Protein AF-0000000065815587 (afdb_homodimer)

InterPro domains:
  IPR000873 AMP-dependent synthetase/ligase domain [PF00501] (51-336)
  IPR020845 AMP-binding, conserved site [PS00455] (158-169)
  IPR025110 AMP-binding enzyme, C-terminal domain [PF13193] (414-488)
  IPR045851 AMP-binding enzyme domain superfamily [G3DSA:3.30.300.30] (399-506)

Radius of gyration: 32.48 Å; Cα contacts (8 Å, |Δi|>4): 2227; chains: 2; bounding box: 80×107×71 Å

Solvent-accessible surface area (backbone atoms only — not comparable to full-atom values): 56008 Å² total; per-residue (Å²): 134,43,37,68,62,52,33,46,53,48,24,28,72,63,42,36,80,40,56,26,37,39,31,89,90,66,65,71,32,27,29,37,54,46,53,50,51,14,50,53,40,21,50,56,44,40,72,77,45,79,72,65,65,43,51,26,37,34,33,36,62,43,42,72,57,46,52,40,49,51,52,7,38,39,45,54,42,22,17,42,28,30,32,65,60,70,49,31,34,69,53,51,22,47,52,40,54,70,61,66,31,55,34,34,35,34,54,86,43,67,63,42,53,49,35,28,40,69,72,34,67,81,36,48,76,39,46,40,63,70,62,59,59,59,74,70,54,67,78,70,83,61,79,78,72,73,62,69,90,78,55,55,78,39,68,35,33,29,35,57,39,70,22,80,85,46,59,62,30,50,42,76,37,36,28,48,52,43,40,60,44,29,48,42,36,17,32,70,53,63,47,51,57,34,68,79,40,22,29,42,32,65,40,50,52,36,36,62,57,20,34,35,54,37,44,47,28,17,35,44,28,45,9,20,25,32,58,37,65,70,93,43,43,64,60,48,54,51,46,38,60,74,66,45,26,21,30,40,48,38,31,48,34,54,46,48,48,32,40,51,41,33,63,75,67,68,54,63,58,80,48,30,48,29,37,35,34,28,60,42,66,43,52,63,70,52,49,54,51,35,65,72,56,45,55,48,51,44,26,40,42,44,64,45,83,69,61,34,78,30,30,32,26,75,55,54,103,59,67,66,39,54,26,33,71,37,89,91,38,58,81,33,52,40,76,85,92,80,78,82,69,84,73,69,82,67,64,37,22,16,31,30,43,49,75,52,84,54,61,74,73,69,58,77,46,72,83,54,55,65,53,59,77,56,30,69,82,73,32,69,53,53,46,35,30,30,59,48,98,85,57,33,36,34,53,75,48,56,73,54,74,63,24,41,38,64,52,40,67,36,39,32,60,37,52,28,57,56,52,49,68,38,82,41,40,64,45,56,47,47,46,59,39,86,30,90,57,30,31,20,39,41,31,33,40,34,20,58,31,92,89,45,76,81,48,59,65,55,52,50,49,50,43,64,71,47,75,52,32,64,89,61,51,58,33,29,43,39,80,38,91,66,78,62,52,46,97,82,68,44,74,39,60,69,62,49,51,54,51,54,69,71,48,78,82,53,57,68,50,77,62,69,67,79,70,73,73,72,70,73,75,75,75,76,73,74,79,131,135,43,38,68,61,51,33,46,54,47,23,30,72,62,42,36,80,41,56,26,36,40,30,90,90,65,65,69,32,26,29,36,55,47,51,50,51,16,49,50,38,21,47,57,45,40,74,77,44,80,71,68,65,43,51,27,39,34,34,37,63,43,41,73,55,47,52,40,49,52,52,6,40,40,45,55,43,22,16,44,27,29,32,66,60,70,49,32,34,69,54,51,21,47,52,39,54,70,61,67,31,54,34,34,35,33,53,87,44,67,62,40,52,51,34,28,41,69,72,34,66,82,35,50,75,39,46,38,63,68,60,60,59,58,74,70,56,69,78,71,83,61,78,77,69,73,62,68,89,76,54,54,77,40,69,36,32,28,35,58,39,72,23,80,85,47,59,63,30,50,41,75,37,36,28,48,54,43,39,60,44,29,47,42,36,16,33,69,52,62,48,50,58,35,66,77,38,22,29,44,35,65,41,50,50,33,36,62,56,20,32,35,54,36,43,46,26,18,35,45,28,45,8,20,26,32,58,38,65,69,94,43,44,66,61,48,54,52,47,37,60,75,66,44,26,21,31,39,46,39,32,49,34,54,46,49,47,34,39,51,42,33,62,74,66,67,53,62,60,80,48,31,48,28,37,33,34,29,60,43,66,41,50,63,71,52,47,54,50,34,64,73,58,43,56,46,52,43,27,40,41,43,63,45,86,68,59,36,78,29,31,33,27,76,55,54,103,59,68,63,40,56,27,35,72,38,89,92,39,56,80,33,48,43,78,84,95,77,76,82,71,83,72,72,79,67,64,43,23,18,29,32,42,46,74,50,84,52,61,76,73,67,59,77,47,73,84,54,56,64,52,59,78,59,27,70,81,72,32,71,53,53,48,36,29,28,54,48,97,86,57,34,36,34,55,75,48,56,74,54,75,62,26,41,38,65,52,38,65,35,40,31,60,37,52,28,54,58,51,48,69,38,82,43,40,64,44,55,47,47,46,58,39,87,29,91,60,31,31,19,40,41,32,33,41,33,21,58,31,91,90,45,74,81,48,59,66,56,54,50,49,50,43,65,72,46,77,51,30,65,90,61,51,58,33,30,44,38,81,38,92,66,78,62,52,46,98,84,68,44,74,39,61,68,61,49,51,52,52,52,69,71,48,78,82,53,57,69,48,79,62,71,68,78,71,72,73,73,71,76,75,75,76,77,73,74,80,130

Organism: Pseudomonas sp. (strain CBS-3) (NCBI:txid72586)

Nearest PDB structures (foldseek):
  3cw9-assembly1_B  TM=8.933E-01  e=1.109E-64  unclassified
  2qvx-assembly1_X-2  TM=7.212E-01  e=3.642E-62  Alcaligenes sp. AL3007
  2qvy-assembly1_X-2  TM=7.251E-01  e=7.412E-61  Alcaligenes sp. AL3007
  1t5d-assembly1_X-2  TM=7.141E-01  e=4.662E-61  Alcaligenes sp. AL3007
  8wev-assembly1_A-2  TM=6.879E-01  e=2.863E-36  Amycolatopsis thermoflava N1165

Foldseek 3Di:
DDFLLRLLVVLCVVFVAFFAEDEPVDDTDGSVRLNVLLLVLLVVVCVVPVDAQAEEEEEAWWDPLSSSPLSNNLLQNHAYEYDHNLFALLLLLVVCVLSVHQEYEHAPDPRNVVSNCVSPVNHHYHYSCVSRLCVVVVPPPDDRDHRDDFDQQRFRYWAWAQDQVGRTFIATDGRNVQVVLLCLCCQAQNDAQDALAEEEQPDTCSAPCSVRNTNSNQSSSSYYYYTDRDDDLLVVLVVCVVVLHAEYEFELLSLLRNLVNCVVVVHQSVSHATYEYELFQHDPVSVVSSPVRPDHWYKYFDDDRQGHTFWMDRDDVDHSFWTDGTPQFDWAQDDDDDDPPPDDDCLSRTQRQRPPVPPPCPVCPVPSPSSVVRHPDGTRFQWRWGQDPVRIIGTDGGVAQWERWRSGTENQVNQQVQLCPDPFFDGKGWHWAQDNNTRTFIEIETEGDVPDDDDPVRSLVSCVPDSHRLQRGGQFYHYDNDFDADPVRHGDVVVVRVVVVPDPPTDGHPRPPPDPPPSPPPPPPSDD/DDFLLRLLVVLCVVFVAFFAEDEPVDDTDGSVRLNVLLLVLLVVVCVVPVDAQAEEEEEAWWDPLSSSPLSNNLLQNYAYEYDHNLFALLLLLVVCVLSVHQEYEHAPDPRNVVSNCVSPVNHHYHYSCVSRLCVVVVPPPDDRDHRDDFDQQRFRYWAWAQDQVGRTFIATDGRNVQVVLLCLCCQAQNDAQDALAEEEQPDTCSAPCSVRNTNSNQSSSSYYYYTDRDDDLLVVLVVCVVVLHAEYEFELLSLLRNLVNCVVVVHQSVSHATYEYELFQHDLVSVVSSPVRPDHWYKYFDDDRQGHTFWMDRDDNDHSFWTDGTPQFDWAADDDDDDPPDDDDFQSRTQGQRPPCPPPPPVPPVPSPSSVVRHPDGTRFQWGWGQDPVRIIGTDGGVAQWERWRSGTENQVNQQVQLCPDPFFDGKGWHWAQDNNTRTFIEIETEGDVPDDDDPVRSLVSCVPDSHRLQRGGQFYHYDNDFDADPVRHGDVVVVNVVVVPDPPTDGHPRPPPDPPPSPPPPPPSDD

Structure (mmCIF, N/CA/C/O backbone):
data_AF-0000000065815587-model_v1
#
loop_
_entity.id
_entity.type
_entity.pdbx_description
1 polymer '4-chlorobenzoate--CoA ligase'
#
loop_
_atom_site.group_PDB
_atom_site.id
_atom_site.type_symbol
_atom_site.label_atom_id
_atom_site.label_alt_id
_atom_site.label_comp_id
_atom_site.label_asym_id
_atom_site.label_entity_id
_atom_site.label_seq_id
_atom_site.pdbx_PDB_ins_code
_atom_site.Cartn_x
_atom_site.Cartn_y
_atom_site.Cartn_z
_atom_site.occupancy
_atom_site.B_iso_or_equiv
_atom_site.auth_seq_id
_atom_site.auth_comp_id
_atom_site.auth_asym_id
_atom_site.auth_atom_id
_atom_site.pdbx_PDB_model_num
ATOM 1 N N . MET A 1 1 ? -2.705 -4.867 10.062 1 75.31 1 MET A N 1
ATOM 2 C CA . MET A 1 1 ? -2.639 -5.996 9.141 1 75.31 1 MET A CA 1
ATOM 3 C C . MET A 1 1 ? -4.035 -6.52 8.82 1 75.31 1 MET A C 1
ATOM 5 O O . MET A 1 1 ? -4.859 -6.688 9.719 1 75.31 1 MET A O 1
ATOM 9 N N . GLN A 1 2 ? -4.262 -6.656 7.527 1 86.12 2 GLN A N 1
ATOM 10 C CA . GLN A 1 2 ? -5.539 -7.211 7.09 1 86.12 2 GLN A CA 1
ATOM 11 C C . GLN A 1 2 ? -5.371 -8.625 6.551 1 86.12 2 GLN A C 1
ATOM 13 O O . GLN A 1 2 ? -4.441 -8.898 5.785 1 86.12 2 GLN A O 1
ATOM 18 N N . THR A 1 3 ? -6.234 -9.516 7.035 1 90.19 3 THR A N 1
ATOM 19 C CA . THR A 1 3 ? -6.316 -10.844 6.445 1 90.19 3 THR A CA 1
ATOM 20 C C . THR A 1 3 ? -7.086 -10.812 5.129 1 90.19 3 THR A C 1
ATOM 22 O O . THR A 1 3 ? -7.664 -9.781 4.77 1 90.19 3 THR A O 1
ATOM 25 N N . VAL A 1 4 ? -7.098 -11.945 4.43 1 94.12 4 VAL A N 1
ATOM 26 C CA . VAL A 1 4 ? -7.867 -12.031 3.193 1 94.12 4 VAL A CA 1
ATOM 27 C C . VAL A 1 4 ? -9.344 -11.797 3.488 1 94.12 4 VAL A C 1
ATOM 29 O O . VAL A 1 4 ? -10.016 -11.039 2.779 1 94.12 4 VAL A O 1
ATOM 32 N N . HIS A 1 5 ? -9.828 -12.383 4.531 1 89.88 5 HIS A N 1
ATOM 33 C CA . HIS A 1 5 ? -11.227 -12.211 4.918 1 89.88 5 HIS A CA 1
ATOM 34 C C . HIS A 1 5 ? -11.539 -10.758 5.223 1 89.88 5 HIS A C 1
ATOM 36 O O . HIS A 1 5 ? -12.586 -10.242 4.816 1 89.88 5 HIS A O 1
ATOM 42 N N . GLU A 1 6 ? -10.656 -10.117 5.945 1 88.56 6 GLU A N 1
ATOM 43 C CA . GLU A 1 6 ? -10.875 -8.719 6.316 1 88.56 6 GLU A CA 1
ATOM 44 C C . GLU A 1 6 ? -10.914 -7.82 5.082 1 88.56 6 GLU A C 1
ATOM 46 O O . GLU A 1 6 ? -11.719 -6.891 5.012 1 88.56 6 GLU A O 1
ATOM 51 N N . MET A 1 7 ? -10.047 -8.07 4.156 1 93.06 7 MET A N 1
ATOM 52 C CA . MET A 1 7 ? -10.008 -7.266 2.938 1 93.06 7 MET A CA 1
ATOM 53 C C . MET A 1 7 ? -11.297 -7.434 2.137 1 93.06 7 MET A C 1
ATOM 55 O O . MET A 1 7 ? -11.836 -6.457 1.606 1 93.06 7 MET A O 1
ATOM 59 N N . LEU A 1 8 ? -11.781 -8.656 2.053 1 92.38 8 LEU A N 1
ATOM 60 C CA . LEU A 1 8 ? -13.055 -8.898 1.376 1 92.38 8 LEU A CA 1
ATOM 61 C C . LEU A 1 8 ? -14.203 -8.219 2.117 1 92.38 8 LEU A C 1
ATOM 63 O O . LEU A 1 8 ? -15.062 -7.59 1.497 1 92.38 8 LEU A O 1
ATOM 67 N N . ARG A 1 9 ? -14.242 -8.391 3.447 1 89 9 ARG A N 1
ATOM 68 C CA . ARG A 1 9 ? -15.289 -7.777 4.258 1 89 9 ARG A CA 1
ATOM 69 C C . ARG A 1 9 ? -15.328 -6.266 4.051 1 89 9 ARG A C 1
ATOM 71 O O . ARG A 1 9 ? -16.406 -5.684 3.92 1 89 9 ARG A O 1
ATOM 78 N N . ARG A 1 10 ? -14.203 -5.656 4.031 1 89 10 ARG A N 1
ATOM 79 C CA . ARG A 1 10 ? -14.125 -4.211 3.83 1 89 10 ARG A CA 1
ATOM 80 C C . ARG A 1 10 ? -14.602 -3.826 2.434 1 89 10 ARG A C 1
ATOM 82 O O . ARG A 1 10 ? -15.289 -2.814 2.262 1 89 10 ARG A O 1
ATOM 89 N N . ALA A 1 11 ? -14.211 -4.594 1.456 1 92 11 ALA A N 1
ATOM 90 C CA . ALA A 1 11 ? -14.68 -4.336 0.097 1 92 11 ALA A CA 1
ATOM 91 C C . ALA A 1 11 ? -16.203 -4.402 0.022 1 92 11 ALA A C 1
ATOM 93 O O . ALA A 1 11 ? -16.828 -3.584 -0.648 1 92 11 ALA A O 1
ATOM 94 N N . VAL A 1 12 ? -16.797 -5.363 0.706 1 88.81 12 VAL A N 1
ATOM 95 C CA . VAL A 1 12 ? -18.25 -5.504 0.746 1 88.81 12 VAL A CA 1
ATOM 96 C C . VAL A 1 12 ? -18.875 -4.238 1.321 1 88.81 12 VAL A C 1
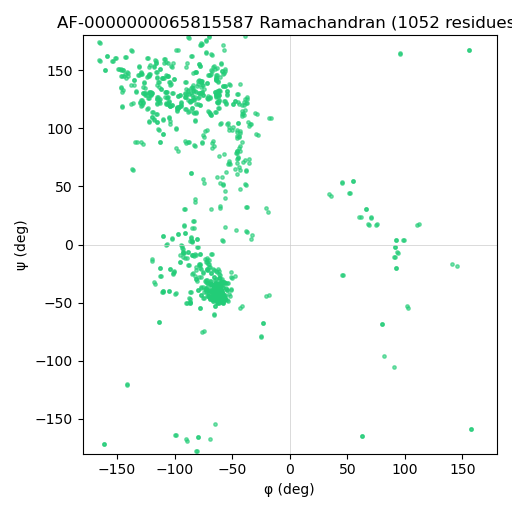ATOM 98 O O . VAL A 1 12 ? -19.922 -3.779 0.845 1 88.81 12 VAL A O 1
ATOM 101 N N . SER A 1 13 ? -18.234 -3.729 2.303 1 83.69 13 SER A N 1
ATOM 102 C CA . SER A 1 13 ? -18.75 -2.52 2.939 1 83.69 13 SER A CA 1
ATOM 103 C C . SER A 1 13 ? -18.641 -1.316 2.008 1 83.69 13 SER A C 1
ATOM 105 O O . SER A 1 13 ? -19.484 -0.417 2.049 1 83.69 13 SER A O 1
ATOM 107 N N . ARG A 1 14 ? -17.672 -1.27 1.168 1 86.06 14 ARG A N 1
ATOM 108 C CA . ARG A 1 14 ? -17.406 -0.112 0.322 1 86.06 14 ARG A CA 1
ATOM 109 C C . ARG A 1 14 ? -18.219 -0.179 -0.97 1 86.06 14 ARG A C 1
ATOM 111 O O . ARG A 1 14 ? -18.797 0.82 -1.395 1 86.06 14 ARG A O 1
ATOM 118 N N . VAL A 1 15 ? -18.188 -1.385 -1.595 1 89.25 15 VAL A N 1
ATOM 119 C CA . VAL A 1 15 ? -18.766 -1.501 -2.928 1 89.25 15 VAL A CA 1
ATOM 120 C C . VAL A 1 15 ? -19.594 -2.785 -3.021 1 89.25 15 VAL A C 1
ATOM 122 O O . VAL A 1 15 ? -19.344 -3.627 -3.887 1 89.25 15 VAL A O 1
ATOM 125 N N . PRO A 1 16 ? -20.609 -2.941 -2.334 1 86.62 16 PRO A N 1
ATOM 126 C CA . PRO A 1 16 ? -21.344 -4.195 -2.229 1 86.62 16 PRO A CA 1
ATOM 127 C C . PRO A 1 16 ? -21.906 -4.672 -3.572 1 86.62 16 PRO A C 1
ATOM 129 O O . PRO A 1 16 ? -22.016 -5.875 -3.805 1 86.62 16 PRO A O 1
ATOM 132 N N . HIS A 1 17 ? -22.156 -3.809 -4.531 1 88.56 17 HIS A N 1
ATOM 133 C CA . HIS A 1 17 ? -22.859 -4.211 -5.738 1 88.56 17 HIS A CA 1
ATOM 134 C C . HIS A 1 17 ? -21.922 -4.211 -6.949 1 88.56 17 HIS A C 1
ATOM 136 O O . HIS A 1 17 ? -22.375 -4.402 -8.078 1 88.56 17 HIS A O 1
ATOM 142 N N . ARG A 1 18 ? -20.719 -4.008 -6.672 1 90.38 18 ARG A N 1
ATOM 143 C CA . ARG A 1 18 ? -19.75 -4.105 -7.758 1 90.38 18 ARG A CA 1
ATOM 144 C C . ARG A 1 18 ? -19.453 -5.559 -8.102 1 90.38 18 ARG A C 1
ATOM 146 O O . ARG A 1 18 ? -19.359 -6.41 -7.215 1 90.38 18 ARG A O 1
ATOM 153 N N . TRP A 1 19 ? -19.312 -5.801 -9.398 1 91.75 19 TRP A N 1
ATOM 154 C CA . TRP A 1 19 ? -18.938 -7.148 -9.805 1 91.75 19 TRP A CA 1
ATOM 155 C C . TRP A 1 19 ? -17.547 -7.52 -9.266 1 91.75 19 TRP A C 1
ATOM 157 O O . TRP A 1 19 ? -16.578 -6.797 -9.492 1 91.75 19 TRP A O 1
ATOM 167 N N . ALA A 1 20 ? -17.5 -8.562 -8.539 1 93.06 20 ALA A N 1
ATOM 168 C CA . ALA A 1 20 ? -16.234 -9.016 -7.945 1 93.06 20 ALA A CA 1
ATOM 169 C C . ALA A 1 20 ? -15.617 -10.141 -8.766 1 93.06 20 ALA A C 1
ATOM 171 O O . ALA A 1 20 ? -14.398 -10.203 -8.93 1 93.06 20 ALA A O 1
ATOM 172 N N . ILE A 1 21 ? -16.406 -11.047 -9.211 1 95.62 21 ILE A N 1
ATOM 173 C CA . ILE A 1 21 ? -15.977 -12.195 -9.992 1 95.62 21 ILE A CA 1
ATOM 174 C C . ILE A 1 21 ? -16.828 -12.297 -11.266 1 95.62 21 ILE A C 1
ATOM 176 O O . ILE A 1 21 ? -18.047 -12.344 -11.203 1 95.62 21 ILE A O 1
ATOM 180 N N . VAL A 1 22 ? -16.188 -12.312 -12.359 1 94.69 22 VAL A N 1
ATOM 181 C CA . VAL A 1 22 ? -16.859 -12.445 -13.641 1 94.69 22 VAL A CA 1
ATOM 182 C C . VAL A 1 22 ? -16.375 -13.711 -14.352 1 94.69 22 VAL A C 1
ATOM 184 O O . VAL A 1 22 ? -15.18 -13.875 -14.594 1 94.69 22 VAL A O 1
ATOM 187 N N . ASP A 1 23 ? -17.172 -14.602 -14.523 1 89.44 23 ASP A N 1
ATOM 188 C CA . ASP A 1 23 ? -16.969 -15.773 -15.367 1 89.44 23 ASP A CA 1
ATOM 189 C C . ASP A 1 23 ? -17.859 -15.703 -16.609 1 89.44 23 ASP A C 1
ATOM 191 O O . ASP A 1 23 ? -19.078 -15.875 -16.531 1 89.44 23 ASP A O 1
ATOM 195 N N . ALA A 1 24 ? -17.266 -15.469 -17.688 1 75.5 24 ALA A N 1
ATOM 196 C CA . ALA A 1 24 ? -18.016 -15.203 -18.906 1 75.5 24 ALA A CA 1
ATOM 197 C C . ALA A 1 24 ? -18.906 -16.375 -19.281 1 75.5 24 ALA A C 1
ATOM 199 O O . ALA A 1 24 ? -19.953 -16.203 -19.906 1 75.5 24 ALA A O 1
ATOM 200 N N . ALA A 1 25 ? -18.609 -17.516 -18.984 1 70.25 25 ALA A N 1
ATOM 201 C CA . ALA A 1 25 ? -19.359 -18.719 -19.375 1 70.25 25 ALA A CA 1
ATOM 202 C C . ALA A 1 25 ? -20.375 -19.094 -18.297 1 70.25 25 ALA A C 1
ATOM 204 O O . ALA A 1 25 ? -21.266 -19.906 -18.547 1 70.25 25 ALA A O 1
ATOM 205 N N . ARG A 1 26 ? -20.328 -18.438 -17.219 1 75 26 ARG A N 1
ATOM 206 C CA . ARG A 1 26 ? -21.156 -18.906 -16.109 1 75 26 ARG A CA 1
ATOM 207 C C . ARG A 1 26 ? -21.766 -17.75 -15.352 1 75 26 ARG A C 1
ATOM 209 O O . ARG A 1 26 ? -22.406 -16.875 -15.938 1 75 26 ARG A O 1
ATOM 216 N N . SER A 1 27 ? -21.406 -17.719 -14.039 1 76.25 27 SER A N 1
ATOM 217 C CA . SER A 1 27 ? -22.047 -16.828 -13.078 1 76.25 27 SER A CA 1
ATOM 218 C C . SER A 1 27 ? -21.141 -15.633 -12.75 1 76.25 27 SER A C 1
ATOM 220 O O . SER A 1 27 ? -19.906 -15.766 -12.75 1 76.25 27 SER A O 1
ATOM 222 N N . THR A 1 28 ? -21.766 -14.5 -12.703 1 85.94 28 THR A N 1
ATOM 223 C CA . THR A 1 28 ? -21.141 -13.289 -12.195 1 85.94 28 THR A CA 1
ATOM 224 C C . THR A 1 28 ? -21.594 -12.992 -10.773 1 85.94 28 THR A C 1
ATOM 226 O O . THR A 1 28 ? -22.781 -13.164 -10.445 1 85.94 28 THR A O 1
ATOM 229 N N . PHE A 1 29 ? -20.578 -12.75 -9.945 1 90.44 29 PHE A N 1
ATOM 230 C CA . PHE A 1 29 ? -20.844 -12.438 -8.547 1 90.44 29 PHE A CA 1
ATOM 231 C C . PHE A 1 29 ? -20.422 -11.008 -8.219 1 90.44 29 PHE A C 1
ATOM 233 O O . PHE A 1 29 ? -19.297 -10.602 -8.531 1 90.44 29 PHE A O 1
ATOM 240 N N . ASP A 1 30 ? -21.375 -10.289 -7.656 1 91.31 30 ASP A N 1
ATOM 241 C CA . ASP A 1 30 ? -20.922 -9.039 -7.062 1 91.31 30 ASP A CA 1
ATOM 242 C C . ASP A 1 30 ? -20.234 -9.289 -5.715 1 91.31 30 ASP A C 1
ATOM 244 O O . ASP A 1 30 ? -20.188 -10.422 -5.246 1 91.31 30 ASP A O 1
ATOM 248 N N . ILE A 1 31 ? -19.641 -8.273 -5.176 1 91.19 31 ILE A N 1
ATOM 249 C CA . ILE A 1 31 ? -18.828 -8.414 -3.98 1 91.19 31 ILE A CA 1
ATOM 250 C C . ILE A 1 31 ? -19.688 -8.875 -2.811 1 91.19 31 ILE A C 1
ATOM 252 O O . ILE A 1 31 ? -19.25 -9.688 -1.988 1 91.19 31 ILE A O 1
ATOM 256 N N . CYS A 1 32 ? -20.859 -8.375 -2.695 1 89.56 32 CYS A N 1
ATOM 257 C CA . CYS A 1 32 ? -21.766 -8.758 -1.618 1 89.56 32 CYS A CA 1
ATOM 258 C C . CYS A 1 32 ? -22.141 -10.227 -1.711 1 89.56 32 CYS A C 1
ATOM 260 O O . CYS A 1 32 ? -22.062 -10.961 -0.72 1 89.56 32 CYS A O 1
ATOM 262 N N . ARG A 1 33 ? -22.531 -10.656 -2.854 1 88.88 33 ARG A N 1
ATOM 263 C CA . ARG A 1 33 ? -22.891 -12.055 -3.068 1 88.88 33 ARG A CA 1
ATOM 264 C C . ARG A 1 33 ? -21.703 -12.969 -2.816 1 88.88 33 ARG A C 1
ATOM 266 O O . ARG A 1 33 ? -21.859 -14.078 -2.299 1 88.88 33 ARG A O 1
ATOM 273 N N . THR A 1 34 ? -20.516 -12.516 -3.256 1 90.19 34 THR A N 1
ATOM 274 C CA . THR A 1 34 ? -19.312 -13.289 -2.994 1 90.19 34 THR A CA 1
ATOM 275 C C . THR A 1 34 ? -19.109 -13.492 -1.494 1 90.19 34 THR A C 1
ATOM 277 O O . THR A 1 34 ? -18.844 -14.609 -1.045 1 90.19 34 THR A O 1
ATOM 280 N N . GLY A 1 35 ? -19.234 -12.414 -0.761 1 88.25 35 GLY A N 1
ATOM 281 C CA . GLY A 1 35 ? -19.125 -12.5 0.687 1 88.25 35 GLY A CA 1
ATOM 282 C C . GLY A 1 35 ? -20.188 -13.383 1.316 1 88.25 35 GLY A C 1
ATOM 283 O O . GLY A 1 35 ? -19.875 -14.203 2.18 1 88.25 35 GLY A O 1
ATOM 284 N N . GLU A 1 36 ? -21.375 -13.234 0.882 1 86.5 36 GLU A N 1
ATOM 285 C CA . GLU A 1 36 ? -22.5 -14 1.423 1 86.5 36 GLU A CA 1
ATOM 286 C C . GLU A 1 36 ? -22.375 -15.484 1.094 1 86.5 36 GLU A C 1
ATOM 288 O O . GLU A 1 36 ? -22.578 -16.328 1.959 1 86.5 36 GLU A O 1
ATOM 293 N N . THR A 1 37 ? -22.109 -15.742 -0.134 1 86.69 37 THR A N 1
ATOM 294 C CA . THR A 1 37 ? -21.953 -17.125 -0.55 1 86.69 37 THR A CA 1
ATOM 295 C C . THR A 1 37 ? -20.797 -17.797 0.199 1 86.69 37 THR A C 1
ATOM 297 O O . THR A 1 37 ? -20.922 -18.938 0.635 1 86.69 37 THR A O 1
ATOM 300 N N . SER A 1 38 ? -19.672 -17.078 0.341 1 87.94 38 SER A N 1
ATOM 301 C CA . SER A 1 38 ? -18.547 -17.609 1.097 1 87.94 38 SER A CA 1
ATOM 302 C C . SER A 1 38 ? -18.922 -17.875 2.549 1 87.94 38 SER A C 1
ATOM 304 O O . SER A 1 38 ? -18.516 -18.891 3.127 1 87.94 38 SER A O 1
ATOM 306 N N . ARG A 1 39 ? -19.641 -16.953 3.115 1 85.5 39 ARG A N 1
ATOM 307 C CA . ARG A 1 39 ? -20.094 -17.109 4.492 1 85.5 39 ARG A CA 1
ATOM 308 C C . ARG A 1 39 ? -21 -18.328 4.637 1 85.5 39 ARG A C 1
ATOM 310 O O . ARG A 1 39 ? -20.844 -19.125 5.566 1 85.5 39 ARG A O 1
ATOM 317 N N . ASN A 1 40 ? -21.953 -18.438 3.783 1 83.88 40 ASN A N 1
ATOM 318 C CA . ASN A 1 40 ? -22.922 -19.531 3.834 1 83.88 40 ASN A CA 1
ATOM 319 C C . ASN A 1 40 ? -22.25 -20.891 3.619 1 83.88 40 ASN A C 1
ATOM 321 O O . ASN A 1 40 ? -22.516 -21.844 4.348 1 83.88 40 ASN A O 1
ATOM 325 N N . GLU A 1 41 ? -21.422 -20.906 2.65 1 82.25 41 GLU A N 1
ATOM 326 C CA . GLU A 1 41 ? -20.703 -22.141 2.383 1 82.25 41 GLU A CA 1
ATOM 327 C C . GLU A 1 41 ? -19.766 -22.5 3.539 1 82.25 41 GLU A C 1
ATOM 329 O O . GLU A 1 41 ? -19.594 -23.672 3.863 1 82.25 41 GLU A O 1
ATOM 334 N N . GLY A 1 42 ? -19.125 -21.5 4.086 1 80 42 GLY A N 1
ATOM 335 C CA . GLY A 1 42 ? -18.312 -21.719 5.27 1 80 42 GLY A CA 1
ATOM 336 C C . GLY A 1 42 ? -19.094 -22.297 6.43 1 80 42 GLY A C 1
ATOM 337 O O . GLY A 1 42 ? -18.641 -23.234 7.086 1 80 42 GLY A O 1
ATOM 338 N N . SER A 1 43 ? -20.156 -21.75 6.645 1 77.81 43 SER A N 1
ATOM 339 C CA . SER A 1 43 ? -21.016 -22.219 7.738 1 77.81 43 SER A CA 1
ATOM 340 C C . SER A 1 43 ? -21.469 -23.656 7.5 1 77.81 43 SER A C 1
ATOM 342 O O . SER A 1 43 ? -21.531 -24.453 8.43 1 77.81 43 SER A O 1
ATOM 344 N N . ALA A 1 44 ? -21.859 -23.938 6.332 1 77 44 ALA A N 1
ATOM 345 C CA . ALA A 1 44 ? -22.266 -25.281 5.977 1 77 44 ALA A CA 1
ATOM 346 C C . ALA A 1 44 ? -21.125 -26.281 6.172 1 77 44 ALA A C 1
ATOM 348 O O . ALA A 1 44 ? -21.344 -27.391 6.672 1 77 44 ALA A O 1
ATOM 349 N N . THR A 1 45 ? -19.984 -25.859 5.812 1 75.62 45 THR A N 1
ATOM 350 C CA . THR A 1 45 ? -18.812 -26.719 5.93 1 75.62 45 THR A CA 1
ATOM 351 C C . THR A 1 45 ? -18.438 -26.922 7.395 1 75.62 45 THR A C 1
ATOM 353 O O . THR A 1 45 ? -18 -28.016 7.785 1 75.62 45 THR A O 1
ATOM 356 N N . ALA A 1 46 ? -18.516 -25.828 8.156 1 75.62 46 ALA A N 1
ATOM 357 C CA . ALA A 1 46 ? -18.188 -25.906 9.578 1 75.62 46 ALA A CA 1
ATOM 358 C C . ALA A 1 46 ? -19.047 -26.938 10.297 1 75.62 46 ALA A C 1
ATOM 360 O O . ALA A 1 46 ? -18.594 -27.562 11.258 1 75.62 46 ALA A O 1
ATOM 361 N N . ARG A 1 47 ? -20.203 -27.125 9.898 1 73.31 47 ARG A N 1
ATOM 362 C CA . ARG A 1 47 ? -21.094 -28.125 10.477 1 73.31 47 ARG A CA 1
ATOM 363 C C . ARG A 1 47 ? -20.625 -29.531 10.164 1 73.31 47 ARG A C 1
ATOM 365 O O . ARG A 1 47 ? -20.797 -30.453 10.977 1 73.31 47 ARG A O 1
ATOM 372 N N . LEU A 1 48 ? -20.094 -29.609 9.062 1 68.62 48 LEU A N 1
ATOM 373 C CA . LEU A 1 48 ? -19.578 -30.906 8.633 1 68.62 48 LEU A CA 1
ATOM 374 C C . LEU A 1 48 ? -18.203 -31.156 9.234 1 68.62 48 LEU A C 1
ATOM 376 O O . LEU A 1 48 ? -17.828 -32.312 9.445 1 68.62 48 LEU A O 1
ATOM 380 N N . TRP A 1 49 ? -17.578 -29.938 9.406 1 68.88 49 TRP A N 1
ATOM 381 C CA . TRP A 1 49 ? -16.172 -30.031 9.797 1 68.88 49 TRP A CA 1
ATOM 382 C C . TRP A 1 49 ? -15.906 -29.188 11.047 1 68.88 49 TRP A C 1
ATOM 384 O O . TRP A 1 49 ? -15.453 -28.047 10.945 1 68.88 49 TRP A O 1
ATOM 394 N N . PRO A 1 50 ? -16.109 -29.75 12.328 1 57 50 PRO A N 1
ATOM 395 C CA . PRO A 1 50 ? -16.031 -28.938 13.539 1 57 50 PRO A CA 1
ATOM 396 C C . PRO A 1 50 ? -14.609 -28.5 13.891 1 57 50 PRO A C 1
ATOM 398 O O . PRO A 1 50 ? -14.391 -27.812 14.891 1 57 50 PRO A O 1
ATOM 401 N N . GLN A 1 51 ? -13.57 -29.016 13.328 1 57.59 51 GLN A N 1
ATOM 402 C CA . GLN A 1 51 ? -12.242 -28.688 13.82 1 57.59 51 GLN A CA 1
ATOM 403 C C . GLN A 1 51 ? -11.547 -27.703 12.883 1 57.59 51 GLN A C 1
ATOM 405 O O . GLN A 1 51 ? -10.914 -28.109 11.898 1 57.59 51 GLN A O 1
ATOM 410 N N . PRO A 1 52 ? -11.547 -26.422 13.414 1 61.28 52 PRO A N 1
ATOM 411 C CA . PRO A 1 52 ? -10.914 -25.328 12.68 1 61.28 52 PRO A CA 1
ATOM 412 C C . PRO A 1 52 ? -9.391 -25.328 12.82 1 61.28 52 PRO A C 1
ATOM 414 O O . PRO A 1 52 ? -8.844 -26.125 13.586 1 61.28 52 PRO A O 1
ATOM 417 N N . ALA A 1 53 ? -8.43 -25.016 11.828 1 65.25 53 ALA A N 1
ATOM 418 C CA . ALA A 1 53 ? -7.027 -24.609 11.852 1 65.25 53 ALA A CA 1
ATOM 419 C C . ALA A 1 53 ? -6.121 -25.719 11.328 1 65.25 53 ALA A C 1
ATOM 421 O O . ALA A 1 53 ? -4.977 -25.844 11.766 1 65.25 53 ALA A O 1
ATOM 422 N N . ARG A 1 54 ? -6.82 -26.641 10.641 1 76.81 54 ARG A N 1
ATOM 423 C CA . ARG A 1 54 ? -6.008 -27.672 10 1 76.81 54 ARG A CA 1
ATOM 424 C C . ARG A 1 54 ? -6.012 -27.5 8.484 1 76.81 54 ARG A C 1
ATOM 426 O O . ARG A 1 54 ? -6.977 -26.984 7.914 1 76.81 54 ARG A O 1
ATOM 433 N N . PRO A 1 55 ? -4.965 -28.031 7.926 1 87.88 55 PRO A N 1
ATOM 434 C CA . PRO A 1 55 ? -4.926 -27.906 6.465 1 87.88 55 PRO A CA 1
ATOM 435 C C . PRO A 1 55 ? -5.949 -28.812 5.773 1 87.88 55 PRO A C 1
ATOM 437 O O . PRO A 1 55 ? -6.207 -29.922 6.234 1 87.88 55 PRO A O 1
ATOM 440 N N . LEU A 1 56 ? -6.527 -28.297 4.84 1 90.06 56 LEU A N 1
ATOM 441 C CA . LEU A 1 56 ? -7.457 -29 3.963 1 90.06 56 LEU A CA 1
ATOM 442 C C . LEU A 1 56 ? -7.059 -28.844 2.5 1 90.06 56 LEU A C 1
ATOM 444 O O . LEU A 1 56 ? -6.762 -27.734 2.057 1 90.06 56 LEU A O 1
ATOM 448 N N . ALA A 1 57 ? -7.098 -29.953 1.786 1 94.06 57 ALA A N 1
ATOM 449 C CA . ALA A 1 57 ? -6.66 -29.922 0.393 1 94.06 57 ALA A CA 1
ATOM 450 C C . ALA A 1 57 ? -7.727 -29.297 -0.5 1 94.06 57 ALA A C 1
ATOM 452 O O . ALA A 1 57 ? -8.914 -29.594 -0.359 1 94.06 57 ALA A O 1
ATOM 453 N N . VAL A 1 58 ? -7.328 -28.406 -1.273 1 95.81 58 VAL A N 1
ATOM 454 C CA . VAL A 1 58 ? -8.148 -27.875 -2.357 1 95.81 58 VAL A CA 1
ATOM 455 C C . VAL A 1 58 ? -7.465 -28.125 -3.697 1 95.81 58 VAL A C 1
ATOM 457 O O . VAL A 1 58 ? -6.445 -27.516 -4.004 1 95.81 58 VAL A O 1
ATOM 460 N N . VAL A 1 59 ? -8.008 -29.031 -4.516 1 96.69 59 VAL A N 1
ATOM 461 C CA . VAL A 1 59 ? -7.434 -29.406 -5.805 1 96.69 59 VAL A CA 1
ATOM 462 C C . VAL A 1 59 ? -8.312 -28.891 -6.934 1 96.69 59 VAL A C 1
ATOM 464 O O . VAL A 1 59 ? -9.273 -29.547 -7.344 1 96.69 59 VAL A O 1
ATOM 467 N N . SER A 1 60 ? -7.938 -27.75 -7.422 1 95.25 60 SER A N 1
ATOM 468 C CA . SER A 1 60 ? -8.758 -27.141 -8.469 1 95.25 60 SER A CA 1
ATOM 469 C C . SER A 1 60 ? -7.973 -26.094 -9.242 1 95.25 60 SER A C 1
ATOM 471 O O . SER A 1 60 ? -7.008 -25.516 -8.727 1 95.25 60 SER A O 1
ATOM 473 N N . GLY A 1 61 ? -8.352 -25.969 -10.5 1 93.69 61 GLY A N 1
ATOM 474 C CA . GLY A 1 61 ? -7.918 -24.797 -11.234 1 93.69 61 GLY A CA 1
ATOM 475 C C . GLY A 1 61 ? -8.742 -23.562 -10.938 1 93.69 61 GLY A C 1
ATOM 476 O O . GLY A 1 61 ? -9.492 -23.531 -9.953 1 93.69 61 GLY A O 1
ATOM 477 N N . ASN A 1 62 ? -8.562 -22.562 -11.805 1 95 62 ASN A N 1
ATOM 478 C CA . ASN A 1 62 ? -9.328 -21.328 -11.648 1 95 62 ASN A CA 1
ATOM 479 C C . ASN A 1 62 ? -10.805 -21.547 -11.953 1 95 62 ASN A C 1
ATOM 481 O O . ASN A 1 62 ? -11.156 -22.125 -12.984 1 95 62 ASN A O 1
ATOM 485 N N . SER A 1 63 ? -11.594 -21.203 -11.117 1 92.88 63 SER A N 1
ATOM 486 C CA . SER A 1 63 ? -13.047 -21.203 -11.297 1 92.88 63 SER A CA 1
ATOM 487 C C . SER A 1 63 ? -13.734 -20.391 -10.203 1 92.88 63 SER A C 1
ATOM 489 O O . SER A 1 63 ? -13.141 -20.109 -9.164 1 92.88 63 SER A O 1
ATOM 491 N N . VAL A 1 64 ? -14.93 -19.984 -10.531 1 91.88 64 VAL A N 1
ATOM 492 C CA . VAL A 1 64 ? -15.703 -19.234 -9.539 1 91.88 64 VAL A CA 1
ATOM 493 C C . VAL A 1 64 ? -15.922 -20.094 -8.297 1 91.88 64 VAL A C 1
ATOM 495 O O . VAL A 1 64 ? -15.844 -19.594 -7.172 1 91.88 64 VAL A O 1
ATOM 498 N N . GLU A 1 65 ? -16.156 -21.375 -8.5 1 90.94 65 GLU A N 1
ATOM 499 C CA . GLU A 1 65 ? -16.391 -22.297 -7.402 1 90.94 65 GLU A CA 1
ATOM 500 C C . GLU A 1 65 ? -15.148 -22.422 -6.52 1 90.94 65 GLU A C 1
ATOM 502 O O . GLU A 1 65 ? -15.258 -22.469 -5.293 1 90.94 65 GLU A O 1
ATOM 507 N N . ALA A 1 66 ? -14.016 -22.516 -7.18 1 93.81 66 ALA A N 1
ATOM 508 C CA . ALA A 1 66 ? -12.766 -22.594 -6.434 1 93.81 66 ALA A CA 1
ATOM 509 C C . ALA A 1 66 ? -12.562 -21.359 -5.562 1 93.81 66 ALA A C 1
ATOM 511 O O . ALA A 1 66 ? -12.156 -21.469 -4.402 1 93.81 66 ALA A O 1
ATOM 512 N N . VAL A 1 67 ? -12.836 -20.156 -6.148 1 95.38 67 VAL A N 1
ATOM 513 C CA . VAL A 1 67 ? -12.695 -18.891 -5.418 1 95.38 67 VAL A CA 1
ATOM 514 C C . VAL A 1 67 ? -13.586 -18.922 -4.176 1 95.38 67 VAL A C 1
ATOM 516 O O . VAL A 1 67 ? -13.117 -18.672 -3.064 1 95.38 67 VAL A O 1
ATOM 519 N N . ILE A 1 68 ? -14.805 -19.266 -4.359 1 91.5 68 ILE A N 1
ATOM 520 C CA . ILE A 1 68 ? -15.781 -19.281 -3.273 1 91.5 68 ILE A CA 1
ATOM 521 C C . ILE A 1 68 ? -15.359 -20.297 -2.213 1 91.5 68 ILE A C 1
ATOM 523 O O . ILE A 1 68 ? -15.414 -20 -1.015 1 91.5 68 ILE A O 1
ATOM 527 N N . ALA A 1 69 ? -14.938 -21.453 -2.639 1 91.88 69 ALA A N 1
ATOM 528 C CA . ALA A 1 69 ? -14.547 -22.516 -1.716 1 91.88 69 ALA A CA 1
ATOM 529 C C . ALA A 1 69 ? -13.375 -22.078 -0.839 1 91.88 69 ALA A C 1
ATOM 531 O O . ALA A 1 69 ? -13.406 -22.266 0.38 1 91.88 69 ALA A O 1
ATOM 532 N N . VAL A 1 70 ? -12.359 -21.562 -1.467 1 94.69 70 VAL A N 1
ATOM 533 C CA . VAL A 1 70 ? -11.156 -21.172 -0.734 1 94.69 70 VAL A CA 1
ATOM 534 C C . VAL A 1 70 ? -11.492 -20.062 0.261 1 94.69 70 VAL A C 1
ATOM 536 O O . VAL A 1 70 ? -11.055 -20.094 1.412 1 94.69 70 VAL A O 1
ATOM 539 N N . LEU A 1 71 ? -12.281 -19.047 -0.179 1 93.06 71 LEU A N 1
ATOM 540 C CA . LEU A 1 71 ? -12.68 -17.953 0.703 1 93.06 71 LEU A CA 1
ATOM 541 C C . LEU A 1 71 ? -13.531 -18.469 1.859 1 93.06 71 LEU A C 1
ATOM 543 O O . LEU A 1 71 ? -13.375 -18.016 2.996 1 93.06 71 LEU A O 1
ATOM 547 N N . ALA A 1 72 ? -14.414 -19.391 1.554 1 88.94 72 ALA A N 1
ATOM 548 C CA . ALA A 1 72 ? -15.273 -19.984 2.576 1 88.94 72 ALA A CA 1
ATOM 549 C C . ALA A 1 72 ? -14.445 -20.719 3.629 1 88.94 72 ALA A C 1
ATOM 551 O O . ALA A 1 72 ? -14.672 -20.547 4.828 1 88.94 72 ALA A O 1
ATOM 552 N N . LEU A 1 73 ? -13.523 -21.531 3.174 1 88 73 LEU A N 1
ATOM 553 C CA . LEU A 1 73 ? -12.672 -22.297 4.078 1 88 73 LEU A CA 1
ATOM 554 C C . LEU A 1 73 ? -11.797 -21.375 4.918 1 88 73 LEU A C 1
ATOM 556 O O . LEU A 1 73 ? -11.641 -21.594 6.121 1 88 73 LEU A O 1
ATOM 560 N N . HIS A 1 74 ? -11.25 -20.375 4.277 1 88.81 74 HIS A N 1
ATOM 561 C CA . HIS A 1 74 ? -10.406 -19.422 4.988 1 88.81 74 HIS A CA 1
ATOM 562 C C . HIS A 1 74 ? -11.195 -18.688 6.066 1 88.81 74 HIS A C 1
ATOM 564 O O . HIS A 1 74 ? -10.68 -18.422 7.152 1 88.81 74 HIS A O 1
ATOM 570 N N . ARG A 1 75 ? -12.367 -18.312 5.738 1 84.38 75 ARG A N 1
ATOM 571 C CA . ARG A 1 75 ? -13.219 -17.609 6.691 1 84.38 75 ARG A CA 1
ATOM 572 C C . ARG A 1 75 ? -13.406 -18.438 7.961 1 84.38 75 ARG A C 1
ATOM 574 O O . ARG A 1 75 ? -13.508 -17.875 9.055 1 84.38 75 ARG A O 1
ATOM 581 N N . LEU A 1 76 ? -13.422 -19.734 7.832 1 78.44 76 LEU A N 1
ATOM 582 C CA . LEU A 1 76 ? -13.625 -20.641 8.953 1 78.44 76 LEU A CA 1
ATOM 583 C C . LEU A 1 76 ? -12.312 -20.922 9.68 1 78.44 76 LEU A C 1
ATOM 585 O O . LEU A 1 76 ? -12.258 -21.75 10.586 1 78.44 76 LEU A O 1
ATOM 589 N N . GLN A 1 77 ? -11.273 -20.266 9.211 1 78.62 77 GLN A N 1
ATOM 590 C CA . GLN A 1 77 ? -9.922 -20.391 9.75 1 78.62 77 GLN A CA 1
ATOM 591 C C . GLN A 1 77 ? -9.344 -21.781 9.469 1 78.62 77 GLN A C 1
ATOM 593 O O . GLN A 1 77 ? -8.508 -22.266 10.227 1 78.62 77 GLN A O 1
ATOM 598 N N . ALA A 1 78 ? -9.992 -22.391 8.539 1 82.75 78 ALA A N 1
ATOM 599 C CA . ALA A 1 78 ? -9.25 -23.516 7.969 1 82.75 78 ALA A CA 1
ATOM 600 C C . ALA A 1 78 ? -8.031 -23.031 7.18 1 82.75 78 ALA A C 1
ATOM 602 O O . ALA A 1 78 ? -7.875 -21.828 6.957 1 82.75 78 ALA A O 1
ATOM 603 N N . VAL A 1 79 ? -7.16 -23.953 6.938 1 89.56 79 VAL A N 1
ATOM 604 C CA . VAL A 1 79 ? -5.953 -23.609 6.191 1 89.56 79 VAL A CA 1
ATOM 605 C C . VAL A 1 79 ? -5.977 -24.297 4.824 1 89.56 79 VAL A C 1
ATOM 607 O O . VAL A 1 79 ? -5.492 -25.422 4.68 1 89.56 79 VAL A O 1
ATOM 610 N N . PRO A 1 80 ? -6.586 -23.609 3.854 1 93.94 80 PRO A N 1
ATOM 611 C CA . PRO A 1 80 ? -6.602 -24.219 2.521 1 93.94 80 PRO A CA 1
ATOM 612 C C . PRO A 1 80 ? -5.199 -24.547 2.004 1 93.94 80 PRO A C 1
ATOM 614 O O . PRO A 1 80 ? -4.336 -23.656 1.968 1 93.94 80 PRO A O 1
ATOM 617 N N . ALA A 1 81 ? -4.992 -25.766 1.685 1 95.19 81 ALA A N 1
ATOM 618 C CA . ALA A 1 81 ? -3.799 -26.234 0.983 1 95.19 81 ALA A CA 1
ATOM 619 C C . ALA A 1 81 ? -4.074 -26.406 -0.507 1 95.19 81 ALA A C 1
ATOM 621 O O . ALA A 1 81 ? -4.609 -27.438 -0.926 1 95.19 81 ALA A O 1
ATOM 622 N N . LEU A 1 82 ? -3.664 -25.438 -1.253 1 96.69 82 LEU A N 1
ATOM 623 C CA . LEU A 1 82 ? -4.023 -25.391 -2.666 1 96.69 82 LEU A CA 1
ATOM 624 C C . LEU A 1 82 ? -3.041 -26.219 -3.496 1 96.69 82 LEU A C 1
ATOM 626 O O . LEU A 1 82 ? -1.827 -26.016 -3.418 1 96.69 82 LEU A O 1
ATOM 630 N N . MET A 1 83 ? -3.574 -27.109 -4.328 1 94.62 83 MET A N 1
ATOM 631 C CA . MET A 1 83 ? -2.734 -28.031 -5.09 1 94.62 83 MET A CA 1
ATOM 632 C C . MET A 1 83 ? -3.004 -27.891 -6.586 1 94.62 83 MET A C 1
ATOM 634 O O . MET A 1 83 ? -4.145 -27.672 -6.996 1 94.62 83 MET A O 1
ATOM 638 N N . ASN A 1 84 ? -1.927 -28.062 -7.305 1 92.25 84 ASN A N 1
ATOM 639 C CA . ASN A 1 84 ? -1.991 -28.078 -8.766 1 92.25 84 ASN A CA 1
ATOM 640 C C . ASN A 1 84 ? -2.795 -29.266 -9.281 1 92.25 84 ASN A C 1
ATOM 642 O O . ASN A 1 84 ? -2.379 -30.422 -9.125 1 92.25 84 ASN A O 1
ATOM 646 N N . PRO A 1 85 ? -3.902 -29.016 -9.883 1 93.44 85 PRO A N 1
ATOM 647 C CA . PRO A 1 85 ? -4.73 -30.125 -10.352 1 93.44 85 PRO A CA 1
ATOM 648 C C . PRO A 1 85 ? -4.086 -30.906 -11.492 1 93.44 85 PRO A C 1
ATOM 650 O O . PRO A 1 85 ? -4.57 -31.969 -11.859 1 93.44 85 PRO A O 1
ATOM 653 N N . ARG A 1 86 ? -3.01 -30.406 -11.992 1 87.56 86 ARG A N 1
ATOM 654 C CA . ARG A 1 86 ? -2.32 -31.078 -13.094 1 87.56 86 ARG A CA 1
ATOM 655 C C . ARG A 1 86 ? -1.384 -32.156 -12.57 1 87.56 86 ARG A C 1
ATOM 657 O O . ARG A 1 86 ? -0.831 -32.938 -13.344 1 87.56 86 ARG A O 1
ATOM 664 N N . LEU A 1 87 ? -1.193 -32.219 -11.312 1 87.5 87 LEU A N 1
ATOM 665 C CA . LEU A 1 87 ? -0.445 -33.312 -10.734 1 87.5 87 LEU A CA 1
ATOM 666 C C . LEU A 1 87 ? -1.194 -34.625 -10.906 1 87.5 87 LEU A C 1
ATOM 668 O O . LEU A 1 87 ? -2.422 -34.656 -11.016 1 87.5 87 LEU A O 1
ATOM 672 N N . LYS A 1 88 ? -0.433 -35.75 -10.961 1 88.69 88 LYS A N 1
ATOM 673 C CA . LYS A 1 88 ? -1.062 -37.062 -11.047 1 88.69 88 LYS A CA 1
ATOM 674 C C . LYS A 1 88 ? -1.819 -37.406 -9.766 1 88.69 88 LYS A C 1
ATOM 676 O O . LYS A 1 88 ? -1.439 -36.938 -8.68 1 88.69 88 LYS A O 1
ATOM 681 N N . PRO A 1 89 ? -2.893 -38.188 -9.867 1 91.88 89 PRO A N 1
ATOM 682 C CA . PRO A 1 89 ? -3.684 -38.562 -8.695 1 91.88 89 PRO A CA 1
ATOM 683 C C . PRO A 1 89 ? -2.824 -39.125 -7.566 1 91.88 89 PRO A C 1
ATOM 685 O O . PRO A 1 89 ? -3.061 -38.812 -6.395 1 91.88 89 PRO A O 1
ATOM 688 N N . ALA A 1 90 ? -1.814 -39.906 -7.941 1 89.31 90 ALA A N 1
ATOM 689 C CA . ALA A 1 90 ? -0.944 -40.531 -6.938 1 89.31 90 ALA A CA 1
ATOM 690 C C . ALA A 1 90 ? -0.155 -39.438 -6.184 1 89.31 90 ALA A C 1
ATOM 692 O O . ALA A 1 90 ? 0.068 -39.562 -4.977 1 89.31 90 ALA A O 1
ATOM 693 N N . GLU A 1 91 ? 0.311 -38.406 -6.906 1 88 91 GLU A N 1
ATOM 694 C CA . GLU A 1 91 ? 1.035 -37.312 -6.277 1 88 91 GLU A CA 1
ATOM 695 C C . GLU A 1 91 ? 0.137 -36.531 -5.316 1 88 91 GLU A C 1
ATOM 697 O O . GLU A 1 91 ? 0.538 -36.25 -4.191 1 88 91 GLU A O 1
ATOM 702 N N . ILE A 1 92 ? -1.052 -36.281 -5.742 1 93.88 92 ILE A N 1
ATOM 703 C CA . ILE A 1 92 ? -1.997 -35.531 -4.945 1 93.88 92 ILE A CA 1
ATOM 704 C C . ILE A 1 92 ? -2.342 -36.281 -3.668 1 93.88 92 ILE A C 1
ATOM 706 O O . ILE A 1 92 ? -2.338 -35.719 -2.574 1 93.88 92 ILE A O 1
ATOM 710 N N . SER A 1 93 ? -2.637 -37.594 -3.83 1 94.94 93 SER A N 1
ATOM 711 C CA . SER A 1 93 ? -2.992 -38.406 -2.67 1 94.94 93 SER A CA 1
ATOM 712 C C . SER A 1 93 ? -1.844 -38.469 -1.669 1 94.94 93 SER A C 1
ATOM 714 O O . SER A 1 93 ? -2.068 -38.469 -0.457 1 94.94 93 SER A O 1
ATOM 716 N N . GLU A 1 94 ? -0.661 -38.531 -2.193 1 90.5 94 GLU A N 1
ATOM 717 C CA . GLU A 1 94 ? 0.509 -38.531 -1.321 1 90.5 94 GLU A CA 1
ATOM 718 C C . GLU A 1 94 ? 0.651 -37.219 -0.553 1 90.5 94 GLU A C 1
ATOM 720 O O . GLU A 1 94 ? 1.026 -37.219 0.622 1 90.5 94 GLU A O 1
ATOM 725 N N . LEU A 1 95 ? 0.436 -36.125 -1.222 1 90.38 95 LEU A N 1
ATOM 726 C CA . LEU A 1 95 ? 0.5 -34.844 -0.562 1 90.38 95 LEU A CA 1
ATOM 727 C C . LEU A 1 95 ? -0.532 -34.75 0.556 1 90.38 95 LEU A C 1
ATOM 729 O O . LEU A 1 95 ? -0.246 -34.188 1.628 1 90.38 95 LEU A O 1
ATOM 733 N N . VAL A 1 96 ? -1.712 -35.25 0.346 1 93.62 96 VAL A N 1
ATOM 734 C CA . VAL A 1 96 ? -2.777 -35.25 1.344 1 93.62 96 VAL A CA 1
ATOM 735 C C . VAL A 1 96 ? -2.355 -36.094 2.545 1 93.62 96 VAL A C 1
ATOM 737 O O . VAL A 1 96 ? -2.549 -35.688 3.693 1 93.62 96 VAL A O 1
ATOM 740 N N . ALA A 1 97 ? -1.773 -37.25 2.268 1 92.69 97 ALA A N 1
ATOM 741 C CA . ALA A 1 97 ? -1.31 -38.125 3.322 1 92.69 97 ALA A CA 1
ATOM 742 C C . ALA A 1 97 ? -0.203 -37.5 4.148 1 92.69 97 ALA A C 1
ATOM 744 O O . ALA A 1 97 ? -0.256 -37.5 5.379 1 92.69 97 ALA A O 1
ATOM 745 N N . ARG A 1 98 ? 0.725 -36.906 3.479 1 86.31 98 ARG A N 1
ATOM 746 C CA . ARG A 1 98 ? 1.874 -36.312 4.145 1 86.31 98 ARG A CA 1
ATOM 747 C C . ARG A 1 98 ? 1.455 -35.094 4.969 1 86.31 98 ARG A C 1
ATOM 749 O O . ARG A 1 98 ? 2.051 -34.812 6.012 1 86.31 98 ARG A O 1
ATOM 756 N N . GLY A 1 99 ? 0.48 -34.438 4.41 1 87.69 99 GLY A N 1
ATOM 757 C CA . GLY A 1 99 ? -0.015 -33.281 5.121 1 87.69 99 GLY A CA 1
ATOM 758 C C . GLY A 1 99 ? -0.983 -33.625 6.234 1 87.69 99 GLY A C 1
ATOM 759 O O . GLY A 1 99 ? -1.461 -32.719 6.945 1 87.69 99 GLY A O 1
ATOM 760 N N . GLU A 1 100 ? -1.289 -34.875 6.391 1 88.06 100 GLU A N 1
ATOM 761 C CA . GLU A 1 100 ? -2.232 -35.344 7.395 1 88.06 100 GLU A CA 1
ATOM 762 C C . GLU A 1 100 ? -3.557 -34.594 7.316 1 88.06 100 GLU A C 1
ATOM 764 O O . GLU A 1 100 ? -4.066 -34.125 8.336 1 88.06 100 GLU A O 1
ATOM 769 N N . MET A 1 101 ? -3.945 -34.469 6.152 1 89.31 101 MET A N 1
ATOM 770 C CA . MET A 1 101 ? -5.176 -33.719 5.938 1 89.31 101 MET A CA 1
ATOM 771 C C . MET A 1 101 ? -6.398 -34.625 6.098 1 89.31 101 MET A C 1
ATOM 773 O O . MET A 1 101 ? -6.395 -35.75 5.652 1 89.31 101 MET A O 1
ATOM 777 N N . ALA A 1 102 ? -7.332 -34.094 6.785 1 85.69 102 ALA A N 1
ATOM 778 C CA . ALA A 1 102 ? -8.516 -34.875 7.07 1 85.69 102 ALA A CA 1
ATOM 779 C C . ALA A 1 102 ? -9.609 -34.656 6.027 1 85.69 102 ALA A C 1
ATOM 781 O O . ALA A 1 102 ? -10.562 -35.406 5.934 1 85.69 102 ALA A O 1
ATOM 782 N N . ARG A 1 103 ? -9.344 -33.656 5.219 1 88.81 103 ARG A N 1
ATOM 783 C CA . ARG A 1 103 ? -10.375 -33.281 4.258 1 88.81 103 ARG A CA 1
ATOM 784 C C . ARG A 1 103 ? -9.758 -32.781 2.953 1 88.81 103 ARG A C 1
ATOM 786 O O . ARG A 1 103 ? -8.648 -32.219 2.949 1 88.81 103 ARG A O 1
ATOM 793 N N . ALA A 1 104 ? -10.555 -33.031 1.892 1 92.44 104 ALA A N 1
ATOM 794 C CA . ALA A 1 104 ? -10.133 -32.594 0.565 1 92.44 104 ALA A CA 1
ATOM 795 C C . ALA A 1 104 ? -11.328 -32.156 -0.276 1 92.44 104 ALA A C 1
ATOM 797 O O . ALA A 1 104 ? -12.383 -32.812 -0.238 1 92.44 104 ALA A O 1
ATOM 798 N N . VAL A 1 105 ? -11.148 -31.016 -0.878 1 92.81 105 VAL A N 1
ATOM 799 C CA . VAL A 1 105 ? -12.094 -30.547 -1.884 1 92.81 105 VAL A CA 1
ATOM 800 C C . VAL A 1 105 ? -11.477 -30.656 -3.273 1 92.81 105 VAL A C 1
ATOM 802 O O . VAL A 1 105 ? -10.414 -30.094 -3.533 1 92.81 105 VAL A O 1
ATOM 805 N N . VAL A 1 106 ? -12.125 -31.422 -4.188 1 95 106 VAL A N 1
ATOM 806 C CA . VAL A 1 106 ? -11.539 -31.75 -5.48 1 95 106 VAL A CA 1
ATOM 807 C C . VAL A 1 106 ? -12.5 -31.359 -6.602 1 95 106 VAL A C 1
ATOM 809 O O . VAL A 1 106 ? -13.695 -31.641 -6.527 1 95 106 VAL A O 1
ATOM 812 N N . ALA A 1 107 ? -11.891 -30.625 -7.59 1 91.81 107 ALA A N 1
ATOM 813 C CA . ALA A 1 107 ? -12.688 -30.203 -8.742 1 91.81 107 ALA A CA 1
ATOM 814 C C . ALA A 1 107 ? -12.984 -31.375 -9.664 1 91.81 107 ALA A C 1
ATOM 816 O O . ALA A 1 107 ? -12.156 -31.75 -10.492 1 91.81 107 ALA A O 1
ATOM 817 N N . ASN A 1 108 ? -14.07 -32.031 -9.641 1 79.69 108 ASN A N 1
ATOM 818 C CA . ASN A 1 108 ? -14.742 -33.031 -10.461 1 79.69 108 ASN A CA 1
ATOM 819 C C . ASN A 1 108 ? -13.75 -34 -11.094 1 79.69 108 ASN A C 1
ATOM 821 O O . ASN A 1 108 ? -13.789 -34.219 -12.305 1 79.69 108 ASN A O 1
ATOM 825 N N . ASP A 1 109 ? -12.758 -34.5 -10.523 1 85.69 109 ASP A N 1
ATOM 826 C CA . ASP A 1 109 ? -11.812 -35.5 -10.969 1 85.69 109 ASP A CA 1
ATOM 827 C C . ASP A 1 109 ? -11.938 -36.781 -10.148 1 85.69 109 ASP A C 1
ATOM 829 O O . ASP A 1 109 ? -11.344 -36.906 -9.078 1 85.69 109 ASP A O 1
ATOM 833 N N . ALA A 1 110 ? -12.648 -37.688 -10.734 1 87.88 110 ALA A N 1
ATOM 834 C CA . ALA A 1 110 ? -12.93 -38.938 -10.031 1 87.88 110 ALA A CA 1
ATOM 835 C C . ALA A 1 110 ? -11.648 -39.719 -9.734 1 87.88 110 ALA A C 1
ATOM 837 O O . ALA A 1 110 ? -11.539 -40.375 -8.695 1 87.88 110 ALA A O 1
ATOM 838 N N . GLY A 1 111 ? -10.766 -39.625 -10.602 1 92 111 GLY A N 1
ATOM 839 C CA . GLY A 1 111 ? -9.5 -40.312 -10.398 1 92 111 GLY A CA 1
ATOM 840 C C . GLY A 1 111 ? -8.742 -39.812 -9.188 1 92 111 GLY A C 1
ATOM 841 O O . GLY A 1 111 ? -8.203 -40.594 -8.406 1 92 111 GLY A O 1
ATOM 842 N N . VAL A 1 112 ? -8.711 -38.5 -9.031 1 94.06 112 VAL A N 1
ATOM 843 C CA . VAL A 1 112 ? -8.039 -37.906 -7.895 1 94.06 112 VAL A CA 1
ATOM 844 C C . VAL A 1 112 ? -8.773 -38.25 -6.605 1 94.06 112 VAL A C 1
ATOM 846 O O . VAL A 1 112 ? -8.141 -38.594 -5.602 1 94.06 112 VAL A O 1
ATOM 849 N N . MET A 1 113 ? -10.07 -38.219 -6.602 1 95.12 113 MET A N 1
ATOM 850 C CA . MET A 1 113 ? -10.867 -38.531 -5.422 1 95.12 113 MET A CA 1
ATOM 851 C C . MET A 1 113 ? -10.633 -40 -4.992 1 95.12 113 MET A C 1
ATOM 853 O O . MET A 1 113 ? -10.453 -40.25 -3.807 1 95.12 113 MET A O 1
ATOM 857 N N . GLU A 1 114 ? -10.664 -40.812 -5.965 1 95.62 114 GLU A N 1
ATOM 858 C CA . GLU A 1 114 ? -10.445 -42.25 -5.68 1 95.62 114 GLU A CA 1
ATOM 859 C C . GLU A 1 114 ? -9.055 -42.469 -5.117 1 95.62 114 GLU A C 1
ATOM 861 O O . GLU A 1 114 ? -8.883 -43.281 -4.18 1 95.62 114 GLU A O 1
ATOM 866 N N . ALA A 1 115 ? -8.086 -41.844 -5.734 1 95.69 115 ALA A N 1
ATOM 867 C CA . ALA A 1 115 ? -6.711 -42 -5.277 1 95.69 115 ALA A CA 1
ATOM 868 C C . ALA A 1 115 ? -6.562 -41.562 -3.824 1 95.69 115 ALA A C 1
ATOM 870 O O . ALA A 1 115 ? -5.875 -42.219 -3.035 1 95.69 115 ALA A O 1
ATOM 871 N N . ILE A 1 116 ? -7.199 -40.438 -3.443 1 95.88 116 ILE A N 1
ATOM 872 C CA . ILE A 1 116 ? -7.125 -39.938 -2.084 1 95.88 116 ILE A CA 1
ATOM 873 C C . ILE A 1 116 ? -7.793 -40.906 -1.119 1 95.88 116 ILE A C 1
ATOM 875 O O . ILE A 1 116 ? -7.223 -41.25 -0.08 1 95.88 116 ILE A O 1
ATOM 879 N N . ARG A 1 117 ? -8.945 -41.406 -1.49 1 94.94 117 ARG A N 1
ATOM 880 C CA . ARG A 1 117 ? -9.688 -42.344 -0.628 1 94.94 117 ARG A CA 1
ATOM 881 C C . ARG A 1 117 ? -8.906 -43.625 -0.403 1 94.94 117 ARG A C 1
ATOM 883 O O . ARG A 1 117 ? -8.969 -44.219 0.679 1 94.94 117 ARG A O 1
ATOM 890 N N . THR A 1 118 ? -8.289 -44.031 -1.406 1 95.94 118 THR A N 1
ATOM 891 C CA . THR A 1 118 ? -7.508 -45.25 -1.33 1 95.94 118 THR A CA 1
ATOM 892 C C . THR A 1 118 ? -6.273 -45.062 -0.451 1 95.94 118 THR A C 1
ATOM 894 O O . THR A 1 118 ? -5.969 -45.906 0.394 1 95.94 118 THR A O 1
ATOM 897 N N . ARG A 1 119 ? -5.574 -43.969 -0.654 1 94.69 119 ARG A N 1
ATOM 898 C CA . ARG A 1 119 ? -4.324 -43.719 0.046 1 94.69 119 ARG A CA 1
ATOM 899 C C . ARG A 1 119 ? -4.578 -43.344 1.499 1 94.69 119 ARG A C 1
ATOM 901 O O . ARG A 1 119 ? -3.783 -43.656 2.383 1 94.69 119 ARG A O 1
ATOM 908 N N . VAL A 1 120 ? -5.641 -42.562 1.699 1 94 120 VAL A N 1
ATOM 909 C CA . VAL A 1 120 ? -6.004 -42.094 3.033 1 94 120 VAL A CA 1
ATOM 910 C C . VAL A 1 120 ? -7.496 -42.312 3.266 1 94 120 VAL A C 1
ATOM 912 O O . VAL A 1 120 ? -8.281 -41.344 3.236 1 94 120 VAL A O 1
ATOM 915 N N . PRO A 1 121 ? -7.871 -43.406 3.725 1 92.62 121 PRO A N 1
ATOM 916 C CA . PRO A 1 121 ? -9.289 -43.75 3.834 1 92.62 121 PRO A CA 1
ATOM 917 C C . PRO A 1 121 ? -10.039 -42.875 4.832 1 92.62 121 PRO A C 1
ATOM 919 O O . PRO A 1 121 ? -11.266 -42.719 4.73 1 92.62 121 PRO A O 1
ATOM 922 N N . SER A 1 122 ? -9.422 -42.281 5.727 1 90.19 122 SER A N 1
ATOM 923 C CA . SER A 1 122 ? -10.07 -41.5 6.77 1 90.19 122 SER A CA 1
ATOM 924 C C . SER A 1 122 ? -10.414 -40.094 6.273 1 90.19 122 SER A C 1
ATOM 926 O O . SER A 1 122 ? -11.18 -39.375 6.918 1 90.19 122 SER A O 1
ATOM 928 N N . VAL A 1 123 ? -9.922 -39.75 5.051 1 90.88 123 VAL A N 1
ATOM 929 C CA . VAL A 1 123 ? -10.109 -38.406 4.539 1 90.88 123 VAL A CA 1
ATOM 930 C C . VAL A 1 123 ? -11.523 -38.25 3.979 1 90.88 123 VAL A C 1
ATOM 932 O O . VAL A 1 123 ? -12.008 -39.125 3.266 1 90.88 123 VAL A O 1
ATOM 935 N N . CYS A 1 124 ? -12.203 -37.219 4.375 1 88.88 124 CYS A N 1
ATOM 936 C CA . CYS A 1 124 ? -13.469 -36.844 3.748 1 88.88 124 CYS A CA 1
ATOM 937 C C . CYS A 1 124 ? -13.234 -36.062 2.467 1 88.88 124 CYS A C 1
ATOM 939 O O . CYS A 1 124 ? -12.695 -34.938 2.504 1 88.88 124 CYS A O 1
ATOM 941 N N . VAL A 1 125 ? -13.609 -36.625 1.351 1 91.19 125 VAL A N 1
ATOM 942 C CA . VAL A 1 125 ? -13.398 -36 0.059 1 91.19 125 VAL A CA 1
ATOM 943 C C . VAL A 1 125 ? -14.727 -35.438 -0.471 1 91.19 125 VAL A C 1
ATOM 945 O O . VAL A 1 125 ? -15.711 -36.188 -0.576 1 91.19 125 VAL A O 1
ATOM 948 N N . LEU A 1 126 ? -14.727 -34.125 -0.744 1 87.69 126 LEU A N 1
ATOM 949 C CA . LEU A 1 126 ? -15.906 -33.5 -1.3 1 87.69 126 LEU A CA 1
ATOM 950 C C . LEU A 1 126 ? -15.625 -32.969 -2.705 1 87.69 126 LEU A C 1
ATOM 952 O O . LEU A 1 126 ? -14.531 -32.469 -2.984 1 87.69 126 LEU A O 1
ATOM 956 N N . ALA A 1 127 ? -16.641 -33.094 -3.502 1 90.75 127 ALA A N 1
ATOM 957 C CA . ALA A 1 127 ? -16.562 -32.438 -4.809 1 90.75 127 ALA A CA 1
ATOM 958 C C . ALA A 1 127 ? -16.781 -30.938 -4.691 1 90.75 127 ALA A C 1
ATOM 960 O O . ALA A 1 127 ? -17.625 -30.5 -3.924 1 90.75 127 ALA A O 1
ATOM 961 N N . LEU A 1 128 ? -15.977 -30.188 -5.395 1 89 128 LEU A N 1
ATOM 962 C CA . LEU A 1 128 ? -16.031 -28.734 -5.359 1 89 128 LEU A CA 1
ATOM 963 C C . LEU A 1 128 ? -17.453 -28.25 -5.629 1 89 128 LEU A C 1
ATOM 965 O O . LEU A 1 128 ? -17.953 -27.375 -4.918 1 89 128 LEU A O 1
ATOM 969 N N . ASP A 1 129 ? -18.125 -28.812 -6.559 1 82.81 129 ASP A N 1
ATOM 970 C CA . ASP A 1 129 ? -19.469 -28.406 -6.941 1 82.81 129 ASP A CA 1
ATOM 971 C C . ASP A 1 129 ? -20.453 -28.656 -5.805 1 82.81 129 ASP A C 1
ATOM 973 O O . ASP A 1 129 ? -21.453 -27.938 -5.66 1 82.81 129 ASP A O 1
ATOM 977 N N . ASP A 1 130 ? -20.172 -29.641 -5.043 1 77.94 130 ASP A N 1
ATOM 978 C CA . ASP A 1 130 ? -21.047 -29.984 -3.926 1 77.94 130 ASP A CA 1
ATOM 979 C C . ASP A 1 130 ? -20.906 -28.953 -2.799 1 77.94 130 ASP A C 1
ATOM 981 O O . ASP A 1 130 ? -21.859 -28.734 -2.043 1 77.94 130 ASP A O 1
ATOM 985 N N . LEU A 1 131 ? -19.75 -28.469 -2.719 1 75.88 131 LEU A N 1
ATOM 986 C CA . LEU A 1 131 ? -19.516 -27.484 -1.672 1 75.88 131 LEU A CA 1
ATOM 987 C C . LEU A 1 131 ? -20.188 -26.156 -2.016 1 75.88 131 LEU A C 1
ATOM 989 O O . LEU A 1 131 ? -20.703 -25.469 -1.133 1 75.88 131 LEU A O 1
ATOM 993 N N . VAL A 1 132 ? -20.203 -25.703 -3.314 1 74.75 132 VAL A N 1
ATOM 994 C CA . VAL A 1 132 ? -20.609 -24.359 -3.682 1 74.75 132 VAL A CA 1
ATOM 995 C C . VAL A 1 132 ? -22.031 -24.391 -4.223 1 74.75 132 VAL A C 1
ATOM 997 O O . VAL A 1 132 ? -22.688 -23.344 -4.316 1 74.75 132 VAL A O 1
ATOM 1000 N N . SER A 1 133 ? -22.656 -25.469 -4.797 1 60.41 133 SER A N 1
ATOM 1001 C CA . SER A 1 133 ? -23.969 -25.547 -5.43 1 60.41 133 SER A CA 1
ATOM 1002 C C . SER A 1 133 ? -25.078 -25.188 -4.449 1 60.41 133 SER A C 1
ATOM 1004 O O . SER A 1 133 ? -26.25 -25.125 -4.824 1 60.41 133 SER A O 1
ATOM 1006 N N . GLY A 1 134 ? -24.922 -24.359 -3.518 1 55.84 134 GLY A N 1
ATOM 1007 C CA . GLY A 1 134 ? -26.047 -23.859 -2.74 1 55.84 134 GLY A CA 1
ATOM 1008 C C . GLY A 1 134 ? -26.984 -24.953 -2.293 1 55.84 134 GLY A C 1
ATOM 1009 O O . GLY A 1 134 ? -28 -24.688 -1.65 1 55.84 134 GLY A O 1
ATOM 1010 N N . SER A 1 135 ? -27.016 -26.078 -3.072 1 47.66 135 SER A N 1
ATOM 1011 C CA . SER A 1 135 ? -28.031 -27.094 -2.803 1 47.66 135 SER A CA 1
ATOM 1012 C C . SER A 1 135 ? -28.047 -27.484 -1.327 1 47.66 135 SER A C 1
ATOM 1014 O O . SER A 1 135 ? -28.969 -28.172 -0.872 1 47.66 135 SER A O 1
ATOM 1016 N N . ARG A 1 136 ? -27 -27.344 -0.784 1 48.5 136 ARG A N 1
ATOM 1017 C CA . ARG A 1 136 ? -27.109 -27.562 0.653 1 48.5 136 ARG A CA 1
ATOM 1018 C C . ARG A 1 136 ? -27.781 -26.391 1.346 1 48.5 136 ARG A C 1
ATOM 1020 O O . ARG A 1 136 ? -27.125 -25.375 1.621 1 48.5 136 ARG A O 1
ATOM 1027 N N . VAL A 1 137 ? -28.922 -26.047 0.855 1 44.09 137 VAL A N 1
ATOM 1028 C CA . VAL A 1 137 ? -29.75 -25.047 1.526 1 44.09 137 VAL A CA 1
ATOM 1029 C C . VAL A 1 137 ? -29.578 -25.172 3.039 1 44.09 137 VAL A C 1
ATOM 1031 O O . VAL A 1 137 ? -29.797 -26.234 3.607 1 44.09 137 VAL A O 1
ATOM 1034 N N . PRO A 1 138 ? -28.828 -24.266 3.637 1 44.25 138 PRO A N 1
ATOM 1035 C CA . PRO A 1 138 ? -28.906 -24.422 5.09 1 44.25 138 PRO A CA 1
ATOM 1036 C C . PRO A 1 138 ? -30.328 -24.641 5.582 1 44.25 138 PRO A C 1
ATOM 1038 O O . PRO A 1 138 ? -31.219 -23.844 5.262 1 44.25 138 PRO A O 1
ATOM 1041 N N . GLU A 1 139 ? -30.859 -25.719 5.578 1 41.34 139 GLU A N 1
ATOM 1042 C CA . GLU A 1 139 ? -32.094 -25.719 6.34 1 41.34 139 GLU A CA 1
ATOM 1043 C C . GLU A 1 139 ? -32.094 -24.625 7.406 1 41.34 139 GLU A C 1
ATOM 1045 O O . GLU A 1 139 ? -33.125 -23.969 7.629 1 41.34 139 GLU A O 1
ATOM 1050 N N . VAL A 1 140 ? -31.422 -24.766 8.586 1 37.97 140 VAL A N 1
ATOM 1051 C CA . VAL A 1 140 ? -31.469 -23.891 9.758 1 37.97 140 VAL A CA 1
ATOM 1052 C C . VAL A 1 140 ? -30.641 -22.641 9.5 1 37.97 140 VAL A C 1
ATOM 1054 O O . VAL A 1 140 ? -29.438 -22.719 9.234 1 37.97 140 VAL A O 1
ATOM 1057 N N . ALA A 1 141 ? -31.141 -21.562 8.914 1 42.34 141 ALA A N 1
ATOM 1058 C CA . ALA A 1 141 ? -30.609 -20.203 8.961 1 42.34 141 ALA A CA 1
ATOM 1059 C C . ALA A 1 141 ? -29.688 -20.016 10.148 1 42.34 141 ALA A C 1
ATOM 1061 O O . ALA A 1 141 ? -30.094 -19.5 11.195 1 42.34 141 ALA A O 1
ATOM 1062 N N . GLY A 1 142 ? -29 -20.891 10.617 1 43.03 142 GLY A N 1
ATOM 1063 C CA . GLY A 1 142 ? -28.25 -20.609 11.828 1 43.03 142 GLY A CA 1
ATOM 1064 C C . GLY A 1 142 ? -27.297 -19.422 11.695 1 43.03 142 GLY A C 1
ATOM 1065 O O . GLY A 1 142 ? -27 -19 10.586 1 43.03 142 GLY A O 1
ATOM 1066 N N . LYS A 1 143 ? -27.094 -18.703 12.797 1 51.41 143 LYS A N 1
ATOM 1067 C CA . LYS A 1 143 ? -26.281 -17.531 13.07 1 51.41 143 LYS A CA 1
ATOM 1068 C C . LYS A 1 143 ? -24.875 -17.672 12.477 1 51.41 143 LYS A C 1
ATOM 1070 O O . LYS A 1 143 ? -24.219 -18.688 12.672 1 51.41 143 LYS A O 1
ATOM 1075 N N . SER A 1 144 ? -24.641 -17.094 11.266 1 57.72 144 SER A N 1
ATOM 1076 C CA . SER A 1 144 ? -23.297 -17 10.711 1 57.72 144 SER A CA 1
ATOM 1077 C C . SER A 1 144 ? -22.25 -16.938 11.812 1 57.72 144 SER A C 1
ATOM 1079 O O . SER A 1 144 ? -22.359 -16.109 12.727 1 57.72 144 SER A O 1
ATOM 1081 N N . LEU A 1 145 ? -21.469 -17.938 11.938 1 59.56 145 LEU A N 1
ATOM 1082 C CA . LEU A 1 145 ? -20.391 -17.938 12.922 1 59.56 145 LEU A CA 1
ATOM 1083 C C . LEU A 1 145 ? -19.391 -16.828 12.633 1 59.56 145 LEU A C 1
ATOM 1085 O O . LEU A 1 145 ? -19 -16.609 11.484 1 59.56 145 LEU A O 1
ATOM 1089 N N . PRO A 1 146 ? -19.25 -16 13.633 1 63.97 146 PRO A N 1
ATOM 1090 C CA . PRO A 1 146 ? -18.172 -15.016 13.461 1 63.97 146 PRO A CA 1
ATOM 1091 C C . PRO A 1 146 ? -16.812 -15.664 13.188 1 63.97 146 PRO A C 1
ATOM 1093 O O . PRO A 1 146 ? -16.547 -16.766 13.672 1 63.97 146 PRO A O 1
ATOM 1096 N N . PRO A 1 147 ? -16.141 -15.062 12.219 1 65.12 147 PRO A N 1
ATOM 1097 C CA . PRO A 1 147 ? -14.789 -15.586 12.047 1 65.12 147 PRO A CA 1
ATOM 1098 C C . PRO A 1 147 ? -13.977 -15.562 13.344 1 65.12 147 PRO A C 1
ATOM 1100 O O . PRO A 1 147 ? -14.086 -14.617 14.125 1 65.12 147 PRO A O 1
ATOM 1103 N N . PRO A 1 148 ? -13.367 -16.641 13.633 1 63.38 148 PRO A N 1
ATOM 1104 C CA . PRO A 1 148 ? -12.523 -16.656 14.836 1 63.38 148 PRO A CA 1
ATOM 1105 C C . PRO A 1 148 ? -11.406 -15.609 14.766 1 63.38 148 PRO A C 1
ATOM 1107 O O . PRO A 1 148 ? -11.062 -15.125 13.688 1 63.38 148 PRO A O 1
ATOM 1110 N N . PRO A 1 149 ? -11.016 -15.266 15.969 1 66.25 149 PRO A N 1
ATOM 1111 C CA . PRO A 1 149 ? -9.867 -14.359 15.984 1 66.25 149 PRO A CA 1
ATOM 1112 C C . PRO A 1 149 ? -8.648 -14.938 15.273 1 66.25 149 PRO A C 1
ATOM 1114 O O . PRO A 1 149 ? -8.414 -16.141 15.32 1 66.25 149 PRO A O 1
ATOM 1117 N N . CYS A 1 150 ? -8.078 -14.086 14.523 1 74.31 150 CYS A N 1
ATOM 1118 C CA . CYS A 1 150 ? -6.926 -14.508 13.734 1 74.31 150 CYS A CA 1
ATOM 1119 C C . CYS A 1 150 ? -5.668 -13.773 14.18 1 74.31 150 CYS A C 1
ATOM 1121 O O . CYS A 1 150 ? -5.672 -12.555 14.336 1 74.31 150 CYS A O 1
ATOM 1123 N N . GLU A 1 151 ? -4.668 -14.57 14.594 1 78.12 151 GLU A N 1
ATOM 1124 C CA . GLU A 1 151 ? -3.352 -14.008 14.875 1 78.12 151 GLU A CA 1
ATOM 1125 C C . GLU A 1 151 ? -2.547 -13.828 13.586 1 78.12 151 GLU A C 1
ATOM 1127 O O . GLU A 1 151 ? -2.617 -14.656 12.68 1 78.12 151 GLU A O 1
ATOM 1132 N N . PRO A 1 152 ? -1.745 -12.875 13.57 1 79.31 152 PRO A N 1
ATOM 1133 C CA . PRO A 1 152 ? -0.985 -12.586 12.352 1 79.31 152 PRO A CA 1
ATOM 1134 C C . PRO A 1 152 ? -0.1 -13.758 11.922 1 79.31 152 PRO A C 1
ATOM 1136 O O . PRO A 1 152 ? 0.069 -14 10.727 1 79.31 152 PRO A O 1
ATOM 1139 N N . GLU A 1 153 ? 0.383 -14.5 12.867 1 82.31 153 GLU A N 1
ATOM 1140 C CA . GLU A 1 153 ? 1.349 -15.539 12.547 1 82.31 153 GLU A CA 1
ATOM 1141 C C . GLU A 1 153 ? 0.654 -16.875 12.297 1 82.31 153 GLU A C 1
ATOM 1143 O O . GLU A 1 153 ? 1.285 -17.844 11.844 1 82.31 153 GLU A O 1
ATOM 1148 N N . GLN A 1 154 ? -0.593 -16.891 12.523 1 83.69 154 GLN A N 1
ATOM 1149 C CA . GLN A 1 154 ? -1.352 -18.109 12.273 1 83.69 154 GLN A CA 1
ATOM 1150 C C . GLN A 1 154 ? -1.341 -18.469 10.797 1 83.69 154 GLN A C 1
ATOM 1152 O O . GLN A 1 154 ? -1.362 -17.594 9.938 1 83.69 154 GLN A O 1
ATOM 1157 N N . ALA A 1 155 ? -1.337 -19.797 10.531 1 87.19 155 ALA A N 1
ATOM 1158 C CA . ALA A 1 155 ? -1.355 -20.266 9.148 1 87.19 155 ALA A CA 1
ATOM 1159 C C . ALA A 1 155 ? -2.633 -19.828 8.438 1 87.19 155 ALA A C 1
ATOM 1161 O O . ALA A 1 155 ? -3.734 -20 8.961 1 87.19 155 ALA A O 1
ATOM 1162 N N . GLY A 1 156 ? -2.475 -19.266 7.336 1 90.5 156 GLY A N 1
ATOM 1163 C CA . GLY A 1 156 ? -3.611 -18.859 6.523 1 90.5 156 GLY A CA 1
ATOM 1164 C C . GLY A 1 156 ? -3.844 -19.766 5.324 1 90.5 156 GLY A C 1
ATOM 1165 O O . GLY A 1 156 ? -4.988 -20.094 5.008 1 90.5 156 GLY A O 1
ATOM 1166 N N . PHE A 1 157 ? -2.721 -20.156 4.719 1 93.56 157 PHE A N 1
ATOM 1167 C CA . PHE A 1 157 ? -2.768 -20.953 3.504 1 93.56 157 PHE A CA 1
ATOM 1168 C C . PHE A 1 157 ? -1.527 -21.844 3.389 1 93.56 157 PHE A C 1
ATOM 1170 O O . PHE A 1 157 ? -0.513 -21.578 4.039 1 93.56 157 PHE A O 1
ATOM 1177 N N . VAL A 1 158 ? -1.646 -22.844 2.58 1 92.5 158 VAL A N 1
ATOM 1178 C CA . VAL A 1 158 ? -0.499 -23.641 2.162 1 92.5 158 VAL A CA 1
ATOM 1179 C C . VAL A 1 158 ? -0.429 -23.688 0.638 1 92.5 158 VAL A C 1
ATOM 1181 O O . VAL A 1 158 ? -1.435 -23.953 -0.028 1 92.5 158 VAL A O 1
ATOM 1184 N N . PHE A 1 159 ? 0.71 -23.375 0.159 1 92.81 159 PHE A N 1
ATOM 1185 C CA . PHE A 1 159 ? 1.008 -23.531 -1.261 1 92.81 159 PHE A CA 1
ATOM 1186 C C . PHE A 1 159 ? 2.145 -24.516 -1.474 1 92.81 159 PHE A C 1
ATOM 1188 O O . PHE A 1 159 ? 2.99 -24.703 -0.595 1 92.81 159 PHE A O 1
ATOM 1195 N N . TYR A 1 160 ? 2.137 -25.125 -2.619 1 88.75 160 TYR A N 1
ATOM 1196 C CA . TYR A 1 160 ? 3.127 -26.172 -2.855 1 88.75 160 TYR A CA 1
ATOM 1197 C C . TYR A 1 160 ? 4.137 -25.734 -3.91 1 88.75 160 TYR A C 1
ATOM 1199 O O . TYR A 1 160 ? 3.771 -25.109 -4.91 1 88.75 160 TYR A O 1
ATOM 1207 N N . THR A 1 161 ? 5.379 -25.969 -3.572 1 78.81 161 THR A N 1
ATOM 1208 C CA . THR A 1 161 ? 6.496 -25.641 -4.449 1 78.81 161 THR A CA 1
ATOM 1209 C C . THR A 1 161 ? 7.246 -26.906 -4.867 1 78.81 161 THR A C 1
ATOM 1211 O O . THR A 1 161 ? 7.102 -27.953 -4.246 1 78.81 161 THR A O 1
ATOM 1214 N N . SER A 1 162 ? 7.965 -26.781 -5.965 1 68.56 162 SER A N 1
ATOM 1215 C CA . SER A 1 162 ? 8.711 -27.953 -6.441 1 68.56 162 SER A CA 1
ATOM 1216 C C . SER A 1 162 ? 9.789 -28.359 -5.441 1 68.56 162 SER A C 1
ATOM 1218 O O . SER A 1 162 ? 10.383 -27.516 -4.777 1 68.56 162 SER A O 1
ATOM 1220 N N . GLY A 1 163 ? 9.789 -29.656 -5.055 1 58.84 163 GLY A N 1
ATOM 1221 C CA . GLY A 1 163 ? 10.766 -30.188 -4.117 1 58.84 163 GLY A CA 1
ATOM 1222 C C . GLY A 1 163 ? 11.859 -31 -4.793 1 58.84 163 GLY A C 1
ATOM 1223 O O . GLY A 1 163 ? 11.672 -31.516 -5.895 1 58.84 163 GLY A O 1
ATOM 1224 N N . THR A 1 164 ? 12.977 -31.031 -4.16 1 54.06 164 THR A N 1
ATOM 1225 C CA . THR A 1 164 ? 14.133 -31.766 -4.668 1 54.06 164 THR A CA 1
ATOM 1226 C C . THR A 1 164 ? 13.852 -33.25 -4.688 1 54.06 164 THR A C 1
ATOM 1228 O O . THR A 1 164 ? 14.414 -34 -5.504 1 54.06 164 THR A O 1
ATOM 1231 N N . THR A 1 165 ? 12.984 -33.656 -3.777 1 56.22 165 THR A N 1
ATOM 1232 C CA . THR A 1 165 ? 12.727 -35.094 -3.648 1 56.22 165 THR A CA 1
ATOM 1233 C C . THR A 1 165 ? 11.648 -35.531 -4.633 1 56.22 165 THR A C 1
ATOM 1235 O O . THR A 1 165 ? 11.219 -36.688 -4.617 1 56.22 165 THR A O 1
ATOM 1238 N N . GLY A 1 166 ? 11.242 -34.656 -5.461 1 65.06 166 GLY A N 1
ATOM 1239 C CA . GLY A 1 166 ? 10.242 -34.969 -6.469 1 65.06 166 GLY A CA 1
ATOM 1240 C C . GLY A 1 166 ? 8.859 -34.469 -6.121 1 65.06 166 GLY A C 1
ATOM 1241 O O . GLY A 1 166 ? 8.211 -33.812 -6.938 1 65.06 166 GLY A O 1
ATOM 1242 N N . LEU A 1 167 ? 8.352 -34.844 -4.863 1 73.94 167 LEU A N 1
ATOM 1243 C CA . LEU A 1 167 ? 7.035 -34.375 -4.484 1 73.94 167 LEU A CA 1
ATOM 1244 C C . LEU A 1 167 ? 7.098 -32.906 -4.055 1 73.94 167 LEU A C 1
ATOM 1246 O O . LEU A 1 167 ? 8.031 -32.5 -3.357 1 73.94 167 LEU A O 1
ATOM 1250 N N . PRO A 1 168 ? 6.102 -32.188 -4.461 1 81.31 168 PRO A N 1
ATOM 1251 C CA . PRO A 1 168 ? 6.09 -30.781 -4.047 1 81.31 168 PRO A CA 1
ATOM 1252 C C . PRO A 1 168 ? 6.102 -30.625 -2.527 1 81.31 168 PRO A C 1
ATOM 1254 O O . PRO A 1 168 ? 5.637 -31.5 -1.802 1 81.31 168 PRO A O 1
ATOM 1257 N N . LYS A 1 169 ? 6.723 -29.516 -2.082 1 78.94 169 LYS A N 1
ATOM 1258 C CA . LYS A 1 169 ? 6.777 -29.188 -0.661 1 78.94 169 LYS A CA 1
ATOM 1259 C C . LYS A 1 169 ? 5.809 -28.062 -0.321 1 78.94 169 LYS A C 1
ATOM 1261 O O . LYS A 1 169 ? 5.664 -27.109 -1.088 1 78.94 169 LYS A O 1
ATOM 1266 N N . GLY A 1 170 ? 5.191 -28.266 0.814 1 86.25 170 GLY A N 1
ATOM 1267 C CA . GLY A 1 170 ? 4.246 -27.25 1.242 1 86.25 170 GLY A CA 1
ATOM 1268 C C . GLY A 1 170 ? 4.91 -26.062 1.911 1 86.25 170 GLY A C 1
ATOM 1269 O O . GLY A 1 170 ? 5.801 -26.219 2.744 1 86.25 170 GLY A O 1
ATOM 1270 N N . ALA A 1 171 ? 4.551 -24.891 1.491 1 86.19 171 ALA A N 1
ATOM 1271 C CA . ALA A 1 171 ? 4.934 -23.641 2.148 1 86.19 171 ALA A CA 1
ATOM 1272 C C . ALA A 1 171 ? 3.748 -23.031 2.887 1 86.19 171 ALA A C 1
ATOM 1274 O O . ALA A 1 171 ? 2.721 -22.719 2.279 1 86.19 171 ALA A O 1
ATOM 1275 N N . VAL A 1 172 ? 3.902 -22.859 4.156 1 88.56 172 VAL A N 1
ATOM 1276 C CA . VAL A 1 172 ? 2.838 -22.266 4.957 1 88.56 172 VAL A CA 1
ATOM 1277 C C . VAL A 1 172 ? 2.908 -20.734 4.871 1 88.56 172 VAL A C 1
ATOM 1279 O O . VAL A 1 172 ? 3.961 -20.141 5.117 1 88.56 172 VAL A O 1
ATOM 1282 N N . ILE A 1 173 ? 1.839 -20.172 4.488 1 90.12 173 ILE A N 1
ATOM 1283 C CA . ILE A 1 173 ? 1.735 -18.719 4.41 1 90.12 173 ILE A CA 1
ATOM 1284 C C . ILE A 1 173 ? 0.913 -18.188 5.586 1 90.12 173 ILE A C 1
ATOM 1286 O O . ILE A 1 173 ? -0.26 -18.547 5.738 1 90.12 173 ILE A O 1
ATOM 1290 N N . PRO A 1 174 ? 1.507 -17.359 6.395 1 88.88 174 PRO A N 1
ATOM 1291 C CA . PRO A 1 174 ? 0.758 -16.844 7.539 1 88.88 174 PRO A CA 1
ATOM 1292 C C . PRO A 1 174 ? -0.303 -15.82 7.137 1 88.88 174 PRO A C 1
ATOM 1294 O O . PRO A 1 174 ? -0.255 -15.281 6.027 1 88.88 174 PRO A O 1
ATOM 1297 N N . GLN A 1 175 ? -1.218 -15.523 8.055 1 88.06 175 GLN A N 1
ATOM 1298 C CA . GLN A 1 175 ? -2.307 -14.586 7.824 1 88.06 175 GLN A CA 1
ATOM 1299 C C . GLN A 1 175 ? -1.772 -13.211 7.43 1 88.06 175 GLN A C 1
ATOM 1301 O O . GLN A 1 175 ? -2.318 -12.555 6.539 1 88.06 175 GLN A O 1
ATOM 1306 N N . ARG A 1 176 ? -0.717 -12.797 7.98 1 84 176 ARG A N 1
ATOM 1307 C CA . ARG A 1 176 ? -0.189 -11.445 7.836 1 84 176 ARG A CA 1
ATOM 1308 C C . ARG A 1 176 ? 0.39 -11.227 6.445 1 84 176 ARG A C 1
ATOM 1310 O O . ARG A 1 176 ? 0.604 -10.086 6.027 1 84 176 ARG A O 1
ATOM 1317 N N . ALA A 1 177 ? 0.623 -12.258 5.695 1 86.12 177 ALA A N 1
ATOM 1318 C CA . ALA A 1 177 ? 1.336 -12.141 4.426 1 86.12 177 ALA A CA 1
ATOM 1319 C C . ALA A 1 177 ? 0.423 -11.602 3.332 1 86.12 177 ALA A C 1
ATOM 1321 O O . ALA A 1 177 ? 0.898 -11.086 2.316 1 86.12 177 ALA A O 1
ATOM 1322 N N . ALA A 1 178 ? -0.826 -11.664 3.568 1 91.69 178 ALA A N 1
ATOM 1323 C CA . ALA A 1 178 ? -1.789 -11.336 2.52 1 91.69 178 ALA A CA 1
ATOM 1324 C C . ALA A 1 178 ? -1.717 -9.859 2.15 1 91.69 178 ALA A C 1
ATOM 1326 O O . ALA A 1 178 ? -1.637 -9.508 0.97 1 91.69 178 ALA A O 1
ATOM 1327 N N . GLU A 1 179 ? -1.655 -9.023 3.119 1 91.69 179 GLU A N 1
ATOM 1328 C CA . GLU A 1 179 ? -1.741 -7.586 2.883 1 91.69 179 GLU A CA 1
ATOM 1329 C C . GLU A 1 179 ? -0.536 -7.082 2.094 1 91.69 179 GLU A C 1
ATOM 1331 O O . GLU A 1 179 ? -0.688 -6.324 1.132 1 91.69 179 GLU A O 1
ATOM 1336 N N . SER A 1 180 ? 0.652 -7.488 2.506 1 90.81 180 SER A N 1
ATOM 1337 C CA . SER A 1 180 ? 1.86 -7.027 1.829 1 90.81 180 SER A CA 1
ATOM 1338 C C . SER A 1 180 ? 1.887 -7.488 0.375 1 90.81 180 SER A C 1
ATOM 1340 O O . SER A 1 180 ? 2.355 -6.758 -0.502 1 90.81 180 SER A O 1
ATOM 1342 N N . ARG A 1 181 ? 1.394 -8.695 0.117 1 92.62 181 ARG A N 1
ATOM 1343 C CA . ARG A 1 181 ? 1.359 -9.219 -1.244 1 92.62 181 ARG A CA 1
ATOM 1344 C C . ARG A 1 181 ? 0.393 -8.422 -2.115 1 92.62 181 ARG A C 1
ATOM 1346 O O . ARG A 1 181 ? 0.69 -8.133 -3.275 1 92.62 181 ARG A O 1
ATOM 1353 N N . VAL A 1 182 ? -0.709 -8.023 -1.546 1 95.62 182 VAL A N 1
ATOM 1354 C CA . VAL A 1 182 ? -1.7 -7.215 -2.25 1 95.62 182 VAL A CA 1
ATOM 1355 C C . VAL A 1 182 ? -1.147 -5.812 -2.488 1 95.62 182 VAL A C 1
ATOM 1357 O O . VAL A 1 182 ? -1.224 -5.289 -3.602 1 95.62 182 VAL A O 1
ATOM 1360 N N . LEU A 1 183 ? -0.533 -5.246 -1.457 1 94.5 183 LEU A N 1
ATOM 1361 C CA . LEU A 1 183 ? -0.072 -3.863 -1.519 1 94.5 183 LEU A CA 1
ATOM 1362 C C . LEU A 1 183 ? 1.141 -3.734 -2.434 1 94.5 183 LEU A C 1
ATOM 1364 O O . LEU A 1 183 ? 1.409 -2.656 -2.967 1 94.5 183 LEU A O 1
ATOM 1368 N N . PHE A 1 184 ? 1.844 -4.789 -2.693 1 93.94 184 PHE A N 1
ATOM 1369 C CA . PHE A 1 184 ? 2.916 -4.801 -3.682 1 93.94 184 PHE A CA 1
ATOM 1370 C C . PHE A 1 184 ? 2.387 -4.426 -5.059 1 93.94 184 PHE A C 1
ATOM 1372 O O . PHE A 1 184 ? 3.078 -3.764 -5.836 1 93.94 184 PHE A O 1
ATOM 1379 N N . MET A 1 185 ? 1.181 -4.828 -5.34 1 96.06 185 MET A N 1
ATOM 1380 C CA . MET A 1 185 ? 0.577 -4.562 -6.645 1 96.06 185 MET A CA 1
ATOM 1381 C C . MET A 1 185 ? 0.228 -3.086 -6.789 1 96.06 185 MET A C 1
ATOM 1383 O O . MET A 1 185 ? 0.092 -2.584 -7.906 1 96.06 185 MET A O 1
ATOM 1387 N N . ALA A 1 186 ? 0.086 -2.398 -5.68 1 95.81 186 ALA A N 1
ATOM 1388 C CA . ALA A 1 186 ? -0.118 -0.953 -5.734 1 95.81 186 ALA A CA 1
ATOM 1389 C C . ALA A 1 186 ? 1.215 -0.212 -5.773 1 95.81 186 ALA A C 1
ATOM 1391 O O . ALA A 1 186 ? 1.443 0.622 -6.652 1 95.81 186 ALA A O 1
ATOM 1392 N N . THR A 1 187 ? 2.143 -0.522 -4.895 1 95.19 187 THR A N 1
ATOM 1393 C CA . THR A 1 187 ? 3.379 0.229 -4.707 1 95.19 187 THR A CA 1
ATOM 1394 C C . THR A 1 187 ? 4.324 0.013 -5.887 1 95.19 187 THR A C 1
ATOM 1396 O O . THR A 1 187 ? 5.043 0.93 -6.289 1 95.19 187 THR A O 1
ATOM 1399 N N . GLN A 1 188 ? 4.289 -1.223 -6.48 1 93.75 188 GLN A N 1
ATOM 1400 C CA . GLN A 1 188 ? 5.242 -1.521 -7.543 1 93.75 188 GLN A CA 1
ATOM 1401 C C . GLN A 1 188 ? 4.547 -1.633 -8.898 1 93.75 188 GLN A C 1
ATOM 1403 O O . GLN A 1 188 ? 5.039 -1.108 -9.898 1 93.75 188 GLN A O 1
ATOM 1408 N N . ALA A 1 189 ? 3.383 -2.256 -8.914 1 92.94 189 ALA A N 1
ATOM 1409 C CA . ALA A 1 189 ? 2.775 -2.607 -10.195 1 92.94 189 ALA A CA 1
ATOM 1410 C C . ALA A 1 189 ? 1.771 -1.547 -10.641 1 92.94 189 ALA A C 1
ATOM 1412 O O . ALA A 1 189 ? 1.26 -1.595 -11.758 1 92.94 189 ALA A O 1
ATOM 1413 N N . GLY A 1 190 ? 1.341 -0.648 -9.758 1 93 190 GLY A N 1
ATOM 1414 C CA . GLY A 1 190 ? 0.615 0.536 -10.188 1 93 190 GLY A CA 1
ATOM 1415 C C . GLY A 1 190 ? -0.889 0.398 -10.047 1 93 190 GLY A C 1
ATOM 1416 O O . GLY A 1 190 ? -1.638 1.303 -10.422 1 93 190 GLY A O 1
ATOM 1417 N N . LEU A 1 191 ? -1.362 -0.734 -9.484 1 95.31 191 LEU A N 1
ATOM 1418 C CA . LEU A 1 191 ? -2.795 -0.845 -9.234 1 95.31 191 LEU A CA 1
ATOM 1419 C C . LEU A 1 191 ? -3.25 0.19 -8.211 1 95.31 191 LEU A C 1
ATOM 1421 O O . LEU A 1 191 ? -2.625 0.345 -7.16 1 95.31 191 LEU A O 1
ATOM 1425 N N . ARG A 1 192 ? -4.289 0.91 -8.586 1 94.88 192 ARG A N 1
ATOM 1426 C CA . ARG A 1 192 ? -4.859 1.904 -7.688 1 94.88 192 ARG A CA 1
ATOM 1427 C C . ARG A 1 192 ? -6.191 1.426 -7.117 1 94.88 192 ARG A C 1
ATOM 1429 O O . ARG A 1 192 ? -6.949 0.729 -7.793 1 94.88 192 ARG A O 1
ATOM 1436 N N . HIS A 1 193 ? -6.41 1.799 -5.914 1 94.31 193 HIS A N 1
ATOM 1437 C CA . HIS A 1 193 ? -7.672 1.459 -5.273 1 94.31 193 HIS A CA 1
ATOM 1438 C C . HIS A 1 193 ? -8.852 2.076 -6.02 1 94.31 193 HIS A C 1
ATOM 1440 O O . HIS A 1 193 ? -8.867 3.281 -6.281 1 94.31 193 HIS A O 1
ATOM 1446 N N . GLY A 1 194 ? -9.805 1.217 -6.434 1 92.5 194 GLY A N 1
ATOM 1447 C CA . GLY A 1 194 ? -11 1.714 -7.094 1 92.5 194 GLY A CA 1
ATOM 1448 C C . GLY A 1 194 ? -11.664 0.681 -7.988 1 92.5 194 GLY A C 1
ATOM 1449 O O . GLY A 1 194 ? -11.016 -0.281 -8.414 1 92.5 194 GLY A O 1
ATOM 1450 N N . SER A 1 195 ? -12.867 0.982 -8.398 1 91.31 195 SER A N 1
ATOM 1451 C CA . SER A 1 195 ? -13.711 0.04 -9.125 1 91.31 195 SER A CA 1
ATOM 1452 C C . SER A 1 195 ? -13.289 -0.067 -10.586 1 91.31 195 SER A C 1
ATOM 1454 O O . SER A 1 195 ? -13.742 -0.961 -11.305 1 91.31 195 SER A O 1
ATOM 1456 N N . HIS A 1 196 ? -12.398 0.773 -11 1 93.56 196 HIS A N 1
ATOM 1457 C CA . HIS A 1 196 ? -11.945 0.737 -12.383 1 93.56 196 HIS A CA 1
ATOM 1458 C C . HIS A 1 196 ? -11.086 -0.496 -12.648 1 93.56 196 HIS A C 1
ATOM 1460 O O . HIS A 1 196 ? -10.82 -0.836 -13.805 1 93.56 196 HIS A O 1
ATOM 1466 N N . ASN A 1 197 ? -10.609 -1.126 -11.594 1 97 197 ASN A N 1
ATOM 1467 C CA . ASN A 1 197 ? -9.734 -2.283 -11.758 1 97 197 ASN A CA 1
ATOM 1468 C C . ASN A 1 197 ? -10.5 -3.492 -12.289 1 97 197 ASN A C 1
ATOM 1470 O O . ASN A 1 197 ? -11.422 -3.986 -11.641 1 97 197 ASN A O 1
ATOM 1474 N N . VAL A 1 198 ? -10.211 -3.939 -13.453 1 98.12 198 VAL A N 1
ATOM 1475 C CA . VAL A 1 198 ? -10.633 -5.219 -14.016 1 98.12 198 VAL A CA 1
ATOM 1476 C C . VAL A 1 198 ? -9.414 -6.102 -14.258 1 98.12 198 VAL A C 1
ATOM 1478 O O . VAL A 1 198 ? -8.68 -5.902 -15.227 1 98.12 198 VAL A O 1
ATOM 1481 N N . VAL A 1 199 ? -9.234 -7.098 -13.398 1 98.56 199 VAL A N 1
ATOM 1482 C CA . VAL A 1 199 ? -8 -7.879 -13.375 1 98.56 199 VAL A CA 1
ATOM 1483 C C . VAL A 1 199 ? -8.25 -9.258 -13.977 1 98.56 199 VAL A C 1
ATOM 1485 O O . VAL A 1 199 ? -9.141 -9.984 -13.531 1 98.56 199 VAL A O 1
ATOM 1488 N N . LEU A 1 200 ? -7.457 -9.609 -14.93 1 98.38 200 LEU A N 1
ATOM 1489 C CA . LEU A 1 200 ? -7.598 -10.883 -15.633 1 98.38 200 LEU A CA 1
ATOM 1490 C C . LEU A 1 200 ? -7.012 -12.023 -14.805 1 98.38 200 LEU A C 1
ATOM 1492 O O . LEU A 1 200 ? -5.855 -11.961 -14.391 1 98.38 200 LEU A O 1
ATOM 1496 N N . GLY A 1 201 ? -7.797 -13.062 -14.578 1 97.38 201 GLY A N 1
ATOM 1497 C CA . GLY A 1 201 ? -7.402 -14.195 -13.758 1 97.38 201 GLY A CA 1
ATOM 1498 C C . GLY A 1 201 ? -6.641 -15.258 -14.531 1 97.38 201 GLY A C 1
ATOM 1499 O O . GLY A 1 201 ? -7.02 -16.438 -14.523 1 97.38 201 GLY A O 1
ATOM 1500 N N . LEU A 1 202 ? -5.461 -14.883 -15.094 1 95.69 202 LEU A N 1
ATOM 1501 C CA . LEU A 1 202 ? -4.66 -15.797 -15.906 1 95.69 202 LEU A CA 1
ATOM 1502 C C . LEU A 1 202 ? -3.855 -16.75 -15.023 1 95.69 202 LEU A C 1
ATOM 1504 O O . LEU A 1 202 ? -3.67 -17.906 -15.367 1 95.69 202 LEU A O 1
ATOM 1508 N N . MET A 1 203 ? -3.342 -16.234 -13.953 1 95.62 203 MET A N 1
ATOM 1509 C CA . MET A 1 203 ? -2.443 -17 -13.094 1 95.62 203 MET A CA 1
ATOM 1510 C C . MET A 1 203 ? -3.227 -17.969 -12.227 1 95.62 203 MET A C 1
ATOM 1512 O O . MET A 1 203 ? -4.293 -17.625 -11.703 1 95.62 203 MET A O 1
ATOM 1516 N N . PRO A 1 204 ? -2.691 -19.172 -12.047 1 95.12 204 PRO A N 1
ATOM 1517 C CA . PRO A 1 204 ? -3.418 -20.172 -11.266 1 95.12 204 PRO A CA 1
ATOM 1518 C C . PRO A 1 204 ? -3.598 -19.766 -9.805 1 95.12 204 PRO A C 1
ATOM 1520 O O . PRO A 1 204 ? -2.674 -19.219 -9.195 1 95.12 204 PRO A O 1
ATOM 1523 N N . LEU A 1 205 ? -4.758 -20.094 -9.258 1 97 205 LEU A N 1
ATOM 1524 C CA . LEU A 1 205 ? -5.07 -19.797 -7.867 1 97 205 LEU A CA 1
ATOM 1525 C C . LEU A 1 205 ? -4.215 -20.625 -6.926 1 97 205 LEU A C 1
ATOM 1527 O O . LEU A 1 205 ? -4.027 -20.266 -5.762 1 97 205 LEU A O 1
ATOM 1531 N N . TYR A 1 206 ? -3.727 -21.781 -7.391 1 95.25 206 TYR A N 1
ATOM 1532 C CA . TYR A 1 206 ? -2.932 -22.656 -6.531 1 95.25 206 TYR A CA 1
ATOM 1533 C C . TYR A 1 206 ? -1.487 -22.172 -6.453 1 95.25 206 TYR A C 1
ATOM 1535 O O . TYR A 1 206 ? -0.648 -22.812 -5.812 1 95.25 206 TYR A O 1
ATOM 1543 N N . HIS A 1 207 ? -1.216 -21.031 -7.062 1 94.06 207 HIS A N 1
ATOM 1544 C CA . HIS A 1 207 ? 0.022 -20.297 -6.867 1 94.06 207 HIS A CA 1
ATOM 1545 C C . HIS A 1 207 ? -0.236 -18.969 -6.148 1 94.06 207 HIS A C 1
ATOM 1547 O O . HIS A 1 207 ? -1.28 -18.344 -6.344 1 94.06 207 HIS A O 1
ATOM 1553 N N . THR A 1 208 ? 0.792 -18.5 -5.391 1 93.69 208 THR A N 1
ATOM 1554 C CA . THR A 1 208 ? 0.626 -17.312 -4.57 1 93.69 208 THR A CA 1
ATOM 1555 C C . THR A 1 208 ? 0.319 -16.094 -5.441 1 93.69 208 THR A C 1
ATOM 1557 O O . THR A 1 208 ? -0.442 -15.211 -5.039 1 93.69 208 THR A O 1
ATOM 1560 N N . ILE A 1 209 ? 0.862 -16.031 -6.617 1 94 209 ILE A N 1
ATOM 1561 C CA . ILE A 1 209 ? 0.643 -14.891 -7.492 1 94 209 ILE A CA 1
ATOM 1562 C C . ILE A 1 209 ? -0.83 -14.812 -7.887 1 94 209 ILE A C 1
ATOM 1564 O O . ILE A 1 209 ? -1.468 -13.773 -7.742 1 94 209 ILE A O 1
ATOM 1568 N N . GLY A 1 210 ? -1.307 -15.914 -8.383 1 96.62 210 GLY A N 1
ATOM 1569 C CA . GLY A 1 210 ? -2.697 -15.938 -8.805 1 96.62 210 GLY A CA 1
ATOM 1570 C C . GLY A 1 210 ? -3.672 -15.648 -7.684 1 96.62 210 GLY A C 1
ATOM 1571 O O . GLY A 1 210 ? -4.672 -14.953 -7.883 1 96.62 210 GLY A O 1
ATOM 1572 N N . PHE A 1 211 ? -3.377 -16.156 -6.555 1 97.38 211 PHE A N 1
ATOM 1573 C CA . PHE A 1 211 ? -4.301 -16.031 -5.434 1 97.38 211 PHE A CA 1
ATOM 1574 C C . PHE A 1 211 ? -4.211 -14.641 -4.82 1 97.38 211 PHE A C 1
ATOM 1576 O O . PHE A 1 211 ? -5.219 -13.93 -4.723 1 97.38 211 PHE A O 1
ATOM 1583 N N . PHE A 1 212 ? -3.047 -14.203 -4.434 1 96.94 212 PHE A N 1
ATOM 1584 C CA . PHE A 1 212 ? -2.916 -12.969 -3.67 1 96.94 212 PHE A CA 1
ATOM 1585 C C . PHE A 1 212 ? -2.824 -11.766 -4.598 1 96.94 212 PHE A C 1
ATOM 1587 O O . PHE A 1 212 ? -3.54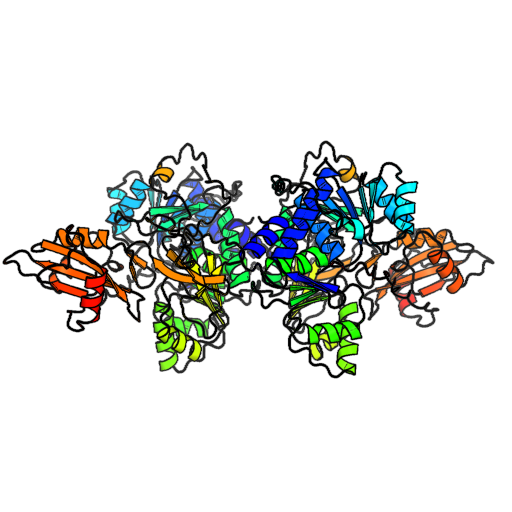1 -10.781 -4.418 1 96.94 212 PHE A O 1
ATOM 1594 N N . ALA A 1 213 ? -1.937 -11.805 -5.598 1 96.75 213 ALA A N 1
ATOM 1595 C CA . ALA A 1 213 ? -1.596 -10.641 -6.418 1 96.75 213 ALA A CA 1
ATOM 1596 C C . ALA A 1 213 ? -2.662 -10.391 -7.477 1 96.75 213 ALA A C 1
ATOM 1598 O O . ALA A 1 213 ? -2.709 -9.312 -8.078 1 96.75 213 ALA A O 1
ATOM 1599 N N . VAL A 1 214 ? -3.494 -11.383 -7.738 1 97.69 214 VAL A N 1
ATOM 1600 C CA . VAL A 1 214 ? -4.5 -11.219 -8.781 1 97.69 214 VAL A CA 1
ATOM 1601 C C . VAL A 1 214 ? -5.895 -11.211 -8.156 1 97.69 214 VAL A C 1
ATOM 1603 O O . VAL A 1 214 ? -6.516 -10.156 -8.008 1 97.69 214 VAL A O 1
ATOM 1606 N N . LEU A 1 215 ? -6.297 -12.344 -7.602 1 98 215 LEU A N 1
ATOM 1607 C CA . LEU A 1 215 ? -7.652 -12.484 -7.078 1 98 215 LEU A CA 1
ATOM 1608 C C . LEU A 1 215 ? -7.875 -11.562 -5.891 1 98 215 LEU A C 1
ATOM 1610 O O . LEU A 1 215 ? -8.758 -10.703 -5.922 1 98 215 LEU A O 1
ATOM 1614 N N . VAL A 1 216 ? -7.09 -11.75 -4.848 1 97.56 216 VAL A N 1
ATOM 1615 C CA . VAL A 1 216 ? -7.301 -11 -3.617 1 97.56 216 VAL A CA 1
ATOM 1616 C C . VAL A 1 216 ? -7.078 -9.508 -3.877 1 97.56 216 VAL A C 1
ATOM 1618 O O . VAL A 1 216 ? -7.812 -8.664 -3.363 1 97.56 216 VAL A O 1
ATOM 1621 N N . ALA A 1 217 ? -6.07 -9.203 -4.68 1 97.62 217 ALA A N 1
ATOM 1622 C CA . ALA A 1 217 ? -5.805 -7.809 -5.008 1 97.62 217 ALA A CA 1
ATOM 1623 C C . ALA A 1 217 ? -7.008 -7.168 -5.699 1 97.62 217 ALA A C 1
ATOM 1625 O O . ALA A 1 217 ? -7.391 -6.043 -5.375 1 97.62 217 ALA A O 1
ATOM 1626 N N . ALA A 1 218 ? -7.582 -7.852 -6.66 1 97.75 218 ALA A N 1
ATOM 1627 C CA . ALA A 1 218 ? -8.742 -7.324 -7.375 1 97.75 218 ALA A CA 1
ATOM 1628 C C . ALA A 1 218 ? -9.875 -6.996 -6.41 1 97.75 218 ALA A C 1
ATOM 1630 O O . ALA A 1 218 ? -10.414 -5.887 -6.434 1 97.75 218 ALA A O 1
ATOM 1631 N N . MET A 1 219 ? -10.164 -7.887 -5.555 1 95.81 219 MET A N 1
ATOM 1632 C CA . MET A 1 219 ? -11.273 -7.699 -4.625 1 95.81 219 MET A CA 1
ATOM 1633 C C . MET A 1 219 ? -10.938 -6.645 -3.578 1 95.81 219 MET A C 1
ATOM 1635 O O . MET A 1 219 ? -11.758 -5.781 -3.27 1 95.81 219 MET A O 1
ATOM 1639 N N . ALA A 1 220 ? -9.734 -6.742 -3.047 1 95.94 220 ALA A N 1
ATOM 1640 C CA . ALA A 1 220 ? -9.305 -5.828 -1.993 1 95.94 220 ALA A CA 1
ATOM 1641 C C . ALA A 1 220 ? -9.32 -4.383 -2.484 1 95.94 220 ALA A C 1
ATOM 1643 O O . ALA A 1 220 ? -9.586 -3.459 -1.713 1 95.94 220 ALA A O 1
ATOM 1644 N N . PHE A 1 221 ? -8.984 -4.141 -3.752 1 96.75 221 PHE A N 1
ATOM 1645 C CA . PHE A 1 221 ? -8.938 -2.803 -4.332 1 96.75 221 PHE A CA 1
ATOM 1646 C C . PHE A 1 221 ? -10.266 -2.443 -4.98 1 96.75 221 PHE A C 1
ATOM 1648 O O . PHE A 1 221 ? -10.328 -1.559 -5.836 1 96.75 221 PHE A O 1
ATOM 1655 N N . ASP A 1 222 ? -11.32 -3.186 -4.66 1 94.44 222 ASP A N 1
ATOM 1656 C CA . ASP A 1 222 ? -12.695 -2.904 -5.062 1 94.44 222 ASP A CA 1
ATOM 1657 C C . ASP A 1 222 ? -12.891 -3.143 -6.559 1 94.44 222 ASP A C 1
ATOM 1659 O O . ASP A 1 222 ? -13.711 -2.48 -7.199 1 94.44 222 ASP A O 1
ATOM 1663 N N . GLY A 1 223 ? -12.031 -3.971 -7.141 1 96.56 223 GLY A N 1
ATOM 1664 C CA . GLY A 1 223 ? -12.117 -4.258 -8.562 1 96.56 223 GLY A CA 1
ATOM 1665 C C . GLY A 1 223 ? -12.82 -5.566 -8.867 1 96.56 223 GLY A C 1
ATOM 1666 O O . GLY A 1 223 ? -13.602 -6.062 -8.055 1 96.56 223 GLY A O 1
ATOM 1667 N N . THR A 1 224 ? -12.617 -6.016 -10.109 1 97.31 224 THR A N 1
ATOM 1668 C CA . THR A 1 224 ? -13.25 -7.219 -10.641 1 97.31 224 THR A CA 1
ATOM 1669 C C . THR A 1 224 ? -12.195 -8.242 -11.055 1 97.31 224 THR A C 1
ATOM 1671 O O . THR A 1 224 ? -11.195 -7.895 -11.695 1 97.31 224 THR A O 1
ATOM 1674 N N . TYR A 1 225 ? -12.391 -9.438 -10.602 1 97.94 225 TYR A N 1
ATOM 1675 C CA . TYR A 1 225 ? -11.602 -10.586 -11.039 1 97.94 225 TYR A CA 1
ATOM 1676 C C . TYR A 1 225 ? -12.297 -11.312 -12.18 1 97.94 225 TYR A C 1
ATOM 1678 O O . TYR A 1 225 ? -13.414 -11.812 -12.023 1 97.94 225 TYR A O 1
ATOM 1686 N N . VAL A 1 226 ? -11.656 -11.398 -13.336 1 97.81 226 VAL A N 1
ATOM 1687 C CA . VAL A 1 226 ? -12.203 -12.109 -14.492 1 97.81 226 VAL A CA 1
ATOM 1688 C C . VAL A 1 226 ? -11.594 -13.508 -14.57 1 97.81 226 VAL A C 1
ATOM 1690 O O . VAL A 1 226 ? -10.398 -13.656 -14.828 1 97.81 226 VAL A O 1
ATOM 1693 N N . VAL A 1 227 ? -12.367 -14.516 -14.469 1 96.5 227 VAL A N 1
ATOM 1694 C CA . VAL A 1 227 ? -11.906 -15.898 -14.367 1 96.5 227 VAL A CA 1
ATOM 1695 C C . VAL A 1 227 ? -11.438 -16.375 -15.742 1 96.5 227 VAL A C 1
ATOM 1697 O O . VAL A 1 227 ? -12.133 -16.188 -16.75 1 96.5 227 VAL A O 1
ATOM 1700 N N . VAL A 1 228 ? -10.273 -16.906 -15.766 1 95.88 228 VAL A N 1
ATOM 1701 C CA . VAL A 1 228 ? -9.773 -17.672 -16.906 1 95.88 228 VAL A CA 1
ATOM 1702 C C . VAL A 1 228 ? -9.492 -19.109 -16.484 1 95.88 228 VAL A C 1
ATOM 1704 O O . VAL A 1 228 ? -8.5 -19.375 -15.812 1 95.88 228 VAL A O 1
ATOM 1707 N N . GLU A 1 229 ? -10.25 -19.984 -16.875 1 91.94 229 GLU A N 1
ATOM 1708 C CA . GLU A 1 229 ? -10.109 -21.391 -16.469 1 91.94 229 GLU A CA 1
ATOM 1709 C C . GLU A 1 229 ? -8.945 -22.062 -17.188 1 91.94 229 GLU A C 1
ATOM 1711 O O . GLU A 1 229 ? -8.156 -22.781 -16.578 1 91.94 229 GLU A O 1
ATOM 1716 N N . GLU A 1 230 ? -8.938 -21.797 -18.5 1 88.5 230 GLU A N 1
ATOM 1717 C CA . GLU A 1 230 ? -7.883 -22.328 -19.359 1 88.5 230 GLU A CA 1
ATOM 1718 C C . GLU A 1 230 ? -7.352 -21.266 -20.312 1 88.5 230 GLU A C 1
ATOM 1720 O O . GLU A 1 230 ? -8.125 -20.531 -20.922 1 88.5 230 GLU A O 1
ATOM 1725 N N . PHE A 1 231 ? -6.109 -21.344 -20.469 1 92.12 231 PHE A N 1
ATOM 1726 C CA . PHE A 1 231 ? -5.504 -20.312 -21.312 1 92.12 231 PHE A CA 1
ATOM 1727 C C . PHE A 1 231 ? -5.582 -20.703 -22.781 1 92.12 231 PHE A C 1
ATOM 1729 O O . PHE A 1 231 ? -5.184 -21.797 -23.156 1 92.12 231 PHE A O 1
ATOM 1736 N N . ASP A 1 232 ? -6.121 -19.891 -23.484 1 92.38 232 ASP A N 1
ATOM 1737 C CA . ASP A 1 232 ? -6.105 -19.812 -24.938 1 92.38 232 ASP A CA 1
ATOM 1738 C C . ASP A 1 232 ? -5.926 -18.359 -25.406 1 92.38 232 ASP A C 1
ATOM 1740 O O . ASP A 1 232 ? -6.742 -17.5 -25.078 1 92.38 232 ASP A O 1
ATOM 1744 N N . ALA A 1 233 ? -4.891 -18.141 -26.141 1 94.44 233 ALA A N 1
ATOM 1745 C CA . ALA A 1 233 ? -4.5 -16.766 -26.469 1 94.44 233 ALA A CA 1
ATOM 1746 C C . ALA A 1 233 ? -5.637 -16.016 -27.172 1 94.44 233 ALA A C 1
ATOM 1748 O O . ALA A 1 233 ? -5.883 -14.852 -26.891 1 94.44 233 ALA A O 1
ATOM 1749 N N . GLY A 1 234 ? -6.211 -16.734 -28.125 1 95.44 234 GLY A N 1
ATOM 1750 C CA . GLY A 1 234 ? -7.312 -16.109 -28.844 1 95.44 234 GLY A CA 1
ATOM 1751 C C . GLY A 1 234 ? -8.484 -15.766 -27.938 1 95.44 234 GLY A C 1
ATOM 1752 O O . GLY A 1 234 ? -9.055 -14.68 -28.047 1 95.44 234 GLY A O 1
ATOM 1753 N N . ASN A 1 235 ? -8.891 -16.672 -27.109 1 94.81 235 ASN A N 1
ATOM 1754 C CA . ASN A 1 235 ? -9.992 -16.438 -26.188 1 94.81 235 ASN A CA 1
ATOM 1755 C C . ASN A 1 235 ? -9.664 -15.336 -25.188 1 94.81 235 ASN A C 1
ATOM 1757 O O . ASN A 1 235 ? -10.539 -14.539 -24.828 1 94.81 235 ASN A O 1
ATOM 1761 N N . VAL A 1 236 ? -8.484 -15.305 -24.766 1 96.75 236 VAL A N 1
ATOM 1762 C CA . VAL A 1 236 ? -8.047 -14.305 -23.797 1 96.75 236 VAL A CA 1
ATOM 1763 C C . VAL A 1 236 ? -8.102 -12.914 -24.438 1 96.75 236 VAL A C 1
ATOM 1765 O O . VAL A 1 236 ? -8.539 -11.953 -23.797 1 96.75 236 VAL A O 1
ATOM 1768 N N . LEU A 1 237 ? -7.625 -12.852 -25.641 1 97.5 237 LEU A N 1
ATOM 1769 C CA . LEU A 1 237 ? -7.699 -11.594 -26.375 1 97.5 237 LEU A CA 1
ATOM 1770 C C . LEU A 1 237 ? -9.133 -11.07 -26.406 1 97.5 237 LEU A C 1
ATOM 1772 O O . LEU A 1 237 ? -9.383 -9.898 -26.109 1 97.5 237 LEU A O 1
ATOM 1776 N N . LYS A 1 238 ? -10.055 -11.938 -26.75 1 96 238 LYS A N 1
ATOM 1777 C CA . LYS A 1 238 ? -11.461 -11.562 -26.812 1 96 238 LYS A CA 1
ATOM 1778 C C . LYS A 1 238 ? -11.984 -11.148 -25.438 1 96 238 LYS A C 1
ATOM 1780 O O . LYS A 1 238 ? -12.781 -10.211 -25.328 1 96 238 LYS A O 1
ATOM 1785 N N . LEU A 1 239 ? -11.602 -11.852 -24.469 1 95.5 239 LEU A N 1
ATOM 1786 C CA . LEU A 1 239 ? -12.031 -11.578 -23.109 1 95.5 239 LEU A CA 1
ATOM 1787 C C . LEU A 1 239 ? -11.555 -10.203 -22.656 1 95.5 239 LEU A C 1
ATOM 1789 O O . LEU A 1 239 ? -12.289 -9.469 -21.984 1 95.5 239 LEU A O 1
ATOM 1793 N N . ILE A 1 240 ? -10.312 -9.836 -22.906 1 97.56 240 ILE A N 1
ATOM 1794 C CA . ILE A 1 240 ? -9.742 -8.539 -22.547 1 97.56 240 ILE A CA 1
ATOM 1795 C C . ILE A 1 240 ? -10.578 -7.422 -23.172 1 97.56 240 ILE A C 1
ATOM 1797 O O . ILE A 1 240 ? -10.906 -6.441 -22.5 1 97.56 240 ILE A O 1
ATOM 1801 N N . GLU A 1 241 ? -10.922 -7.578 -24.391 1 96.81 241 GLU A N 1
ATOM 1802 C CA . GLU A 1 241 ? -11.703 -6.562 -25.078 1 96.81 241 GLU A CA 1
ATOM 1803 C C . GLU A 1 241 ? -13.125 -6.484 -24.531 1 96.81 241 GLU A C 1
ATOM 1805 O O . GLU A 1 241 ? -13.625 -5.398 -24.234 1 96.81 241 GLU A O 1
ATOM 1810 N N . ARG A 1 242 ? -13.742 -7.605 -24.375 1 95.06 242 ARG A N 1
ATOM 1811 C CA . ARG A 1 242 ? -15.133 -7.672 -23.953 1 95.06 242 ARG A CA 1
ATOM 1812 C C . ARG A 1 242 ? -15.305 -7.105 -22.547 1 95.06 242 ARG A C 1
ATOM 1814 O O . ARG A 1 242 ? -16.25 -6.348 -22.297 1 95.06 242 ARG A O 1
ATOM 1821 N N . GLU A 1 243 ? -14.406 -7.48 -21.656 1 95.5 243 GLU A N 1
ATOM 1822 C CA . GLU A 1 243 ? -14.547 -7.094 -20.25 1 95.5 243 GLU A CA 1
ATOM 1823 C C . GLU A 1 243 ? -13.781 -5.805 -19.953 1 95.5 243 GLU A C 1
ATOM 1825 O O . GLU A 1 243 ? -13.773 -5.332 -18.812 1 95.5 243 GLU A O 1
ATOM 1830 N N . ARG A 1 244 ? -13.117 -5.32 -20.922 1 97.12 244 ARG A N 1
ATOM 1831 C CA . ARG A 1 244 ? -12.297 -4.121 -20.766 1 97.12 244 ARG A CA 1
ATOM 1832 C C . ARG A 1 244 ? -11.305 -4.277 -19.625 1 97.12 244 ARG A C 1
ATOM 1834 O O . ARG A 1 244 ? -11.242 -3.438 -18.734 1 97.12 244 ARG A O 1
ATOM 1841 N N . VAL A 1 245 ? -10.539 -5.324 -19.719 1 98.25 245 VAL A N 1
ATOM 1842 C CA . VAL A 1 245 ? -9.547 -5.656 -18.703 1 98.25 245 VAL A CA 1
ATOM 1843 C C . VAL A 1 245 ? -8.523 -4.531 -18.594 1 98.25 245 VAL A C 1
ATOM 1845 O O . VAL A 1 245 ? -8.031 -4.027 -19.609 1 98.25 245 VAL A O 1
ATOM 1848 N N . THR A 1 246 ? -8.227 -4.082 -17.359 1 98.5 246 THR A N 1
ATOM 1849 C CA . THR A 1 246 ? -7.297 -2.98 -17.156 1 98.5 246 THR A CA 1
ATOM 1850 C C . THR A 1 246 ? -5.945 -3.498 -16.672 1 98.5 246 THR A C 1
ATOM 1852 O O . THR A 1 246 ? -4.934 -2.805 -16.781 1 98.5 246 THR A O 1
ATOM 1855 N N . ALA A 1 247 ? -5.93 -4.691 -16.109 1 98.5 247 ALA A N 1
ATOM 1856 C CA . ALA A 1 247 ? -4.691 -5.223 -15.531 1 98.5 247 ALA A CA 1
ATOM 1857 C C . ALA A 1 247 ? -4.586 -6.727 -15.75 1 98.5 247 ALA A C 1
ATOM 1859 O O . ALA A 1 247 ? -5.59 -7.441 -15.711 1 98.5 247 ALA A O 1
ATOM 1860 N N . MET A 1 248 ? -3.35 -7.203 -15.953 1 97.44 248 MET A N 1
ATOM 1861 C CA . MET A 1 248 ? -3.1 -8.633 -16.062 1 97.44 248 MET A CA 1
ATOM 1862 C C . MET A 1 248 ? -1.742 -9 -15.469 1 97.44 248 MET A C 1
ATOM 1864 O O . MET A 1 248 ? -0.821 -8.18 -15.477 1 97.44 248 MET A O 1
ATOM 1868 N N . PHE A 1 249 ? -1.668 -10.117 -14.883 1 96.81 249 PHE A N 1
ATOM 1869 C CA . PHE A 1 249 ? -0.458 -10.797 -14.438 1 96.81 249 PHE A CA 1
ATOM 1870 C C . PHE A 1 249 ? -0.235 -12.078 -15.227 1 96.81 249 PHE A C 1
ATOM 1872 O O . PHE A 1 249 ? -1.117 -12.938 -15.289 1 96.81 249 PHE A O 1
ATOM 1879 N N . ALA A 1 250 ? 0.926 -12.156 -15.867 1 95.25 250 ALA A N 1
ATOM 1880 C CA . ALA A 1 250 ? 1.142 -13.258 -16.812 1 95.25 250 ALA A CA 1
ATOM 1881 C C . ALA A 1 250 ? 2.58 -13.758 -16.75 1 95.25 250 ALA A C 1
ATOM 1883 O O . ALA A 1 250 ? 3.449 -13.109 -16.156 1 95.25 250 ALA A O 1
ATOM 1884 N N . THR A 1 251 ? 2.795 -14.977 -17.266 1 89.38 251 THR A N 1
ATOM 1885 C CA . THR A 1 251 ? 4.145 -15.469 -17.516 1 89.38 251 THR A CA 1
ATOM 1886 C C . THR A 1 251 ? 4.648 -15.008 -18.875 1 89.38 251 THR A C 1
ATOM 1888 O O . THR A 1 251 ? 3.861 -14.578 -19.719 1 89.38 251 THR A O 1
ATOM 1891 N N . PRO A 1 252 ? 5.93 -15.055 -19.078 1 84.88 252 PRO A N 1
ATOM 1892 C CA . PRO A 1 252 ? 6.453 -14.75 -20.406 1 84.88 252 PRO A CA 1
ATOM 1893 C C . PRO A 1 252 ? 5.809 -15.586 -21.516 1 84.88 252 PRO A C 1
ATOM 1895 O O . PRO A 1 252 ? 5.559 -15.094 -22.609 1 84.88 252 PRO A O 1
ATOM 1898 N N . THR A 1 253 ? 5.457 -16.828 -21.172 1 85.06 253 THR A N 1
ATOM 1899 C CA . THR A 1 253 ? 4.805 -17.703 -22.125 1 85.06 253 THR A CA 1
ATOM 1900 C C . THR A 1 253 ? 3.418 -17.188 -22.484 1 85.06 253 THR A C 1
ATOM 1902 O O . THR A 1 253 ? 3.039 -17.172 -23.656 1 85.06 253 THR A O 1
ATOM 1905 N N . HIS A 1 254 ? 2.676 -16.766 -21.5 1 91.62 254 HIS A N 1
ATOM 1906 C CA . HIS A 1 254 ? 1.378 -16.141 -21.734 1 91.62 254 HIS A CA 1
ATOM 1907 C C . HIS A 1 254 ? 1.506 -14.938 -22.656 1 91.62 254 HIS A C 1
ATOM 1909 O O . HIS A 1 254 ? 0.741 -14.797 -23.609 1 91.62 254 HIS A O 1
ATOM 1915 N N . LEU A 1 255 ? 2.445 -14.133 -22.359 1 93.31 255 LEU A N 1
ATOM 1916 C CA . LEU A 1 255 ? 2.592 -12.867 -23.078 1 93.31 255 LEU A CA 1
ATOM 1917 C C . LEU A 1 255 ? 3.053 -13.094 -24.5 1 93.31 255 LEU A C 1
ATOM 1919 O O . LEU A 1 255 ? 2.621 -12.391 -25.422 1 93.31 255 LEU A O 1
ATOM 1923 N N . ASP A 1 256 ? 3.971 -14.062 -24.672 1 87.88 256 ASP A N 1
ATOM 1924 C CA . ASP A 1 256 ? 4.414 -14.398 -26.031 1 87.88 256 ASP A CA 1
ATOM 1925 C C . ASP A 1 256 ? 3.238 -14.836 -26.891 1 87.88 256 ASP A C 1
ATOM 1927 O O . ASP A 1 256 ? 3.062 -14.336 -28.016 1 87.88 256 ASP A O 1
ATOM 1931 N N . ALA A 1 257 ? 2.436 -15.75 -26.391 1 91 257 ALA A N 1
ATOM 1932 C CA . ALA A 1 257 ? 1.277 -16.266 -27.109 1 91 257 ALA A CA 1
ATOM 1933 C C . ALA A 1 257 ? 0.254 -15.164 -27.359 1 91 257 ALA A C 1
ATOM 1935 O O . ALA A 1 257 ? -0.289 -15.055 -28.469 1 91 257 ALA A O 1
ATOM 1936 N N . LEU A 1 258 ? -0.002 -14.352 -26.375 1 96 258 LEU A N 1
ATOM 1937 C CA . LEU A 1 258 ? -0.969 -13.273 -26.516 1 96 258 LEU A CA 1
ATOM 1938 C C . LEU A 1 258 ? -0.497 -12.242 -27.531 1 96 258 LEU A C 1
ATOM 1940 O O . LEU A 1 258 ? -1.294 -11.742 -28.328 1 96 258 LEU A O 1
ATOM 1944 N N . THR A 1 259 ? 0.766 -11.898 -27.484 1 95.25 259 THR A N 1
ATOM 1945 C CA . THR A 1 259 ? 1.335 -10.938 -28.422 1 95.25 259 THR A CA 1
ATOM 1946 C C . THR A 1 259 ? 1.141 -11.406 -29.859 1 95.25 259 THR A C 1
ATOM 1948 O O . THR A 1 259 ? 0.771 -10.617 -30.734 1 95.25 259 THR A O 1
ATOM 1951 N N . THR A 1 260 ? 1.365 -12.688 -30.078 1 92 260 THR A N 1
ATOM 1952 C CA . THR A 1 260 ? 1.16 -13.266 -31.391 1 92 260 THR A CA 1
ATOM 1953 C C . THR A 1 260 ? -0.298 -13.125 -31.828 1 92 260 THR A C 1
ATOM 1955 O O . THR A 1 260 ? -0.581 -12.734 -32.969 1 92 260 THR A O 1
ATOM 1958 N N . ALA A 1 261 ? -1.163 -13.461 -30.953 1 96 261 ALA A N 1
ATOM 1959 C CA . ALA A 1 261 ? -2.59 -13.344 -31.25 1 96 261 ALA A CA 1
ATOM 1960 C C . ALA A 1 261 ? -2.975 -11.898 -31.562 1 96 261 ALA A C 1
ATOM 1962 O O . ALA A 1 261 ? -3.758 -11.641 -32.469 1 96 261 ALA A O 1
ATOM 1963 N N . VAL A 1 262 ? -2.502 -10.977 -30.812 1 97.44 262 VAL A N 1
ATOM 1964 C CA . VAL A 1 262 ? -2.791 -9.555 -30.984 1 97.44 262 VAL A CA 1
ATOM 1965 C C . VAL A 1 262 ? -2.287 -9.078 -32.344 1 97.44 262 VAL A C 1
ATOM 1967 O O . VAL A 1 262 ? -2.996 -8.367 -33.062 1 97.44 262 VAL A O 1
ATOM 1970 N N . GLU A 1 263 ? -1.081 -9.484 -32.656 1 94.62 263 GLU A N 1
ATOM 1971 C CA . GLU A 1 263 ? -0.484 -9.133 -33.938 1 94.62 263 GLU A CA 1
ATOM 1972 C C . GLU A 1 263 ? -1.329 -9.648 -35.094 1 94.62 263 GLU A C 1
ATOM 1974 O O . GLU A 1 263 ? -1.598 -8.914 -36.062 1 94.62 263 GLU A O 1
ATOM 1979 N N . GLN A 1 264 ? -1.688 -10.828 -35 1 95.81 264 GLN A N 1
ATOM 1980 C CA . GLN A 1 264 ? -2.459 -11.469 -36.062 1 95.81 264 GLN A CA 1
ATOM 1981 C C . GLN A 1 264 ? -3.836 -10.82 -36.188 1 95.81 264 GLN A C 1
ATOM 1983 O O . GLN A 1 264 ? -4.332 -10.656 -37.312 1 95.81 264 GLN A O 1
ATOM 1988 N N . ALA A 1 265 ? -4.434 -10.398 -35.094 1 96.69 265 ALA A N 1
ATOM 1989 C CA . ALA A 1 265 ? -5.785 -9.852 -35.094 1 96.69 265 ALA A CA 1
ATOM 1990 C C . ALA A 1 265 ? -5.77 -8.352 -35.375 1 96.69 265 ALA A C 1
ATOM 1992 O O . ALA A 1 265 ? -6.805 -7.758 -35.688 1 96.69 265 ALA A O 1
ATOM 1993 N N . GLY A 1 266 ? -4.668 -7.738 -35.219 1 96.31 266 GLY A N 1
ATOM 1994 C CA . GLY A 1 266 ? -4.594 -6.285 -35.281 1 96.31 266 GLY A CA 1
ATOM 1995 C C . GLY A 1 266 ? -5.32 -5.602 -34.156 1 96.31 266 GLY A C 1
ATOM 1996 O O . GLY A 1 266 ? -5.938 -4.551 -34.344 1 96.31 266 GLY A O 1
ATOM 1997 N N . ALA A 1 267 ? -5.359 -6.262 -33.031 1 95.44 267 ALA A N 1
ATOM 1998 C CA . ALA A 1 267 ? -6.066 -5.738 -31.875 1 95.44 267 ALA A CA 1
ATOM 1999 C C . ALA A 1 267 ? -5.238 -4.664 -31.172 1 95.44 267 ALA A C 1
ATOM 2001 O O . ALA A 1 267 ? -4.012 -4.633 -31.297 1 95.44 267 ALA A O 1
ATOM 2002 N N . ARG A 1 268 ? -5.867 -3.709 -30.406 1 93.38 268 ARG A N 1
ATOM 2003 C CA . ARG A 1 268 ? -5.148 -2.609 -29.766 1 93.38 268 ARG A CA 1
ATOM 2004 C C . ARG A 1 268 ? -5.172 -2.748 -28.25 1 93.38 268 ARG A C 1
ATOM 2006 O O . ARG A 1 268 ? -4.324 -2.18 -27.547 1 93.38 268 ARG A O 1
ATOM 2013 N N . LEU A 1 269 ? -6.102 -3.516 -27.688 1 97 269 LEU A N 1
ATOM 2014 C CA . LEU A 1 269 ? -6.258 -3.775 -26.266 1 97 269 LEU A CA 1
ATOM 2015 C C . LEU A 1 269 ? -6.133 -2.484 -25.453 1 97 269 LEU A C 1
ATOM 2017 O O . LEU A 1 269 ? -5.375 -2.424 -24.484 1 97 269 LEU A O 1
ATOM 2021 N N . GLU A 1 270 ? -6.863 -1.431 -25.734 1 95.06 270 GLU A N 1
ATOM 2022 C CA . GLU A 1 270 ? -6.707 -0.063 -25.25 1 95.06 270 GLU A CA 1
ATOM 2023 C C . GLU A 1 270 ? -7.043 0.04 -23.766 1 95.06 270 GLU A C 1
ATOM 2025 O O . GLU A 1 270 ? -6.625 0.985 -23.094 1 95.06 270 GLU A O 1
ATOM 2030 N N . SER A 1 271 ? -7.773 -0.951 -23.266 1 97.5 271 SER A N 1
ATOM 2031 C CA . SER A 1 271 ? -8.195 -0.887 -21.875 1 97.5 271 SER A CA 1
ATOM 2032 C C . SER A 1 271 ? -7.051 -1.27 -20.938 1 97.5 271 SER A C 1
ATOM 2034 O O . SER A 1 271 ? -7.109 -0.997 -19.734 1 97.5 271 SER A O 1
ATOM 2036 N N . LEU A 1 272 ? -6.039 -1.982 -21.453 1 97.56 272 LEU A N 1
ATOM 2037 C CA . LEU A 1 272 ? -4.961 -2.49 -20.609 1 97.56 272 LEU A CA 1
ATOM 2038 C C . LEU A 1 272 ? -4.051 -1.355 -20.141 1 97.56 272 LEU A C 1
ATOM 2040 O O . LEU A 1 272 ? -3.516 -0.609 -20.969 1 97.56 272 LEU A O 1
ATOM 2044 N N . GLU A 1 273 ? -3.861 -1.271 -18.844 1 96.44 273 GLU A N 1
ATOM 2045 C CA . GLU A 1 273 ? -3.029 -0.226 -18.266 1 96.44 273 GLU A CA 1
ATOM 2046 C C . GLU A 1 273 ? -1.823 -0.823 -17.531 1 96.44 273 GLU A C 1
ATOM 2048 O O . GLU A 1 273 ? -0.761 -0.201 -17.484 1 96.44 273 GLU A O 1
ATOM 2053 N N . HIS A 1 274 ? -1.951 -1.979 -16.953 1 96.69 274 HIS A N 1
ATOM 2054 C CA . HIS A 1 274 ? -0.914 -2.605 -16.141 1 96.69 274 HIS A CA 1
ATOM 2055 C C . HIS A 1 274 ? -0.657 -4.043 -16.578 1 96.69 274 HIS A C 1
ATOM 2057 O O . HIS A 1 274 ? -1.554 -4.887 -16.516 1 96.69 274 HIS A O 1
ATOM 2063 N N . VAL A 1 275 ? 0.528 -4.344 -17 1 96.44 275 VAL A N 1
ATOM 2064 C CA . VAL A 1 275 ? 0.945 -5.68 -17.406 1 96.44 275 VAL A CA 1
ATOM 2065 C C . VAL A 1 275 ? 2.137 -6.129 -16.562 1 96.44 275 VAL A C 1
ATOM 2067 O O . VAL A 1 275 ? 3.258 -5.656 -16.766 1 96.44 275 VAL A O 1
ATOM 2070 N N . THR A 1 276 ? 1.853 -6.996 -15.68 1 95.81 276 THR A N 1
ATOM 2071 C CA . THR A 1 276 ? 2.887 -7.547 -14.812 1 95.81 276 THR A CA 1
ATOM 2072 C C . THR A 1 276 ? 3.238 -8.977 -15.227 1 95.81 276 THR A C 1
ATOM 2074 O O . THR A 1 276 ? 2.371 -9.727 -15.68 1 95.81 276 THR A O 1
ATOM 2077 N N . PHE A 1 277 ? 4.508 -9.336 -15.086 1 91.62 277 PHE A N 1
ATOM 2078 C CA . PHE A 1 277 ? 4.867 -10.703 -15.438 1 91.62 277 PHE A CA 1
ATOM 2079 C C . PHE A 1 277 ? 5.949 -11.234 -14.508 1 91.62 277 PHE A C 1
ATOM 2081 O O . PHE A 1 277 ? 6.711 -10.453 -13.922 1 91.62 277 PHE A O 1
ATOM 2088 N N . ALA A 1 278 ? 5.918 -12.492 -14.312 1 88.5 278 ALA A N 1
ATOM 2089 C CA . ALA A 1 278 ? 6.844 -13.258 -13.484 1 88.5 278 ALA A CA 1
ATOM 2090 C C . ALA A 1 278 ? 6.801 -14.742 -13.828 1 88.5 278 ALA A C 1
ATOM 2092 O O . ALA A 1 278 ? 6.18 -15.133 -14.82 1 88.5 278 ALA A O 1
ATOM 2093 N N . GLY A 1 279 ? 7.477 -15.531 -13.008 1 80.56 279 GLY A N 1
ATOM 2094 C CA . GLY A 1 279 ? 7.387 -16.984 -13.109 1 80.56 279 GLY A CA 1
ATOM 2095 C C . GLY A 1 279 ? 8.461 -17.594 -13.992 1 80.56 279 GLY A C 1
ATOM 2096 O O . GLY A 1 279 ? 8.68 -18.797 -13.977 1 80.56 279 GLY A O 1
ATOM 2097 N N . ALA A 1 280 ? 9.047 -16.797 -14.844 1 75.62 280 ALA A N 1
ATOM 2098 C CA . ALA A 1 280 ? 10.172 -17.219 -15.672 1 75.62 280 ALA A CA 1
ATOM 2099 C C . ALA A 1 280 ? 10.969 -16 -16.156 1 75.62 280 ALA A C 1
ATOM 2101 O O . ALA A 1 280 ? 10.492 -14.875 -16.078 1 75.62 280 ALA A O 1
ATOM 2102 N N . THR A 1 281 ? 12.164 -16.312 -16.578 1 73.44 281 THR A N 1
ATOM 2103 C CA . THR A 1 281 ? 12.953 -15.234 -17.188 1 73.44 281 THR A CA 1
ATOM 2104 C C . THR A 1 281 ? 12.312 -14.75 -18.469 1 73.44 281 THR A C 1
ATOM 2106 O O . THR A 1 281 ? 11.883 -15.555 -19.312 1 73.44 281 THR A O 1
ATOM 2109 N N . MET A 1 282 ? 12.195 -13.484 -18.562 1 79.12 282 MET A N 1
ATOM 2110 C CA . MET A 1 282 ? 11.648 -12.875 -19.766 1 79.12 282 MET A CA 1
ATOM 2111 C C . MET A 1 282 ? 12.734 -12.711 -20.828 1 79.12 282 MET A C 1
ATOM 2113 O O . MET A 1 282 ? 13.695 -11.969 -20.641 1 79.12 282 MET A O 1
ATOM 2117 N N . PRO A 1 283 ? 12.539 -13.492 -21.938 1 73.31 283 PRO A N 1
ATOM 2118 C CA . PRO A 1 283 ? 13.5 -13.242 -23.016 1 73.31 283 PRO A CA 1
ATOM 2119 C C . PRO A 1 283 ? 13.383 -11.828 -23.594 1 73.31 283 PRO A C 1
ATOM 2121 O O . PRO A 1 283 ? 12.281 -11.305 -23.734 1 73.31 283 PRO A O 1
ATOM 2124 N N . ASP A 1 284 ? 14.508 -11.273 -23.953 1 74.5 284 ASP A N 1
ATOM 2125 C CA . ASP A 1 284 ? 14.547 -9.906 -24.469 1 74.5 284 ASP A CA 1
ATOM 2126 C C . ASP A 1 284 ? 13.711 -9.781 -25.75 1 74.5 284 ASP A C 1
ATOM 2128 O O . ASP A 1 284 ? 13.031 -8.773 -25.953 1 74.5 284 ASP A O 1
ATOM 2132 N N . THR A 1 285 ? 13.812 -10.766 -26.594 1 77.94 285 THR A N 1
ATOM 2133 C CA . THR A 1 285 ? 13.086 -10.727 -27.859 1 77.94 285 THR A CA 1
ATOM 2134 C C . THR A 1 285 ? 11.578 -10.719 -27.609 1 77.94 285 THR A C 1
ATOM 2136 O O . THR A 1 285 ? 10.844 -10.008 -28.297 1 77.94 285 THR A O 1
ATOM 2139 N N . VAL A 1 286 ? 11.148 -11.508 -26.656 1 82.56 286 VAL A N 1
ATOM 2140 C CA . VAL A 1 286 ? 9.727 -11.539 -26.312 1 82.56 286 VAL A CA 1
ATOM 2141 C C . VAL A 1 286 ? 9.312 -10.203 -25.719 1 82.56 286 VAL A C 1
ATOM 2143 O O . VAL A 1 286 ? 8.258 -9.656 -26.062 1 82.56 286 VAL A O 1
ATOM 2146 N N . LEU A 1 287 ? 10.117 -9.648 -24.891 1 85.88 287 LEU A N 1
ATOM 2147 C CA . LEU A 1 287 ? 9.812 -8.383 -24.25 1 85.88 287 LEU A CA 1
ATOM 2148 C C . LEU A 1 287 ? 9.68 -7.262 -25.266 1 85.88 287 LEU A C 1
ATOM 2150 O O . LEU A 1 287 ? 8.797 -6.41 -25.156 1 85.88 287 LEU A O 1
ATOM 2154 N N . GLU A 1 288 ? 10.555 -7.234 -26.219 1 84.75 288 GLU A N 1
ATOM 2155 C CA . GLU A 1 288 ? 10.484 -6.227 -27.266 1 84.75 288 GLU A CA 1
ATOM 2156 C C . GLU A 1 288 ? 9.148 -6.277 -28 1 84.75 288 GLU A C 1
ATOM 2158 O O . GLU A 1 288 ? 8.539 -5.242 -28.281 1 84.75 288 GLU A O 1
ATOM 2163 N N . ARG A 1 289 ? 8.734 -7.52 -28.359 1 89.12 289 ARG A N 1
ATOM 2164 C CA . ARG A 1 289 ? 7.449 -7.688 -29.031 1 89.12 289 ARG A CA 1
ATOM 2165 C C . ARG A 1 289 ? 6.297 -7.285 -28.109 1 89.12 289 ARG A C 1
ATOM 2167 O O . ARG A 1 289 ? 5.344 -6.645 -28.562 1 89.12 289 ARG A O 1
ATOM 2174 N N . VAL A 1 290 ? 6.363 -7.648 -26.891 1 92.56 290 VAL A N 1
ATOM 2175 C CA . VAL A 1 290 ? 5.336 -7.305 -25.906 1 92.56 290 VAL A CA 1
ATOM 2176 C C . VAL A 1 290 ? 5.215 -5.789 -2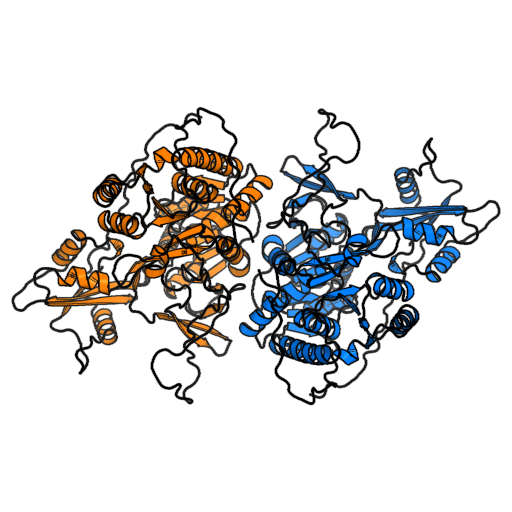5.797 1 92.56 290 VAL A C 1
ATOM 2178 O O . VAL A 1 290 ? 4.105 -5.246 -25.812 1 92.56 290 VAL A O 1
ATOM 2181 N N . ASN A 1 291 ? 6.316 -5.098 -25.719 1 91.81 291 ASN A N 1
ATOM 2182 C CA . ASN A 1 291 ? 6.324 -3.643 -25.625 1 91.81 291 ASN A CA 1
ATOM 2183 C C . ASN A 1 291 ? 5.707 -2.996 -26.859 1 91.81 291 ASN A C 1
ATOM 2185 O O . ASN A 1 291 ? 5.07 -1.945 -26.766 1 91.81 291 ASN A O 1
ATOM 2189 N N . ARG A 1 292 ? 5.902 -3.594 -27.922 1 92.19 292 ARG A N 1
ATOM 2190 C CA . ARG A 1 292 ? 5.445 -3.033 -29.188 1 92.19 292 ARG A CA 1
ATOM 2191 C C . ARG A 1 292 ? 3.941 -3.227 -29.375 1 92.19 292 ARG A C 1
ATOM 2193 O O . ARG A 1 292 ? 3.248 -2.334 -29.859 1 92.19 292 ARG A O 1
ATOM 2200 N N . PHE A 1 293 ? 3.42 -4.383 -28.922 1 94.88 293 PHE A N 1
ATOM 2201 C CA . PHE A 1 293 ? 2.08 -4.746 -29.375 1 94.88 293 PHE A CA 1
ATOM 2202 C C . PHE A 1 293 ? 1.089 -4.695 -28.219 1 94.88 293 PHE A C 1
ATOM 2204 O O . PHE A 1 293 ? -0.121 -4.605 -28.438 1 94.88 293 PHE A O 1
ATOM 2211 N N . ILE A 1 294 ? 1.504 -4.879 -27.031 1 96 294 ILE A N 1
ATOM 2212 C CA . ILE A 1 294 ? 0.627 -4.867 -25.875 1 96 294 ILE A CA 1
ATOM 2213 C C . ILE A 1 294 ? 0.761 -3.535 -25.141 1 96 294 ILE A C 1
ATOM 2215 O O . ILE A 1 294 ? 1.854 -3.168 -24.703 1 96 294 ILE A O 1
ATOM 2219 N N . PRO A 1 295 ? -0.31 -2.799 -25.016 1 96.62 295 PRO A N 1
ATOM 2220 C CA . PRO A 1 295 ? -0.226 -1.523 -24.297 1 96.62 295 PRO A CA 1
ATOM 2221 C C . PRO A 1 295 ? -0.086 -1.702 -22.797 1 96.62 295 PRO A C 1
ATOM 2223 O O . PRO A 1 295 ? -0.132 -2.83 -22.297 1 96.62 295 PRO A O 1
ATOM 2226 N N . GLY A 1 296 ? 0.097 -0.489 -22.062 1 94.44 296 GLY A N 1
ATOM 2227 C CA . GLY A 1 296 ? 0.175 -0.493 -20.609 1 94.44 296 GLY A CA 1
ATOM 2228 C C . GLY A 1 296 ? 1.6 -0.528 -20.094 1 94.44 296 GLY A C 1
ATOM 2229 O O . GLY A 1 296 ? 2.531 -0.838 -20.828 1 94.44 296 GLY A O 1
ATOM 2230 N N . GLU A 1 297 ? 1.753 -0.237 -18.891 1 93.88 297 GLU A N 1
ATOM 2231 C CA . GLU A 1 297 ? 3.057 -0.302 -18.234 1 93.88 297 GLU A CA 1
ATOM 2232 C C . GLU A 1 297 ? 3.447 -1.744 -17.922 1 93.88 297 GLU A C 1
ATOM 2234 O O . GLU A 1 297 ? 2.635 -2.516 -17.406 1 93.88 297 GLU A O 1
ATOM 2239 N N . LYS A 1 298 ? 4.684 -2.123 -18.297 1 94.25 298 LYS A N 1
ATOM 2240 C CA . LYS A 1 298 ? 5.195 -3.463 -18.031 1 94.25 298 LYS A CA 1
ATOM 2241 C C . LYS A 1 298 ? 6.016 -3.488 -16.75 1 94.25 298 LYS A C 1
ATOM 2243 O O . LYS A 1 298 ? 6.914 -2.668 -16.562 1 94.25 298 LYS A O 1
ATOM 2248 N N . VAL A 1 299 ? 5.711 -4.383 -15.875 1 93.81 299 VAL A N 1
ATOM 2249 C CA . VAL A 1 299 ? 6.488 -4.551 -14.648 1 93.81 299 VAL A CA 1
ATOM 2250 C C . VAL A 1 299 ? 6.914 -6.012 -14.5 1 93.81 299 VAL A C 1
ATOM 2252 O O . VAL A 1 299 ? 6.074 -6.914 -14.531 1 93.81 299 VAL A O 1
ATOM 2255 N N . ASN A 1 300 ? 8.211 -6.238 -14.398 1 91.38 300 ASN A N 1
ATOM 2256 C CA . ASN A 1 300 ? 8.789 -7.547 -14.109 1 91.38 300 ASN A CA 1
ATOM 2257 C C . ASN A 1 300 ? 8.914 -7.777 -12.602 1 91.38 300 ASN A C 1
ATOM 2259 O O . ASN A 1 300 ? 9.352 -6.887 -11.867 1 91.38 300 ASN A O 1
ATOM 2263 N N . ILE A 1 301 ? 8.484 -8.938 -12.172 1 91.38 301 ILE A N 1
ATOM 2264 C CA . ILE A 1 301 ? 8.539 -9.25 -10.742 1 91.38 301 ILE A CA 1
ATOM 2265 C C . ILE A 1 301 ? 9.266 -10.57 -10.531 1 91.38 301 ILE A C 1
ATOM 2267 O O . ILE A 1 301 ? 9.133 -11.5 -11.336 1 91.38 301 ILE A O 1
ATOM 2271 N N . TYR A 1 302 ? 10.07 -10.617 -9.539 1 86.31 302 TYR A N 1
ATOM 2272 C CA . TYR A 1 302 ? 10.711 -11.836 -9.07 1 86.31 302 TYR A CA 1
ATOM 2273 C C . TYR A 1 302 ? 10.367 -12.102 -7.605 1 86.31 302 TYR A C 1
ATOM 2275 O O . TYR A 1 302 ? 10.367 -11.188 -6.785 1 86.31 302 TYR A O 1
ATOM 2283 N N . GLY A 1 303 ? 9.961 -13.289 -7.375 1 83.19 303 GLY A N 1
ATOM 2284 C CA . GLY A 1 303 ? 9.633 -13.695 -6.016 1 83.19 303 GLY A CA 1
ATOM 2285 C C . GLY A 1 303 ? 9.531 -15.195 -5.855 1 83.19 303 GLY A C 1
ATOM 2286 O O . GLY A 1 303 ? 9.742 -15.945 -6.809 1 83.19 303 GLY A O 1
ATOM 2287 N N . THR A 1 304 ? 9.367 -15.586 -4.609 1 81.25 304 THR A N 1
ATOM 2288 C CA . THR A 1 304 ? 9.141 -16.984 -4.258 1 81.25 304 THR A CA 1
ATOM 2289 C C . THR A 1 304 ? 7.844 -17.141 -3.469 1 81.25 304 THR A C 1
ATOM 2291 O O . THR A 1 304 ? 7.27 -16.156 -3.004 1 81.25 304 THR A O 1
ATOM 2294 N N . THR A 1 305 ? 7.352 -18.312 -3.438 1 84.62 305 THR A N 1
ATOM 2295 C CA . THR A 1 305 ? 6.141 -18.609 -2.678 1 84.62 305 THR A CA 1
ATOM 2296 C C . THR A 1 305 ? 6.301 -18.172 -1.223 1 84.62 305 THR A C 1
ATOM 2298 O O . THR A 1 305 ? 5.379 -17.594 -0.638 1 84.62 305 THR A O 1
ATOM 2301 N N . GLU A 1 306 ? 7.461 -18.375 -0.696 1 78.19 306 GLU A N 1
ATOM 2302 C CA . GLU A 1 306 ? 7.73 -18.109 0.714 1 78.19 306 GLU A CA 1
ATOM 2303 C C . GLU A 1 306 ? 7.902 -16.625 0.974 1 78.19 306 GLU A C 1
ATOM 2305 O O . GLU A 1 306 ? 7.371 -16.094 1.951 1 78.19 306 GLU A O 1
ATOM 2310 N N . ALA A 1 307 ? 8.656 -15.914 0.091 1 73.25 307 ALA A N 1
ATOM 2311 C CA . ALA A 1 307 ? 9.016 -14.516 0.33 1 73.25 307 ALA A CA 1
ATOM 2312 C C . ALA A 1 307 ? 8.148 -13.578 -0.503 1 73.25 307 ALA A C 1
ATOM 2314 O O . ALA A 1 307 ? 8.336 -12.359 -0.475 1 73.25 307 ALA A O 1
ATOM 2315 N N . MET A 1 308 ? 7.297 -14.07 -1.102 1 73.94 308 MET A N 1
ATOM 2316 C CA . MET A 1 308 ? 6.402 -13.258 -1.92 1 73.94 308 MET A CA 1
ATOM 2317 C C . MET A 1 308 ? 7.172 -12.555 -3.031 1 73.94 308 MET A C 1
ATOM 2319 O O . MET A 1 308 ? 8.25 -13.008 -3.432 1 73.94 308 MET A O 1
ATOM 2323 N N . ASN A 1 309 ? 6.488 -11.508 -3.65 1 75.12 309 ASN A N 1
ATOM 2324 C CA . ASN A 1 309 ? 7.129 -10.609 -4.605 1 75.12 309 ASN A CA 1
ATOM 2325 C C . ASN A 1 309 ? 8.156 -9.711 -3.932 1 75.12 309 ASN A C 1
ATOM 2327 O O . ASN A 1 309 ? 7.809 -8.883 -3.092 1 75.12 309 ASN A O 1
ATOM 2331 N N . SER A 1 310 ? 9.438 -9.961 -4.254 1 76.44 310 SER A N 1
ATOM 2332 C CA . SER A 1 310 ? 10.516 -9.305 -3.52 1 76.44 310 SER A CA 1
ATOM 2333 C C . SER A 1 310 ? 11.227 -8.273 -4.395 1 76.44 310 SER A C 1
ATOM 2335 O O . SER A 1 310 ? 11.625 -7.211 -3.912 1 76.44 310 SER A O 1
ATOM 2337 N N . LEU A 1 311 ? 11.414 -8.672 -5.652 1 85.56 311 LEU A N 1
ATOM 2338 C CA . LEU A 1 311 ? 12.109 -7.793 -6.59 1 85.56 311 LEU A CA 1
ATOM 2339 C C . LEU A 1 311 ? 11.18 -7.371 -7.727 1 85.56 311 LEU A C 1
ATOM 2341 O O . LEU A 1 311 ? 10.227 -8.078 -8.047 1 85.56 311 LEU A O 1
ATOM 2345 N N . TYR A 1 312 ? 11.523 -6.242 -8.32 1 88.56 312 TYR A N 1
ATOM 2346 C CA . TYR A 1 312 ? 10.734 -5.758 -9.438 1 88.56 312 TYR A CA 1
ATOM 2347 C C . TYR A 1 312 ? 11.57 -4.879 -10.359 1 88.56 312 TYR A C 1
ATOM 2349 O O . TYR A 1 312 ? 12.641 -4.414 -9.977 1 88.56 312 TYR A O 1
ATOM 2357 N N . MET A 1 313 ? 11.094 -4.797 -11.531 1 87.56 313 MET A N 1
ATOM 2358 C CA . MET A 1 313 ? 11.625 -3.805 -12.461 1 87.56 313 MET A CA 1
ATOM 2359 C C . MET A 1 313 ? 10.531 -3.279 -13.383 1 87.56 313 MET A C 1
ATOM 2361 O O . MET A 1 313 ? 9.797 -4.059 -13.992 1 87.56 313 MET A O 1
ATOM 2365 N N . ARG A 1 314 ? 10.328 -1.996 -13.266 1 86.06 314 ARG A N 1
ATOM 2366 C CA . ARG A 1 314 ? 9.438 -1.369 -14.234 1 86.06 314 ARG A CA 1
ATOM 2367 C C . ARG A 1 314 ? 10.117 -1.205 -15.586 1 86.06 314 ARG A C 1
ATOM 2369 O O . ARG A 1 314 ? 11.203 -0.624 -15.672 1 86.06 314 ARG A O 1
ATOM 2376 N N . ALA A 1 315 ? 9.875 -2.225 -16.469 1 62.16 315 ALA A N 1
ATOM 2377 C CA . ALA A 1 315 ? 10.547 -2.633 -17.703 1 62.16 315 ALA A CA 1
ATOM 2378 C C . ALA A 1 315 ? 10.539 -1.507 -18.734 1 62.16 315 ALA A C 1
ATOM 2380 O O . ALA A 1 315 ? 9.75 -1.531 -19.688 1 62.16 315 ALA A O 1
ATOM 2381 N N . VAL A 1 316 ? 11.109 -0.434 -18.266 1 59.56 316 VAL A N 1
ATOM 2382 C CA . VAL A 1 316 ? 11.414 0.355 -19.453 1 59.56 316 VAL A CA 1
ATOM 2383 C C . VAL A 1 316 ? 12.453 -0.378 -20.312 1 59.56 316 VAL A C 1
ATOM 2385 O O . VAL A 1 316 ? 12.875 -1.484 -19.969 1 59.56 316 VAL A O 1
ATOM 2388 N N . ARG A 1 317 ? 13.289 0.059 -21.141 1 57.09 317 ARG A N 1
ATOM 2389 C CA . ARG A 1 317 ? 14.258 -0.328 -22.156 1 57.09 317 ARG A CA 1
ATOM 2390 C C . ARG A 1 317 ? 15.305 -1.275 -21.594 1 57.09 317 ARG A C 1
ATOM 2392 O O . ARG A 1 317 ? 16.328 -1.522 -22.219 1 57.09 317 ARG A O 1
ATOM 2399 N N . ILE A 1 318 ? 15 -1.896 -20.297 1 56.66 318 ILE A N 1
ATOM 2400 C CA . ILE A 1 318 ? 16.141 -2.557 -19.656 1 56.66 318 ILE A CA 1
ATOM 2401 C C . ILE A 1 318 ? 15.977 -4.07 -19.781 1 56.66 318 ILE A C 1
ATOM 2403 O O . ILE A 1 318 ? 14.859 -4.586 -19.844 1 56.66 318 ILE A O 1
ATOM 2407 N N . ALA A 1 319 ? 17.156 -4.773 -19.703 1 59.34 319 ALA A N 1
ATOM 2408 C CA . ALA A 1 319 ? 17.328 -6.223 -19.766 1 59.34 319 ALA A CA 1
ATOM 2409 C C . ALA A 1 319 ? 16.438 -6.934 -18.75 1 59.34 319 ALA A C 1
ATOM 2411 O O . ALA A 1 319 ? 16.219 -6.43 -17.656 1 59.34 319 ALA A O 1
ATOM 2412 N N . GLY A 1 320 ? 15.828 -7.98 -19.062 1 63.72 320 GLY A N 1
ATOM 2413 C CA . GLY A 1 320 ? 14.883 -8.812 -18.312 1 63.72 320 GLY A CA 1
ATOM 2414 C C . GLY A 1 320 ? 15.453 -9.344 -17.016 1 63.72 320 GLY A C 1
ATOM 2415 O O . GLY A 1 320 ? 14.727 -9.922 -16.203 1 63.72 320 GLY A O 1
ATOM 2416 N N . THR A 1 321 ? 16.734 -8.977 -16.609 1 71.69 321 THR A N 1
ATOM 2417 C CA . THR A 1 321 ? 17.312 -9.617 -15.445 1 71.69 321 THR A CA 1
ATOM 2418 C C . THR A 1 321 ? 17.641 -8.586 -14.367 1 71.69 321 THR A C 1
ATOM 2420 O O . THR A 1 321 ? 17.953 -8.945 -13.234 1 71.69 321 THR A O 1
ATOM 2423 N N . VAL A 1 322 ? 17.625 -7.352 -14.672 1 78.69 322 VAL A N 1
ATOM 2424 C CA . VAL A 1 322 ? 17.938 -6.301 -13.711 1 78.69 322 VAL A CA 1
ATOM 2425 C C . VAL A 1 322 ? 16.703 -5.965 -12.891 1 78.69 322 VAL A C 1
ATOM 2427 O O . VAL A 1 322 ? 15.633 -5.703 -13.445 1 78.69 322 VAL A O 1
ATOM 2430 N N . MET A 1 323 ? 16.891 -6.02 -11.625 1 87.31 323 MET A N 1
ATOM 2431 C CA . MET A 1 323 ? 15.75 -5.812 -10.734 1 87.31 323 MET A CA 1
ATOM 2432 C C . MET A 1 323 ? 16.125 -4.918 -9.555 1 87.31 323 MET A C 1
ATOM 2434 O O . MET A 1 323 ? 17.312 -4.613 -9.359 1 87.31 323 MET A O 1
ATOM 2438 N N . ARG A 1 324 ? 15.125 -4.457 -8.859 1 88.19 324 ARG A N 1
ATOM 2439 C CA . ARG A 1 324 ? 15.266 -3.684 -7.629 1 88.19 324 ARG A CA 1
ATOM 2440 C C . ARG A 1 324 ? 14.414 -4.273 -6.508 1 88.19 324 ARG A C 1
ATOM 2442 O O . ARG A 1 324 ? 13.352 -4.832 -6.762 1 88.19 324 ARG A O 1
ATOM 2449 N N . PRO A 1 325 ? 14.93 -4.152 -5.215 1 87.69 325 PRO A N 1
ATOM 2450 C CA . PRO A 1 325 ? 14.078 -4.59 -4.105 1 87.69 325 PRO A CA 1
ATOM 2451 C C . PRO A 1 325 ? 12.805 -3.766 -3.979 1 87.69 325 PRO A C 1
ATOM 2453 O O . PRO A 1 325 ? 12.828 -2.551 -4.191 1 87.69 325 PRO A O 1
ATOM 2456 N N . GLY A 1 326 ? 11.695 -4.41 -3.654 1 90.12 326 GLY A N 1
ATOM 2457 C CA . GLY A 1 326 ? 10.422 -3.732 -3.473 1 90.12 326 GLY A CA 1
ATOM 2458 C C . GLY A 1 326 ? 10.281 -3.076 -2.111 1 90.12 326 GLY A C 1
ATOM 2459 O O . GLY A 1 326 ? 11.188 -3.17 -1.277 1 90.12 326 GLY A O 1
ATOM 2460 N N . PHE A 1 327 ? 9.141 -2.455 -1.8 1 91.19 327 PHE A N 1
ATOM 2461 C CA . PHE A 1 327 ? 8.844 -1.681 -0.602 1 91.19 327 PHE A CA 1
ATOM 2462 C C . PHE A 1 327 ? 8.945 -2.549 0.646 1 91.19 327 PHE A C 1
ATOM 2464 O O . PHE A 1 327 ? 9.414 -2.09 1.691 1 91.19 327 PHE A O 1
ATOM 2471 N N . PHE A 1 328 ? 8.5 -3.773 0.528 1 87.94 328 PHE A N 1
ATOM 2472 C CA . PHE A 1 328 ? 8.461 -4.66 1.685 1 87.94 328 PHE A CA 1
ATOM 2473 C C . PHE A 1 328 ? 9.68 -5.566 1.722 1 87.94 328 PHE A C 1
ATOM 2475 O O . PHE A 1 328 ? 9.773 -6.461 2.566 1 87.94 328 PHE A O 1
ATOM 2482 N N . SER A 1 329 ? 10.68 -5.32 0.861 1 83.19 329 SER A N 1
ATOM 2483 C CA . SER A 1 329 ? 11.75 -6.305 0.708 1 83.19 329 SER A CA 1
ATOM 2484 C C . SER A 1 329 ? 13.086 -5.754 1.202 1 83.19 329 SER A C 1
ATOM 2486 O O . SER A 1 329 ? 13.375 -4.566 1.033 1 83.19 329 SER A O 1
ATOM 2488 N N . GLU A 1 330 ? 13.766 -6.594 1.826 1 77 330 GLU A N 1
ATOM 2489 C CA . GLU A 1 330 ? 15.195 -6.426 2.094 1 77 330 GLU A CA 1
ATOM 2490 C C . GLU A 1 330 ? 16 -7.57 1.497 1 77 330 GLU A C 1
ATOM 2492 O O . GLU A 1 330 ? 15.656 -8.742 1.67 1 77 330 GLU A O 1
ATOM 2497 N N . VAL A 1 331 ? 17.016 -7.188 0.752 1 76.94 331 VAL A N 1
ATOM 2498 C CA . VAL A 1 331 ? 17.781 -8.188 0.027 1 76.94 331 VAL A CA 1
ATOM 2499 C C . VAL A 1 331 ? 19.203 -8.266 0.6 1 76.94 331 VAL A C 1
ATOM 2501 O O . VAL A 1 331 ? 19.859 -7.242 0.791 1 76.94 331 VAL A O 1
ATOM 2504 N N . ARG A 1 332 ? 19.562 -9.422 0.976 1 73.25 332 ARG A N 1
ATOM 2505 C CA . ARG A 1 332 ? 20.938 -9.711 1.345 1 73.25 332 ARG A CA 1
ATOM 2506 C C . ARG A 1 332 ? 21.562 -10.719 0.381 1 73.25 332 ARG A C 1
ATOM 2508 O O . ARG A 1 332 ? 20.984 -11.773 0.116 1 73.25 332 ARG A O 1
ATOM 2515 N N . ILE A 1 333 ? 22.672 -10.367 -0.19 1 71.38 333 ILE A N 1
ATOM 2516 C CA . ILE A 1 333 ? 23.422 -11.258 -1.073 1 71.38 333 ILE A CA 1
ATOM 2517 C C . ILE A 1 333 ? 24.516 -11.961 -0.287 1 71.38 333 ILE A C 1
ATOM 2519 O O . ILE A 1 333 ? 25.344 -11.312 0.355 1 71.38 333 ILE A O 1
ATOM 2523 N N . VAL A 1 334 ? 24.422 -13.352 -0.235 1 68.19 334 VAL A N 1
ATOM 2524 C CA . VAL A 1 334 ? 25.391 -14.148 0.512 1 68.19 334 VAL A CA 1
ATOM 2525 C C . VAL A 1 334 ? 26.219 -15.008 -0.451 1 68.19 334 VAL A C 1
ATOM 2527 O O . VAL A 1 334 ? 25.688 -15.492 -1.457 1 68.19 334 VAL A O 1
ATOM 2530 N N . ARG A 1 335 ? 27.656 -15.086 -0.27 1 57.22 335 ARG A N 1
ATOM 2531 C CA . ARG A 1 335 ? 28.531 -15.914 -1.088 1 57.22 335 ARG A CA 1
ATOM 2532 C C . ARG A 1 335 ? 28.328 -17.391 -0.79 1 57.22 335 ARG A C 1
ATOM 2534 O O . ARG A 1 335 ? 28.156 -17.781 0.369 1 57.22 335 ARG A O 1
ATOM 2541 N N . VAL A 1 336 ? 28.016 -18.281 -1.871 1 50.88 336 VAL A N 1
ATOM 2542 C CA . VAL A 1 336 ? 27.844 -19.719 -1.696 1 50.88 336 VAL A CA 1
ATOM 2543 C C . VAL A 1 336 ? 29.188 -20.422 -1.903 1 50.88 336 VAL A C 1
ATOM 2545 O O . VAL A 1 336 ? 29.953 -20.062 -2.791 1 50.88 336 VAL A O 1
ATOM 2548 N N . GLY A 1 337 ? 30.094 -21.453 -1.106 1 45.78 337 GLY A N 1
ATOM 2549 C CA . GLY A 1 337 ? 31.297 -22.266 -1.038 1 45.78 337 GLY A CA 1
ATOM 2550 C C . GLY A 1 337 ? 32.469 -21.547 -0.401 1 45.78 337 GLY A C 1
ATOM 2551 O O . GLY A 1 337 ? 32.938 -21.938 0.683 1 45.78 337 GLY A O 1
ATOM 2552 N N . GLY A 1 338 ? 33.812 -20.953 -1.48 1 36.81 338 GLY A N 1
ATOM 2553 C CA . GLY A 1 338 ? 35.156 -20.578 -1.09 1 36.81 338 GLY A CA 1
ATOM 2554 C C . GLY A 1 338 ? 35.188 -19.469 -0.057 1 36.81 338 GLY A C 1
ATOM 2555 O O . GLY A 1 338 ? 34.156 -18.891 0.277 1 36.81 338 GLY A O 1
ATOM 2556 N N . ASP A 1 339 ? 36.75 -19.266 0.478 1 31.23 339 ASP A N 1
ATOM 2557 C CA . ASP A 1 339 ? 37.25 -18.094 1.178 1 31.23 339 ASP A CA 1
ATOM 2558 C C . ASP A 1 339 ? 36.75 -16.812 0.523 1 31.23 339 ASP A C 1
ATOM 2560 O O . ASP A 1 339 ? 36.594 -16.75 -0.696 1 31.23 339 ASP A O 1
ATOM 2564 N N . VAL A 1 340 ? 36.094 -16.016 1.161 1 33.19 340 VAL A N 1
ATOM 2565 C CA . VAL A 1 340 ? 35.812 -14.648 0.718 1 33.19 340 VAL A CA 1
ATOM 2566 C C . VAL A 1 340 ? 37.062 -14.078 0.033 1 33.19 340 VAL A C 1
ATOM 2568 O O . VAL A 1 340 ? 38.062 -13.836 0.682 1 33.19 340 VAL A O 1
ATOM 2571 N N . ASP A 1 341 ? 37.719 -14.781 -1.023 1 29.53 341 ASP A N 1
ATOM 2572 C CA . ASP A 1 341 ? 38.812 -13.984 -1.547 1 29.53 341 ASP A CA 1
ATOM 2573 C C . ASP A 1 341 ? 38.375 -12.547 -1.828 1 29.53 341 ASP A C 1
ATOM 2575 O O . ASP A 1 341 ? 37.25 -12.32 -2.275 1 29.53 341 ASP A O 1
ATOM 2579 N N . ASP A 1 342 ? 39.031 -11.586 -1.244 1 30.67 342 ASP A N 1
ATOM 2580 C CA . ASP A 1 342 ? 39 -10.125 -1.237 1 30.67 342 ASP A CA 1
ATOM 2581 C C . ASP A 1 342 ? 38.781 -9.578 -2.648 1 30.67 342 ASP A C 1
ATOM 2583 O O . ASP A 1 342 ? 38.5 -8.391 -2.822 1 30.67 342 ASP A O 1
ATOM 2587 N N . GLY A 1 343 ? 39.625 -9.992 -3.688 1 29.83 343 GLY A N 1
ATOM 2588 C CA . GLY A 1 343 ? 40 -9.172 -4.824 1 29.83 343 GLY A CA 1
ATOM 2589 C C . GLY A 1 343 ? 38.875 -9.008 -5.848 1 29.83 343 GLY A C 1
ATOM 2590 O O . GLY A 1 343 ? 38.969 -8.156 -6.734 1 29.83 343 GLY A O 1
ATOM 2591 N N . CYS A 1 344 ? 38.688 -10.172 -6.598 1 28.03 344 CYS A N 1
ATOM 2592 C CA . CYS A 1 344 ? 37.844 -9.883 -7.758 1 28.03 344 CYS A CA 1
ATOM 2593 C C . CYS A 1 344 ? 36.469 -9.383 -7.328 1 28.03 344 CYS A C 1
ATOM 2595 O O . CYS A 1 344 ? 35.906 -9.836 -6.324 1 28.03 344 CYS A O 1
ATOM 2597 N N . PRO A 1 345 ? 35.906 -8.414 -8.125 1 28.62 345 PRO A N 1
ATOM 2598 C CA . PRO A 1 345 ? 34.625 -7.785 -7.793 1 28.62 345 PRO A CA 1
ATOM 2599 C C . PRO A 1 345 ? 33.594 -8.789 -7.312 1 28.62 345 PRO A C 1
ATOM 2601 O O . PRO A 1 345 ? 33.688 -9.977 -7.617 1 28.62 345 PRO A O 1
ATOM 2604 N N . THR A 1 346 ? 32.844 -8.406 -6.27 1 27.58 346 THR A N 1
ATOM 2605 C CA . THR A 1 346 ? 31.812 -8.727 -5.285 1 27.58 346 THR A CA 1
ATOM 2606 C C . THR A 1 346 ? 30.656 -9.484 -5.938 1 27.58 346 THR A C 1
ATOM 2608 O O . THR A 1 346 ? 29.812 -8.891 -6.609 1 27.58 346 THR A O 1
ATOM 2611 N N . VAL A 1 347 ? 31 -10.484 -6.711 1 30.38 347 VAL A N 1
ATOM 2612 C CA . VAL A 1 347 ? 29.75 -11.227 -6.934 1 30.38 347 VAL A CA 1
ATOM 2613 C C . VAL A 1 347 ? 29.172 -11.664 -5.598 1 30.38 347 VAL A C 1
ATOM 2615 O O . VAL A 1 347 ? 29.703 -12.555 -4.938 1 30.38 347 VAL A O 1
ATOM 2618 N N . LYS A 1 348 ? 29.031 -10.781 -4.75 1 30.45 348 LYS A N 1
ATOM 2619 C CA . LYS A 1 348 ? 28.281 -11.117 -3.535 1 30.45 348 LYS A CA 1
ATOM 2620 C C . LYS A 1 348 ? 27 -11.875 -3.865 1 30.45 348 LYS A C 1
ATOM 2622 O O . LYS A 1 348 ? 26.172 -11.383 -4.629 1 30.45 348 LYS A O 1
ATOM 2627 N N . ARG A 1 349 ? 27.25 -13.141 -4.078 1 31.5 349 ARG A N 1
ATOM 2628 C CA . ARG A 1 349 ? 26.047 -13.969 -4.094 1 31.5 349 ARG A CA 1
ATOM 2629 C C . ARG A 1 349 ? 25.094 -13.586 -2.963 1 31.5 349 ARG A C 1
ATOM 2631 O O . ARG A 1 349 ? 25.516 -13.492 -1.806 1 31.5 349 ARG A O 1
ATOM 2638 N N . ALA A 1 350 ? 24.359 -12.68 -3.219 1 31.5 350 ALA A N 1
ATOM 2639 C CA . ALA A 1 350 ? 23.375 -12.281 -2.217 1 31.5 350 ALA A CA 1
ATOM 2640 C C . ALA A 1 350 ? 22.344 -13.391 -1.984 1 31.5 350 ALA A C 1
ATOM 2642 O O . ALA A 1 350 ? 21.797 -13.945 -2.938 1 31.5 350 ALA A O 1
ATOM 2643 N N . SER A 1 351 ? 22.781 -14.297 -1.099 1 31.19 351 SER A N 1
ATOM 2644 C CA . SER A 1 351 ? 21.609 -15.016 -0.603 1 31.19 351 SER A CA 1
ATOM 2645 C C . SER A 1 351 ? 20.547 -14.055 -0.07 1 31.19 351 SER A C 1
ATOM 2647 O O . SER A 1 351 ? 20.875 -13.055 0.57 1 31.19 351 SER A O 1
ATOM 2649 N N . TRP A 1 352 ? 19.641 -13.93 -0.813 1 32.97 352 TRP A N 1
ATOM 2650 C CA . TRP A 1 352 ? 18.5 -13.141 -0.338 1 32.97 352 TRP A CA 1
ATOM 2651 C C . TRP A 1 352 ? 18 -13.672 0.998 1 32.97 352 TRP A C 1
ATOM 2653 O O . TRP A 1 352 ? 17.594 -14.836 1.099 1 32.97 352 TRP A O 1
ATOM 2663 N N . ARG A 1 353 ? 18.797 -13.484 2.023 1 29.95 353 ARG A N 1
ATOM 2664 C CA . ARG A 1 353 ? 18.094 -13.711 3.285 1 29.95 353 ARG A CA 1
ATOM 2665 C C . ARG A 1 353 ? 17.016 -12.656 3.514 1 29.95 353 ARG A C 1
ATOM 2667 O O . ARG A 1 353 ? 17.312 -11.461 3.529 1 29.95 353 ARG A O 1
ATOM 2674 N N . TRP A 1 354 ? 16.031 -12.898 3.098 1 29.89 354 TRP A N 1
ATOM 2675 C CA . TRP A 1 354 ? 14.953 -12.086 3.662 1 29.89 354 TRP A CA 1
ATOM 2676 C C . TRP A 1 354 ? 15.086 -11.984 5.18 1 29.89 354 TRP A C 1
ATOM 2678 O O . TRP A 1 354 ? 15.141 -13.008 5.871 1 29.89 354 TRP A O 1
ATOM 2688 N N . ARG A 1 355 ? 15.93 -11.258 5.688 1 29.02 355 ARG A N 1
ATOM 2689 C CA . ARG A 1 355 ? 15.742 -11.07 7.121 1 29.02 355 ARG A CA 1
ATOM 2690 C C . ARG A 1 355 ? 14.281 -10.781 7.453 1 29.02 355 ARG A C 1
ATOM 2692 O O . ARG A 1 355 ? 13.805 -9.664 7.246 1 29.02 355 ARG A O 1
ATOM 2699 N N . ARG A 1 356 ? 13.484 -11.594 7.176 1 30.2 356 ARG A N 1
ATOM 2700 C CA . ARG A 1 356 ? 12.203 -11.602 7.863 1 30.2 356 ARG A CA 1
ATOM 2701 C C . ARG A 1 356 ? 12.383 -11.438 9.367 1 30.2 356 ARG A C 1
ATOM 2703 O O . ARG A 1 356 ? 12.922 -12.328 10.031 1 30.2 356 ARG A O 1
ATOM 2710 N N . ARG A 1 357 ? 12.742 -10.445 9.961 1 29.22 357 ARG A N 1
ATOM 2711 C CA . ARG A 1 357 ? 12.328 -10.469 11.359 1 29.22 357 ARG A CA 1
ATOM 2712 C C . ARG A 1 357 ? 10.992 -11.188 11.516 1 29.22 357 ARG A C 1
ATOM 2714 O O . ARG A 1 357 ? 10 -10.586 11.938 1 29.22 357 ARG A O 1
ATOM 2721 N N . MET A 1 358 ? 10.5 -11.781 10.555 1 27.67 358 MET A N 1
ATOM 2722 C CA . MET A 1 358 ? 9.57 -12.812 11.016 1 27.67 358 MET A CA 1
ATOM 2723 C C . MET A 1 358 ? 10.273 -13.797 11.953 1 27.67 358 MET A C 1
ATOM 2725 O O . MET A 1 358 ? 11.273 -14.398 11.578 1 27.67 358 MET A O 1
ATOM 2729 N N . ARG A 1 359 ? 10.484 -13.422 13.172 1 25.33 359 ARG A N 1
ATOM 2730 C CA . ARG A 1 359 ? 10.75 -14.555 14.055 1 25.33 359 ARG A CA 1
ATOM 2731 C C . ARG A 1 359 ? 10.289 -15.859 13.43 1 25.33 359 ARG A C 1
ATOM 2733 O O . ARG A 1 359 ? 9.211 -15.922 12.828 1 25.33 359 ARG A O 1
ATOM 2740 N N . PRO A 1 360 ? 11.281 -16.578 13.078 1 26.28 360 PRO A N 1
ATOM 2741 C CA . PRO A 1 360 ? 10.734 -17.906 12.82 1 26.28 360 PRO A CA 1
ATOM 2742 C C . PRO A 1 360 ? 9.5 -18.219 13.672 1 26.28 360 PRO A C 1
ATOM 2744 O O . PRO A 1 360 ? 9.469 -17.875 14.859 1 26.28 360 PRO A O 1
ATOM 2747 N N . PHE A 1 361 ? 8.484 -18 13.141 1 25.73 361 PHE A N 1
ATOM 2748 C CA . PHE A 1 361 ? 7.297 -18.547 13.773 1 25.73 361 PHE A CA 1
ATOM 2749 C C . PHE A 1 361 ? 7.586 -19.938 14.352 1 25.73 361 PHE A C 1
ATOM 2751 O O . PHE A 1 361 ? 7.738 -20.906 13.602 1 25.73 361 PHE A O 1
ATOM 2758 N N . GLN A 1 362 ? 8.5 -19.938 15.336 1 24.98 362 GLN A N 1
ATOM 2759 C CA . GLN A 1 362 ? 8.219 -21.141 16.125 1 24.98 362 GLN A CA 1
ATOM 2760 C C . GLN A 1 362 ? 6.77 -21.141 16.609 1 24.98 362 GLN A C 1
ATOM 2762 O O . GLN A 1 362 ? 6.445 -20.516 17.609 1 24.98 362 GLN A O 1
ATOM 2767 N N . ALA A 1 363 ? 5.934 -20.734 15.773 1 24.7 363 ALA A N 1
ATOM 2768 C CA . ALA A 1 363 ? 4.668 -21.234 16.312 1 24.7 363 ALA A CA 1
ATOM 2769 C C . ALA A 1 363 ? 4.859 -22.578 17.016 1 24.7 363 ALA A C 1
ATOM 2771 O O . ALA A 1 363 ? 5.574 -23.453 16.516 1 24.7 363 ALA A O 1
ATOM 2772 N N . THR A 1 364 ? 4.859 -22.547 18.188 1 25.19 364 THR A N 1
ATOM 2773 C CA . THR A 1 364 ? 4.375 -23.734 18.906 1 25.19 364 THR A CA 1
ATOM 2774 C C . THR A 1 364 ? 3.203 -24.359 18.172 1 25.19 364 THR A C 1
ATOM 2776 O O . THR A 1 364 ? 2.064 -23.906 18.281 1 25.19 364 THR A O 1
ATOM 2779 N N . LEU A 1 365 ? 3.109 -24.312 16.906 1 27.8 365 LEU A N 1
ATOM 2780 C CA . LEU A 1 365 ? 2.283 -25.453 16.531 1 27.8 365 LEU A CA 1
ATOM 2781 C C . LEU A 1 365 ? 2.688 -26.703 17.312 1 27.8 365 LEU A C 1
ATOM 2783 O O . LEU A 1 365 ? 3.709 -27.328 17.016 1 27.8 365 LEU A O 1
ATOM 2787 N N . THR A 1 366 ? 2.594 -26.812 18.516 1 29.06 366 THR A N 1
ATOM 2788 C CA . THR A 1 366 ? 2.488 -28.078 19.234 1 29.06 366 THR A CA 1
ATOM 2789 C C . THR A 1 366 ? 1.944 -29.172 18.312 1 29.06 366 THR A C 1
ATOM 2791 O O . THR A 1 366 ? 2.459 -30.297 18.297 1 29.06 366 THR A O 1
ATOM 2794 N N . ASN A 1 367 ? 0.656 -29.141 17.844 1 27.95 367 ASN A N 1
ATOM 2795 C CA . ASN A 1 367 ? 0.162 -30.297 17.109 1 27.95 367 ASN A CA 1
ATOM 2796 C C . ASN A 1 367 ? 0.63 -30.266 15.648 1 27.95 367 ASN A C 1
ATOM 2798 O O . ASN A 1 367 ? 0.313 -31.172 14.875 1 27.95 367 ASN A O 1
ATOM 2802 N N . LEU A 1 368 ? 0.817 -29.125 15.031 1 30.23 368 LEU A N 1
ATOM 2803 C CA . LEU A 1 368 ? 1.278 -29.422 13.68 1 30.23 368 LEU A CA 1
ATOM 2804 C C . LEU A 1 368 ? 2.777 -29.703 13.664 1 30.23 368 LEU A C 1
ATOM 2806 O O . LEU A 1 368 ? 3.58 -28.812 13.414 1 30.23 368 LEU A O 1
ATOM 2810 N N . ARG A 1 369 ? 3.525 -30.281 14.391 1 31 369 ARG A N 1
ATOM 2811 C CA . ARG A 1 369 ? 4.789 -31 14.344 1 31 369 ARG A CA 1
ATOM 2812 C C . ARG A 1 369 ? 5.098 -31.469 12.922 1 31 369 ARG A C 1
ATOM 2814 O O . ARG A 1 369 ? 6.262 -31.5 12.516 1 31 369 ARG A O 1
ATOM 2821 N N . LEU A 1 370 ? 4.145 -32 12.25 1 30.48 370 LEU A N 1
ATOM 2822 C CA . LEU A 1 370 ? 4.332 -32.625 10.945 1 30.48 370 LEU A CA 1
ATOM 2823 C C . LEU A 1 370 ? 4.715 -31.594 9.898 1 30.48 370 LEU A C 1
ATOM 2825 O O . LEU A 1 370 ? 5.391 -31.922 8.914 1 30.48 370 LEU A O 1
ATOM 2829 N N . LEU A 1 371 ? 4.195 -30.453 10.008 1 33 371 LEU A N 1
ATOM 2830 C CA . LEU A 1 371 ? 4.504 -29.484 8.977 1 33 371 LEU A CA 1
ATOM 2831 C C . LEU A 1 371 ? 5.914 -28.938 9.148 1 33 371 LEU A C 1
ATOM 2833 O O . LEU A 1 371 ? 6.453 -28.297 8.242 1 33 371 LEU A O 1
ATOM 2837 N N . GLN A 1 372 ? 6.535 -28.938 10.281 1 33.22 372 GLN A N 1
ATOM 2838 C CA . GLN A 1 372 ? 7.906 -28.484 10.477 1 33.22 372 GLN A CA 1
ATOM 2839 C C . GLN A 1 372 ? 8.875 -29.266 9.602 1 33.22 372 GLN A C 1
ATOM 2841 O O . GLN A 1 372 ? 9.867 -28.703 9.109 1 33.22 372 GLN A O 1
ATOM 2846 N N . LYS A 1 373 ? 8.766 -30.594 9.555 1 33.06 373 LYS A N 1
ATOM 2847 C CA . LYS A 1 373 ? 9.758 -31.375 8.82 1 33.06 373 LYS A CA 1
ATOM 2848 C C . LYS A 1 373 ? 9.734 -31.016 7.332 1 33.06 373 LYS A C 1
ATOM 2850 O O . LYS A 1 373 ? 10.766 -31.078 6.656 1 33.06 373 LYS A O 1
ATOM 2855 N N . SER A 1 374 ? 8.57 -31.047 6.809 1 33.91 374 SER A N 1
ATOM 2856 C CA . SER A 1 374 ? 8.461 -30.891 5.363 1 33.91 374 SER A CA 1
ATOM 2857 C C . SER A 1 374 ? 8.523 -29.422 4.965 1 33.91 374 SER A C 1
ATOM 2859 O O . SER A 1 374 ? 8.5 -29.094 3.779 1 33.91 374 SER A O 1
ATOM 2861 N N . PHE A 1 375 ? 8.266 -28.594 5.922 1 35.16 375 PHE A N 1
ATOM 2862 C CA . PHE A 1 375 ? 8.109 -27.203 5.508 1 35.16 375 PHE A CA 1
ATOM 2863 C C . PHE A 1 375 ? 9.445 -26.469 5.559 1 35.16 375 PHE A C 1
ATOM 2865 O O . PHE A 1 375 ? 10.109 -26.453 6.594 1 35.16 375 PHE A O 1
ATOM 2872 N N . ARG A 1 376 ? 10.242 -26.453 4.543 1 37.03 376 ARG A N 1
ATOM 2873 C CA . ARG A 1 376 ? 11.484 -25.734 4.324 1 37.03 376 ARG A CA 1
ATOM 2874 C C . ARG A 1 376 ? 11.422 -24.328 4.938 1 37.03 376 ARG A C 1
ATOM 2876 O O . ARG A 1 376 ? 10.406 -23.656 4.828 1 37.03 376 ARG A O 1
ATOM 2883 N N . LYS A 1 377 ? 12.391 -24.094 5.758 1 36.66 377 LYS A N 1
ATOM 2884 C CA . LYS A 1 377 ? 12.648 -22.766 6.277 1 36.66 377 LYS A CA 1
ATOM 2885 C C . LYS A 1 377 ? 12.484 -21.703 5.188 1 36.66 377 LYS A C 1
ATOM 2887 O O . LYS A 1 377 ? 13.086 -21.812 4.117 1 36.66 377 LYS A O 1
ATOM 2892 N N . ALA A 1 378 ? 11.594 -20.844 5.172 1 34.53 378 ALA A N 1
ATOM 2893 C CA . ALA A 1 378 ? 11.078 -19.688 4.449 1 34.53 378 ALA A CA 1
ATOM 2894 C C . ALA A 1 378 ? 12.164 -18.641 4.227 1 34.53 378 ALA A C 1
ATOM 2896 O O . ALA A 1 378 ? 12.867 -18.266 5.164 1 34.53 378 ALA A O 1
ATOM 2897 N N . GLY A 1 379 ? 12.805 -18.547 2.969 1 43.09 379 GLY A N 1
ATOM 2898 C CA . GLY A 1 379 ? 13.43 -17.297 2.572 1 43.09 379 GLY A CA 1
ATOM 2899 C C . GLY A 1 379 ? 14.742 -17.484 1.828 1 43.09 379 GLY A C 1
ATOM 2900 O O . GLY A 1 379 ? 15.422 -16.516 1.502 1 43.09 379 GLY A O 1
ATOM 2901 N N . THR A 1 380 ? 15.305 -18.672 1.937 1 43.59 380 THR A N 1
ATOM 2902 C CA . THR A 1 380 ? 16.562 -18.594 1.208 1 43.59 380 THR A CA 1
ATOM 2903 C C . THR A 1 380 ? 16.344 -18.812 -0.284 1 43.59 380 THR A C 1
ATOM 2905 O O . THR A 1 380 ? 15.938 -19.906 -0.7 1 43.59 380 THR A O 1
ATOM 2908 N N . GLY A 1 381 ? 16 -17.766 -0.946 1 54.97 381 GLY A N 1
ATOM 2909 C CA . GLY A 1 381 ? 15.984 -17.812 -2.398 1 54.97 381 GLY A CA 1
ATOM 2910 C C . GLY A 1 381 ? 17.219 -18.484 -2.994 1 54.97 381 GLY A C 1
ATOM 2911 O O . GLY A 1 381 ? 18.297 -18.453 -2.395 1 54.97 381 GLY A O 1
ATOM 2912 N N . ARG A 1 382 ? 17.031 -19.391 -3.836 1 63.5 382 ARG A N 1
ATOM 2913 C CA . ARG A 1 382 ? 18.109 -20.109 -4.496 1 63.5 382 ARG A CA 1
ATOM 2914 C C . ARG A 1 382 ? 18.5 -19.438 -5.809 1 63.5 382 ARG A C 1
ATOM 2916 O O . ARG A 1 382 ? 18.969 -20.094 -6.738 1 63.5 382 ARG A O 1
ATOM 2923 N N . ALA A 1 383 ? 18.281 -18.047 -5.73 1 66.81 383 ALA A N 1
ATOM 2924 C CA . ALA A 1 383 ? 18.672 -17.297 -6.922 1 66.81 383 ALA A CA 1
ATOM 2925 C C . ALA A 1 383 ? 20.125 -16.828 -6.832 1 66.81 383 ALA A C 1
ATOM 2927 O O . ALA A 1 383 ? 20.609 -16.5 -5.75 1 66.81 383 ALA A O 1
ATOM 2928 N N . ILE A 1 384 ? 20.781 -16.938 -7.969 1 68.88 384 ILE A N 1
ATOM 2929 C CA . ILE A 1 384 ? 22.094 -16.328 -8.094 1 68.88 384 ILE A CA 1
ATOM 2930 C C . ILE A 1 384 ? 21.953 -14.875 -8.562 1 68.88 384 ILE A C 1
ATOM 2932 O O . ILE A 1 384 ? 21.359 -14.617 -9.609 1 68.88 384 ILE A O 1
ATOM 2936 N N . CYS A 1 385 ? 22.344 -13.961 -7.672 1 75.12 385 CYS A N 1
ATOM 2937 C CA . CYS A 1 385 ? 22.188 -12.547 -7.973 1 75.12 385 CYS A CA 1
ATOM 2938 C C . CYS A 1 385 ? 23.469 -11.781 -7.688 1 75.12 385 CYS A C 1
ATOM 2940 O O . CYS A 1 385 ? 24.312 -12.234 -6.902 1 75.12 385 CYS A O 1
ATOM 2942 N N . VAL A 1 386 ? 23.734 -10.797 -8.469 1 72.06 386 VAL A N 1
ATOM 2943 C CA . VAL A 1 386 ? 24.797 -9.844 -8.188 1 72.06 386 VAL A CA 1
ATOM 2944 C C . VAL A 1 386 ? 24.219 -8.43 -8.117 1 72.06 386 VAL A C 1
ATOM 2946 O O . VAL A 1 386 ? 23.172 -8.148 -8.695 1 72.06 386 VAL A O 1
ATOM 2949 N N . ARG A 1 387 ? 24.781 -7.684 -7.301 1 76.75 387 ARG A N 1
ATOM 2950 C CA . ARG A 1 387 ? 24.438 -6.266 -7.262 1 76.75 387 ARG A CA 1
ATOM 2951 C C . ARG A 1 387 ? 25.312 -5.461 -8.219 1 76.75 387 ARG A C 1
ATOM 2953 O O . ARG A 1 387 ? 26.531 -5.578 -8.195 1 76.75 387 ARG A O 1
ATOM 2960 N N . ASP A 1 388 ? 24.703 -4.695 -9.008 1 73.25 388 ASP A N 1
ATOM 2961 C CA . ASP A 1 388 ? 25.5 -3.9 -9.945 1 73.25 388 ASP A CA 1
ATOM 2962 C C . ASP A 1 388 ? 25.906 -2.572 -9.32 1 73.25 388 ASP A C 1
ATOM 2964 O O . ASP A 1 388 ? 25.641 -2.318 -8.141 1 73.25 388 ASP A O 1
ATOM 2968 N N . GLY A 1 389 ? 26.672 -1.755 -10.055 1 65.62 389 GLY A N 1
ATOM 2969 C CA . GLY A 1 389 ? 27.234 -0.505 -9.555 1 65.62 389 GLY A CA 1
ATOM 2970 C C . GLY A 1 389 ? 26.172 0.504 -9.164 1 65.62 389 GLY A C 1
ATOM 2971 O O . GLY A 1 389 ? 26.422 1.384 -8.336 1 65.62 389 GLY A O 1
ATOM 2972 N N . SER A 1 390 ? 25 0.327 -9.703 1 67.88 390 SER A N 1
ATOM 2973 C CA . SER A 1 390 ? 23.922 1.256 -9.43 1 67.88 390 SER A CA 1
ATOM 2974 C C . SER A 1 390 ? 23.047 0.757 -8.281 1 67.88 390 SER A C 1
ATOM 2976 O O . SER A 1 390 ? 22.078 1.41 -7.902 1 67.88 390 SER A O 1
ATOM 2978 N N . GLY A 1 391 ? 23.406 -0.405 -7.758 1 71.44 391 GLY A N 1
ATOM 2979 C CA . GLY A 1 391 ? 22.656 -0.945 -6.625 1 71.44 391 GLY A CA 1
ATOM 2980 C C . GLY A 1 391 ? 21.531 -1.867 -7.035 1 71.44 391 GLY A C 1
ATOM 2981 O O . GLY A 1 391 ? 20.828 -2.412 -6.184 1 71.44 391 GLY A O 1
ATOM 2982 N N . ASN A 1 392 ? 21.469 -2.088 -8.352 1 77.62 392 ASN A N 1
ATOM 2983 C CA . ASN A 1 392 ? 20.453 -3.018 -8.836 1 77.62 392 ASN A CA 1
ATOM 2984 C C . ASN A 1 392 ? 20.859 -4.469 -8.617 1 77.62 392 ASN A C 1
ATOM 2986 O O . ASN A 1 392 ? 22.062 -4.77 -8.523 1 77.62 392 ASN A O 1
ATOM 2990 N N . ILE A 1 393 ? 19.828 -5.238 -8.508 1 81.5 393 ILE A N 1
ATOM 2991 C CA . ILE A 1 393 ? 20.047 -6.676 -8.375 1 81.5 393 ILE A CA 1
ATOM 2992 C C . ILE A 1 393 ? 19.906 -7.348 -9.742 1 81.5 393 ILE A C 1
ATOM 2994 O O . ILE A 1 393 ? 18.859 -7.23 -10.391 1 81.5 393 ILE A O 1
ATOM 2998 N N . VAL A 1 394 ? 20.953 -7.938 -10.18 1 77.75 394 VAL A N 1
ATOM 2999 C CA . VAL A 1 394 ? 20.922 -8.68 -11.438 1 77.75 394 VAL A CA 1
ATOM 3000 C C . VAL A 1 394 ? 20.734 -10.172 -11.148 1 77.75 394 VAL A C 1
ATOM 3002 O O . VAL A 1 394 ? 21.594 -10.789 -10.516 1 77.75 394 VAL A O 1
ATOM 3005 N N . VAL A 1 395 ? 19.625 -10.695 -11.578 1 75.5 395 VAL A N 1
ATOM 3006 C CA . VAL A 1 395 ? 19.359 -12.117 -11.391 1 75.5 395 VAL A CA 1
ATOM 3007 C C . VAL A 1 395 ? 20 -12.922 -12.516 1 75.5 395 VAL A C 1
ATOM 3009 O O . VAL A 1 395 ? 19.656 -12.758 -13.68 1 75.5 395 VAL A O 1
ATOM 3012 N N . LEU A 1 396 ? 20.875 -13.727 -12.195 1 67.25 396 LEU A N 1
ATOM 3013 C CA . LEU A 1 396 ? 21.672 -14.445 -13.188 1 67.25 396 LEU A CA 1
ATOM 3014 C C . LEU A 1 396 ? 21.141 -15.867 -13.375 1 67.25 396 LEU A C 1
ATOM 3016 O O . LEU A 1 396 ? 21.406 -16.5 -14.398 1 67.25 396 LEU A O 1
ATOM 3020 N N . GLY A 1 397 ? 20.5 -16.344 -12.484 1 66.94 397 GLY A N 1
ATOM 3021 C CA . GLY A 1 397 ? 20 -17.719 -12.531 1 66.94 397 GLY A CA 1
ATOM 3022 C C . GLY A 1 397 ? 19.719 -18.297 -11.156 1 66.94 397 GLY A C 1
ATOM 3023 O O . GLY A 1 397 ? 19.344 -17.578 -10.227 1 66.94 397 GLY A O 1
ATOM 3024 N N . ARG A 1 398 ? 19.703 -19.672 -11.109 1 64.94 398 ARG A N 1
ATOM 3025 C CA . ARG A 1 398 ? 19.438 -20.359 -9.852 1 64.94 398 ARG A CA 1
ATOM 3026 C C . ARG A 1 398 ? 20.656 -21.172 -9.414 1 64.94 398 ARG A C 1
ATOM 3028 O O . ARG A 1 398 ? 21.453 -21.609 -10.242 1 64.94 398 ARG A O 1
ATOM 3035 N N . VAL A 1 399 ? 20.734 -21.234 -8.086 1 62.59 399 VAL A N 1
ATOM 3036 C CA . VAL A 1 399 ? 21.812 -22.031 -7.516 1 62.59 399 VAL A CA 1
ATOM 3037 C C . VAL A 1 399 ? 21.562 -23.516 -7.781 1 62.59 399 VAL A C 1
ATOM 3039 O O . VAL A 1 399 ? 22.516 -24.281 -7.984 1 62.59 399 VAL A O 1
ATOM 3042 N N . ASP A 1 400 ? 20.266 -23.828 -7.773 1 64.94 400 ASP A N 1
ATOM 3043 C CA . ASP A 1 400 ? 19.922 -25.219 -8.023 1 64.94 400 ASP A CA 1
ATOM 3044 C C . ASP A 1 400 ? 19.547 -25.438 -9.492 1 64.94 400 ASP A C 1
ATOM 3046 O O . ASP A 1 400 ? 19.562 -24.5 -10.289 1 64.94 400 ASP A O 1
ATOM 3050 N N . ASP A 1 401 ? 19.469 -26.703 -9.891 1 67.62 401 ASP A N 1
ATOM 3051 C CA . ASP A 1 401 ? 19.234 -27.062 -11.289 1 67.62 401 ASP A CA 1
ATOM 3052 C C . ASP A 1 401 ? 17.75 -27.047 -11.609 1 67.62 401 ASP A C 1
ATOM 3054 O O . ASP A 1 401 ? 17.312 -27.672 -12.594 1 67.62 401 ASP A O 1
ATOM 3058 N N . MET A 1 402 ? 17.062 -26.328 -10.742 1 78.62 402 MET A N 1
ATOM 3059 C CA . MET A 1 402 ? 15.625 -26.297 -10.969 1 78.62 402 MET A CA 1
ATOM 3060 C C . MET A 1 402 ? 15.305 -25.656 -12.312 1 78.62 402 MET A C 1
ATOM 3062 O O . MET A 1 402 ? 15.891 -24.625 -12.664 1 78.62 402 MET A O 1
ATOM 3066 N N . ILE A 1 403 ? 14.469 -26.312 -13.047 1 82.44 403 ILE A N 1
ATOM 3067 C CA . ILE A 1 403 ? 14.047 -25.844 -14.359 1 82.44 403 ILE A CA 1
ATOM 3068 C C . ILE A 1 403 ? 12.711 -25.109 -14.234 1 82.44 403 ILE A C 1
ATOM 3070 O O . ILE A 1 403 ? 11.773 -25.609 -13.617 1 82.44 403 ILE A O 1
ATOM 3074 N N . ILE A 1 404 ? 12.633 -23.938 -14.727 1 81.69 404 ILE A N 1
ATOM 3075 C CA . ILE A 1 404 ? 11.367 -23.219 -14.781 1 81.69 404 ILE A CA 1
ATOM 3076 C C . ILE A 1 404 ? 10.836 -23.219 -16.219 1 81.69 404 ILE A C 1
ATOM 3078 O O . ILE A 1 404 ? 11.414 -22.562 -17.094 1 81.69 404 ILE A O 1
ATOM 3082 N N . SER A 1 405 ? 9.773 -23.938 -16.5 1 84.62 405 SER A N 1
ATOM 3083 C CA . SER A 1 405 ? 9.18 -24.078 -17.828 1 84.62 405 SER A CA 1
ATOM 3084 C C . SER A 1 405 ? 7.711 -23.672 -17.812 1 84.62 405 SER A C 1
ATOM 3086 O O . SER A 1 405 ? 6.895 -24.281 -17.125 1 84.62 405 SER A O 1
ATOM 3088 N N . GLY A 1 406 ? 7.363 -22.609 -18.562 1 80.12 406 GLY A N 1
ATOM 3089 C CA . GLY A 1 406 ? 5.992 -22.141 -18.656 1 80.12 406 GLY A CA 1
ATOM 3090 C C . GLY A 1 406 ? 5.43 -21.688 -17.312 1 80.12 406 GLY A C 1
ATOM 3091 O O . GLY A 1 406 ? 4.246 -21.891 -17.031 1 80.12 406 GLY A O 1
ATOM 3092 N N . GLY A 1 407 ? 6.312 -21.328 -16.438 1 76.62 407 GLY A N 1
ATOM 3093 C CA . GLY A 1 407 ? 5.891 -20.859 -15.141 1 76.62 407 GLY A CA 1
ATOM 3094 C C . GLY A 1 407 ? 5.793 -21.953 -14.102 1 76.62 407 GLY A C 1
ATOM 3095 O O . GLY A 1 407 ? 5.395 -21.719 -12.961 1 76.62 407 GLY A O 1
ATOM 3096 N N . GLU A 1 408 ? 6.07 -23.156 -14.547 1 82.88 408 GLU A N 1
ATOM 3097 C CA . GLU A 1 408 ? 6.062 -24.297 -13.633 1 82.88 408 GLU A CA 1
ATOM 3098 C C . GLU A 1 408 ? 7.48 -24.672 -13.219 1 82.88 408 GLU A C 1
ATOM 3100 O O . GLU A 1 408 ? 8.406 -24.625 -14.031 1 82.88 408 GLU A O 1
ATOM 3105 N N . ASN A 1 409 ? 7.598 -25.047 -11.977 1 79.94 409 ASN A N 1
ATOM 3106 C CA . ASN A 1 409 ? 8.883 -25.5 -11.453 1 79.94 409 ASN A CA 1
ATOM 3107 C C . ASN A 1 409 ? 9.039 -27 -11.602 1 79.94 409 ASN A C 1
ATOM 3109 O O . ASN A 1 409 ? 8.156 -27.766 -11.219 1 79.94 409 ASN A O 1
ATOM 3113 N N . ILE A 1 410 ? 10.234 -27.406 -12.188 1 84.62 410 ILE A N 1
ATOM 3114 C CA . ILE A 1 410 ? 10.508 -28.812 -12.422 1 84.62 410 ILE A CA 1
ATOM 3115 C C . ILE A 1 410 ? 11.883 -29.172 -11.867 1 84.62 410 ILE A C 1
ATOM 3117 O O . ILE A 1 410 ? 12.891 -28.578 -12.25 1 84.62 410 ILE A O 1
ATOM 3121 N N . HIS A 1 411 ? 11.969 -30.078 -11.008 1 82.38 411 HIS A N 1
ATOM 3122 C CA . HIS A 1 411 ? 13.266 -30.562 -10.531 1 82.38 411 HIS A CA 1
ATOM 3123 C C . HIS A 1 411 ? 13.805 -31.656 -11.438 1 82.38 411 HIS A C 1
ATOM 3125 O O . HIS A 1 411 ? 13.188 -32.719 -11.562 1 82.38 411 HIS A O 1
ATOM 3131 N N . PRO A 1 412 ? 14.977 -31.438 -11.945 1 85.88 412 PRO A N 1
ATOM 3132 C CA . PRO A 1 412 ? 15.531 -32.438 -12.875 1 85.88 412 PRO A CA 1
ATOM 3133 C C . PRO A 1 412 ? 15.664 -33.812 -12.242 1 85.88 412 PRO A C 1
ATOM 3135 O O . PRO A 1 412 ? 15.477 -34.844 -12.922 1 85.88 412 PRO A O 1
ATOM 3138 N N . SER A 1 413 ? 15.922 -33.875 -10.914 1 79.94 413 SER A N 1
ATOM 3139 C CA . SER A 1 413 ? 16.156 -35.156 -10.25 1 79.94 413 SER A CA 1
ATOM 3140 C C . SER A 1 413 ? 14.906 -36.031 -10.289 1 79.94 413 SER A C 1
ATOM 3142 O O . SER A 1 413 ? 15.008 -37.281 -10.359 1 79.94 413 SER A O 1
ATOM 3144 N N . GLU A 1 414 ? 13.82 -35.375 -10.242 1 83.44 414 GLU A N 1
ATOM 3145 C CA . GLU A 1 414 ? 12.57 -36.125 -10.32 1 83.44 414 GLU A CA 1
ATOM 3146 C C . GLU A 1 414 ? 12.414 -36.781 -11.68 1 83.44 414 GLU A C 1
ATOM 3148 O O . GLU A 1 414 ? 12.078 -37.969 -11.766 1 83.44 414 GLU A O 1
ATOM 3153 N N . VAL A 1 415 ? 12.641 -36.094 -12.688 1 90.06 415 VAL A N 1
ATOM 3154 C CA . VAL A 1 415 ? 12.531 -36.625 -14.047 1 90.06 415 VAL A CA 1
ATOM 3155 C C . VAL A 1 415 ? 13.602 -37.688 -14.289 1 90.06 415 VAL A C 1
ATOM 3157 O O . VAL A 1 415 ? 13.328 -38.719 -14.906 1 90.06 415 VAL A O 1
ATOM 3160 N N . GLU A 1 416 ? 14.773 -37.438 -13.781 1 89 416 GLU A N 1
ATOM 3161 C CA . GLU A 1 416 ? 15.883 -38.375 -13.898 1 89 416 GLU A CA 1
ATOM 3162 C C . GLU A 1 416 ? 15.555 -39.719 -13.234 1 89 416 GLU A C 1
ATOM 3164 O O . GLU A 1 416 ? 15.836 -40.781 -13.789 1 89 416 GLU A O 1
ATOM 3169 N N . ARG A 1 417 ? 14.977 -39.594 -12.062 1 84.88 417 ARG A N 1
ATOM 3170 C CA . ARG A 1 417 ? 14.617 -40.812 -11.328 1 84.88 417 ARG A CA 1
ATOM 3171 C C . ARG A 1 417 ? 13.633 -41.656 -12.125 1 84.88 417 ARG A C 1
ATOM 3173 O O . ARG A 1 417 ? 13.781 -42.875 -12.188 1 84.88 417 ARG A O 1
ATOM 3180 N N . ILE A 1 418 ? 12.719 -41.062 -12.719 1 88.94 418 ILE A N 1
ATOM 3181 C CA . ILE A 1 418 ? 11.703 -41.75 -13.5 1 88.94 418 ILE A CA 1
ATOM 3182 C C . ILE A 1 418 ? 12.344 -42.375 -14.734 1 88.94 418 ILE A C 1
ATOM 3184 O O . ILE A 1 418 ? 12.18 -43.594 -15 1 88.94 418 ILE A O 1
ATOM 3188 N N . LEU A 1 419 ? 13.141 -41.656 -15.438 1 93 419 LEU A N 1
ATOM 3189 C CA . LEU A 1 419 ? 13.719 -42.094 -16.703 1 93 419 LEU A CA 1
ATOM 3190 C C . LEU A 1 419 ? 14.797 -43.156 -16.469 1 93 419 LEU A C 1
ATOM 3192 O O . LEU A 1 419 ? 15.023 -44 -17.312 1 93 419 LEU A O 1
ATOM 3196 N N . ALA A 1 420 ? 15.445 -43.062 -15.336 1 89.81 420 ALA A N 1
ATOM 3197 C CA . ALA A 1 420 ? 16.469 -44.031 -14.992 1 89.81 420 ALA A CA 1
ATOM 3198 C C . ALA A 1 420 ? 15.883 -45.438 -14.859 1 89.81 420 ALA A C 1
ATOM 3200 O O . ALA A 1 420 ? 16.578 -46.438 -15.047 1 89.81 420 ALA A O 1
ATOM 3201 N N . ALA A 1 421 ? 14.617 -45.438 -14.594 1 90 421 ALA A N 1
ATOM 3202 C CA . ALA A 1 421 ? 13.938 -46.719 -14.414 1 90 421 ALA A CA 1
ATOM 3203 C C . ALA A 1 421 ? 13.422 -47.281 -15.742 1 90 421 ALA A C 1
ATOM 3205 O O . ALA A 1 421 ? 12.953 -48.406 -15.82 1 90 421 ALA A O 1
ATOM 3206 N N . ALA A 1 422 ? 13.531 -46.531 -16.781 1 92.62 422 ALA A N 1
ATOM 3207 C CA . ALA A 1 422 ? 13.055 -46.969 -18.094 1 92.62 422 ALA A CA 1
ATOM 3208 C C . ALA A 1 422 ? 13.922 -48.094 -18.656 1 92.62 422 ALA A C 1
ATOM 3210 O O . ALA A 1 422 ? 15.148 -48.062 -18.516 1 92.62 422 ALA A O 1
ATOM 3211 N N . PRO A 1 423 ? 13.297 -48.969 -19.359 1 91.38 423 PRO A N 1
ATOM 3212 C CA . PRO A 1 423 ? 14.078 -50.062 -19.938 1 91.38 423 PRO A CA 1
ATOM 3213 C C . PRO A 1 423 ? 15.133 -49.594 -20.938 1 91.38 423 PRO A C 1
ATOM 3215 O O . PRO A 1 423 ? 14.82 -48.781 -21.812 1 91.38 423 PRO A O 1
ATOM 3218 N N . GLY A 1 424 ? 16.328 -50.031 -20.688 1 90 424 GLY A N 1
ATOM 3219 C CA . GLY A 1 424 ? 17.391 -49.781 -21.641 1 90 424 GLY A CA 1
ATOM 3220 C C . GLY A 1 424 ? 18.188 -48.531 -21.312 1 90 424 GLY A C 1
ATOM 3221 O O . GLY A 1 424 ? 19.188 -48.219 -21.969 1 90 424 GLY A O 1
ATOM 3222 N N . VAL A 1 425 ? 17.781 -47.75 -20.344 1 93.94 425 VAL A N 1
ATOM 3223 C CA . VAL A 1 425 ? 18.484 -46.531 -20 1 93.94 425 VAL A CA 1
ATOM 3224 C C . VAL A 1 425 ? 19.609 -46.812 -19 1 93.94 425 VAL A C 1
ATOM 3226 O O . VAL A 1 425 ? 19.375 -47.438 -17.969 1 93.94 425 VAL A O 1
ATOM 3229 N N . ALA A 1 426 ? 20.781 -46.438 -19.375 1 89.62 426 ALA A N 1
ATOM 3230 C CA . ALA A 1 426 ? 21.938 -46.625 -18.484 1 89.62 426 ALA A CA 1
ATOM 3231 C C . ALA A 1 426 ? 22.125 -45.406 -17.578 1 89.62 426 ALA A C 1
ATOM 3233 O O . ALA A 1 426 ? 22.312 -45.531 -16.375 1 89.62 426 ALA A O 1
ATOM 3234 N N . GLU A 1 427 ? 22.125 -44.219 -18.234 1 90.31 427 GLU A N 1
ATOM 3235 C CA . GLU A 1 427 ? 22.266 -42.938 -17.531 1 90.31 427 GLU A CA 1
ATOM 3236 C C . GLU A 1 427 ? 21.359 -41.875 -18.141 1 90.31 427 GLU A C 1
ATOM 3238 O O . GLU A 1 427 ? 21.047 -41.906 -19.328 1 90.31 427 GLU A O 1
ATOM 3243 N N . VAL A 1 428 ? 20.922 -41 -17.266 1 93.06 428 VAL A N 1
ATOM 3244 C CA . VAL A 1 428 ? 20.094 -39.875 -17.766 1 93.06 428 VAL A CA 1
ATOM 3245 C C . VAL A 1 428 ? 20.359 -38.625 -16.938 1 93.06 428 VAL A C 1
ATOM 3247 O O . VAL A 1 428 ? 20.547 -38.719 -15.719 1 93.06 428 VAL A O 1
ATOM 3250 N N . VAL A 1 429 ? 20.516 -37.531 -17.641 1 89.31 429 VAL A N 1
ATOM 3251 C CA . VAL A 1 429 ? 20.625 -36.188 -17.031 1 89.31 429 VAL A CA 1
ATOM 3252 C C . VAL A 1 429 ? 19.625 -35.25 -17.672 1 89.31 429 VAL A C 1
ATOM 3254 O O . VAL A 1 429 ? 19.453 -35.25 -18.891 1 89.31 429 VAL A O 1
ATOM 3257 N N . VAL A 1 430 ? 18.906 -34.594 -16.766 1 90.56 430 VAL A N 1
ATOM 3258 C CA . VAL A 1 430 ? 17.891 -33.656 -17.266 1 90.56 430 VAL A CA 1
ATOM 3259 C C . VAL A 1 430 ? 18.359 -32.219 -17.031 1 90.56 430 VAL A C 1
ATOM 3261 O O . VAL A 1 430 ? 18.828 -31.891 -15.945 1 90.56 430 VAL A O 1
ATOM 3264 N N . ILE A 1 431 ? 18.25 -31.438 -18.094 1 87.06 431 ILE A N 1
ATOM 3265 C CA . ILE A 1 431 ? 18.703 -30.047 -18.031 1 87.06 431 ILE A CA 1
ATOM 3266 C C . ILE A 1 431 ? 17.609 -29.125 -18.578 1 87.06 431 ILE A C 1
ATOM 3268 O O . ILE A 1 431 ? 16.734 -29.562 -19.328 1 87.06 431 ILE A O 1
ATOM 3272 N N . GLY A 1 432 ? 17.672 -27.938 -18.078 1 88.06 432 GLY A N 1
ATOM 3273 C CA . GLY A 1 432 ? 16.859 -26.891 -18.656 1 88.06 432 GLY A CA 1
ATOM 3274 C C . GLY A 1 432 ? 17.594 -26.078 -19.703 1 88.06 432 GLY A C 1
ATOM 3275 O O . GLY A 1 432 ? 18.656 -25.531 -19.438 1 88.06 432 GLY A O 1
ATOM 3276 N N . VAL A 1 433 ? 17.047 -26.047 -20.906 1 85.62 433 VAL A N 1
ATOM 3277 C CA . VAL A 1 433 ? 17.656 -25.266 -21.984 1 85.62 433 VAL A CA 1
ATOM 3278 C C . VAL A 1 433 ? 16.781 -24.062 -22.297 1 85.62 433 VAL A C 1
ATOM 3280 O O . VAL A 1 433 ? 15.555 -24.125 -22.219 1 85.62 433 VAL A O 1
ATOM 3283 N N . LYS A 1 434 ? 17.484 -22.969 -22.609 1 82.25 434 LYS A N 1
ATOM 3284 C CA . LYS A 1 434 ? 16.766 -21.75 -22.953 1 82.25 434 LYS A CA 1
ATOM 3285 C C . LYS A 1 434 ? 15.766 -21.984 -24.078 1 82.25 434 LYS A C 1
ATOM 3287 O O . LYS A 1 434 ? 16.078 -22.672 -25.047 1 82.25 434 LYS A O 1
ATOM 3292 N N . ASP A 1 435 ? 14.562 -21.547 -23.812 1 80.81 435 ASP A N 1
ATOM 3293 C CA . ASP A 1 435 ? 13.461 -21.656 -24.766 1 80.81 435 ASP A CA 1
ATOM 3294 C C . ASP A 1 435 ? 12.688 -20.344 -24.875 1 80.81 435 ASP A C 1
ATOM 3296 O O . ASP A 1 435 ? 12.344 -19.734 -23.859 1 80.81 435 ASP A O 1
ATOM 3300 N N . GLU A 1 436 ? 12.438 -19.891 -26.016 1 75.44 436 GLU A N 1
ATOM 3301 C CA . GLU A 1 436 ? 11.797 -18.609 -26.25 1 75.44 436 GLU A CA 1
ATOM 3302 C C . GLU A 1 436 ? 10.359 -18.609 -25.734 1 75.44 436 GLU A C 1
ATOM 3304 O O . GLU A 1 436 ? 9.875 -17.594 -25.203 1 75.44 436 GLU A O 1
ATOM 3309 N N . ARG A 1 437 ? 9.727 -19.75 -25.875 1 71.31 437 ARG A N 1
ATOM 3310 C CA . ARG A 1 437 ? 8.312 -19.844 -25.516 1 71.31 437 ARG A CA 1
ATOM 3311 C C . ARG A 1 437 ? 8.133 -20.141 -24.047 1 71.31 437 ARG A C 1
ATOM 3313 O O . ARG A 1 437 ? 7.25 -19.578 -23.391 1 71.31 437 ARG A O 1
ATOM 3320 N N . TRP A 1 438 ? 8.945 -21 -23.578 1 77.31 438 TRP A N 1
ATOM 3321 C CA . TRP A 1 438 ? 8.672 -21.594 -22.266 1 77.31 438 TRP A CA 1
ATOM 3322 C C . TRP A 1 438 ? 9.641 -21.062 -21.219 1 77.31 438 TRP A C 1
ATOM 3324 O O . TRP A 1 438 ? 9.555 -21.422 -20.047 1 77.31 438 TRP A O 1
ATOM 3334 N N . GLY A 1 439 ? 10.539 -20.188 -21.672 1 80.56 439 GLY A N 1
ATOM 3335 C CA . GLY A 1 439 ? 11.656 -19.828 -20.812 1 80.56 439 GLY A CA 1
ATOM 3336 C C . GLY A 1 439 ? 12.773 -20.859 -20.812 1 80.56 439 GLY A C 1
ATOM 3337 O O . GLY A 1 439 ? 13.812 -20.641 -21.438 1 80.56 439 GLY A O 1
ATOM 3338 N N . GLN A 1 440 ? 12.391 -22.016 -20.219 1 84.31 440 GLN A N 1
ATOM 3339 C CA . GLN A 1 440 ? 13.234 -23.188 -20.344 1 84.31 440 GLN A CA 1
ATOM 3340 C C . GLN A 1 440 ? 12.422 -24.406 -20.812 1 84.31 440 GLN A C 1
ATOM 3342 O O . GLN A 1 440 ? 11.227 -24.5 -20.531 1 84.31 440 GLN A O 1
ATOM 3347 N N . SER A 1 441 ? 13.094 -25.188 -21.547 1 90.56 441 SER A N 1
ATOM 3348 C CA . SER A 1 441 ? 12.516 -26.484 -21.922 1 90.56 441 SER A CA 1
ATOM 3349 C C . SER A 1 441 ? 13.258 -27.641 -21.25 1 90.56 441 SER A C 1
ATOM 3351 O O . SER A 1 441 ? 14.484 -27.594 -21.109 1 90.56 441 SER A O 1
ATOM 3353 N N . VAL A 1 442 ? 12.5 -28.641 -20.875 1 92 442 VAL A N 1
ATOM 3354 C CA . VAL A 1 442 ? 13.078 -29.812 -20.234 1 92 442 VAL A CA 1
ATOM 3355 C C . VAL A 1 442 ? 13.688 -30.734 -21.297 1 92 442 VAL A C 1
ATOM 3357 O O . VAL A 1 442 ? 12.992 -31.156 -22.219 1 92 442 VAL A O 1
ATOM 3360 N N . VAL A 1 443 ? 14.992 -30.984 -21.172 1 92.38 443 VAL A N 1
ATOM 3361 C CA . VAL A 1 443 ? 15.68 -31.859 -22.109 1 92.38 443 VAL A CA 1
ATOM 3362 C C . VAL A 1 443 ? 16.328 -33.031 -21.344 1 92.38 443 VAL A C 1
ATOM 3364 O O . VAL A 1 443 ? 17.031 -32.812 -20.359 1 92.38 443 VAL A O 1
ATOM 3367 N N . ALA A 1 444 ? 16.031 -34.188 -21.75 1 94.25 444 ALA A N 1
ATOM 3368 C CA . ALA A 1 444 ? 16.672 -35.375 -21.172 1 94.25 444 ALA A CA 1
ATOM 3369 C C . ALA A 1 444 ? 17.844 -35.844 -22.031 1 94.25 444 ALA A C 1
ATOM 3371 O O . ALA A 1 444 ? 17.656 -36.156 -23.219 1 94.25 444 ALA A O 1
ATOM 3372 N N . CYS A 1 445 ? 18.984 -35.812 -21.484 1 91.81 445 CYS A N 1
ATOM 3373 C CA . CYS A 1 445 ? 20.156 -36.438 -22.094 1 91.81 445 CYS A CA 1
ATOM 3374 C C . CYS A 1 445 ? 20.328 -37.875 -21.641 1 91.81 445 CYS A C 1
ATOM 3376 O O . CYS A 1 445 ? 20.625 -38.125 -20.484 1 91.81 445 CYS A O 1
ATOM 3378 N N . VAL A 1 446 ? 20.219 -38.812 -22.625 1 93.69 446 VAL A N 1
ATOM 3379 C CA . VAL A 1 446 ? 20.047 -40.219 -22.266 1 93.69 446 VAL A CA 1
ATOM 3380 C C . VAL A 1 446 ? 21.203 -41.031 -22.844 1 93.69 446 VAL A C 1
ATOM 3382 O O . VAL A 1 446 ? 21.594 -40.812 -24 1 93.69 446 VAL A O 1
ATOM 3385 N N . VAL A 1 447 ? 21.812 -41.812 -22.047 1 90 447 VAL A N 1
ATOM 3386 C CA . VAL A 1 447 ? 22.75 -42.844 -22.469 1 90 447 VAL A CA 1
ATOM 3387 C C . VAL A 1 447 ? 22.109 -44.219 -22.328 1 90 447 VAL A C 1
ATOM 3389 O O . VAL A 1 447 ? 21.609 -44.594 -21.25 1 90 447 VAL A O 1
ATOM 3392 N N . LEU A 1 448 ? 22.109 -44.969 -23.359 1 91.12 448 LEU A N 1
ATOM 3393 C CA . LEU A 1 448 ? 21.469 -46.281 -23.359 1 91.12 448 LEU A CA 1
ATOM 3394 C C . LEU A 1 448 ? 22.438 -47.375 -22.922 1 91.12 448 LEU A C 1
ATOM 3396 O O . LEU A 1 448 ? 23.656 -47.219 -23.062 1 91.12 448 LEU A O 1
ATOM 3400 N N . GLN A 1 449 ? 21.859 -48.469 -22.344 1 88.62 449 GLN A N 1
ATOM 3401 C CA . GLN A 1 449 ? 22.656 -49.625 -22.062 1 88.62 449 GLN A CA 1
ATOM 3402 C C . GLN A 1 449 ? 23.219 -50.25 -23.328 1 88.62 449 GLN A C 1
ATOM 3404 O O . GLN A 1 449 ? 22.609 -50.125 -24.406 1 88.62 449 GLN A O 1
ATOM 3409 N N . PRO A 1 450 ? 24.375 -50.906 -23.172 1 85.06 450 PRO A N 1
ATOM 3410 C CA . PRO A 1 450 ? 24.938 -51.562 -24.375 1 85.06 450 PRO A CA 1
ATOM 3411 C C . PRO A 1 450 ? 23.953 -52.531 -25.016 1 85.06 450 PRO A C 1
ATOM 3413 O O . PRO A 1 450 ? 23.422 -53.406 -24.344 1 85.06 450 PRO A O 1
ATOM 3416 N N . GLY A 1 451 ? 23.656 -52.281 -26.203 1 86.62 451 GLY A N 1
ATOM 3417 C CA . GLY A 1 451 ? 22.781 -53.188 -26.953 1 86.62 451 GLY A CA 1
ATOM 3418 C C . GLY A 1 451 ? 21.312 -52.812 -26.859 1 86.62 451 GLY A C 1
ATOM 3419 O O . GLY A 1 451 ? 20.469 -53.375 -27.562 1 86.62 451 GLY A O 1
ATOM 3420 N N . ALA A 1 452 ? 21.062 -51.906 -25.969 1 87.81 452 ALA A N 1
ATOM 3421 C CA . ALA A 1 452 ? 19.672 -51.5 -25.797 1 87.81 452 ALA A CA 1
ATOM 3422 C C . ALA A 1 452 ? 19.266 -50.469 -26.828 1 87.81 452 ALA A C 1
ATOM 3424 O O . ALA A 1 452 ? 20.125 -49.781 -27.391 1 87.81 452 ALA A O 1
ATOM 3425 N N . SER A 1 453 ? 18 -50.469 -27.234 1 87.25 453 SER A N 1
ATOM 3426 C CA . SER A 1 453 ? 17.438 -49.469 -28.125 1 87.25 453 SER A CA 1
ATOM 3427 C C . SER A 1 453 ? 16.25 -48.75 -27.484 1 87.25 453 SER A C 1
ATOM 3429 O O . SER A 1 453 ? 15.445 -49.406 -26.797 1 87.25 453 SER A O 1
ATOM 3431 N N . ALA A 1 454 ? 16.281 -47.5 -27.547 1 87.88 454 ALA A N 1
ATOM 3432 C CA . ALA A 1 454 ? 15.148 -46.719 -27.094 1 87.88 454 ALA A CA 1
ATOM 3433 C C . ALA A 1 454 ? 14.93 -45.5 -28 1 87.88 454 ALA A C 1
ATOM 3435 O O . ALA A 1 454 ? 15.875 -44.969 -28.594 1 87.88 454 ALA A O 1
ATOM 3436 N N . SER A 1 455 ? 13.648 -45.156 -28.219 1 91.06 455 SER A N 1
ATOM 3437 C CA . SER A 1 455 ? 13.305 -43.969 -28.969 1 91.06 455 SER A CA 1
ATOM 3438 C C . SER A 1 455 ? 12.742 -42.875 -28.062 1 91.06 455 SER A C 1
ATOM 3440 O O . SER A 1 455 ? 12.336 -43.156 -26.938 1 91.06 455 SER A O 1
ATOM 3442 N N . ALA A 1 456 ? 12.82 -41.719 -28.594 1 92.69 456 ALA A N 1
ATOM 3443 C CA . ALA A 1 456 ? 12.234 -40.594 -27.875 1 92.69 456 ALA A CA 1
ATOM 3444 C C . ALA A 1 456 ? 10.766 -40.844 -27.547 1 92.69 456 ALA A C 1
ATOM 3446 O O . ALA A 1 456 ? 10.297 -40.531 -26.453 1 92.69 456 ALA A O 1
ATOM 3447 N N . GLU A 1 457 ? 10.117 -41.438 -28.438 1 91.62 457 GLU A N 1
ATOM 3448 C CA . GLU A 1 457 ? 8.695 -41.75 -28.281 1 91.62 457 GLU A CA 1
ATOM 3449 C C . GLU A 1 457 ? 8.469 -42.75 -27.141 1 91.62 457 GLU A C 1
ATOM 3451 O O . GLU A 1 457 ? 7.547 -42.594 -26.344 1 91.62 457 GLU A O 1
ATOM 3456 N N . ARG A 1 458 ? 9.297 -43.75 -27.125 1 91.69 458 ARG A N 1
ATOM 3457 C CA . ARG A 1 458 ? 9.156 -44.781 -26.094 1 91.69 458 ARG A CA 1
ATOM 3458 C C . ARG A 1 458 ? 9.453 -44.188 -24.703 1 91.69 458 ARG A C 1
ATOM 3460 O O . ARG A 1 458 ? 8.766 -44.531 -23.734 1 91.69 458 ARG A O 1
ATOM 3467 N N . LEU A 1 459 ? 10.477 -43.438 -24.656 1 93.69 459 LEU A N 1
ATOM 3468 C CA . LEU A 1 459 ? 10.82 -42.844 -23.359 1 93.69 459 LEU A CA 1
ATOM 3469 C C . LEU A 1 459 ? 9.742 -41.844 -22.906 1 93.69 459 LEU A C 1
ATOM 3471 O O . LEU A 1 459 ? 9.43 -41.781 -21.719 1 93.69 459 LEU A O 1
ATOM 3475 N N . ASP A 1 460 ? 9.227 -41.094 -23.828 1 93.81 460 ASP A N 1
ATOM 3476 C CA . ASP A 1 460 ? 8.141 -40.188 -23.484 1 93.81 460 ASP A CA 1
ATOM 3477 C C . ASP A 1 460 ? 6.906 -40.938 -23.016 1 93.81 460 ASP A C 1
ATOM 3479 O O . ASP A 1 460 ? 6.227 -40.531 -22.078 1 93.81 460 ASP A O 1
ATOM 3483 N N . ALA A 1 461 ? 6.621 -42 -23.703 1 93.06 461 ALA A N 1
ATOM 3484 C CA . ALA A 1 461 ? 5.512 -42.875 -23.281 1 93.06 461 ALA A CA 1
ATOM 3485 C C . ALA A 1 461 ? 5.73 -43.406 -21.875 1 93.06 461 ALA A C 1
ATOM 3487 O O . ALA A 1 461 ? 4.785 -43.562 -21.109 1 93.06 461 ALA A O 1
ATOM 3488 N N . PHE A 1 462 ? 6.934 -43.812 -21.625 1 92.25 462 PHE A N 1
ATOM 3489 C CA . PHE A 1 462 ? 7.277 -44.312 -20.281 1 92.25 462 PHE A CA 1
ATOM 3490 C C . PHE A 1 462 ? 7.004 -43.219 -19.234 1 92.25 462 PHE A C 1
ATOM 3492 O O . PHE A 1 462 ? 6.453 -43.531 -18.172 1 92.25 462 PHE A O 1
ATOM 3499 N N . CYS A 1 463 ? 7.387 -42 -19.5 1 92.56 463 CYS A N 1
ATOM 3500 C CA . CYS A 1 463 ? 7.109 -40.906 -18.609 1 92.56 463 CYS A CA 1
ATOM 3501 C C . CYS A 1 463 ? 5.609 -40.719 -18.422 1 92.56 463 CYS A C 1
ATOM 3503 O O . CYS A 1 463 ? 5.137 -40.5 -17.297 1 92.56 463 CYS A O 1
ATOM 3505 N N . ARG A 1 464 ? 4.898 -40.75 -19.484 1 90.56 464 ARG A N 1
ATOM 3506 C CA . ARG A 1 464 ? 3.453 -40.562 -19.453 1 90.56 464 ARG A CA 1
ATOM 3507 C C . ARG A 1 464 ? 2.773 -41.625 -18.594 1 90.56 464 ARG A C 1
ATOM 3509 O O . ARG A 1 464 ? 1.775 -41.344 -17.938 1 90.56 464 ARG A O 1
ATOM 3516 N N . ALA A 1 465 ? 3.328 -42.75 -18.609 1 90.25 465 ALA A N 1
ATOM 3517 C CA . ALA A 1 465 ? 2.758 -43.875 -17.891 1 90.25 465 ALA A CA 1
ATOM 3518 C C . ALA A 1 465 ? 3.191 -43.875 -16.422 1 90.25 465 ALA A C 1
ATOM 3520 O O . ALA A 1 465 ? 2.646 -44.625 -15.609 1 90.25 465 ALA A O 1
ATOM 3521 N N . SER A 1 466 ? 4.086 -43.062 -16.062 1 88.06 466 SER A N 1
ATOM 3522 C CA . SER A 1 466 ? 4.613 -43 -14.703 1 88.06 466 SER A CA 1
ATOM 3523 C C . SER A 1 466 ? 3.822 -42.031 -13.852 1 88.06 466 SER A C 1
ATOM 3525 O O . SER A 1 466 ? 2.742 -41.562 -14.242 1 88.06 466 SER A O 1
ATOM 3527 N N . ALA A 1 467 ? 4.367 -41.688 -12.648 1 78.44 467 ALA A N 1
ATOM 3528 C CA . ALA A 1 467 ? 3.748 -40.75 -11.719 1 78.44 467 ALA A CA 1
ATOM 3529 C C . ALA A 1 467 ? 4.148 -39.312 -12.047 1 78.44 467 ALA A C 1
ATOM 3531 O O . ALA A 1 467 ? 3.697 -38.375 -11.398 1 78.44 467 ALA A O 1
ATOM 3532 N N . LEU A 1 468 ? 4.875 -39.219 -13.07 1 84.69 468 LEU A N 1
ATOM 3533 C CA . LEU A 1 468 ? 5.375 -37.906 -13.453 1 84.69 468 LEU A CA 1
ATOM 3534 C C . LEU A 1 468 ? 4.289 -37.094 -14.148 1 84.69 468 LEU A C 1
ATOM 3536 O O . LEU A 1 468 ? 3.756 -37.5 -15.18 1 84.69 468 LEU A O 1
ATOM 3540 N N . ALA A 1 469 ? 3.975 -35.969 -13.547 1 85.81 469 ALA A N 1
ATOM 3541 C CA . ALA A 1 469 ? 3.006 -35.094 -14.188 1 85.81 469 ALA A CA 1
ATOM 3542 C C . ALA A 1 469 ? 3.443 -34.719 -15.602 1 85.81 469 ALA A C 1
ATOM 3544 O O . ALA A 1 469 ? 4.641 -34.625 -15.883 1 85.81 469 ALA A O 1
ATOM 3545 N N . ASP A 1 470 ? 2.492 -34.5 -16.469 1 87.94 470 ASP A N 1
ATOM 3546 C CA . ASP A 1 470 ? 2.762 -34.312 -17.891 1 87.94 470 ASP A CA 1
ATOM 3547 C C . ASP A 1 470 ? 3.625 -33.062 -18.125 1 87.94 470 ASP A C 1
ATOM 3549 O O . ASP A 1 470 ? 4.496 -33.062 -19 1 87.94 470 ASP A O 1
ATOM 3553 N N . PHE A 1 471 ? 3.414 -32 -17.359 1 85.19 471 PHE A N 1
ATOM 3554 C CA . PHE A 1 471 ? 4.133 -30.766 -17.594 1 85.19 471 PHE A CA 1
ATOM 3555 C C . PHE A 1 471 ? 5.602 -30.906 -17.219 1 85.19 471 PHE A C 1
ATOM 3557 O O . PHE A 1 471 ? 6.422 -30.047 -17.578 1 85.19 471 PHE A O 1
ATOM 3564 N N . LYS A 1 472 ? 5.918 -31.953 -16.531 1 88.94 472 LYS A N 1
ATOM 3565 C CA . LYS A 1 472 ? 7.293 -32.188 -16.094 1 88.94 472 LYS A CA 1
ATOM 3566 C C . LYS A 1 472 ? 8.078 -32.969 -17.141 1 88.94 472 LYS A C 1
ATOM 3568 O O . LYS A 1 472 ? 9.305 -33.062 -17.078 1 88.94 472 LYS A O 1
ATOM 3573 N N . ARG A 1 473 ? 7.426 -33.5 -18.109 1 92.5 473 ARG A N 1
ATOM 3574 C CA . ARG A 1 473 ? 8.07 -34.406 -19.062 1 92.5 473 ARG A CA 1
ATOM 3575 C C . ARG A 1 473 ? 9.031 -33.656 -19.969 1 92.5 473 ARG A C 1
ATOM 3577 O O . ARG A 1 473 ? 8.773 -32.5 -20.328 1 92.5 473 ARG A O 1
ATOM 3584 N N . PRO A 1 474 ? 10.133 -34.281 -20.375 1 93.38 474 PRO A N 1
ATOM 3585 C CA . PRO A 1 474 ? 11.047 -33.656 -21.328 1 93.38 474 PRO A CA 1
ATOM 3586 C C . PRO A 1 474 ? 10.391 -33.375 -22.688 1 93.38 474 PRO A C 1
ATOM 3588 O O . PRO A 1 474 ? 9.602 -34.188 -23.172 1 93.38 474 PRO A O 1
ATOM 3591 N N . ARG A 1 475 ? 10.695 -32.312 -23.203 1 90.38 475 ARG A N 1
ATOM 3592 C CA . ARG A 1 475 ? 10.25 -31.969 -24.547 1 90.38 475 ARG A CA 1
ATOM 3593 C C . ARG A 1 475 ? 11.164 -32.562 -25.609 1 90.38 475 ARG A C 1
ATOM 3595 O O . ARG A 1 475 ? 10.766 -32.75 -26.75 1 90.38 475 ARG A O 1
ATOM 3602 N N . ARG A 1 476 ? 12.391 -32.812 -25.219 1 91.75 476 ARG A N 1
ATOM 3603 C CA . ARG A 1 476 ? 13.414 -33.375 -26.109 1 91.75 476 ARG A CA 1
ATOM 3604 C C . ARG A 1 476 ? 14.219 -34.438 -25.391 1 91.75 476 ARG A C 1
ATOM 3606 O O . ARG A 1 476 ? 14.547 -34.312 -24.219 1 91.75 476 ARG A O 1
ATOM 3613 N N . TYR A 1 477 ? 14.445 -35.5 -26.125 1 93.5 477 TYR A N 1
ATOM 3614 C CA . TYR A 1 477 ? 15.305 -36.562 -25.672 1 93.5 477 TYR A CA 1
ATOM 3615 C C . TYR A 1 477 ? 16.547 -36.688 -26.547 1 93.5 477 TYR A C 1
ATOM 3617 O O . TYR A 1 477 ? 16.469 -36.969 -27.75 1 93.5 477 TYR A O 1
ATOM 3625 N N . VAL A 1 478 ? 17.672 -36.375 -25.953 1 91.31 478 VAL A N 1
ATOM 3626 C CA . VAL A 1 478 ? 18.938 -36.406 -26.688 1 91.31 478 VAL A CA 1
ATOM 3627 C C . VAL A 1 478 ? 19.734 -37.656 -26.281 1 91.31 478 VAL A C 1
ATOM 3629 O O . VAL A 1 478 ? 20.062 -37.844 -25.109 1 91.31 478 VAL A O 1
ATOM 3632 N N . PHE A 1 479 ? 19.984 -38.5 -27.281 1 91.06 479 PHE A N 1
ATOM 3633 C CA . PHE A 1 479 ? 20.734 -39.719 -27 1 91.06 479 PHE A CA 1
ATOM 3634 C C . PHE A 1 479 ? 22.234 -39.469 -27.188 1 91.06 479 PHE A C 1
ATOM 3636 O O . PHE A 1 479 ? 22.672 -38.969 -28.219 1 91.06 479 PHE A O 1
ATOM 3643 N N . LEU A 1 480 ? 22.953 -39.812 -26.156 1 88.25 480 LEU A N 1
ATOM 3644 C CA . LEU A 1 480 ? 24.391 -39.656 -26.156 1 88.25 480 LEU A CA 1
ATOM 3645 C C . LEU A 1 480 ? 25.094 -40.969 -25.906 1 88.25 480 LEU A C 1
ATOM 3647 O O . LEU A 1 480 ? 24.516 -41.875 -25.297 1 88.25 480 LEU A O 1
ATOM 3651 N N . ASP A 1 481 ? 26.328 -41 -26.453 1 85.94 481 ASP A N 1
ATOM 3652 C CA . ASP A 1 481 ? 27.109 -42.219 -26.188 1 85.94 481 ASP A CA 1
ATOM 3653 C C . ASP A 1 481 ? 27.594 -42.25 -24.734 1 85.94 481 ASP A C 1
ATOM 3655 O O . ASP A 1 481 ? 27.641 -43.312 -24.109 1 85.94 481 ASP A O 1
ATOM 3659 N N . GLU A 1 482 ? 28 -41.125 -24.297 1 83.25 482 GLU A N 1
ATOM 3660 C CA . GLU A 1 482 ? 28.438 -40.969 -22.906 1 83.25 482 GLU A CA 1
ATOM 3661 C C . GLU A 1 482 ? 28.141 -39.562 -22.406 1 83.25 482 GLU A C 1
ATOM 3663 O O . GLU A 1 482 ? 28.047 -38.594 -23.203 1 83.25 482 GLU A O 1
ATOM 3668 N N . LEU A 1 483 ? 27.922 -39.438 -21.094 1 86.81 483 LEU A N 1
ATOM 3669 C CA . LEU A 1 483 ? 27.734 -38.125 -20.484 1 86.81 483 LEU A CA 1
ATOM 3670 C C . LEU A 1 483 ? 29.078 -37.469 -20.156 1 86.81 483 LEU A C 1
ATOM 3672 O O . LEU A 1 483 ? 30 -38.156 -19.703 1 86.81 483 LEU A O 1
ATOM 3676 N N . PRO A 1 484 ? 29.188 -36.219 -20.484 1 81.44 484 PRO A N 1
ATOM 3677 C CA . PRO A 1 484 ? 30.422 -35.531 -20.062 1 81.44 484 PRO A CA 1
ATOM 3678 C C . PRO A 1 484 ? 30.578 -35.5 -18.547 1 81.44 484 PRO A C 1
ATOM 3680 O O . PRO A 1 484 ? 29.672 -35.031 -17.844 1 81.44 484 PRO A O 1
ATOM 3683 N N . LYS A 1 485 ? 31.609 -36.125 -18.047 1 77.75 485 LYS A N 1
ATOM 3684 C CA . LYS A 1 485 ? 31.875 -36.156 -16.625 1 77.75 485 LYS A CA 1
ATOM 3685 C C . LYS A 1 485 ? 33.25 -35.594 -16.281 1 77.75 485 LYS A C 1
ATOM 3687 O O . LYS A 1 485 ? 34.156 -35.594 -17.109 1 77.75 485 LYS A O 1
ATOM 3692 N N . SER A 1 486 ? 33.25 -34.969 -15.109 1 66.69 486 SER A N 1
ATOM 3693 C CA . SER A 1 486 ? 34.531 -34.5 -14.617 1 66.69 486 SER A CA 1
ATOM 3694 C C . SER A 1 486 ? 35.406 -35.688 -14.211 1 66.69 486 SER A C 1
ATOM 3696 O O . SER A 1 486 ? 35 -36.844 -14.258 1 66.69 486 SER A O 1
ATOM 3698 N N . ALA A 1 487 ? 36.625 -35.344 -13.766 1 64.5 487 ALA A N 1
ATOM 3699 C CA . ALA A 1 487 ? 37.562 -36.344 -13.289 1 64.5 487 ALA A CA 1
ATOM 3700 C C . ALA A 1 487 ? 37 -37.094 -12.086 1 64.5 487 ALA A C 1
ATOM 3702 O O . ALA A 1 487 ? 37.344 -38.25 -11.852 1 64.5 487 ALA A O 1
ATOM 3703 N N . MET A 1 488 ? 36.188 -36.469 -11.344 1 62.41 488 MET A N 1
ATOM 3704 C CA . MET A 1 488 ? 35.562 -37.062 -10.164 1 62.41 488 MET A CA 1
ATOM 3705 C C . MET A 1 488 ? 34.219 -37.719 -10.523 1 62.41 488 MET A C 1
ATOM 3707 O O . MET A 1 488 ? 33.406 -38 -9.641 1 62.41 488 MET A O 1
ATOM 3711 N N . ASN A 1 489 ? 33.844 -37.875 -11.719 1 60.47 489 ASN A N 1
ATOM 3712 C CA . ASN A 1 489 ? 32.688 -38.594 -12.25 1 60.47 489 ASN A CA 1
ATOM 3713 C C . ASN A 1 489 ? 31.406 -37.781 -12.039 1 60.47 489 ASN A C 1
ATOM 3715 O O . ASN A 1 489 ? 30.328 -38.375 -11.945 1 60.47 489 ASN A O 1
ATOM 3719 N N . LYS A 1 490 ? 31.641 -36.469 -11.773 1 70.31 490 LYS A N 1
ATOM 3720 C CA . LYS A 1 490 ? 30.453 -35.594 -11.68 1 70.31 490 LYS A CA 1
ATOM 3721 C C . LYS A 1 490 ? 30.016 -35.125 -13.062 1 70.31 490 LYS A C 1
ATOM 3723 O O . LYS A 1 490 ? 30.859 -34.75 -13.891 1 70.31 490 LYS A O 1
ATOM 3728 N N . VAL A 1 491 ? 28.734 -35.219 -13.336 1 74 491 VAL A N 1
ATOM 3729 C CA . VAL A 1 491 ? 28.203 -34.812 -14.633 1 74 491 VAL A CA 1
ATOM 3730 C C . VAL A 1 491 ? 28.422 -33.312 -14.82 1 74 491 VAL A C 1
ATOM 3732 O O . VAL A 1 491 ? 28.172 -32.531 -13.898 1 74 491 VAL A O 1
ATOM 3735 N N . LEU A 1 492 ? 29 -32.906 -15.969 1 70.62 492 LEU A N 1
ATOM 3736 C CA . LEU A 1 492 ? 29.219 -31.516 -16.328 1 70.62 492 LEU A CA 1
ATOM 3737 C C . LEU A 1 492 ? 28 -30.953 -17.047 1 70.62 492 LEU A C 1
ATOM 3739 O O . LEU A 1 492 ? 27.953 -30.938 -18.281 1 70.62 492 LEU A O 1
ATOM 3743 N N . ARG A 1 493 ? 27.109 -30.453 -16.297 1 76 493 ARG A N 1
ATOM 3744 C CA . ARG A 1 493 ? 25.828 -30 -16.828 1 76 493 ARG A CA 1
ATOM 3745 C C . ARG A 1 493 ? 26.016 -28.844 -17.812 1 76 493 ARG A C 1
ATOM 3747 O O . ARG A 1 493 ? 25.297 -28.75 -18.812 1 76 493 ARG A O 1
ATOM 3754 N N . ARG A 1 494 ? 26.969 -28 -17.531 1 70.94 494 ARG A N 1
ATOM 3755 C CA . ARG A 1 494 ? 27.219 -26.859 -18.406 1 70.94 494 ARG A CA 1
ATOM 3756 C C . ARG A 1 494 ? 27.625 -27.312 -19.797 1 70.94 494 ARG A C 1
ATOM 3758 O O . ARG A 1 494 ? 27.203 -26.734 -20.797 1 70.94 494 ARG A O 1
ATOM 3765 N N . GLN A 1 495 ? 28.484 -28.297 -19.828 1 72.06 495 GLN A N 1
ATOM 3766 C CA . GLN A 1 495 ? 28.922 -28.859 -21.109 1 72.06 495 GLN A CA 1
ATOM 3767 C C . GLN A 1 495 ? 27.766 -29.516 -21.844 1 72.06 495 GLN A C 1
ATOM 3769 O O . GLN A 1 495 ? 27.672 -29.422 -23.078 1 72.06 495 GLN A O 1
ATOM 3774 N N . LEU A 1 496 ? 26.906 -30.078 -21.078 1 80.88 496 LEU A N 1
ATOM 3775 C CA . LEU A 1 496 ? 25.734 -30.719 -21.672 1 80.88 496 LEU A CA 1
ATOM 3776 C C . LEU A 1 496 ? 24.812 -29.688 -22.281 1 80.88 496 LEU A C 1
ATOM 3778 O O . LEU A 1 496 ? 24.266 -29.891 -23.375 1 80.88 496 LEU A O 1
ATOM 3782 N N . MET A 1 497 ? 24.672 -28.609 -21.594 1 79 497 MET A N 1
ATOM 3783 C CA . MET A 1 497 ? 23.812 -27.547 -22.078 1 79 497 MET A CA 1
ATOM 3784 C C . MET A 1 497 ? 24.344 -26.969 -23.391 1 79 497 MET A C 1
ATOM 3786 O O . MET A 1 497 ? 23.562 -26.703 -24.312 1 79 497 MET A O 1
ATOM 3790 N N . GLN A 1 498 ? 25.625 -26.844 -23.469 1 74.94 498 GLN A N 1
ATOM 3791 C CA . GLN A 1 498 ? 26.25 -26.344 -24.672 1 74.94 498 GLN A CA 1
ATOM 3792 C C . GLN A 1 498 ? 26.094 -27.328 -25.828 1 74.94 498 GLN A C 1
ATOM 3794 O O . GLN A 1 498 ? 25.828 -26.906 -26.969 1 74.94 498 GLN A O 1
ATOM 3799 N N . HIS A 1 499 ? 26.234 -28.547 -25.5 1 76.81 499 HIS A N 1
ATOM 3800 C CA . HIS A 1 499 ? 26.125 -29.594 -26.516 1 76.81 499 HIS A CA 1
ATOM 3801 C C . HIS A 1 499 ? 24.703 -29.641 -27.078 1 76.81 499 HIS A C 1
ATOM 3803 O O . HIS A 1 499 ? 24.516 -29.75 -28.297 1 76.81 499 HIS A O 1
ATOM 3809 N N . VAL A 1 500 ? 23.766 -29.578 -26.203 1 80.12 500 VAL A N 1
ATOM 3810 C CA . VAL A 1 500 ? 22.375 -29.703 -26.609 1 80.12 500 VAL A CA 1
ATOM 3811 C C . VAL A 1 500 ? 21.922 -28.453 -27.359 1 80.12 500 VAL A C 1
ATOM 3813 O O . VAL A 1 500 ? 21.141 -28.531 -28.312 1 80.12 500 VAL A O 1
ATOM 3816 N N . SER A 1 501 ? 22.406 -27.344 -26.922 1 74 501 SER A N 1
ATOM 3817 C CA . SER A 1 501 ? 22.047 -26.094 -27.578 1 74 501 SER A CA 1
ATOM 3818 C C . SER A 1 501 ? 22.609 -26.031 -29 1 74 501 SER A C 1
ATOM 3820 O O . SER A 1 501 ? 22.016 -25.453 -29.891 1 74 501 SER A O 1
ATOM 3822 N N . ALA A 1 502 ? 23.828 -26.594 -29.312 1 63.62 502 ALA A N 1
ATOM 3823 C CA . ALA A 1 502 ? 24.516 -26.594 -30.609 1 63.62 502 ALA A CA 1
ATOM 3824 C C . ALA A 1 502 ? 23.891 -27.625 -31.547 1 63.62 502 ALA A C 1
ATOM 3826 O O . ALA A 1 502 ? 24 -27.5 -32.781 1 63.62 502 ALA A O 1
ATOM 3827 N N . THR A 1 503 ? 23.312 -28.688 -31 1 57.84 503 THR A N 1
ATOM 3828 C CA . THR A 1 503 ? 22.812 -29.766 -31.844 1 57.84 503 THR A CA 1
ATOM 3829 C C . THR A 1 503 ? 21.312 -29.625 -32.062 1 57.84 503 THR A C 1
ATOM 3831 O O . THR A 1 503 ? 20.516 -29.688 -31.125 1 57.84 503 THR A O 1
ATOM 3834 N N . SER A 1 504 ? 20.875 -28.828 -33 1 52.5 504 SER A N 1
ATOM 3835 C CA . SER A 1 504 ? 19.5 -28.625 -33.375 1 52.5 504 SER A CA 1
ATOM 3836 C C . SER A 1 504 ? 18.781 -29.938 -33.625 1 52.5 504 SER A C 1
ATOM 3838 O O . SER A 1 504 ? 17.547 -29.984 -33.688 1 52.5 504 SER A O 1
ATOM 3840 N N . SER A 1 505 ? 19.391 -31.094 -33.969 1 46.16 505 SER A N 1
ATOM 3841 C CA . SER A 1 505 ? 18.828 -32.281 -34.625 1 46.16 505 SER A CA 1
ATOM 3842 C C . SER A 1 505 ? 18.156 -33.188 -33.594 1 46.16 505 SER A C 1
ATOM 3844 O O . SER A 1 505 ? 17.859 -34.344 -33.906 1 46.16 505 SER A O 1
ATOM 3846 N N . ALA A 1 506 ? 17.938 -32.781 -32.531 1 51.09 506 ALA A N 1
ATOM 3847 C CA . ALA A 1 506 ? 17.375 -33.688 -31.547 1 51.09 506 ALA A CA 1
ATOM 3848 C C . ALA A 1 506 ? 15.867 -33.844 -31.75 1 51.09 506 ALA A C 1
ATOM 3850 O O . ALA A 1 506 ? 15.211 -32.938 -32.281 1 51.09 506 ALA A O 1
ATOM 3851 N N . ALA A 1 507 ? 15.328 -35.062 -31.641 1 47.19 507 ALA A N 1
ATOM 3852 C CA . ALA A 1 507 ? 13.914 -35.406 -31.797 1 47.19 507 ALA A CA 1
ATOM 3853 C C . ALA A 1 507 ? 13.062 -34.656 -30.781 1 47.19 507 ALA A C 1
ATOM 3855 O O . ALA A 1 507 ? 13.297 -34.75 -29.578 1 47.19 507 ALA A O 1
ATOM 3856 N N . VAL A 1 508 ? 12.367 -33.625 -31.266 1 47.16 508 VAL A N 1
ATOM 3857 C CA . VAL A 1 508 ? 11.461 -32.812 -30.469 1 47.16 508 VAL A CA 1
ATOM 3858 C C . VAL A 1 508 ? 10.109 -33.5 -30.344 1 47.16 508 VAL A C 1
ATOM 3860 O O . VAL A 1 508 ? 9.539 -33.969 -31.328 1 47.16 508 VAL A O 1
ATOM 3863 N N . VAL A 1 509 ? 9.703 -34.062 -29.25 1 46.16 509 VAL A N 1
ATOM 3864 C CA . VAL A 1 509 ? 8.352 -34.562 -29.047 1 46.16 509 VAL A CA 1
ATOM 3865 C C . VAL A 1 509 ? 7.402 -33.406 -28.781 1 46.16 509 VAL A C 1
ATOM 3867 O O . VAL A 1 509 ? 7.805 -32.375 -28.203 1 46.16 509 VAL A O 1
ATOM 3870 N N . PRO A 1 510 ? 6.262 -33.469 -29.422 1 42.16 510 PRO A N 1
ATOM 3871 C CA . PRO A 1 510 ? 5.301 -32.406 -29.219 1 42.16 510 PRO A CA 1
ATOM 3872 C C . PRO A 1 510 ? 5.051 -32.094 -27.734 1 42.16 510 PRO A C 1
ATOM 3874 O O . PRO A 1 510 ? 5.094 -33.031 -26.906 1 42.16 510 PRO A O 1
ATOM 3877 N N . ALA A 1 511 ? 5.285 -31 -27.406 1 46.22 511 ALA A N 1
ATOM 3878 C CA . ALA A 1 511 ? 4.977 -30.547 -26.047 1 46.22 511 ALA A CA 1
ATOM 3879 C C . ALA A 1 511 ? 3.646 -31.125 -25.578 1 46.22 511 ALA A C 1
ATOM 3881 O O . ALA A 1 511 ? 2.729 -31.328 -26.375 1 46.22 511 ALA A O 1
ATOM 3882 N N . PRO A 1 512 ? 3.639 -31.812 -24.516 1 41.47 512 PRO A N 1
ATOM 3883 C CA . PRO A 1 512 ? 2.328 -32.281 -24.062 1 41.47 512 PRO A CA 1
ATOM 3884 C C . PRO A 1 512 ? 1.241 -31.219 -24.203 1 41.47 512 PRO A C 1
ATOM 3886 O O . PRO A 1 512 ? 1.521 -30.031 -24.109 1 41.47 512 PRO A O 1
ATOM 3889 N N . ALA A 1 513 ? 0.268 -31.594 -24.984 1 36 513 ALA A N 1
ATOM 3890 C CA . ALA A 1 513 ? -0.879 -30.703 -25.109 1 36 513 ALA A CA 1
ATOM 3891 C C . ALA A 1 513 ? -1.321 -30.172 -23.75 1 36 513 ALA A C 1
ATOM 3893 O O . ALA A 1 513 ? -1.306 -30.906 -22.75 1 36 513 ALA A O 1
ATOM 3894 N N . VAL A 1 514 ? -1.026 -29.062 -23.516 1 36.19 514 VAL A N 1
ATOM 3895 C CA . VAL A 1 514 ? -1.763 -28.547 -22.359 1 36.19 514 VAL A CA 1
ATOM 3896 C C . VAL A 1 514 ? -3.176 -29.125 -22.359 1 36.19 514 VAL A C 1
ATOM 3898 O O . VAL A 1 514 ? -3.975 -28.844 -23.25 1 36.19 514 VAL A O 1
ATOM 3901 N N . LYS A 1 515 ? -3.389 -30.344 -22.047 1 35.06 515 LYS A N 1
ATOM 3902 C CA . LYS A 1 515 ? -4.715 -30.953 -22.047 1 35.06 515 LYS A CA 1
ATOM 3903 C C . LYS A 1 515 ? -5.754 -30 -21.453 1 35.06 515 LYS A C 1
ATOM 3905 O O . LYS A 1 515 ? -5.555 -29.438 -20.375 1 35.06 515 LYS A O 1
ATOM 3910 N N . GLN A 1 516 ? -6.586 -29.672 -22.359 1 29.64 516 GLN A N 1
ATOM 3911 C CA . GLN A 1 516 ? -7.902 -29.109 -22.078 1 29.64 516 GLN A CA 1
ATOM 3912 C C . GLN A 1 516 ? -8.742 -30.031 -21.219 1 29.64 516 GLN A C 1
ATOM 3914 O O . GLN A 1 516 ? -9.328 -31 -21.719 1 29.64 516 GLN A O 1
ATOM 3919 N N . ARG A 1 517 ? -8.297 -30.516 -20.141 1 29.97 517 ARG A N 1
ATOM 3920 C CA . ARG A 1 517 ? -9.352 -31.266 -19.484 1 29.97 517 ARG A CA 1
ATOM 3921 C C . ARG A 1 517 ? -10.672 -30.516 -19.531 1 29.97 517 ARG A C 1
ATOM 3923 O O . ARG A 1 517 ? -10.758 -29.375 -19.062 1 29.97 517 ARG A O 1
ATOM 3930 N N . THR A 1 518 ? -11.484 -30.844 -20.438 1 27.97 518 THR A N 1
ATOM 3931 C CA . THR A 1 518 ? -12.867 -30.406 -20.5 1 27.97 518 THR A CA 1
ATOM 3932 C C . THR A 1 518 ? -13.578 -30.672 -19.172 1 27.97 518 THR A C 1
ATOM 3934 O O . THR A 1 518 ? -13.758 -31.828 -18.781 1 27.97 518 THR A O 1
ATOM 3937 N N . TYR A 1 519 ? -13.227 -29.969 -18.188 1 29.44 519 TYR A N 1
ATOM 3938 C CA . TYR A 1 519 ? -14.164 -30.062 -17.078 1 29.44 519 TYR A CA 1
ATOM 3939 C C . TYR A 1 519 ? -15.602 -29.938 -17.562 1 29.44 519 TYR A C 1
ATOM 3941 O O . TYR A 1 519 ? -15.938 -28.984 -18.281 1 29.44 519 TYR A O 1
ATOM 3949 N N . ALA A 1 520 ? -16.297 -31 -17.875 1 28.55 520 ALA A N 1
ATOM 3950 C CA . ALA A 1 520 ? -17.703 -30.953 -18.219 1 28.55 520 ALA A CA 1
ATOM 3951 C C . ALA A 1 520 ? -18.469 -30 -17.312 1 28.55 520 ALA A C 1
ATOM 3953 O O . ALA A 1 520 ? -18.328 -30.062 -16.078 1 28.55 520 ALA A O 1
ATOM 3954 N N . PRO A 1 521 ? -18.922 -28.859 -17.875 1 30.56 521 PRO A N 1
ATOM 3955 C CA . PRO A 1 521 ? -19.781 -27.922 -17.141 1 30.56 521 PRO A CA 1
ATOM 3956 C C . PRO A 1 521 ? -20.906 -28.625 -16.391 1 30.56 521 PRO A C 1
ATOM 3958 O O . PRO A 1 521 ? -21.625 -29.453 -16.969 1 30.56 521 PRO A O 1
ATOM 3961 N N . SER A 1 522 ? -20.75 -29.188 -15.289 1 28.61 522 SER A N 1
ATOM 3962 C CA . SER A 1 522 ? -21.984 -29.625 -14.664 1 28.61 522 SER A CA 1
ATOM 3963 C C . SER A 1 522 ? -23.062 -28.547 -14.75 1 28.61 522 SER A C 1
ATOM 3965 O O . SER A 1 522 ? -22.812 -27.375 -14.461 1 28.61 522 SER A O 1
ATOM 3967 N N . GLY A 1 523 ? -23.938 -28.531 -15.766 1 26.34 523 GLY A N 1
ATOM 3968 C CA . GLY A 1 523 ? -25.156 -27.812 -16.047 1 26.34 523 GLY A CA 1
ATOM 3969 C C . GLY A 1 523 ? -26.016 -27.578 -14.828 1 26.34 523 GLY A C 1
ATOM 3970 O O . GLY A 1 523 ? -27.234 -27.359 -14.938 1 26.34 523 GLY A O 1
ATOM 3971 N N . ARG A 1 524 ? -25.609 -27.797 -13.516 1 29.17 524 ARG A N 1
ATOM 3972 C CA . ARG A 1 524 ? -26.766 -27.547 -12.664 1 29.17 524 ARG A CA 1
ATOM 3973 C C . ARG A 1 524 ? -27.125 -26.062 -12.656 1 29.17 524 ARG A C 1
ATOM 3975 O O . ARG A 1 524 ? -26.266 -25.203 -12.477 1 29.17 524 ARG A O 1
ATOM 3982 N N . ALA A 1 525 ? -28.25 -25.703 -13.219 1 25.14 525 ALA A N 1
ATOM 3983 C CA . ALA A 1 525 ? -29.094 -24.5 -13.219 1 25.14 525 ALA A CA 1
ATOM 3984 C C . ALA A 1 525 ? -29.156 -23.875 -11.828 1 25.14 525 ALA A C 1
ATOM 3986 O O . ALA A 1 525 ? -29.594 -24.531 -10.875 1 25.14 525 ALA A O 1
ATOM 3987 N N . ILE A 1 526 ? -28.125 -23.266 -11.383 1 25.69 526 ILE A N 1
ATOM 3988 C CA . ILE A 1 526 ? -28.484 -22.484 -10.203 1 25.69 526 ILE A CA 1
ATOM 3989 C C . ILE A 1 526 ? -29.719 -21.641 -10.5 1 25.69 526 ILE A C 1
ATOM 3991 O O . ILE A 1 526 ? -29.766 -20.906 -11.492 1 25.69 526 ILE A O 1
ATOM 3995 N N . ALA A 1 527 ? -30.906 -22.125 -10.07 1 22.06 527 ALA A N 1
ATOM 3996 C CA . ALA A 1 527 ? -32.156 -21.406 -10.164 1 22.06 527 ALA A CA 1
ATOM 3997 C C . ALA A 1 527 ? -31.969 -19.922 -9.883 1 22.06 527 ALA A C 1
ATOM 3999 O O . ALA A 1 527 ? -31.188 -19.547 -9.008 1 22.06 527 ALA A O 1
ATOM 4000 N N . ARG A 1 528 ? -32.344 -19 -10.844 1 22.62 528 ARG A N 1
ATOM 4001 C CA . ARG A 1 528 ? -32.562 -17.562 -10.719 1 22.62 528 ARG A CA 1
ATOM 4002 C C . ARG A 1 528 ? -33.219 -17.234 -9.375 1 22.62 528 ARG A C 1
ATOM 4004 O O . ARG A 1 528 ? -34.125 -17.969 -8.914 1 22.62 528 ARG A O 1
ATOM 4011 N N . MET B 1 1 ? 4.074 -4.898 9.742 1 75.5 1 MET B N 1
ATOM 4012 C CA . MET B 1 1 ? 3.986 -3.471 10.047 1 75.5 1 MET B CA 1
ATOM 4013 C C . MET B 1 1 ? 5.375 -2.852 10.156 1 75.5 1 MET B C 1
ATOM 4015 O O . MET B 1 1 ? 6.266 -3.422 10.789 1 75.5 1 MET B O 1
ATOM 4019 N N . GLN B 1 2 ? 5.527 -1.75 9.43 1 86.19 2 GLN B N 1
ATOM 4020 C CA . GLN B 1 2 ? 6.793 -1.026 9.5 1 86.19 2 GLN B CA 1
ATOM 4021 C C . GLN B 1 2 ? 6.637 0.286 10.258 1 86.19 2 GLN B C 1
ATOM 4023 O O . GLN B 1 2 ? 5.668 1.021 10.055 1 86.19 2 GLN B O 1
ATOM 4028 N N . THR B 1 3 ? 7.551 0.503 11.195 1 90.12 3 THR B N 1
ATOM 4029 C CA . THR B 1 3 ? 7.641 1.806 11.844 1 90.12 3 THR B CA 1
ATOM 4030 C C . THR B 1 3 ? 8.312 2.822 10.922 1 90.12 3 THR B C 1
ATOM 4032 O O . THR B 1 3 ? 8.828 2.463 9.859 1 90.12 3 THR B O 1
ATOM 4035 N N . VAL B 1 4 ? 8.312 4.082 11.344 1 94.19 4 VAL B N 1
ATOM 4036 C CA . VAL B 1 4 ? 9 5.117 10.578 1 94.19 4 VAL B CA 1
ATOM 4037 C C . VAL B 1 4 ? 10.484 4.789 10.484 1 94.19 4 VAL B C 1
ATOM 4039 O O . VAL B 1 4 ? 11.078 4.879 9.406 1 94.19 4 VAL B O 1
ATOM 4042 N N . HIS B 1 5 ? 11.055 4.371 11.562 1 90 5 HIS B N 1
ATOM 4043 C CA . HIS B 1 5 ? 12.469 4.012 11.586 1 90 5 HIS B CA 1
ATOM 4044 C C . HIS B 1 5 ? 12.758 2.855 10.633 1 90 5 HIS B C 1
ATOM 4046 O O . HIS B 1 5 ? 13.758 2.873 9.906 1 90 5 HIS B O 1
ATOM 4052 N N . GLU B 1 6 ? 11.906 1.86 10.656 1 88.62 6 GLU B N 1
ATOM 4053 C CA . GLU B 1 6 ? 12.102 0.694 9.805 1 88.62 6 GLU B CA 1
ATOM 4054 C C . GLU B 1 6 ? 12.023 1.073 8.328 1 88.62 6 GLU B C 1
ATOM 4056 O O . GLU B 1 6 ? 12.789 0.562 7.508 1 88.62 6 GLU B O 1
ATOM 4061 N N . MET B 1 7 ? 11.109 1.918 7.992 1 93.19 7 MET B N 1
ATOM 4062 C CA . MET B 1 7 ? 10.961 2.342 6.602 1 93.19 7 MET B CA 1
ATOM 4063 C C . MET B 1 7 ? 12.195 3.105 6.133 1 93.19 7 MET B C 1
ATOM 4065 O O . MET B 1 7 ? 12.664 2.91 5.008 1 93.19 7 MET B O 1
ATOM 4069 N N . LEU B 1 8 ? 12.719 3.977 6.992 1 92.44 8 LEU B N 1
ATOM 4070 C CA . LEU B 1 8 ? 13.945 4.688 6.656 1 92.44 8 LEU B CA 1
ATOM 4071 C C . LEU B 1 8 ? 15.117 3.721 6.527 1 92.44 8 LEU B C 1
ATOM 4073 O O . LEU B 1 8 ? 15.914 3.824 5.59 1 92.44 8 LEU B O 1
ATOM 4077 N N . ARG B 1 9 ? 15.25 2.809 7.488 1 89.12 9 ARG B N 1
ATOM 4078 C CA . ARG B 1 9 ? 16.328 1.825 7.461 1 89.12 9 ARG B CA 1
ATOM 4079 C C . ARG B 1 9 ? 16.312 1.022 6.164 1 89.12 9 ARG B C 1
ATOM 4081 O O . ARG B 1 9 ? 17.359 0.781 5.559 1 89.12 9 ARG B O 1
ATOM 4088 N N . ARG B 1 10 ? 15.164 0.611 5.766 1 89.06 10 ARG B N 1
ATOM 4089 C CA . ARG B 1 10 ? 15.023 -0.159 4.535 1 89.06 10 ARG B CA 1
ATOM 4090 C C . ARG B 1 10 ? 15.391 0.684 3.318 1 89.06 10 ARG B C 1
ATOM 4092 O O . ARG B 1 10 ? 16.031 0.191 2.385 1 89.06 10 ARG B O 1
ATOM 4099 N N . ALA B 1 11 ? 14.961 1.907 3.318 1 92.12 11 ALA B N 1
ATOM 4100 C CA . ALA B 1 11 ? 15.328 2.803 2.227 1 92.12 11 ALA B CA 1
ATOM 4101 C C . ALA B 1 11 ? 16.844 2.951 2.125 1 92.12 11 ALA B C 1
ATOM 4103 O O . ALA B 1 11 ? 17.391 2.967 1.025 1 92.12 11 ALA B O 1
ATOM 4104 N N . VAL B 1 12 ? 17.516 3.064 3.256 1 88.94 12 VAL B N 1
ATOM 4105 C CA . VAL B 1 12 ? 18.969 3.168 3.289 1 88.94 12 VAL B CA 1
ATOM 4106 C C . VAL B 1 12 ? 19.594 1.936 2.635 1 88.94 12 VAL B C 1
ATOM 4108 O O . VAL B 1 12 ? 20.578 2.043 1.909 1 88.94 12 VAL B O 1
ATOM 4111 N N . SER B 1 13 ? 19 0.834 2.91 1 83.81 13 SER B N 1
ATOM 4112 C CA . SER B 1 13 ? 19.516 -0.412 2.348 1 83.81 13 SER B CA 1
ATOM 4113 C C . SER B 1 13 ? 19.297 -0.464 0.838 1 83.81 13 SER B C 1
ATOM 4115 O O . SER B 1 13 ? 20.109 -1.043 0.113 1 83.81 13 SER B O 1
ATOM 4117 N N . ARG B 1 14 ? 18.281 0.127 0.332 1 86.31 14 ARG B N 1
ATOM 4118 C CA . ARG B 1 14 ? 17.922 0.034 -1.078 1 86.31 14 ARG B CA 1
ATOM 4119 C C . ARG B 1 14 ? 18.641 1.097 -1.9 1 86.31 14 ARG B C 1
ATOM 4121 O O . ARG B 1 14 ? 19.156 0.807 -2.98 1 86.31 14 ARG B O 1
ATOM 4128 N N . VAL B 1 15 ? 18.609 2.346 -1.363 1 89.38 15 VAL B N 1
ATOM 4129 C CA . VAL B 1 15 ? 19.109 3.463 -2.16 1 89.38 15 VAL B CA 1
ATOM 4130 C C . VAL B 1 15 ? 19.953 4.379 -1.287 1 89.38 15 VAL B C 1
ATOM 4132 O O . VAL B 1 15 ? 19.672 5.574 -1.171 1 89.38 15 VAL B O 1
ATOM 4135 N N . PRO B 1 16 ? 21.016 3.982 -0.799 1 86.75 16 PRO B N 1
ATOM 4136 C CA . PRO B 1 16 ? 21.812 4.723 0.185 1 86.75 16 PRO B CA 1
ATOM 4137 C C . PRO B 1 16 ? 22.281 6.078 -0.337 1 86.75 16 PRO B C 1
ATOM 4139 O O . PRO B 1 16 ? 22.438 7.027 0.439 1 86.75 16 PRO B O 1
ATOM 4142 N N . HIS B 1 17 ? 22.438 6.273 -1.635 1 88.69 17 HIS B N 1
ATOM 4143 C CA . HIS B 1 17 ? 23.078 7.484 -2.137 1 88.69 17 HIS B CA 1
ATOM 4144 C C . HIS B 1 17 ? 22.062 8.383 -2.842 1 88.69 17 HIS B C 1
ATOM 4146 O O . HIS B 1 17 ? 22.453 9.391 -3.445 1 88.69 17 HIS B O 1
ATOM 4152 N N . ARG B 1 18 ? 20.875 8.008 -2.736 1 90.38 18 ARG B N 1
ATOM 4153 C CA . ARG B 1 18 ? 19.828 8.875 -3.287 1 90.38 18 ARG B CA 1
ATOM 4154 C C . ARG B 1 18 ? 19.562 10.062 -2.365 1 90.38 18 ARG B C 1
ATOM 4156 O O . ARG B 1 18 ? 19.562 9.914 -1.142 1 90.38 18 ARG B O 1
ATOM 4163 N N . TRP B 1 19 ? 19.344 11.203 -2.988 1 91.75 19 TRP B N 1
ATOM 4164 C CA . TRP B 1 19 ? 18.984 12.367 -2.182 1 91.75 19 TRP B CA 1
ATOM 4165 C C . TRP B 1 19 ? 17.656 12.141 -1.46 1 91.75 19 TRP B C 1
ATOM 4167 O O . TRP B 1 19 ? 16.641 11.82 -2.09 1 91.75 19 TRP B O 1
ATOM 4177 N N . ALA B 1 20 ? 17.688 12.25 -0.183 1 93.12 20 ALA B N 1
ATOM 4178 C CA . ALA B 1 20 ? 16.484 12.039 0.632 1 93.12 20 ALA B CA 1
ATOM 4179 C C . ALA B 1 20 ? 15.852 13.375 1.019 1 93.12 20 ALA B C 1
ATOM 4181 O O . ALA B 1 20 ? 14.625 13.492 1.043 1 93.12 20 ALA B O 1
ATOM 4182 N N . ILE B 1 21 ? 16.641 14.312 1.382 1 95.62 21 ILE B N 1
ATOM 4183 C CA . ILE B 1 21 ? 16.188 15.633 1.799 1 95.62 21 ILE B CA 1
ATOM 4184 C C . ILE B 1 21 ? 16.938 16.703 1.016 1 95.62 21 ILE B C 1
ATOM 4186 O O . ILE B 1 21 ? 18.172 16.719 1.011 1 95.62 21 ILE B O 1
ATOM 4190 N N . VAL B 1 22 ? 16.234 17.531 0.372 1 94.62 22 VAL B N 1
ATOM 4191 C CA . VAL B 1 22 ? 16.812 18.641 -0.383 1 94.62 22 VAL B CA 1
ATOM 4192 C C . VAL B 1 22 ? 16.328 19.969 0.173 1 94.62 22 VAL B C 1
ATOM 4194 O O . VAL B 1 22 ? 15.117 20.219 0.226 1 94.62 22 VAL B O 1
ATOM 4197 N N . ASP B 1 23 ? 17.141 20.688 0.687 1 89.19 23 ASP B N 1
ATOM 4198 C CA . ASP B 1 23 ? 16.922 22.078 1.064 1 89.19 23 ASP B CA 1
ATOM 4199 C C . ASP B 1 23 ? 17.703 23.031 0.166 1 89.19 23 ASP B C 1
ATOM 4201 O O . ASP B 1 23 ? 18.938 23.109 0.265 1 89.19 23 ASP B O 1
ATOM 4205 N N . ALA B 1 24 ? 17.031 23.672 -0.656 1 75.25 24 ALA B N 1
ATOM 4206 C CA . ALA B 1 24 ? 17.688 24.469 -1.688 1 75.25 24 ALA B CA 1
ATOM 4207 C C . ALA B 1 24 ? 18.594 25.531 -1.07 1 75.25 24 ALA B C 1
ATOM 4209 O O . ALA B 1 24 ? 19.578 25.938 -1.683 1 75.25 24 ALA B O 1
ATOM 4210 N N . ALA B 1 25 ? 18.344 26.016 0.014 1 70.25 25 ALA B N 1
ATOM 4211 C CA . ALA B 1 25 ? 19.109 27.094 0.634 1 70.25 25 ALA B CA 1
ATOM 4212 C C . ALA B 1 25 ? 20.203 26.547 1.534 1 70.25 25 ALA B C 1
ATOM 4214 O O . ALA B 1 25 ? 21.109 27.281 1.937 1 70.25 25 ALA B O 1
ATOM 4215 N N . ARG B 1 26 ? 20.203 25.297 1.712 1 74.56 26 ARG B N 1
ATOM 4216 C CA . ARG B 1 26 ? 21.125 24.766 2.723 1 74.56 26 ARG B CA 1
ATOM 4217 C C . ARG B 1 26 ? 21.75 23.453 2.268 1 74.56 26 ARG B C 1
ATOM 4219 O O . ARG B 1 26 ? 22.312 23.375 1.173 1 74.56 26 ARG B O 1
ATOM 4226 N N . SER B 1 27 ? 21.5 22.422 3.111 1 75.88 27 SER B N 1
ATOM 4227 C CA . SER B 1 27 ? 22.172 21.141 2.977 1 75.88 27 SER B CA 1
ATOM 4228 C C . SER B 1 27 ? 21.25 20.094 2.336 1 75.88 27 SER B C 1
ATOM 4230 O O . SER B 1 27 ? 20.031 20.141 2.525 1 75.88 27 SER B O 1
ATOM 4232 N N . THR B 1 28 ? 21.859 19.359 1.449 1 85.75 28 THR B N 1
ATOM 4233 C CA . THR B 1 28 ? 21.219 18.188 0.881 1 85.75 28 THR B CA 1
ATOM 4234 C C . THR B 1 28 ? 21.766 16.906 1.528 1 85.75 28 THR B C 1
ATOM 4236 O O . THR B 1 28 ? 22.969 16.812 1.789 1 85.75 28 THR B O 1
ATOM 4239 N N . PHE B 1 29 ? 20.781 16.094 1.933 1 90.5 29 PHE B N 1
ATOM 4240 C CA . PHE B 1 29 ? 21.141 14.828 2.562 1 90.5 29 PHE B CA 1
ATOM 4241 C C . PHE B 1 29 ? 20.688 13.648 1.703 1 90.5 29 PHE B C 1
ATOM 4243 O O . PHE B 1 29 ? 19.531 13.602 1.269 1 90.5 29 PHE B O 1
ATOM 4250 N N . ASP B 1 30 ? 21.656 12.789 1.439 1 91.31 30 ASP B N 1
ATOM 4251 C CA . ASP B 1 30 ? 21.203 11.523 0.882 1 91.31 30 ASP B CA 1
ATOM 4252 C C . ASP B 1 30 ? 20.625 10.617 1.973 1 91.31 30 ASP B C 1
ATOM 4254 O O . ASP B 1 30 ? 20.625 10.977 3.15 1 91.31 30 ASP B O 1
ATOM 4258 N N . ILE B 1 31 ? 20.047 9.531 1.572 1 91.31 31 ILE B N 1
ATOM 4259 C CA . ILE B 1 31 ? 19.312 8.68 2.496 1 91.31 31 ILE B CA 1
ATOM 4260 C C . ILE B 1 31 ? 20.266 8.094 3.535 1 91.31 31 ILE B C 1
ATOM 4262 O O . ILE B 1 31 ? 19.906 7.965 4.707 1 91.31 31 ILE B O 1
ATOM 4266 N N . CYS B 1 32 ? 21.422 7.734 3.141 1 89.62 32 CYS B N 1
ATOM 4267 C CA . CYS B 1 32 ? 22.422 7.18 4.051 1 89.62 32 CYS B CA 1
ATOM 4268 C C . CYS B 1 32 ? 22.828 8.203 5.105 1 89.62 32 CYS B C 1
ATOM 4270 O O . CYS B 1 32 ? 22.844 7.898 6.297 1 89.62 32 CYS B O 1
ATOM 4272 N N . ARG B 1 33 ? 23.156 9.359 4.684 1 88.88 33 ARG B N 1
ATOM 4273 C CA . ARG B 1 33 ? 23.547 10.43 5.602 1 88.88 33 ARG B CA 1
ATOM 4274 C C . ARG B 1 33 ? 22.406 10.781 6.547 1 88.88 33 ARG B C 1
ATOM 4276 O O . ARG B 1 33 ? 22.625 11.094 7.715 1 88.88 33 ARG B O 1
ATOM 4283 N N . THR B 1 34 ? 21.188 10.789 5.996 1 90.31 34 THR B N 1
ATOM 4284 C CA . THR B 1 34 ? 20.016 11.039 6.84 1 90.31 34 THR B CA 1
ATOM 4285 C C . THR B 1 34 ? 19.922 10.008 7.961 1 90.31 34 THR B C 1
ATOM 4287 O O . THR B 1 34 ? 19.734 10.367 9.125 1 90.31 34 THR B O 1
ATOM 4290 N N . GLY B 1 35 ? 20.078 8.766 7.582 1 88.38 35 GLY B N 1
ATOM 4291 C CA . GLY B 1 35 ? 20.062 7.703 8.578 1 88.38 35 GLY B CA 1
ATOM 4292 C C . GLY B 1 35 ? 21.188 7.812 9.578 1 88.38 35 GLY B C 1
ATOM 4293 O O . GLY B 1 35 ? 20.969 7.668 10.789 1 88.38 35 GLY B O 1
ATOM 4294 N N . GLU B 1 36 ? 22.344 8.094 9.117 1 86.69 36 GLU B N 1
ATOM 4295 C CA . GLU B 1 36 ? 23.531 8.195 9.969 1 86.69 36 GLU B CA 1
ATOM 4296 C C . GLU B 1 36 ? 23.422 9.391 10.914 1 86.69 36 GLU B C 1
ATOM 4298 O O . GLU B 1 36 ? 23.719 9.273 12.102 1 86.69 36 GLU B O 1
ATOM 4303 N N . THR B 1 37 ? 23.078 10.492 10.352 1 86.69 37 THR B N 1
ATOM 4304 C CA . THR B 1 37 ? 22.953 11.688 11.164 1 86.69 37 THR B CA 1
ATOM 4305 C C . THR B 1 37 ? 21.875 11.5 12.234 1 86.69 37 THR B C 1
ATOM 4307 O O . THR B 1 37 ? 22.047 11.898 13.383 1 86.69 37 THR B O 1
ATOM 4310 N N . SER B 1 38 ? 20.734 10.898 11.852 1 88 38 SER B N 1
ATOM 4311 C CA . SER B 1 38 ? 19.672 10.617 12.812 1 88 38 SER B CA 1
ATOM 4312 C C . SER B 1 38 ? 20.156 9.68 13.906 1 88 38 SER B C 1
ATOM 4314 O O . SER B 1 38 ? 19.828 9.859 15.078 1 88 38 SER B O 1
ATOM 4316 N N . ARG B 1 39 ? 20.875 8.68 13.516 1 85.75 39 ARG B N 1
ATOM 4317 C CA . ARG B 1 39 ? 21.438 7.73 14.477 1 85.75 39 ARG B CA 1
ATOM 4318 C C . ARG B 1 39 ? 22.391 8.422 15.438 1 85.75 39 ARG B C 1
ATOM 4320 O O . ARG B 1 39 ? 22.328 8.211 16.656 1 85.75 39 ARG B O 1
ATOM 4327 N N . ASN B 1 40 ? 23.281 9.195 14.93 1 83.94 40 ASN B N 1
ATOM 4328 C CA . ASN B 1 40 ? 24.281 9.883 15.742 1 83.94 40 ASN B CA 1
ATOM 4329 C C . ASN B 1 40 ? 23.641 10.883 16.688 1 83.94 40 ASN B C 1
ATOM 4331 O O . ASN B 1 40 ? 24 10.945 17.875 1 83.94 40 ASN B O 1
ATOM 4335 N N . GLU B 1 41 ? 22.766 11.617 16.141 1 82.25 41 GLU B N 1
ATOM 4336 C CA . GLU B 1 41 ? 22.062 12.586 16.969 1 82.25 41 GLU B CA 1
ATOM 4337 C C . GLU B 1 41 ? 21.219 11.891 18.047 1 82.25 41 GLU B C 1
ATOM 4339 O O . GLU B 1 41 ? 21.109 12.383 19.172 1 82.25 41 GLU B O 1
ATOM 4344 N N . GLY B 1 42 ? 20.578 10.812 17.656 1 80 42 GLY B N 1
ATOM 4345 C CA . GLY B 1 42 ? 19.844 10.008 18.641 1 80 42 GLY B CA 1
ATOM 4346 C C . GLY B 1 42 ? 20.734 9.516 19.766 1 80 42 GLY B C 1
ATOM 4347 O O . GLY B 1 42 ? 20.359 9.602 20.938 1 80 42 GLY B O 1
ATOM 4348 N N . SER B 1 43 ? 21.797 9.039 19.406 1 77.81 43 SER B N 1
ATOM 4349 C CA . SER B 1 43 ? 22.734 8.523 20.406 1 77.81 43 SER B CA 1
ATOM 4350 C C . SER B 1 43 ? 23.234 9.633 21.328 1 77.81 43 SER B C 1
ATOM 4352 O O . SER B 1 43 ? 23.375 9.43 22.531 1 77.81 43 SER B O 1
ATOM 4354 N N . ALA B 1 44 ? 23.547 10.719 20.766 1 77 44 ALA B N 1
ATOM 4355 C CA . ALA B 1 44 ? 23.984 11.867 21.547 1 77 44 ALA B CA 1
ATOM 4356 C C . ALA B 1 44 ? 22.891 12.312 22.531 1 77 44 ALA B C 1
ATOM 4358 O O . ALA B 1 44 ? 23.172 12.648 23.672 1 77 44 ALA B O 1
ATOM 4359 N N . THR B 1 45 ? 21.703 12.281 22.062 1 75.69 45 THR B N 1
ATOM 4360 C CA . THR B 1 45 ? 20.578 12.703 22.875 1 75.69 45 THR B CA 1
ATOM 4361 C C . THR B 1 45 ? 20.312 11.688 23.984 1 75.69 45 THR B C 1
ATOM 4363 O O . THR B 1 45 ? 19.938 12.07 25.094 1 75.69 45 THR B O 1
ATOM 4366 N N . ALA B 1 46 ? 20.406 10.406 23.625 1 75.5 46 ALA B N 1
ATOM 4367 C CA . ALA B 1 46 ? 20.172 9.344 24.609 1 75.5 46 ALA B CA 1
ATOM 4368 C C . ALA B 1 46 ? 21.109 9.484 25.797 1 75.5 46 ALA B C 1
ATOM 4370 O O . ALA B 1 46 ? 20.75 9.125 26.922 1 75.5 46 ALA B O 1
ATOM 4371 N N . ARG B 1 47 ? 22.234 9.945 25.594 1 73.19 47 ARG B N 1
ATOM 4372 C CA . ARG B 1 47 ? 23.203 10.156 26.672 1 73.19 47 ARG B CA 1
ATOM 4373 C C . ARG B 1 47 ? 22.75 11.281 27.609 1 73.19 47 ARG B C 1
ATOM 4375 O O . ARG B 1 47 ? 23.016 11.234 28.812 1 73.19 47 ARG B O 1
ATOM 4382 N N . LEU B 1 48 ? 22.156 12.148 27.016 1 68.12 48 LEU B N 1
ATOM 4383 C CA . LEU B 1 48 ? 21.656 13.281 27.781 1 68.12 48 LEU B CA 1
ATOM 4384 C C . LEU B 1 48 ? 20.328 12.93 28.438 1 68.12 48 LEU B C 1
ATOM 4386 O O . LEU B 1 48 ? 19.984 13.484 29.484 1 68.12 48 LEU B O 1
ATOM 4390 N N . TRP B 1 49 ? 19.703 11.961 27.672 1 67.81 49 TRP B N 1
ATOM 4391 C CA . TRP B 1 49 ? 18.328 11.664 28.062 1 67.81 49 TRP B CA 1
ATOM 4392 C C . TRP B 1 49 ? 18.109 10.164 28.234 1 67.81 49 TRP B C 1
ATOM 4394 O O . TRP B 1 49 ? 17.672 9.484 27.297 1 67.81 49 TRP B O 1
ATOM 4404 N N . PRO B 1 50 ? 18.359 9.562 29.5 1 57.25 50 PRO B N 1
ATOM 4405 C CA . PRO B 1 50 ? 18.328 8.102 29.656 1 57.25 50 PRO B CA 1
ATOM 4406 C C . PRO B 1 50 ? 16.922 7.531 29.625 1 57.25 50 PRO B C 1
ATOM 4408 O O . PRO B 1 50 ? 16.734 6.32 29.781 1 57.25 50 PRO B O 1
ATOM 4411 N N . GLN B 1 51 ? 15.867 8.234 29.703 1 57.62 51 GLN B N 1
ATOM 4412 C CA . GLN B 1 51 ? 14.555 7.613 29.828 1 57.62 51 GLN B CA 1
ATOM 4413 C C . GLN B 1 51 ? 13.781 7.668 28.516 1 57.62 51 GLN B C 1
ATOM 4415 O O . GLN B 1 51 ? 13.141 8.672 28.203 1 57.62 51 GLN B O 1
ATOM 4420 N N . PRO B 1 52 ? 13.75 6.426 27.922 1 60.78 52 PRO B N 1
ATOM 4421 C CA . PRO B 1 52 ? 13.07 6.238 26.625 1 60.78 52 PRO B CA 1
ATOM 4422 C C . PRO B 1 52 ? 11.555 6.094 26.781 1 60.78 52 PRO B C 1
ATOM 4424 O O . PRO B 1 52 ? 11.055 5.984 27.906 1 60.78 52 PRO B O 1
ATOM 4427 N N . ALA B 1 53 ? 10.547 6.703 25.984 1 65.38 53 ALA B N 1
ATOM 4428 C CA . ALA B 1 53 ? 9.141 6.41 25.734 1 65.38 53 ALA B CA 1
ATOM 4429 C C . ALA B 1 53 ? 8.234 7.492 26.328 1 65.38 53 ALA B C 1
ATOM 4431 O O . ALA B 1 53 ? 7.121 7.207 26.766 1 65.38 53 ALA B O 1
ATOM 4432 N N . ARG B 1 54 ? 8.93 8.617 26.594 1 76.88 54 ARG B N 1
ATOM 4433 C CA . ARG B 1 54 ? 8.109 9.742 27.031 1 76.88 54 ARG B CA 1
ATOM 4434 C C . ARG B 1 54 ? 8.008 10.797 25.938 1 76.88 54 ARG B C 1
ATOM 4436 O O . ARG B 1 54 ? 8.914 10.93 25.109 1 76.88 54 ARG B O 1
ATOM 4443 N N . PRO B 1 55 ? 6.949 11.547 26.062 1 87.75 55 PRO B N 1
ATOM 4444 C CA . PRO B 1 55 ? 6.805 12.602 25.062 1 87.75 55 PRO B CA 1
ATOM 4445 C C . PRO B 1 55 ? 7.809 13.734 25.25 1 87.75 55 PRO B C 1
ATOM 4447 O O . PRO B 1 55 ? 8.133 14.094 26.375 1 87.75 55 PRO B O 1
ATOM 4450 N N . LEU B 1 56 ? 8.305 14.164 24.219 1 89.94 56 LEU B N 1
ATOM 4451 C CA . LEU B 1 56 ? 9.188 15.32 24.156 1 89.94 56 LEU B CA 1
ATOM 4452 C C . LEU B 1 56 ? 8.688 16.328 23.125 1 89.94 56 LEU B C 1
ATOM 4454 O O . LEU B 1 56 ? 8.32 15.953 22 1 89.94 56 LEU B O 1
ATOM 4458 N N . ALA B 1 57 ? 8.711 17.594 23.531 1 94.06 57 ALA B N 1
ATOM 4459 C CA . ALA B 1 57 ? 8.18 18.625 22.656 1 94.06 57 ALA B CA 1
ATOM 4460 C C . ALA B 1 57 ? 9.156 18.953 21.531 1 94.06 57 ALA B C 1
ATOM 4462 O O . ALA B 1 57 ? 10.367 19.062 21.766 1 94.06 57 ALA B O 1
ATOM 4463 N N . VAL B 1 58 ? 8.68 18.969 20.391 1 95.81 58 VAL B N 1
ATOM 4464 C CA . VAL B 1 58 ? 9.406 19.484 19.234 1 95.81 58 VAL B CA 1
ATOM 4465 C C . VAL B 1 58 ? 8.633 20.656 18.625 1 95.81 58 VAL B C 1
ATOM 4467 O O . VAL B 1 58 ? 7.57 20.469 18.031 1 95.81 58 VAL B O 1
ATOM 4470 N N . VAL B 1 59 ? 9.156 21.891 18.766 1 96.69 59 VAL B N 1
ATOM 4471 C CA . VAL B 1 59 ? 8.508 23.094 18.281 1 96.69 59 VAL B CA 1
ATOM 4472 C C . VAL B 1 59 ? 9.289 23.672 17.094 1 96.69 59 VAL B C 1
ATOM 4474 O O . VAL B 1 59 ? 10.234 24.438 17.281 1 96.69 59 VAL B O 1
ATOM 4477 N N . SER B 1 60 ? 8.836 23.297 15.93 1 95.19 60 SER B N 1
ATOM 4478 C CA . SER B 1 60 ? 9.562 23.75 14.742 1 95.19 60 SER B CA 1
ATOM 4479 C C . SER B 1 60 ? 8.688 23.656 13.492 1 95.19 60 SER B C 1
ATOM 4481 O O . SER B 1 60 ? 7.746 22.859 13.453 1 95.19 60 SER B O 1
ATOM 4483 N N . GLY B 1 61 ? 8.977 24.547 12.586 1 93.62 61 GLY B N 1
ATOM 4484 C CA . GLY B 1 61 ? 8.453 24.359 11.25 1 93.62 61 GLY B CA 1
ATOM 4485 C C . GLY B 1 61 ? 9.258 23.359 10.43 1 93.62 61 GLY B C 1
ATOM 4486 O O . GLY B 1 61 ? 10.062 22.609 10.977 1 93.62 61 GLY B O 1
ATOM 4487 N N . ASN B 1 62 ? 8.984 23.391 9.117 1 95.06 62 ASN B N 1
ATOM 4488 C CA . ASN B 1 62 ? 9.719 22.516 8.211 1 95.06 62 ASN B CA 1
ATOM 4489 C C . ASN B 1 62 ? 11.18 22.938 8.094 1 95.06 62 ASN B C 1
ATOM 4491 O O . ASN B 1 62 ? 11.484 24.109 7.863 1 95.06 62 ASN B O 1
ATOM 4495 N N . SER B 1 63 ? 12.023 22.094 8.312 1 92.81 63 SER B N 1
ATOM 4496 C CA . SER B 1 63 ? 13.453 22.281 8.102 1 92.81 63 SER B CA 1
ATOM 4497 C C . SER B 1 63 ? 14.188 20.953 8.117 1 92.81 63 SER B C 1
ATOM 4499 O O . SER B 1 63 ? 13.656 19.938 8.602 1 92.81 63 SER B O 1
ATOM 4501 N N . VAL B 1 64 ? 15.344 20.969 7.512 1 91.88 64 VAL B N 1
ATOM 4502 C CA . VAL B 1 64 ? 16.156 19.75 7.512 1 91.88 64 VAL B CA 1
ATOM 4503 C C . VAL B 1 64 ? 16.484 19.344 8.945 1 91.88 64 VAL B C 1
ATOM 4505 O O . VAL B 1 64 ? 16.484 18.156 9.281 1 91.88 64 VAL B O 1
ATOM 4508 N N . GLU B 1 65 ? 16.766 20.328 9.773 1 90.88 65 GLU B N 1
ATOM 4509 C CA . GLU B 1 65 ? 17.094 20.094 11.18 1 90.88 65 GLU B CA 1
ATOM 4510 C C . GLU B 1 65 ? 15.922 19.438 11.914 1 90.88 65 GLU B C 1
ATOM 4512 O O . GLU B 1 65 ? 16.125 18.531 12.727 1 90.88 65 GLU B O 1
ATOM 4517 N N . ALA B 1 66 ? 14.75 19.969 11.648 1 93.75 66 ALA B N 1
ATOM 4518 C CA . ALA B 1 66 ? 13.555 19.406 12.273 1 93.75 66 ALA B CA 1
ATOM 4519 C C . ALA B 1 66 ? 13.375 17.938 11.891 1 93.75 66 ALA B C 1
ATOM 4521 O O . ALA B 1 66 ? 13.055 17.109 12.734 1 93.75 66 ALA B O 1
ATOM 4522 N N . VAL B 1 67 ? 13.57 17.641 10.562 1 95.38 67 VAL B N 1
ATOM 4523 C CA . VAL B 1 67 ? 13.438 16.266 10.07 1 95.38 67 VAL B CA 1
ATOM 4524 C C . VAL B 1 67 ? 14.414 15.359 10.82 1 95.38 67 VAL B C 1
ATOM 4526 O O . VAL B 1 67 ? 14.016 14.32 11.359 1 95.38 67 VAL B O 1
ATOM 4529 N N . ILE B 1 68 ? 15.625 15.758 10.883 1 91.38 68 ILE B N 1
ATOM 4530 C CA . ILE B 1 68 ? 16.672 14.961 11.516 1 91.38 68 ILE B CA 1
ATOM 4531 C C . ILE B 1 68 ? 16.359 14.773 13 1 91.38 68 ILE B C 1
ATOM 4533 O O . ILE B 1 68 ? 16.5 13.672 13.531 1 91.38 68 ILE B O 1
ATOM 4537 N N . ALA B 1 69 ? 15.953 15.828 13.648 1 91.88 69 ALA B N 1
ATOM 4538 C CA . ALA B 1 69 ? 15.656 15.781 15.078 1 91.88 69 ALA B CA 1
ATOM 4539 C C . ALA B 1 69 ? 14.539 14.797 15.375 1 91.88 69 ALA B C 1
ATOM 4541 O O . ALA B 1 69 ? 14.656 13.969 16.281 1 91.88 69 ALA B O 1
ATOM 4542 N N . VAL B 1 70 ? 13.461 14.906 14.648 1 94.75 70 VAL B N 1
ATOM 4543 C CA . VAL B 1 70 ? 12.305 14.055 14.891 1 94.75 70 VAL B CA 1
ATOM 4544 C C . VAL B 1 70 ? 12.672 12.594 14.648 1 94.75 70 VAL B C 1
ATOM 4546 O O . VAL B 1 70 ? 12.312 11.719 15.438 1 94.75 70 VAL B O 1
ATOM 4549 N N . LEU B 1 71 ? 13.398 12.32 13.539 1 93.06 71 LEU B N 1
ATOM 4550 C CA . LEU B 1 71 ? 13.82 10.961 13.227 1 93.06 71 LEU B CA 1
ATOM 4551 C C . LEU B 1 71 ? 14.758 10.422 14.297 1 93.06 71 LEU B C 1
ATOM 4553 O O . LEU B 1 71 ? 14.672 9.258 14.688 1 93.06 71 LEU B O 1
ATOM 4557 N N . ALA B 1 72 ? 15.648 11.266 14.75 1 88.94 72 ALA B N 1
ATOM 4558 C CA . ALA B 1 72 ? 16.594 10.883 15.797 1 88.94 72 ALA B CA 1
ATOM 4559 C C . ALA B 1 72 ? 15.867 10.516 17.078 1 88.94 72 ALA B C 1
ATOM 4561 O O . ALA B 1 72 ? 16.172 9.492 17.703 1 88.94 72 ALA B O 1
ATOM 4562 N N . LEU B 1 73 ? 14.945 11.359 17.484 1 87.94 73 LEU B N 1
ATOM 4563 C CA . LEU B 1 73 ? 14.18 11.125 18.719 1 87.94 73 LEU B CA 1
ATOM 4564 C C . LEU B 1 73 ? 13.336 9.859 18.594 1 87.94 73 LEU B C 1
ATOM 4566 O O . LEU B 1 73 ? 13.266 9.07 19.531 1 87.94 73 LEU B O 1
ATOM 4570 N N . HIS B 1 74 ? 12.719 9.695 17.453 1 88.81 74 HIS B N 1
ATOM 4571 C CA . HIS B 1 74 ? 11.891 8.508 17.219 1 88.81 74 HIS B CA 1
ATOM 4572 C C . HIS B 1 74 ? 12.727 7.238 17.281 1 88.81 74 HIS B C 1
ATOM 4574 O O . HIS B 1 74 ? 12.273 6.215 17.797 1 88.81 74 HIS B O 1
ATOM 4580 N N . ARG B 1 75 ? 13.859 7.293 16.703 1 84.44 75 ARG B N 1
ATOM 4581 C CA . ARG B 1 75 ? 14.75 6.137 16.719 1 84.44 75 ARG B CA 1
ATOM 4582 C C . ARG B 1 75 ? 15.055 5.688 18.141 1 84.44 75 ARG B C 1
ATOM 4584 O O . ARG B 1 75 ? 15.203 4.492 18.391 1 84.44 75 ARG B O 1
ATOM 4591 N N . LEU B 1 76 ? 15.109 6.609 19.062 1 78.31 76 LEU B N 1
ATOM 4592 C CA . LEU B 1 76 ? 15.422 6.332 20.453 1 78.31 76 LEU B CA 1
ATOM 4593 C C . LEU B 1 76 ? 14.164 5.906 21.219 1 78.31 76 LEU B C 1
ATOM 4595 O O . LEU B 1 76 ? 14.203 5.742 22.438 1 78.31 76 LEU B O 1
ATOM 4599 N N . GLN B 1 77 ? 13.078 5.824 20.484 1 78.5 77 GLN B N 1
ATOM 4600 C CA . GLN B 1 77 ? 11.773 5.445 21.016 1 78.5 77 GLN B CA 1
ATOM 4601 C C . GLN B 1 77 ? 11.219 6.523 21.938 1 78.5 77 GLN B C 1
ATOM 4603 O O . GLN B 1 77 ? 10.445 6.23 22.859 1 78.5 77 GLN B O 1
ATOM 4608 N N . ALA B 1 78 ? 11.82 7.66 21.781 1 82.62 78 ALA B N 1
ATOM 4609 C CA . ALA B 1 78 ? 11.078 8.789 22.328 1 82.62 78 ALA B CA 1
ATOM 4610 C C . ALA B 1 78 ? 9.805 9.047 21.547 1 82.62 78 ALA B C 1
ATOM 4612 O O . ALA B 1 78 ? 9.594 8.453 20.484 1 82.62 78 ALA B O 1
ATOM 4613 N N . VAL B 1 79 ? 8.938 9.789 22.156 1 89.56 79 VAL B N 1
ATOM 4614 C CA . VAL B 1 79 ? 7.672 10.102 21.5 1 89.56 79 VAL B CA 1
ATOM 4615 C C . VAL B 1 79 ? 7.621 11.594 21.172 1 89.56 79 VAL B C 1
ATOM 4617 O O . VAL B 1 79 ? 7.16 12.406 21.969 1 89.56 79 VAL B O 1
ATOM 4620 N N . PRO B 1 80 ? 8.141 11.945 19.984 1 93.88 80 PRO B N 1
ATOM 4621 C CA . PRO B 1 80 ? 8.086 13.359 19.625 1 93.88 80 PRO B CA 1
ATOM 4622 C C . PRO B 1 80 ? 6.66 13.914 19.625 1 93.88 80 PRO B C 1
ATOM 4624 O O . PRO B 1 80 ? 5.77 13.352 18.984 1 93.88 80 PRO B O 1
ATOM 4627 N N . ALA B 1 81 ? 6.477 14.93 20.391 1 95.19 81 ALA B N 1
ATOM 4628 C CA . ALA B 1 81 ? 5.254 15.727 20.391 1 95.19 81 ALA B CA 1
ATOM 4629 C C . ALA B 1 81 ? 5.426 17 19.562 1 95.19 81 ALA B C 1
ATOM 4631 O O . ALA B 1 81 ? 5.961 18 20.047 1 95.19 81 ALA B O 1
ATOM 4632 N N . LEU B 1 82 ? 4.93 16.938 18.359 1 96.62 82 LEU B N 1
ATOM 4633 C CA . LEU B 1 82 ? 5.188 18.016 17.422 1 96.62 82 LEU B CA 1
ATOM 4634 C C . LEU B 1 82 ? 4.176 19.141 17.594 1 96.62 82 LEU B C 1
ATOM 4636 O O . LEU B 1 82 ? 2.965 18.906 17.562 1 96.62 82 LEU B O 1
ATOM 4640 N N . MET B 1 83 ? 4.672 20.359 17.703 1 94.5 83 MET B N 1
ATOM 4641 C CA . MET B 1 83 ? 3.812 21.5 17.984 1 94.5 83 MET B CA 1
ATOM 4642 C C . MET B 1 83 ? 3.973 22.578 16.922 1 94.5 83 MET B C 1
ATOM 4644 O O . MET B 1 83 ? 5.074 22.797 16.406 1 94.5 83 MET B O 1
ATOM 4648 N N . ASN B 1 84 ? 2.848 23.203 16.656 1 92.25 84 ASN B N 1
ATOM 4649 C CA . ASN B 1 84 ? 2.814 24.344 15.742 1 92.25 84 ASN B CA 1
ATOM 4650 C C . ASN B 1 84 ? 3.621 25.516 16.281 1 92.25 84 ASN B C 1
ATOM 4652 O O . ASN B 1 84 ? 3.254 26.125 17.297 1 92.25 84 ASN B O 1
ATOM 4656 N N . PRO B 1 85 ? 4.676 25.859 15.617 1 93.5 85 PRO B N 1
ATOM 4657 C CA . PRO B 1 85 ? 5.512 26.953 16.125 1 93.5 85 PRO B CA 1
ATOM 4658 C C . PRO B 1 85 ? 4.816 28.312 16.047 1 93.5 85 PRO B C 1
ATOM 4660 O O . PRO B 1 85 ? 5.309 29.297 16.609 1 93.5 85 PRO B O 1
ATOM 4663 N N . ARG B 1 86 ? 3.691 28.344 15.414 1 87.5 86 ARG B N 1
ATOM 4664 C CA . ARG B 1 86 ? 2.951 29.594 15.289 1 87.5 86 ARG B CA 1
ATOM 4665 C C . ARG B 1 86 ? 2.088 29.859 16.516 1 87.5 86 ARG B C 1
ATOM 4667 O O . ARG B 1 86 ? 1.516 30.938 16.672 1 87.5 86 ARG B O 1
ATOM 4674 N N . LEU B 1 87 ? 1.992 28.922 17.359 1 87.44 87 LEU B N 1
ATOM 4675 C CA . LEU B 1 87 ? 1.321 29.156 18.641 1 87.44 87 LEU B CA 1
ATOM 4676 C C . LEU B 1 87 ? 2.098 30.156 19.484 1 87.44 87 LEU B C 1
ATOM 4678 O O . LEU B 1 87 ? 3.316 30.281 19.344 1 87.44 87 LEU B O 1
ATOM 4682 N N . LYS B 1 88 ? 1.368 30.859 20.375 1 88.5 88 LYS B N 1
ATOM 4683 C CA . LYS B 1 88 ? 2.031 31.781 21.281 1 88.5 88 LYS B CA 1
ATOM 4684 C C . LYS B 1 88 ? 2.887 31.031 22.297 1 88.5 88 LYS B C 1
ATOM 4686 O O . LYS B 1 88 ? 2.568 29.906 22.672 1 88.5 88 LYS B O 1
ATOM 4691 N N . PRO B 1 89 ? 3.977 31.641 22.766 1 91.88 89 PRO B N 1
ATOM 4692 C CA . PRO B 1 89 ? 4.859 31.016 23.75 1 91.88 89 PRO B CA 1
ATOM 4693 C C . PRO B 1 89 ? 4.098 30.484 24.953 1 91.88 89 PRO B C 1
ATOM 4695 O O . PRO B 1 89 ? 4.406 29.391 25.453 1 91.88 89 PRO B O 1
ATOM 4698 N N . ALA B 1 90 ? 3.084 31.234 25.391 1 89.25 90 ALA B N 1
ATOM 4699 C CA . ALA B 1 90 ? 2.305 30.812 26.562 1 89.25 90 ALA B CA 1
ATOM 4700 C C . ALA B 1 90 ? 1.534 29.531 26.266 1 89.25 90 ALA B C 1
ATOM 4702 O O . ALA B 1 90 ? 1.399 28.672 27.141 1 89.25 90 ALA B O 1
ATOM 4703 N N . GLU B 1 91 ? 0.989 29.406 25.031 1 87.94 91 GLU B N 1
ATOM 4704 C CA . GLU B 1 91 ? 0.274 28.203 24.641 1 87.94 91 GLU B CA 1
ATOM 4705 C C . GLU B 1 91 ? 1.212 27 24.594 1 87.94 91 GLU B C 1
ATOM 4707 O O . GLU B 1 91 ? 0.88 25.922 25.109 1 87.94 91 GLU B O 1
ATOM 4712 N N . ILE B 1 92 ? 2.363 27.219 24.062 1 93.88 92 ILE B N 1
ATOM 4713 C CA . ILE B 1 92 ? 3.336 26.141 23.906 1 93.88 92 ILE B CA 1
ATOM 4714 C C . ILE B 1 92 ? 3.795 25.656 25.281 1 93.88 92 ILE B C 1
ATOM 4716 O O . ILE B 1 92 ? 3.85 24.453 25.531 1 93.88 92 ILE B O 1
ATOM 4720 N N . SER B 1 93 ? 4.121 26.625 26.156 1 95 93 SER B N 1
ATOM 4721 C CA . SER B 1 93 ? 4.582 26.25 27.5 1 95 93 SER B CA 1
ATOM 4722 C C . SER B 1 93 ? 3.512 25.484 28.266 1 95 93 SER B C 1
ATOM 4724 O O . SER B 1 93 ? 3.822 24.562 29.016 1 95 93 SER B O 1
ATOM 4726 N N . GLU B 1 94 ? 2.285 25.875 28.047 1 90.5 94 GLU B N 1
ATOM 4727 C CA . GLU B 1 94 ? 1.182 25.188 28.703 1 90.5 94 GLU B CA 1
ATOM 4728 C C . GLU B 1 94 ? 1.052 23.75 28.188 1 90.5 94 GLU B C 1
ATOM 4730 O O . GLU B 1 94 ? 0.762 22.828 28.953 1 90.5 94 GLU B O 1
ATOM 4735 N N . LEU B 1 95 ? 1.186 23.578 26.891 1 90.25 95 LEU B N 1
ATOM 4736 C CA . LEU B 1 95 ? 1.126 22.25 26.312 1 90.25 95 LEU B CA 1
ATOM 4737 C C . LEU B 1 95 ? 2.232 21.359 26.875 1 90.25 95 LEU B C 1
ATOM 4739 O O . LEU B 1 95 ? 2.006 20.172 27.156 1 90.25 95 LEU B O 1
ATOM 4743 N N . VAL B 1 96 ? 3.42 21.891 27.062 1 93.69 96 VAL B N 1
ATOM 4744 C CA . VAL B 1 96 ? 4.555 21.156 27.625 1 93.69 96 VAL B CA 1
ATOM 4745 C C . VAL B 1 96 ? 4.246 20.75 29.062 1 93.69 96 VAL B C 1
ATOM 4747 O O . VAL B 1 96 ? 4.508 19.625 29.469 1 93.69 96 VAL B O 1
ATOM 4750 N N . ALA B 1 97 ? 3.682 21.672 29.797 1 92.62 97 ALA B N 1
ATOM 4751 C CA . ALA B 1 97 ? 3.322 21.422 31.203 1 92.62 97 ALA B CA 1
ATOM 4752 C C . ALA B 1 97 ? 2.26 20.328 31.297 1 92.62 97 ALA B C 1
ATOM 4754 O O . ALA B 1 97 ? 2.4 19.391 32.062 1 92.62 97 ALA B O 1
ATOM 4755 N N . ARG B 1 98 ? 1.266 20.453 30.5 1 86.31 98 ARG B N 1
ATOM 4756 C CA . ARG B 1 98 ? 0.147 19.516 30.531 1 86.31 98 ARG B CA 1
ATOM 4757 C C . ARG B 1 98 ? 0.585 18.109 30.094 1 86.31 98 ARG B C 1
ATOM 4759 O O . ARG B 1 98 ? 0.056 17.109 30.578 1 86.31 98 ARG B O 1
ATOM 4766 N N . GLY B 1 99 ? 1.486 18.172 29.156 1 87.69 99 GLY B N 1
ATOM 4767 C CA . GLY B 1 99 ? 1.993 16.891 28.672 1 87.69 99 GLY B CA 1
ATOM 4768 C C . GLY B 1 99 ? 3.047 16.281 29.578 1 87.69 99 GLY B C 1
ATOM 4769 O O . GLY B 1 99 ? 3.541 15.188 29.328 1 87.69 99 GLY B O 1
ATOM 4770 N N . GLU B 1 100 ? 3.404 16.969 30.625 1 88.06 100 GLU B N 1
ATOM 4771 C CA . GLU B 1 100 ? 4.43 16.531 31.562 1 88.06 100 GLU B CA 1
ATOM 4772 C C . GLU B 1 100 ? 5.719 16.156 30.844 1 88.06 100 GLU B C 1
ATOM 4774 O O . GLU B 1 100 ? 6.281 15.078 31.078 1 88.06 100 GLU B O 1
ATOM 4779 N N . MET B 1 101 ? 6.02 16.984 29.969 1 89.25 101 MET B N 1
ATOM 4780 C CA . MET B 1 101 ? 7.207 16.703 29.172 1 89.25 101 MET B CA 1
ATOM 4781 C C . MET B 1 101 ? 8.469 17.188 29.891 1 89.25 101 MET B C 1
ATOM 4783 O O . MET B 1 101 ? 8.469 18.266 30.5 1 89.25 101 MET B O 1
ATOM 4787 N N . ALA B 1 102 ? 9.43 16.375 29.828 1 85.69 102 ALA B N 1
ATOM 4788 C CA . ALA B 1 102 ? 10.656 16.703 30.562 1 85.69 102 ALA B CA 1
ATOM 4789 C C . ALA B 1 102 ? 11.656 17.391 29.641 1 85.69 102 ALA B C 1
ATOM 4791 O O . ALA B 1 102 ? 12.633 17.984 30.109 1 85.69 102 ALA B O 1
ATOM 4792 N N . ARG B 1 103 ? 11.305 17.375 28.375 1 88.81 103 ARG B N 1
ATOM 4793 C CA . ARG B 1 103 ? 12.258 17.922 27.406 1 88.81 103 ARG B CA 1
ATOM 4794 C C . ARG B 1 103 ? 11.531 18.594 26.25 1 88.81 103 ARG B C 1
ATOM 4796 O O . ARG B 1 103 ? 10.414 18.203 25.891 1 88.81 103 ARG B O 1
ATOM 4803 N N . ALA B 1 104 ? 12.258 19.594 25.719 1 92.44 104 ALA B N 1
ATOM 4804 C CA . ALA B 1 104 ? 11.734 20.312 24.578 1 92.44 104 ALA B CA 1
ATOM 4805 C C . ALA B 1 104 ? 12.852 20.734 23.625 1 92.44 104 ALA B C 1
ATOM 4807 O O . ALA B 1 104 ? 13.93 21.141 24.062 1 92.44 104 ALA B O 1
ATOM 4808 N N . VAL B 1 105 ? 12.602 20.438 22.359 1 92.88 105 VAL B N 1
ATOM 4809 C CA . VAL B 1 105 ? 13.461 20.953 21.297 1 92.88 105 VAL B CA 1
ATOM 4810 C C . VAL B 1 105 ? 12.742 22.078 20.547 1 92.88 105 VAL B C 1
ATOM 4812 O O . VAL B 1 105 ? 11.641 21.875 20.031 1 92.88 105 VAL B O 1
ATOM 4815 N N . VAL B 1 106 ? 13.352 23.281 20.516 1 95 106 VAL B N 1
ATOM 4816 C CA . VAL B 1 106 ? 12.688 24.469 19.984 1 95 106 VAL B CA 1
ATOM 4817 C C . VAL B 1 106 ? 13.547 25.109 18.906 1 95 106 VAL B C 1
ATOM 4819 O O . VAL B 1 106 ? 14.758 25.266 19.078 1 95 106 VAL B O 1
ATOM 4822 N N . ALA B 1 107 ? 12.852 25.375 17.75 1 91.69 107 ALA B N 1
ATOM 4823 C CA . ALA B 1 107 ? 13.547 26.031 16.641 1 91.69 107 ALA B CA 1
ATOM 4824 C C . ALA B 1 107 ? 13.828 27.5 16.953 1 91.69 107 ALA B C 1
ATOM 4826 O O . ALA B 1 107 ? 12.945 28.344 16.781 1 91.69 107 ALA B O 1
ATOM 4827 N N . ASN B 1 108 ? 14.93 27.922 17.375 1 79.69 108 ASN B N 1
ATOM 4828 C CA . ASN B 1 108 ? 15.578 29.219 17.578 1 79.69 108 ASN B CA 1
ATOM 4829 C C . ASN B 1 108 ? 14.578 30.281 17.984 1 79.69 108 ASN B C 1
ATOM 4831 O O . ASN B 1 108 ? 14.539 31.359 17.391 1 79.69 108 ASN B O 1
ATOM 4835 N N . ASP B 1 109 ? 13.656 30.141 18.812 1 85.69 109 ASP B N 1
ATOM 4836 C CA . ASP B 1 109 ? 12.711 31.094 19.375 1 85.69 109 ASP B CA 1
ATOM 4837 C C . ASP B 1 109 ? 12.938 31.281 20.875 1 85.69 109 ASP B C 1
ATOM 4839 O O . ASP B 1 109 ? 12.43 30.5 21.688 1 85.69 109 ASP B O 1
ATOM 4843 N N . ALA B 1 110 ? 13.625 32.344 21.172 1 87.94 110 ALA B N 1
ATOM 4844 C CA . ALA B 1 110 ? 14 32.594 22.547 1 87.94 110 ALA B CA 1
ATOM 4845 C C . ALA B 1 110 ? 12.766 32.812 23.422 1 87.94 110 ALA B C 1
ATOM 4847 O O . ALA B 1 110 ? 12.758 32.438 24.594 1 87.94 110 ALA B O 1
ATOM 4848 N N . GLY B 1 111 ? 11.82 33.375 22.859 1 91.94 111 GLY B N 1
ATOM 4849 C CA . GLY B 1 111 ? 10.594 33.625 23.594 1 91.94 111 GLY B CA 1
ATOM 4850 C C . GLY B 1 111 ? 9.906 32.344 24.031 1 91.94 111 GLY B C 1
ATOM 4851 O O . GLY B 1 111 ? 9.445 32.219 25.172 1 91.94 111 GLY B O 1
ATOM 4852 N N . VAL B 1 112 ? 9.852 31.406 23.141 1 94.19 112 VAL B N 1
ATOM 4853 C CA . VAL B 1 112 ? 9.242 30.109 23.438 1 94.19 112 VAL B CA 1
ATOM 4854 C C . VAL B 1 112 ? 10.07 29.375 24.484 1 94.19 112 VAL B C 1
ATOM 4856 O O . VAL B 1 112 ? 9.531 28.797 25.422 1 94.19 112 VAL B O 1
ATOM 4859 N N . MET B 1 113 ? 11.359 29.391 24.359 1 95.19 113 MET B N 1
ATOM 4860 C CA . MET B 1 113 ? 12.242 28.719 25.297 1 95.19 113 MET B CA 1
ATOM 4861 C C . MET B 1 113 ? 12.086 29.297 26.703 1 95.19 113 MET B C 1
ATOM 4863 O O . MET B 1 113 ? 12 28.562 27.688 1 95.19 113 MET B O 1
ATOM 4867 N N . GLU B 1 114 ? 12.086 30.578 26.734 1 95.69 114 GLU B N 1
ATOM 4868 C CA . GLU B 1 114 ? 11.938 31.266 28.031 1 95.69 114 GLU B CA 1
ATOM 4869 C C . GLU B 1 114 ? 10.586 30.938 28.672 1 95.69 114 GLU B C 1
ATOM 4871 O O . GLU B 1 114 ? 10.508 30.703 29.875 1 95.69 114 GLU B O 1
ATOM 4876 N N . ALA B 1 115 ? 9.562 30.969 27.844 1 95.69 115 ALA B N 1
ATOM 4877 C CA . ALA B 1 115 ? 8.227 30.672 28.344 1 95.69 115 ALA B CA 1
ATOM 4878 C C . ALA B 1 115 ? 8.164 29.266 28.938 1 95.69 115 ALA B C 1
ATOM 4880 O O . ALA B 1 115 ? 7.555 29.047 29.984 1 95.69 115 ALA B O 1
ATOM 4881 N N . ILE B 1 116 ? 8.797 28.297 28.281 1 95.94 116 ILE B N 1
ATOM 4882 C CA . ILE B 1 116 ? 8.797 26.906 28.75 1 95.94 116 ILE B CA 1
ATOM 4883 C C . ILE B 1 116 ? 9.562 26.812 30.062 1 95.94 116 ILE B C 1
ATOM 4885 O O . ILE B 1 116 ? 9.086 26.203 31.031 1 95.94 116 ILE B O 1
ATOM 4889 N N . ARG B 1 117 ? 10.711 27.453 30.141 1 95 117 ARG B N 1
ATOM 4890 C CA . ARG B 1 117 ? 11.539 27.406 31.344 1 95 117 ARG B CA 1
ATOM 4891 C C . ARG B 1 117 ? 10.82 28.031 32.531 1 95 117 ARG B C 1
ATOM 4893 O O . ARG B 1 117 ? 10.977 27.562 33.656 1 95 117 ARG B O 1
ATOM 4900 N N . THR B 1 118 ? 10.141 29.031 32.25 1 96 118 THR B N 1
ATOM 4901 C CA . THR B 1 118 ? 9.414 29.734 33.312 1 96 118 THR B CA 1
ATOM 4902 C C . THR B 1 118 ? 8.234 28.891 33.812 1 96 118 THR B C 1
ATOM 4904 O O . THR B 1 118 ? 8.016 28.781 35 1 96 118 THR B O 1
ATOM 4907 N N . ARG B 1 119 ? 7.484 28.328 32.875 1 94.69 119 ARG B N 1
ATOM 4908 C CA . ARG B 1 119 ? 6.273 27.594 33.219 1 94.69 119 ARG B CA 1
ATOM 4909 C C . ARG B 1 119 ? 6.613 26.234 33.812 1 94.69 119 ARG B C 1
ATOM 4911 O O . ARG B 1 119 ? 5.895 25.734 34.688 1 94.69 119 ARG B O 1
ATOM 4918 N N . VAL B 1 120 ? 7.66 25.625 33.281 1 94.06 120 VAL B N 1
ATOM 4919 C CA . VAL B 1 120 ? 8.102 24.312 33.75 1 94.06 120 VAL B CA 1
ATOM 4920 C C . VAL B 1 120 ? 9.617 24.312 33.938 1 94.06 120 VAL B C 1
ATOM 4922 O O . VAL B 1 120 ? 10.359 23.75 33.125 1 94.06 120 VAL B O 1
ATOM 4925 N N . PRO B 1 121 ? 10.062 24.672 35.062 1 92.69 121 PRO B N 1
ATOM 4926 C CA . PRO B 1 121 ? 11.492 24.859 35.281 1 92.69 121 PRO B CA 1
ATOM 4927 C C . PRO B 1 121 ? 12.281 23.547 35.188 1 92.69 121 PRO B C 1
ATOM 4929 O O . PRO B 1 121 ? 13.484 23.578 34.938 1 92.69 121 PRO B O 1
ATOM 4932 N N . SER B 1 122 ? 11.703 22.469 35.344 1 90.31 122 SER B N 1
ATOM 4933 C CA . SER B 1 122 ? 12.398 21.188 35.344 1 90.31 122 SER B CA 1
ATOM 4934 C C . SER B 1 122 ? 12.664 20.688 33.938 1 90.31 122 SER B C 1
ATOM 4936 O O . SER B 1 122 ? 13.445 19.75 33.719 1 90.31 122 SER B O 1
ATOM 4938 N N . VAL B 1 123 ? 12.062 21.391 32.938 1 90.94 123 VAL B N 1
ATOM 4939 C CA . VAL B 1 123 ? 12.18 20.938 31.562 1 90.94 123 VAL B CA 1
ATOM 4940 C C . VAL B 1 123 ? 13.539 21.328 31 1 90.94 123 VAL B C 1
ATOM 4942 O O . VAL B 1 123 ? 14 22.453 31.188 1 90.94 123 VAL B O 1
ATOM 4945 N N . CYS B 1 124 ? 14.227 20.375 30.391 1 89 124 CYS B N 1
ATOM 4946 C CA . CYS B 1 124 ? 15.43 20.656 29.625 1 89 124 CYS B CA 1
ATOM 4947 C C . CYS B 1 124 ? 15.078 21.141 28.219 1 89 124 CYS B C 1
ATOM 4949 O O . CYS B 1 124 ? 14.516 20.391 27.422 1 89 124 CYS B O 1
ATOM 4951 N N . VAL B 1 125 ? 15.391 22.391 27.938 1 91.31 125 VAL B N 1
ATOM 4952 C CA . VAL B 1 125 ? 15.062 22.969 26.625 1 91.31 125 VAL B CA 1
ATOM 4953 C C . VAL B 1 125 ? 16.328 23.078 25.781 1 91.31 125 VAL B C 1
ATOM 4955 O O . VAL B 1 125 ? 17.328 23.656 26.219 1 91.31 125 VAL B O 1
ATOM 4958 N N . LEU B 1 126 ? 16.266 22.453 24.594 1 87.5 126 LEU B N 1
ATOM 4959 C CA . LEU B 1 126 ? 17.391 22.5 23.672 1 87.5 126 LEU B CA 1
ATOM 4960 C C . LEU B 1 126 ? 17 23.25 22.391 1 87.5 126 LEU B C 1
ATOM 4962 O O . LEU B 1 126 ? 15.867 23.125 21.922 1 87.5 126 LEU B O 1
ATOM 4966 N N . ALA B 1 127 ? 17.953 23.969 21.922 1 90.69 127 ALA B N 1
ATOM 4967 C CA . ALA B 1 127 ? 17.766 24.562 20.594 1 90.69 127 ALA B CA 1
ATOM 4968 C C . ALA B 1 127 ? 17.938 23.516 19.5 1 90.69 127 ALA B C 1
ATOM 4970 O O . ALA B 1 127 ? 18.828 22.672 19.578 1 90.69 127 ALA B O 1
ATOM 4971 N N . LEU B 1 128 ? 17.062 23.562 18.531 1 88.94 128 LEU B N 1
ATOM 4972 C CA . LEU B 1 128 ? 17.078 22.609 17.422 1 88.94 128 LEU B CA 1
ATOM 4973 C C . LEU B 1 128 ? 18.469 22.547 16.781 1 88.94 128 LEU B C 1
ATOM 4975 O O . LEU B 1 128 ? 18.984 21.469 16.516 1 88.94 128 LEU B O 1
ATOM 4979 N N . ASP B 1 129 ? 19.078 23.656 16.562 1 82.69 129 ASP B N 1
ATOM 4980 C CA . ASP B 1 129 ? 20.391 23.734 15.922 1 82.69 129 ASP B CA 1
ATOM 4981 C C . ASP B 1 129 ? 21.469 23.062 16.766 1 82.69 129 ASP B C 1
ATOM 4983 O O . ASP B 1 129 ? 22.438 22.516 16.234 1 82.69 129 ASP B O 1
ATOM 4987 N N . ASP B 1 130 ? 21.25 23.094 18.031 1 77.75 130 ASP B N 1
ATOM 4988 C CA . ASP B 1 130 ? 22.219 22.469 18.938 1 77.75 130 ASP B CA 1
ATOM 4989 C C . ASP B 1 130 ? 22.141 20.953 18.875 1 77.75 130 ASP B C 1
ATOM 4991 O O . ASP B 1 130 ? 23.125 20.25 19.109 1 77.75 130 ASP B O 1
ATOM 4995 N N . LEU B 1 131 ? 20.969 20.531 18.625 1 75.62 131 LEU B N 1
ATOM 4996 C CA . LEU B 1 131 ? 20.766 19.078 18.531 1 75.62 131 LEU B CA 1
ATOM 4997 C C . LEU B 1 131 ? 21.375 18.531 17.25 1 75.62 131 LEU B C 1
ATOM 4999 O O . LEU B 1 131 ? 21.922 17.422 17.25 1 75.62 131 LEU B O 1
ATOM 5003 N N . VAL B 1 132 ? 21.281 19.25 16.094 1 74.62 132 VAL B N 1
ATOM 5004 C CA . VAL B 1 132 ? 21.625 18.688 14.789 1 74.62 132 VAL B CA 1
ATOM 5005 C C . VAL B 1 132 ? 23.016 19.172 14.367 1 74.62 132 VAL B C 1
ATOM 5007 O O . VAL B 1 132 ? 23.625 18.594 13.461 1 74.62 132 VAL B O 1
ATOM 5010 N N . SER B 1 133 ? 23.625 20.328 14.789 1 59.94 133 SER B N 1
ATOM 5011 C CA . SER B 1 133 ? 24.891 20.922 14.344 1 59.94 133 SER B CA 1
ATOM 5012 C C . SER B 1 133 ? 26.062 19.969 14.609 1 59.94 133 SER B C 1
ATOM 5014 O O . SER B 1 133 ? 27.203 20.266 14.242 1 59.94 133 SER B O 1
ATOM 5016 N N . GLY B 1 134 ? 25.922 18.719 14.547 1 55.78 134 GLY B N 1
ATOM 5017 C CA . GLY B 1 134 ? 27.094 17.844 14.578 1 55.78 134 GLY B CA 1
ATOM 5018 C C . GLY B 1 134 ? 28.094 18.234 15.648 1 55.78 134 GLY B C 1
ATOM 5019 O O . GLY B 1 134 ? 29.156 17.609 15.766 1 55.78 134 GLY B O 1
ATOM 5020 N N . SER B 1 135 ? 28.094 19.547 16.031 1 47.72 135 SER B N 1
ATOM 5021 C CA . SER B 1 135 ? 29.141 20.016 16.922 1 47.72 135 SER B CA 1
ATOM 5022 C C . SER B 1 135 ? 29.281 19.125 18.141 1 47.72 135 SER B C 1
ATOM 5024 O O . SER B 1 135 ? 30.25 19.25 18.891 1 47.72 135 SER B O 1
ATOM 5026 N N . ARG B 1 136 ? 28.266 18.594 18.438 1 48.81 136 ARG B N 1
ATOM 5027 C CA . ARG B 1 136 ? 28.484 17.625 19.516 1 48.81 136 ARG B CA 1
ATOM 5028 C C . ARG B 1 136 ? 29.156 16.359 18.984 1 48.81 136 ARG B C 1
ATOM 5030 O O . ARG B 1 136 ? 28.5 15.5 18.406 1 48.81 136 ARG B O 1
ATOM 5037 N N . VAL B 1 137 ? 30.266 16.578 18.375 1 44.28 137 VAL B N 1
ATOM 5038 C CA . VAL B 1 137 ? 31.109 15.453 17.969 1 44.28 137 VAL B CA 1
ATOM 5039 C C . VAL B 1 137 ? 31.031 14.352 19.016 1 44.28 137 VAL B C 1
ATOM 5041 O O . VAL B 1 137 ? 31.297 14.586 20.188 1 44.28 137 VAL B O 1
ATOM 5044 N N . PRO B 1 138 ? 30.312 13.273 18.703 1 44.5 138 PRO B N 1
ATOM 5045 C CA . PRO B 1 138 ? 30.484 12.234 19.719 1 44.5 138 PRO B CA 1
ATOM 5046 C C . PRO B 1 138 ? 31.938 12.062 20.156 1 44.5 138 PRO B C 1
ATOM 5048 O O . PRO B 1 138 ? 32.812 11.836 19.328 1 44.5 138 PRO B O 1
ATOM 5051 N N . GLU B 1 139 ? 32.438 12.805 20.953 1 41.31 139 GLU B N 1
ATOM 5052 C CA . GLU B 1 139 ? 33.719 12.281 21.406 1 41.31 139 GLU B CA 1
ATOM 5053 C C . GLU B 1 139 ? 33.781 10.758 21.25 1 41.31 139 GLU B C 1
ATOM 5055 O O . GLU B 1 139 ? 34.812 10.211 20.859 1 41.31 139 GLU B O 1
ATOM 5060 N N . VAL B 1 140 ? 33.188 9.93 22.156 1 38.03 140 VAL B N 1
ATOM 5061 C CA . VAL B 1 140 ? 33.312 8.477 22.25 1 38.03 140 VAL B CA 1
ATOM 5062 C C . VAL B 1 140 ? 32.469 7.82 21.156 1 38.03 140 VAL B C 1
ATOM 5064 O O . VAL B 1 140 ? 31.25 8.031 21.078 1 38.03 140 VAL B O 1
ATOM 5067 N N . ALA B 1 141 ? 32.938 7.57 19.953 1 42.19 141 ALA B N 1
ATOM 5068 C CA . ALA B 1 141 ? 32.438 6.617 18.969 1 42.19 141 ALA B CA 1
ATOM 5069 C C . ALA B 1 141 ? 31.547 5.562 19.625 1 42.19 141 ALA B C 1
ATOM 5071 O O . ALA B 1 141 ? 32 4.449 19.906 1 42.19 141 ALA B O 1
ATOM 5072 N N . GLY B 1 142 ? 30.906 5.746 20.609 1 43.31 142 GLY B N 1
ATOM 5073 C CA . GLY B 1 142 ? 30.203 4.621 21.234 1 43.31 142 GLY B CA 1
ATOM 5074 C C . GLY B 1 142 ? 29.219 3.947 20.297 1 43.31 142 GLY B C 1
ATOM 5075 O O . GLY B 1 142 ? 28.828 4.52 19.281 1 43.31 142 GLY B O 1
ATOM 5076 N N . LYS B 1 143 ? 29.062 2.641 20.453 1 51.69 143 LYS B N 1
ATOM 5077 C CA . LYS B 1 143 ? 28.234 1.654 19.766 1 51.69 143 LYS B CA 1
ATOM 5078 C C . LYS B 1 143 ? 26.812 2.162 19.594 1 51.69 143 LYS B C 1
ATOM 5080 O O . LYS B 1 143 ? 26.188 2.643 20.562 1 51.69 143 LYS B O 1
ATOM 5085 N N . SER B 1 144 ? 26.469 2.709 18.391 1 58.19 144 SER B N 1
ATOM 5086 C CA . SER B 1 144 ? 25.078 3.039 18.078 1 58.19 144 SER B CA 1
ATOM 5087 C C . SER B 1 144 ? 24.109 2.113 18.797 1 58.19 144 SER B C 1
ATOM 5089 O O . SER B 1 144 ? 24.266 0.892 18.75 1 58.19 144 SER B O 1
ATOM 5091 N N . LEU B 1 145 ? 23.375 2.643 19.703 1 59.78 145 LEU B N 1
ATOM 5092 C CA . LEU B 1 145 ? 22.375 1.846 20.406 1 59.78 145 LEU B CA 1
ATOM 5093 C C . LEU B 1 145 ? 21.312 1.319 19.438 1 59.78 145 LEU B C 1
ATOM 5095 O O . LEU B 1 145 ? 20.844 2.053 18.562 1 59.78 145 LEU B O 1
ATOM 5099 N N . PRO B 1 146 ? 21.219 0.017 19.453 1 64.19 146 PRO B N 1
ATOM 5100 C CA . PRO B 1 146 ? 20.109 -0.52 18.656 1 64.19 146 PRO B CA 1
ATOM 5101 C C . PRO B 1 146 ? 18.75 0.05 19.078 1 64.19 146 PRO B C 1
ATOM 5103 O O . PRO B 1 146 ? 18.547 0.381 20.25 1 64.19 146 PRO B O 1
ATOM 5106 N N . PRO B 1 147 ? 18 0.374 18.031 1 65.25 147 PRO B N 1
ATOM 5107 C CA . PRO B 1 147 ? 16.641 0.79 18.422 1 65.25 147 PRO B CA 1
ATOM 5108 C C . PRO B 1 147 ? 15.93 -0.25 19.281 1 65.25 147 PRO B C 1
ATOM 5110 O O . PRO B 1 147 ? 16.062 -1.453 19.047 1 65.25 147 PRO B O 1
ATOM 5113 N N . PRO B 1 148 ? 15.367 0.202 20.344 1 63.59 148 PRO B N 1
ATOM 5114 C CA . PRO B 1 148 ? 14.609 -0.747 21.156 1 63.59 148 PRO B CA 1
ATOM 5115 C C . PRO B 1 148 ? 13.461 -1.399 20.391 1 63.59 148 PRO B C 1
ATOM 5117 O O . PRO B 1 148 ? 13.031 -0.884 19.359 1 63.59 148 PRO B O 1
ATOM 5120 N N . PRO B 1 149 ? 13.133 -2.568 20.922 1 66.44 149 PRO B N 1
ATOM 5121 C CA . PRO B 1 149 ? 11.961 -3.197 20.312 1 66.44 149 PRO B CA 1
ATOM 5122 C C . PRO B 1 149 ? 10.719 -2.32 20.391 1 66.44 149 PRO B C 1
ATOM 5124 O O . PRO B 1 149 ? 10.531 -1.591 21.359 1 66.44 149 PRO B O 1
ATOM 5127 N N . CYS B 1 150 ? 10.062 -2.309 19.312 1 74.38 150 CYS B N 1
ATOM 5128 C CA . CYS B 1 150 ? 8.875 -1.471 19.203 1 74.38 150 CYS B CA 1
ATOM 5129 C C . CYS B 1 150 ? 7.621 -2.318 19.016 1 74.38 150 CYS B C 1
ATOM 5131 O O . CYS B 1 150 ? 7.598 -3.213 18.172 1 74.38 150 CYS B O 1
ATOM 5133 N N . GLU B 1 151 ? 6.691 -2.156 19.969 1 78.25 151 GLU B N 1
ATOM 5134 C CA . GLU B 1 151 ? 5.379 -2.773 19.812 1 78.25 151 GLU B CA 1
ATOM 5135 C C . GLU B 1 151 ? 4.477 -1.927 18.906 1 78.25 151 GLU B C 1
ATOM 5137 O O . GLU B 1 151 ? 4.512 -0.696 18.969 1 78.25 151 GLU B O 1
ATOM 5142 N N . PRO B 1 152 ? 3.643 -2.557 18.219 1 79.19 152 PRO B N 1
ATOM 5143 C CA . PRO B 1 152 ? 2.787 -1.825 17.281 1 79.19 152 PRO B CA 1
ATOM 5144 C C . PRO B 1 152 ? 1.915 -0.779 17.969 1 79.19 152 PRO B C 1
ATOM 5146 O O . PRO B 1 152 ? 1.669 0.292 17.406 1 79.19 152 PRO B O 1
ATOM 5149 N N . GLU B 1 153 ? 1.525 -1.041 19.172 1 82.06 153 GLU B N 1
ATOM 5150 C CA . GLU B 1 153 ? 0.577 -0.157 19.844 1 82.06 153 GLU B CA 1
ATOM 5151 C C . GLU B 1 153 ? 1.301 0.909 20.656 1 82.06 153 GLU B C 1
ATOM 5153 O O . GLU B 1 153 ? 0.676 1.845 21.156 1 82.06 153 GLU B O 1
ATOM 5158 N N . GLN B 1 154 ? 2.557 0.773 20.734 1 83.69 154 GLN B N 1
ATOM 5159 C CA . GLN B 1 154 ? 3.342 1.767 21.453 1 83.69 154 GLN B CA 1
ATOM 5160 C C . GLN B 1 154 ? 3.238 3.139 20.797 1 83.69 154 GLN B C 1
ATOM 5162 O O . GLN B 1 154 ? 3.17 3.238 19.562 1 83.69 154 GLN B O 1
ATOM 5167 N N . ALA B 1 155 ? 3.268 4.184 21.641 1 87.12 155 ALA B N 1
ATOM 5168 C CA . ALA B 1 155 ? 3.201 5.547 21.125 1 87.12 155 ALA B CA 1
ATOM 5169 C C . ALA B 1 155 ? 4.406 5.863 20.25 1 87.12 155 ALA B C 1
ATOM 5171 O O . ALA B 1 155 ? 5.551 5.613 20.641 1 87.12 155 ALA B O 1
ATOM 5172 N N . GLY B 1 156 ? 4.141 6.352 19.125 1 90.44 156 GLY B N 1
ATOM 5173 C CA . GLY B 1 156 ? 5.203 6.758 18.219 1 90.44 156 GLY B CA 1
ATOM 5174 C C . GLY B 1 156 ? 5.379 8.266 18.141 1 90.44 156 GLY B C 1
ATOM 5175 O O . GLY B 1 156 ? 6.508 8.758 18.125 1 90.44 156 GLY B O 1
ATOM 5176 N N . PHE B 1 157 ? 4.234 8.945 18.141 1 93.44 157 PHE B N 1
ATOM 5177 C CA . PHE B 1 157 ? 4.223 10.398 17.984 1 93.44 157 PHE B CA 1
ATOM 5178 C C . PHE B 1 157 ? 3.006 11.008 18.688 1 93.44 157 PHE B C 1
ATOM 5180 O O . PHE B 1 157 ? 2.029 10.305 18.953 1 93.44 157 PHE B O 1
ATOM 5187 N N . VAL B 1 158 ? 3.102 12.273 18.953 1 92.44 158 VAL B N 1
ATOM 5188 C CA . VAL B 1 158 ? 1.954 13.062 19.375 1 92.44 158 VAL B CA 1
ATOM 5189 C C . VAL B 1 158 ? 1.778 14.266 18.453 1 92.44 158 VAL B C 1
ATOM 5191 O O . VAL B 1 158 ? 2.742 14.977 18.156 1 92.44 158 VAL B O 1
ATOM 5194 N N . PHE B 1 159 ? 0.593 14.391 17.984 1 92.75 159 PHE B N 1
ATOM 5195 C CA . PHE B 1 159 ? 0.201 15.57 17.219 1 92.75 159 PHE B CA 1
ATOM 5196 C C . PHE B 1 159 ? -0.917 16.328 17.922 1 92.75 159 PHE B C 1
ATOM 5198 O O . PHE B 1 159 ? -1.694 15.734 18.672 1 92.75 159 PHE B O 1
ATOM 5205 N N . TYR B 1 160 ? -0.96 17.609 17.656 1 88.56 160 TYR B N 1
ATOM 5206 C CA . TYR B 1 160 ? -1.933 18.422 18.391 1 88.56 160 TYR B CA 1
ATOM 5207 C C . TYR B 1 160 ? -3.027 18.922 17.453 1 88.56 160 TYR B C 1
ATOM 5209 O O . TYR B 1 160 ? -2.75 19.297 16.312 1 88.56 160 TYR B O 1
ATOM 5217 N N . THR B 1 161 ? -4.246 18.766 17.938 1 78.69 161 THR B N 1
ATOM 5218 C CA . THR B 1 161 ? -5.43 19.188 17.203 1 78.69 161 THR B CA 1
ATOM 5219 C C . THR B 1 161 ? -6.168 20.297 17.953 1 78.69 161 THR B C 1
ATOM 5221 O O . THR B 1 161 ? -5.949 20.484 19.156 1 78.69 161 THR B O 1
ATOM 5224 N N . SER B 1 162 ? -6.957 21.047 17.219 1 68.12 162 SER B N 1
ATOM 5225 C CA . SER B 1 162 ? -7.699 22.125 17.859 1 68.12 162 SER B CA 1
ATOM 5226 C C . SER B 1 162 ? -8.695 21.594 18.875 1 68.12 162 SER B C 1
ATOM 5228 O O . SER B 1 162 ? -9.273 20.516 18.688 1 68.12 162 SER B O 1
ATOM 5230 N N . GLY B 1 163 ? -8.633 22.109 20.125 1 58.34 163 GLY B N 1
ATOM 5231 C CA . GLY B 1 163 ? -9.523 21.703 21.203 1 58.34 163 GLY B CA 1
ATOM 5232 C C . GLY B 1 163 ? -10.633 22.703 21.469 1 58.34 163 GLY B C 1
ATOM 5233 O O . GLY B 1 163 ? -10.5 23.891 21.156 1 58.34 163 GLY B O 1
ATOM 5234 N N . THR B 1 164 ? -11.703 22.219 21.969 1 53.44 164 THR B N 1
ATOM 5235 C CA . THR B 1 164 ? -12.859 23.047 22.297 1 53.44 164 THR B CA 1
ATOM 5236 C C . THR B 1 164 ? -12.523 24.016 23.422 1 53.44 164 THR B C 1
ATOM 5238 O O . THR B 1 164 ? -13.117 25.094 23.5 1 53.44 164 THR B O 1
ATOM 5241 N N . THR B 1 165 ? -11.586 23.578 24.234 1 55.84 165 THR B N 1
ATOM 5242 C CA . THR B 1 165 ? -11.266 24.406 25.391 1 55.84 165 THR B CA 1
ATOM 5243 C C . THR B 1 165 ? -10.242 25.469 25.031 1 55.84 165 THR B C 1
ATOM 5245 O O . THR B 1 165 ? -9.766 26.203 25.906 1 55.84 165 THR B O 1
ATOM 5248 N N . GLY B 1 166 ? -9.93 25.562 23.812 1 64.75 166 GLY B N 1
ATOM 5249 C CA . GLY B 1 166 ? -8.992 26.578 23.359 1 64.75 166 GLY B CA 1
ATOM 5250 C C . GLY B 1 166 ? -7.602 26.031 23.078 1 64.75 166 GLY B C 1
ATOM 5251 O O . GLY B 1 166 ? -7.035 26.25 22.016 1 64.75 166 GLY B O 1
ATOM 5252 N N . LEU B 1 167 ? -7.004 25.328 24.156 1 73.62 167 LEU B N 1
ATOM 5253 C CA . LEU B 1 167 ? -5.676 24.766 23.922 1 73.62 167 LEU B CA 1
ATOM 5254 C C . LEU B 1 167 ? -5.758 23.5 23.078 1 73.62 167 LEU B C 1
ATOM 5256 O O . LEU B 1 167 ? -6.652 22.672 23.266 1 73.62 167 LEU B O 1
ATOM 5260 N N . PRO B 1 168 ? -4.82 23.391 22.203 1 80.94 168 PRO B N 1
ATOM 5261 C CA . PRO B 1 168 ? -4.824 22.188 21.375 1 80.94 168 PRO B CA 1
ATOM 5262 C C . PRO B 1 168 ? -4.734 20.906 22.219 1 80.94 168 PRO B C 1
ATOM 5264 O O . PRO B 1 168 ? -4.191 20.938 23.328 1 80.94 168 PRO B O 1
ATOM 5267 N N . LYS B 1 169 ? -5.348 19.844 21.703 1 78.75 169 LYS B N 1
ATOM 5268 C CA . LYS B 1 169 ? -5.316 18.547 22.344 1 78.75 169 LYS B CA 1
ATOM 5269 C C . LYS B 1 169 ? -4.359 17.594 21.625 1 78.75 169 LYS B C 1
ATOM 5271 O O . LYS B 1 169 ? -4.301 17.578 20.391 1 78.75 169 LYS B O 1
ATOM 5276 N N . GLY B 1 170 ? -3.668 16.859 22.453 1 86.06 170 GLY B N 1
ATOM 5277 C CA . GLY B 1 170 ? -2.729 15.914 21.875 1 86.06 170 GLY B CA 1
ATOM 5278 C C . GLY B 1 170 ? -3.383 14.625 21.438 1 86.06 170 GLY B C 1
ATOM 5279 O O . GLY B 1 170 ? -4.219 14.062 22.156 1 86.06 170 GLY B O 1
ATOM 5280 N N . ALA B 1 171 ? -3.082 14.219 20.25 1 86 171 ALA B N 1
ATOM 5281 C CA . ALA B 1 171 ? -3.459 12.898 19.734 1 86 171 ALA B CA 1
ATOM 5282 C C . ALA B 1 171 ? -2.246 11.977 19.641 1 86 171 ALA B C 1
ATOM 5284 O O . ALA B 1 171 ? -1.271 12.289 18.953 1 86 171 ALA B O 1
ATOM 5285 N N . VAL B 1 172 ? -2.309 10.883 20.328 1 88.5 172 VAL B N 1
ATOM 5286 C CA . VAL B 1 172 ? -1.21 9.922 20.312 1 88.5 172 VAL B CA 1
ATOM 5287 C C . VAL B 1 172 ? -1.336 9.023 19.078 1 88.5 172 VAL B C 1
ATOM 5289 O O . VAL B 1 172 ? -2.387 8.414 18.859 1 88.5 172 VAL B O 1
ATOM 5292 N N . ILE B 1 173 ? -0.325 8.984 18.328 1 90 173 ILE B N 1
ATOM 5293 C CA . ILE B 1 173 ? -0.273 8.117 17.156 1 90 173 ILE B CA 1
ATOM 5294 C C . ILE B 1 173 ? 0.613 6.91 17.438 1 90 173 ILE B C 1
ATOM 5296 O O . ILE B 1 173 ? 1.804 7.055 17.719 1 90 173 ILE B O 1
ATOM 5300 N N . PRO B 1 174 ? 0.06 5.742 17.359 1 88.69 174 PRO B N 1
ATOM 5301 C CA . PRO B 1 174 ? 0.869 4.551 17.625 1 88.69 174 PRO B CA 1
ATOM 5302 C C . PRO B 1 174 ? 1.863 4.246 16.5 1 88.69 174 PRO B C 1
ATOM 5304 O O . PRO B 1 174 ? 1.717 4.75 15.391 1 88.69 174 PRO B O 1
ATOM 5307 N N . GLN B 1 175 ? 2.834 3.379 16.797 1 88 175 GLN B N 1
ATOM 5308 C CA . GLN B 1 175 ? 3.875 2.99 15.852 1 88 175 GLN B CA 1
ATOM 5309 C C . GLN B 1 175 ? 3.268 2.396 14.586 1 88 175 GLN B C 1
ATOM 5311 O O . GLN B 1 175 ? 3.729 2.682 13.477 1 88 175 GLN B O 1
ATOM 5316 N N . ARG B 1 176 ? 2.236 1.678 14.688 1 83.62 176 ARG B N 1
ATOM 5317 C CA . ARG B 1 176 ? 1.654 0.906 13.594 1 83.62 176 ARG B CA 1
ATOM 5318 C C . ARG B 1 176 ? 0.971 1.819 12.586 1 83.62 176 ARG B C 1
ATOM 5320 O O . ARG B 1 176 ? 0.684 1.403 11.461 1 83.62 176 ARG B O 1
ATOM 5327 N N . ALA B 1 177 ? 0.72 3.043 12.922 1 86 177 ALA B N 1
ATOM 5328 C CA . ALA B 1 177 ? -0.088 3.922 12.078 1 86 177 ALA B CA 1
ATOM 5329 C C . ALA B 1 177 ? 0.725 4.453 10.898 1 86 177 ALA B C 1
ATOM 5331 O O . ALA B 1 177 ? 0.16 4.898 9.898 1 86 177 ALA B O 1
ATOM 5332 N N . ALA B 1 178 ? 1.993 4.359 11.016 1 91.69 178 ALA B N 1
ATOM 5333 C CA . ALA B 1 178 ? 2.865 4.996 10.031 1 91.69 178 ALA B CA 1
ATOM 5334 C C . ALA B 1 178 ? 2.719 4.336 8.664 1 91.69 178 ALA B C 1
ATOM 5336 O O . ALA B 1 178 ? 2.545 5.023 7.652 1 91.69 178 ALA B O 1
ATOM 5337 N N . GLU B 1 179 ? 2.697 3.053 8.633 1 91.75 179 GLU B N 1
ATOM 5338 C CA . GLU B 1 179 ? 2.723 2.322 7.367 1 91.75 179 GLU B CA 1
ATOM 5339 C C . GLU B 1 179 ? 1.449 2.568 6.562 1 91.75 179 GLU B C 1
ATOM 5341 O O . GLU B 1 179 ? 1.511 2.832 5.359 1 91.75 179 GLU B O 1
ATOM 5346 N N . SER B 1 180 ? 0.307 2.473 7.215 1 90.81 180 SER B N 1
ATOM 5347 C CA . SER B 1 180 ? -0.958 2.66 6.512 1 90.81 180 SER B CA 1
ATOM 5348 C C . SER B 1 180 ? -1.071 4.07 5.945 1 90.81 180 SER B C 1
ATOM 5350 O O . SER B 1 180 ? -1.627 4.266 4.863 1 90.81 180 SER B O 1
ATOM 5352 N N . ARG B 1 181 ? -0.556 5.059 6.676 1 92.69 181 ARG B N 1
ATOM 5353 C CA . ARG B 1 181 ? -0.595 6.445 6.215 1 92.69 181 ARG B CA 1
ATOM 5354 C C . ARG B 1 181 ? 0.282 6.637 4.98 1 92.69 181 ARG B C 1
ATOM 5356 O O . ARG B 1 181 ? -0.102 7.336 4.043 1 92.69 181 ARG B O 1
ATOM 5363 N N . VAL B 1 182 ? 1.407 5.977 4.961 1 95.62 182 VAL B N 1
ATOM 5364 C CA . VAL B 1 182 ? 2.32 6.035 3.824 1 95.62 182 VAL B CA 1
ATOM 5365 C C . VAL B 1 182 ? 1.707 5.305 2.631 1 95.62 182 VAL B C 1
ATOM 5367 O O . VAL B 1 182 ? 1.692 5.828 1.516 1 95.62 182 VAL B O 1
ATOM 5370 N N . LEU B 1 183 ? 1.146 4.133 2.893 1 94.5 183 LEU B N 1
ATOM 5371 C CA . LEU B 1 183 ? 0.637 3.283 1.823 1 94.5 183 LEU B CA 1
ATOM 5372 C C . LEU B 1 183 ? -0.638 3.869 1.224 1 94.5 183 LEU B C 1
ATOM 5374 O O . LEU B 1 183 ? -0.972 3.588 0.071 1 94.5 183 LEU B O 1
ATOM 5378 N N . PHE B 1 184 ? -1.324 4.715 1.923 1 93.94 184 PHE B N 1
ATOM 5379 C CA . PHE B 1 184 ? -2.461 5.445 1.378 1 93.94 184 PHE B CA 1
ATOM 5380 C C . PHE B 1 184 ? -2.039 6.289 0.18 1 93.94 184 PHE B C 1
ATOM 5382 O O . PHE B 1 184 ? -2.801 6.445 -0.776 1 93.94 184 PHE B O 1
ATOM 5389 N N . MET B 1 185 ? -0.846 6.805 0.227 1 96.06 185 MET B N 1
ATOM 5390 C CA . MET B 1 185 ? -0.343 7.656 -0.847 1 96.06 185 MET B CA 1
ATOM 5391 C C . MET B 1 185 ? -0.052 6.84 -2.1 1 96.06 185 MET B C 1
ATOM 5393 O O . MET B 1 185 ? -0.009 7.383 -3.205 1 96.06 185 MET B O 1
ATOM 5397 N N . ALA B 1 186 ? 0.154 5.551 -1.931 1 95.88 186 ALA B N 1
ATOM 5398 C CA . ALA B 1 186 ? 0.305 4.676 -3.09 1 95.88 186 ALA B CA 1
ATOM 5399 C C . ALA B 1 186 ? -1.052 4.191 -3.596 1 95.88 186 ALA B C 1
ATOM 5401 O O . ALA B 1 186 ? -1.367 4.336 -4.777 1 95.88 186 ALA B O 1
ATOM 5402 N N . THR B 1 187 ? -1.903 3.68 -2.736 1 95.25 187 THR B N 1
ATOM 5403 C CA . THR B 1 187 ? -3.15 3.023 -3.113 1 95.25 187 THR B CA 1
ATOM 5404 C C . THR B 1 187 ? -4.164 4.039 -3.629 1 95.25 187 THR B C 1
ATOM 5406 O O . THR B 1 187 ? -4.938 3.746 -4.543 1 95.25 187 THR B O 1
ATOM 5409 N N . GLN B 1 188 ? -4.133 5.289 -3.061 1 93.81 188 GLN B N 1
ATOM 5410 C CA . GLN B 1 188 ? -5.145 6.27 -3.439 1 93.81 188 GLN B CA 1
ATOM 5411 C C . GLN B 1 188 ? -4.539 7.402 -4.258 1 93.81 188 GLN B C 1
ATOM 5413 O O . GLN B 1 188 ? -5.113 7.824 -5.266 1 93.81 188 GLN B O 1
ATOM 5418 N N . ALA B 1 189 ? -3.359 7.855 -3.873 1 93.06 189 ALA B N 1
ATOM 5419 C CA . ALA B 1 189 ? -2.83 9.086 -4.457 1 93.06 189 ALA B CA 1
ATOM 5420 C C . ALA B 1 189 ? -1.896 8.781 -5.625 1 93.06 189 ALA B C 1
ATOM 5422 O O . ALA B 1 189 ? -1.469 9.688 -6.34 1 93.06 189 ALA B O 1
ATOM 5423 N N . GLY B 1 190 ? -1.432 7.539 -5.781 1 93 190 GLY B N 1
ATOM 5424 C CA . GLY B 1 190 ? -0.775 7.141 -7.016 1 93 190 GLY B CA 1
ATOM 5425 C C . GLY B 1 190 ? 0.739 7.168 -6.922 1 93 190 GLY B C 1
ATOM 5426 O O . GLY B 1 190 ? 1.432 6.91 -7.906 1 93 190 GLY B O 1
ATOM 5427 N N . LEU B 1 191 ? 1.282 7.469 -5.727 1 95.31 191 LEU B N 1
ATOM 5428 C CA . LEU B 1 191 ? 2.732 7.387 -5.578 1 95.31 191 LEU B CA 1
ATOM 5429 C C . LEU B 1 191 ? 3.217 5.953 -5.762 1 95.31 191 LEU B C 1
ATOM 5431 O O . LEU B 1 191 ? 2.65 5.023 -5.18 1 95.31 191 LEU B O 1
ATOM 5435 N N . ARG B 1 192 ? 4.211 5.82 -6.617 1 94.88 192 ARG B N 1
ATOM 5436 C CA . ARG B 1 192 ? 4.809 4.508 -6.848 1 94.88 192 ARG B CA 1
ATOM 5437 C C . ARG B 1 192 ? 6.191 4.418 -6.207 1 94.88 192 ARG B C 1
ATOM 5439 O O . ARG B 1 192 ? 6.918 5.41 -6.137 1 94.88 192 ARG B O 1
ATOM 5446 N N . HIS B 1 193 ? 6.48 3.258 -5.754 1 94.38 193 HIS B N 1
ATOM 5447 C CA . HIS B 1 193 ? 7.797 3.02 -5.172 1 94.38 193 HIS B CA 1
ATOM 5448 C C . HIS B 1 193 ? 8.898 3.24 -6.199 1 94.38 193 HIS B C 1
ATOM 5450 O O . HIS B 1 193 ? 8.852 2.682 -7.297 1 94.38 193 HIS B O 1
ATOM 5456 N N . GLY B 1 194 ? 9.852 4.145 -5.867 1 92.44 194 GLY B N 1
ATOM 5457 C CA . GLY B 1 194 ? 10.984 4.379 -6.75 1 92.44 194 GLY B CA 1
ATOM 5458 C C . GLY B 1 194 ? 11.609 5.746 -6.562 1 92.44 194 GLY B C 1
ATOM 5459 O O . GLY B 1 194 ? 10.977 6.664 -6.043 1 92.44 194 GLY B O 1
ATOM 5460 N N . SER B 1 195 ? 12.773 5.91 -7.137 1 91.25 195 SER B N 1
ATOM 5461 C CA . SER B 1 195 ? 13.586 7.102 -6.93 1 91.25 195 SER B CA 1
ATOM 5462 C C . SER B 1 195 ? 13.07 8.281 -7.746 1 91.25 195 SER B C 1
ATOM 5464 O O . SER B 1 195 ? 13.5 9.414 -7.543 1 91.25 195 SER B O 1
ATOM 5466 N N . HIS B 1 196 ? 12.133 8.031 -8.594 1 93.56 196 HIS B N 1
ATOM 5467 C CA . HIS B 1 196 ? 11.578 9.102 -9.414 1 93.56 196 HIS B CA 1
ATOM 5468 C C . HIS B 1 196 ? 10.75 10.07 -8.578 1 93.56 196 HIS B C 1
ATOM 5470 O O . HIS B 1 196 ? 10.414 11.164 -9.031 1 93.56 196 HIS B O 1
ATOM 5476 N N . ASN B 1 197 ? 10.367 9.641 -7.387 1 97.06 197 ASN B N 1
ATOM 5477 C CA . ASN B 1 197 ? 9.531 10.477 -6.535 1 97.06 197 ASN B CA 1
ATOM 5478 C C . ASN B 1 197 ? 10.289 11.68 -5.996 1 97.06 197 ASN B C 1
ATOM 5480 O O . ASN B 1 197 ? 11.273 11.523 -5.27 1 97.06 197 ASN B O 1
ATOM 5484 N N . VAL B 1 198 ? 9.938 12.859 -6.371 1 98.12 198 VAL B N 1
ATOM 5485 C CA . VAL B 1 198 ? 10.359 14.117 -5.77 1 98.12 198 VAL B CA 1
ATOM 5486 C C . VAL B 1 198 ? 9.156 14.836 -5.164 1 98.12 198 VAL B C 1
ATOM 5488 O O . VAL B 1 198 ? 8.352 15.43 -5.883 1 98.12 198 VAL B O 1
ATOM 5491 N N . VAL B 1 199 ? 9.07 14.805 -3.842 1 98.56 199 VAL B N 1
ATOM 5492 C CA . VAL B 1 199 ? 7.863 15.242 -3.143 1 98.56 199 VAL B CA 1
ATOM 5493 C C . VAL B 1 199 ? 8.117 16.594 -2.479 1 98.56 199 VAL B C 1
ATOM 5495 O O . VAL B 1 199 ? 9.062 16.734 -1.698 1 98.56 199 VAL B O 1
ATOM 5498 N N . LEU B 1 200 ? 7.262 17.531 -2.754 1 98.38 200 LEU B N 1
ATOM 5499 C CA . LEU B 1 200 ? 7.398 18.875 -2.225 1 98.38 200 LEU B CA 1
ATOM 5500 C C . LEU B 1 200 ? 6.902 18.953 -0.784 1 98.38 200 LEU B C 1
ATOM 5502 O O . LEU B 1 200 ? 5.773 18.547 -0.491 1 98.38 200 LEU B O 1
ATOM 5506 N N . GLY B 1 201 ? 7.734 19.453 0.108 1 97.38 201 GLY B N 1
ATOM 5507 C CA . GLY B 1 201 ? 7.43 19.531 1.527 1 97.38 201 GLY B CA 1
ATOM 5508 C C . GLY B 1 201 ? 6.652 20.781 1.898 1 97.38 201 GLY B C 1
ATOM 5509 O O . GLY B 1 201 ? 7.07 21.547 2.773 1 97.38 201 GLY B O 1
ATOM 5510 N N . LEU B 1 202 ? 5.434 20.938 1.343 1 95.69 202 LEU B N 1
ATOM 5511 C CA . LEU B 1 202 ? 4.609 22.109 1.58 1 95.69 202 LEU B CA 1
ATOM 5512 C C . LEU B 1 202 ? 3.893 22.016 2.924 1 95.69 202 LEU B C 1
ATOM 5514 O O . LEU B 1 202 ? 3.709 23.016 3.609 1 95.69 202 LEU B O 1
ATOM 5518 N N . MET B 1 203 ? 3.445 20.844 3.234 1 95.62 203 MET B N 1
ATOM 5519 C CA . MET B 1 203 ? 2.631 20.641 4.43 1 95.62 203 MET B CA 1
ATOM 5520 C C . MET B 1 203 ? 3.498 20.625 5.684 1 95.62 203 MET B C 1
ATOM 5522 O O . MET B 1 203 ? 4.586 20.047 5.68 1 95.62 203 MET B O 1
ATOM 5526 N N . PRO B 1 204 ? 3.014 21.234 6.75 1 95.19 204 PRO B N 1
ATOM 5527 C CA . PRO B 1 204 ? 3.822 21.297 7.973 1 95.19 204 PRO B CA 1
ATOM 5528 C C . PRO B 1 204 ? 4.09 19.922 8.57 1 95.19 204 PRO B C 1
ATOM 5530 O O . PRO B 1 204 ? 3.193 19.078 8.602 1 95.19 204 PRO B O 1
ATOM 5533 N N . LEU B 1 205 ? 5.289 19.734 9.102 1 96.94 205 LEU B N 1
ATOM 5534 C CA . LEU B 1 205 ? 5.688 18.484 9.734 1 96.94 205 LEU B CA 1
ATOM 5535 C C . LEU B 1 205 ? 4.926 18.266 11.031 1 96.94 205 LEU B C 1
ATOM 5537 O O . LEU B 1 205 ? 4.809 17.141 11.508 1 96.94 205 LEU B O 1
ATOM 5541 N N . TYR B 1 206 ? 4.449 19.344 11.648 1 95.25 206 TYR B N 1
ATOM 5542 C CA . TYR B 1 206 ? 3.742 19.219 12.922 1 95.25 206 TYR B CA 1
ATOM 5543 C C . TYR B 1 206 ? 2.293 18.797 12.695 1 95.25 206 TYR B C 1
ATOM 5545 O O . TYR B 1 206 ? 1.52 18.688 13.648 1 95.25 206 TYR B O 1
ATOM 5553 N N . HIS B 1 207 ? 1.941 18.531 11.461 1 94.06 207 HIS B N 1
ATOM 5554 C CA . HIS B 1 207 ? 0.696 17.859 11.094 1 94.06 207 HIS B CA 1
ATOM 5555 C C . HIS B 1 207 ? 0.962 16.484 10.516 1 94.06 207 HIS B C 1
ATOM 5557 O O . HIS B 1 207 ? 1.975 16.266 9.852 1 94.06 207 HIS B O 1
ATOM 5563 N N . THR B 1 208 ? -0.022 15.562 10.703 1 93.56 208 THR B N 1
ATOM 5564 C CA . THR B 1 208 ? 0.161 14.18 10.289 1 93.56 208 THR B CA 1
ATOM 5565 C C . THR B 1 208 ? 0.37 14.086 8.781 1 93.56 208 THR B C 1
ATOM 5567 O O . THR B 1 208 ? 1.131 13.242 8.305 1 93.56 208 THR B O 1
ATOM 5570 N N . ILE B 1 209 ? -0.26 14.938 8.031 1 94 209 ILE B N 1
ATOM 5571 C CA . ILE B 1 209 ? -0.132 14.883 6.578 1 94 209 ILE B CA 1
ATOM 5572 C C . ILE B 1 209 ? 1.309 15.188 6.176 1 94 209 ILE B C 1
ATOM 5574 O O . ILE B 1 209 ? 1.927 14.43 5.43 1 94 209 ILE B O 1
ATOM 5578 N N . GLY B 1 210 ? 1.787 16.297 6.668 1 96.69 210 GLY B N 1
ATOM 5579 C CA . GLY B 1 210 ? 3.145 16.688 6.32 1 96.69 210 GLY B CA 1
ATOM 5580 C C . GLY B 1 210 ? 4.184 15.664 6.746 1 96.69 210 GLY B C 1
ATOM 5581 O O . GLY B 1 210 ? 5.145 15.406 6.016 1 96.69 210 GLY B O 1
ATOM 5582 N N . PHE B 1 211 ? 3.977 15.117 7.875 1 97.38 211 PHE B N 1
ATOM 5583 C CA . PHE B 1 211 ? 4.969 14.203 8.422 1 97.38 211 PHE B CA 1
ATOM 5584 C C . PHE B 1 211 ? 4.879 12.836 7.75 1 97.38 211 PHE B C 1
ATOM 5586 O O . PHE B 1 211 ? 5.867 12.344 7.207 1 97.38 211 PHE B O 1
ATOM 5593 N N . PHE B 1 212 ? 3.734 12.227 7.742 1 96.94 212 PHE B N 1
ATOM 5594 C CA . PHE B 1 212 ? 3.619 10.844 7.285 1 96.94 212 PHE B CA 1
ATOM 5595 C C . PHE B 1 212 ? 3.426 10.789 5.773 1 96.94 212 PHE B C 1
ATOM 5597 O O . PHE B 1 212 ? 4.125 10.047 5.078 1 96.94 212 PHE B O 1
ATOM 5604 N N . ALA B 1 213 ? 2.469 11.555 5.23 1 96.75 213 ALA B N 1
ATOM 5605 C CA . ALA B 1 213 ? 2.037 11.43 3.842 1 96.75 213 ALA B CA 1
ATOM 5606 C C . ALA B 1 213 ? 3.021 12.117 2.9 1 96.75 213 ALA B C 1
ATOM 5608 O O . ALA B 1 213 ? 2.992 11.891 1.688 1 96.75 213 ALA B O 1
ATOM 5609 N N . VAL B 1 214 ? 3.865 12.984 3.438 1 97.75 214 VAL B N 1
ATOM 5610 C CA . VAL B 1 214 ? 4.793 13.711 2.582 1 97.75 214 VAL B CA 1
ATOM 5611 C C . VAL B 1 214 ? 6.227 13.273 2.883 1 97.75 214 VAL B C 1
ATOM 5613 O O . VAL B 1 214 ? 6.816 12.5 2.125 1 97.75 214 VAL B O 1
ATOM 5616 N N . LEU B 1 215 ? 6.695 13.586 4.086 1 98 215 LEU B N 1
ATOM 5617 C CA . LEU B 1 215 ? 8.086 13.32 4.434 1 98 215 LEU B CA 1
ATOM 5618 C C . LEU B 1 215 ? 8.359 11.82 4.465 1 98 215 LEU B C 1
ATOM 5620 O O . LEU B 1 215 ? 9.219 11.328 3.723 1 98 215 LEU B O 1
ATOM 5624 N N . VAL B 1 216 ? 7.652 11.109 5.32 1 97.56 216 VAL B N 1
ATOM 5625 C CA . VAL B 1 216 ? 7.926 9.688 5.504 1 97.56 216 VAL B CA 1
ATOM 5626 C C . VAL B 1 216 ? 7.637 8.93 4.211 1 97.56 216 VAL B C 1
ATOM 5628 O O . VAL B 1 216 ? 8.383 8.023 3.834 1 97.56 216 VAL B O 1
ATOM 5631 N N . ALA B 1 217 ? 6.574 9.32 3.535 1 97.62 217 ALA B N 1
ATOM 5632 C CA . ALA B 1 217 ? 6.246 8.672 2.268 1 97.62 217 ALA B CA 1
ATOM 5633 C C . ALA B 1 217 ? 7.379 8.836 1.256 1 97.62 217 ALA B C 1
ATOM 5635 O O . ALA B 1 217 ? 7.75 7.883 0.569 1 97.62 217 ALA B O 1
ATOM 5636 N N . ALA B 1 218 ? 7.906 10.047 1.132 1 97.75 218 ALA B N 1
ATOM 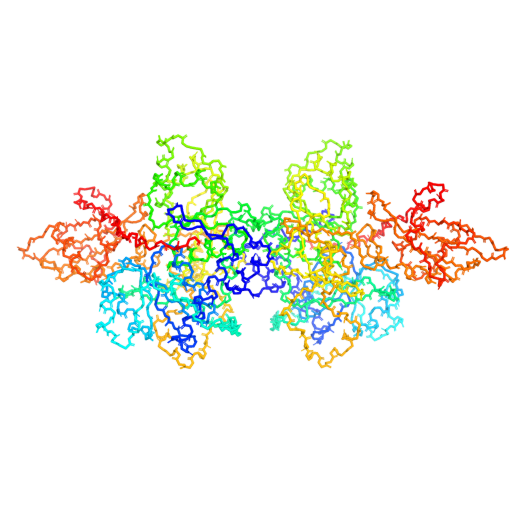5637 C CA . ALA B 1 218 ? 9 10.297 0.196 1 97.75 218 ALA B CA 1
ATOM 5638 C C . ALA B 1 218 ? 10.188 9.383 0.477 1 97.75 218 ALA B C 1
ATOM 5640 O O . ALA B 1 218 ? 10.688 8.703 -0.427 1 97.75 218 ALA B O 1
ATOM 5641 N N . MET B 1 219 ? 10.555 9.289 1.688 1 95.81 219 MET B N 1
ATOM 5642 C CA . MET B 1 219 ? 11.719 8.484 2.057 1 95.81 219 MET B CA 1
ATOM 5643 C C . MET B 1 219 ? 11.414 6.996 1.93 1 95.81 219 MET B C 1
ATOM 5645 O O . MET B 1 219 ? 12.234 6.234 1.408 1 95.81 219 MET B O 1
ATOM 5649 N N . ALA B 1 220 ? 10.25 6.605 2.422 1 95.94 220 ALA B N 1
ATOM 5650 C CA . ALA B 1 220 ? 9.867 5.199 2.412 1 95.94 220 ALA B CA 1
ATOM 5651 C C . ALA B 1 220 ? 9.805 4.656 0.987 1 95.94 220 ALA B C 1
ATOM 5653 O O . ALA B 1 220 ? 10.094 3.484 0.747 1 95.94 220 ALA B O 1
ATOM 5654 N N . PHE B 1 221 ? 9.375 5.473 0.022 1 96.75 221 PHE B N 1
ATOM 5655 C CA . PHE B 1 221 ? 9.25 5.066 -1.372 1 96.75 221 PHE B CA 1
ATOM 5656 C C . PHE B 1 221 ? 10.523 5.383 -2.15 1 96.75 221 PHE B C 1
ATOM 5658 O O . PHE B 1 221 ? 10.492 5.492 -3.377 1 96.75 221 PHE B O 1
ATOM 5665 N N . ASP B 1 222 ? 11.617 5.637 -1.448 1 94.44 222 ASP B N 1
ATOM 5666 C CA . ASP B 1 222 ? 12.945 5.809 -2.014 1 94.44 222 ASP B CA 1
ATOM 5667 C C . ASP B 1 222 ? 13.047 7.121 -2.791 1 94.44 222 ASP B C 1
ATOM 5669 O O . ASP B 1 222 ? 13.805 7.215 -3.762 1 94.44 222 ASP B O 1
ATOM 5673 N N . GLY B 1 223 ? 12.188 8.078 -2.465 1 96.56 223 GLY B N 1
ATOM 5674 C CA . GLY B 1 223 ? 12.188 9.352 -3.156 1 96.56 223 GLY B CA 1
ATOM 5675 C C . GLY B 1 223 ? 12.906 10.445 -2.391 1 96.56 223 GLY B C 1
ATOM 5676 O O . GLY B 1 223 ? 13.75 10.164 -1.538 1 96.56 223 GLY B O 1
ATOM 5677 N N . THR B 1 224 ? 12.641 11.68 -2.812 1 97.31 224 THR B N 1
ATOM 5678 C CA . THR B 1 224 ? 13.266 12.883 -2.271 1 97.31 224 THR B CA 1
ATOM 5679 C C . THR B 1 224 ? 12.219 13.812 -1.668 1 97.31 224 THR B C 1
ATOM 5681 O O . THR B 1 224 ? 11.172 14.055 -2.271 1 97.31 224 THR B O 1
ATOM 5684 N N . TYR B 1 225 ? 12.484 14.227 -0.477 1 97.94 225 TYR B N 1
ATOM 5685 C CA . TYR B 1 225 ? 11.703 15.266 0.183 1 97.94 225 TYR B CA 1
ATOM 5686 C C . TYR B 1 225 ? 12.336 16.641 -0.026 1 97.94 225 TYR B C 1
ATOM 5688 O O . TYR B 1 225 ? 13.477 16.859 0.382 1 97.94 225 TYR B O 1
ATOM 5696 N N . VAL B 1 226 ? 11.617 17.562 -0.656 1 97.75 226 VAL B N 1
ATOM 5697 C CA . VAL B 1 226 ? 12.109 18.922 -0.875 1 97.75 226 VAL B CA 1
ATOM 5698 C C . VAL B 1 226 ? 11.539 19.859 0.194 1 97.75 226 VAL B C 1
ATOM 5700 O O . VAL B 1 226 ? 10.336 20.109 0.229 1 97.75 226 VAL B O 1
ATOM 5703 N N . VAL B 1 227 ? 12.352 20.438 0.98 1 96.44 227 VAL B N 1
ATOM 5704 C CA . VAL B 1 227 ? 11.945 21.234 2.137 1 96.44 227 VAL B CA 1
ATOM 5705 C C . VAL B 1 227 ? 11.406 22.578 1.675 1 96.44 227 VAL B C 1
ATOM 5707 O O . VAL B 1 227 ? 12.016 23.25 0.843 1 96.44 227 VAL B O 1
ATOM 5710 N N . VAL B 1 228 ? 10.258 22.906 2.139 1 95.88 228 VAL B N 1
ATOM 5711 C CA . VAL B 1 228 ? 9.703 24.25 2.035 1 95.88 228 VAL B CA 1
ATOM 5712 C C . VAL B 1 228 ? 9.492 24.828 3.43 1 95.88 228 VAL B C 1
ATOM 5714 O O . VAL B 1 228 ? 8.555 24.453 4.137 1 95.88 228 VAL B O 1
ATOM 5717 N N . GLU B 1 229 ? 10.25 25.703 3.826 1 91.81 229 GLU B N 1
ATOM 5718 C CA . GLU B 1 229 ? 10.18 26.281 5.168 1 91.81 229 GLU B CA 1
ATOM 5719 C C . GLU B 1 229 ? 8.992 27.234 5.301 1 91.81 229 GLU B C 1
ATOM 5721 O O . GLU B 1 229 ? 8.273 27.188 6.301 1 91.81 229 GLU B O 1
ATOM 5726 N N . GLU B 1 230 ? 8.891 28.062 4.27 1 88.5 230 GLU B N 1
ATOM 5727 C CA . GLU B 1 230 ? 7.797 29.031 4.207 1 88.5 230 GLU B CA 1
ATOM 5728 C C . GLU B 1 230 ? 7.164 29.062 2.818 1 88.5 230 GLU B C 1
ATOM 5730 O O . GLU B 1 230 ? 7.871 29.094 1.811 1 88.5 230 GLU B O 1
ATOM 5735 N N . PHE B 1 231 ? 5.914 29.203 2.857 1 92.19 231 PHE B N 1
ATOM 5736 C CA . PHE B 1 231 ? 5.219 29.172 1.577 1 92.19 231 PHE B CA 1
ATOM 5737 C C . PHE B 1 231 ? 5.207 30.547 0.934 1 92.19 231 PHE B C 1
ATOM 5739 O O . PHE B 1 231 ? 4.82 31.531 1.568 1 92.19 231 PHE B O 1
ATOM 5746 N N . ASP B 1 232 ? 5.676 30.609 -0.155 1 92.38 232 ASP B N 1
ATOM 5747 C CA . ASP B 1 232 ? 5.559 31.672 -1.144 1 92.38 232 ASP B CA 1
ATOM 5748 C C . ASP B 1 232 ? 5.301 31.094 -2.537 1 92.38 232 ASP B C 1
ATOM 5750 O O . ASP B 1 232 ? 6.109 30.328 -3.059 1 92.38 232 ASP B O 1
ATOM 5754 N N . ALA B 1 233 ? 4.215 31.484 -3.119 1 94.5 233 ALA B N 1
ATOM 5755 C CA . ALA B 1 233 ? 3.756 30.859 -4.355 1 94.5 233 ALA B CA 1
ATOM 5756 C C . ALA B 1 233 ? 4.816 30.953 -5.449 1 94.5 233 ALA B C 1
ATOM 5758 O O . ALA B 1 233 ? 5.043 30 -6.191 1 94.5 233 ALA B O 1
ATOM 5759 N N . GLY B 1 234 ? 5.348 32.156 -5.543 1 95.44 234 GLY B N 1
ATOM 5760 C CA . GLY B 1 234 ? 6.379 32.344 -6.551 1 95.44 234 GLY B CA 1
ATOM 5761 C C . GLY B 1 234 ? 7.602 31.484 -6.324 1 95.44 234 GLY B C 1
ATOM 5762 O O . GLY B 1 234 ? 8.125 30.891 -7.266 1 95.44 234 GLY B O 1
ATOM 5763 N N . ASN B 1 235 ? 8.086 31.438 -5.133 1 94.81 235 ASN B N 1
ATOM 5764 C CA . ASN B 1 235 ? 9.242 30.609 -4.793 1 94.81 235 ASN B CA 1
ATOM 5765 C C . ASN B 1 235 ? 8.945 29.125 -4.992 1 94.81 235 ASN B C 1
ATOM 5767 O O . ASN B 1 235 ? 9.812 28.375 -5.441 1 94.81 235 ASN B O 1
ATOM 5771 N N . VAL B 1 236 ? 7.797 28.75 -4.664 1 96.75 236 VAL B N 1
ATOM 5772 C CA . VAL B 1 236 ? 7.398 27.344 -4.797 1 96.75 236 VAL B CA 1
ATOM 5773 C C . VAL B 1 236 ? 7.371 26.953 -6.273 1 96.75 236 VAL B C 1
ATOM 5775 O O . VAL B 1 236 ? 7.816 25.875 -6.645 1 96.75 236 VAL B O 1
ATOM 5778 N N . LEU B 1 237 ? 6.812 27.828 -7.062 1 97.5 237 LEU B N 1
ATOM 5779 C CA . LEU B 1 237 ? 6.797 27.594 -8.5 1 97.5 237 LEU B CA 1
ATOM 5780 C C . LEU B 1 237 ? 8.211 27.344 -9.023 1 97.5 237 LEU B C 1
ATOM 5782 O O . LEU B 1 237 ? 8.438 26.375 -9.75 1 97.5 237 LEU B O 1
ATOM 5786 N N . LYS B 1 238 ? 9.125 28.188 -8.633 1 96 238 LYS B N 1
ATOM 5787 C CA . LYS B 1 238 ? 10.516 28.047 -9.055 1 96 238 LYS B CA 1
ATOM 5788 C C . LYS B 1 238 ? 11.117 26.734 -8.547 1 96 238 LYS B C 1
ATOM 5790 O O . LYS B 1 238 ? 11.891 26.078 -9.25 1 96 238 LYS B O 1
ATOM 5795 N N . LEU B 1 239 ? 10.82 26.422 -7.355 1 95.38 239 LEU B N 1
ATOM 5796 C CA . LEU B 1 239 ? 11.336 25.219 -6.73 1 95.38 239 LEU B CA 1
ATOM 5797 C C . LEU B 1 239 ? 10.844 23.969 -7.461 1 95.38 239 LEU B C 1
ATOM 5799 O O . LEU B 1 239 ? 11.602 23.016 -7.652 1 95.38 239 LEU B O 1
ATOM 5803 N N . ILE B 1 240 ? 9.586 23.891 -7.82 1 97.56 240 ILE B N 1
ATOM 5804 C CA . ILE B 1 240 ? 9 22.781 -8.555 1 97.56 240 ILE B CA 1
ATOM 5805 C C . ILE B 1 240 ? 9.758 22.562 -9.859 1 97.56 240 ILE B C 1
ATOM 5807 O O . ILE B 1 240 ? 10.094 21.438 -10.211 1 97.56 240 ILE B O 1
ATOM 5811 N N . GLU B 1 241 ? 10.023 23.625 -10.547 1 96.81 241 GLU B N 1
ATOM 5812 C CA . GLU B 1 241 ? 10.719 23.531 -11.82 1 96.81 241 GLU B CA 1
ATOM 5813 C C . GLU B 1 241 ? 12.172 23.109 -11.625 1 96.81 241 GLU B C 1
ATOM 5815 O O . GLU B 1 241 ? 12.656 22.203 -12.312 1 96.81 241 GLU B O 1
ATOM 5820 N N . ARG B 1 242 ? 12.828 23.719 -10.711 1 95.06 242 ARG B N 1
ATOM 5821 C CA . ARG B 1 242 ? 14.25 23.484 -10.484 1 95.06 242 ARG B CA 1
ATOM 5822 C C . ARG B 1 242 ? 14.5 22.047 -10.047 1 95.06 242 ARG B C 1
ATOM 5824 O O . ARG B 1 242 ? 15.422 21.391 -10.531 1 95.06 242 ARG B O 1
ATOM 5831 N N . GLU B 1 243 ? 13.688 21.562 -9.125 1 95.5 243 GLU B N 1
ATOM 5832 C CA . GLU B 1 243 ? 13.906 20.25 -8.539 1 95.5 243 GLU B CA 1
ATOM 5833 C C . GLU B 1 243 ? 13.125 19.172 -9.297 1 95.5 243 GLU B C 1
ATOM 5835 O O . GLU B 1 243 ? 13.188 17.984 -8.945 1 95.5 243 GLU B O 1
ATOM 5840 N N . ARG B 1 244 ? 12.375 19.578 -10.242 1 97.12 244 ARG B N 1
ATOM 5841 C CA . ARG B 1 244 ? 11.531 18.672 -11.016 1 97.12 244 ARG B CA 1
ATOM 5842 C C . ARG B 1 244 ? 10.625 17.859 -10.102 1 97.12 244 ARG B C 1
ATOM 5844 O O . ARG B 1 244 ? 10.594 16.641 -10.172 1 97.12 244 ARG B O 1
ATOM 5851 N N . VAL B 1 245 ? 9.891 18.578 -9.297 1 98.25 245 VAL B N 1
ATOM 5852 C CA . VAL B 1 245 ? 8.977 17.969 -8.336 1 98.25 245 VAL B CA 1
ATOM 5853 C C . VAL B 1 245 ? 7.926 17.141 -9.07 1 98.25 245 VAL B C 1
ATOM 5855 O O . VAL B 1 245 ? 7.352 17.594 -10.062 1 98.25 245 VAL B O 1
ATOM 5858 N N . THR B 1 246 ? 7.695 15.898 -8.617 1 98.5 246 THR B N 1
ATOM 5859 C CA . THR B 1 246 ? 6.746 15.008 -9.273 1 98.5 246 THR B CA 1
ATOM 5860 C C . THR B 1 246 ? 5.449 14.914 -8.477 1 98.5 246 THR B C 1
ATOM 5862 O O . THR B 1 246 ? 4.41 14.516 -9.008 1 98.5 246 THR B O 1
ATOM 5865 N N . ALA B 1 247 ? 5.508 15.242 -7.188 1 98.5 247 ALA B N 1
ATOM 5866 C CA . ALA B 1 247 ? 4.332 15.102 -6.332 1 98.5 247 ALA B CA 1
ATOM 5867 C C . ALA B 1 247 ? 4.258 16.234 -5.309 1 98.5 247 ALA B C 1
ATOM 5869 O O . ALA B 1 247 ? 5.285 16.688 -4.809 1 98.5 247 ALA B O 1
ATOM 5870 N N . MET B 1 248 ? 3.027 16.641 -4.98 1 97.44 248 MET B N 1
ATOM 5871 C CA . MET B 1 248 ? 2.818 17.625 -3.924 1 97.44 248 MET B CA 1
ATOM 5872 C C . MET B 1 248 ? 1.515 17.359 -3.18 1 97.44 248 MET B C 1
ATOM 5874 O O . MET B 1 248 ? 0.57 16.812 -3.75 1 97.44 248 MET B O 1
ATOM 5878 N N . PHE B 1 249 ? 1.518 17.609 -1.942 1 96.88 249 PHE B N 1
ATOM 5879 C CA . PHE B 1 249 ? 0.364 17.656 -1.053 1 96.88 249 PHE B CA 1
ATOM 5880 C C . PHE B 1 249 ? 0.126 19.078 -0.552 1 96.88 249 PHE B C 1
ATOM 5882 O O . PHE B 1 249 ? 1.027 19.703 0.011 1 96.88 249 PHE B O 1
ATOM 5889 N N . ALA B 1 250 ? -1.072 19.594 -0.826 1 95.31 250 ALA B N 1
ATOM 5890 C CA . ALA B 1 250 ? -1.315 21 -0.567 1 95.31 250 ALA B CA 1
ATOM 5891 C C . ALA B 1 250 ? -2.729 21.234 -0.038 1 95.31 250 ALA B C 1
ATOM 5893 O O . ALA B 1 250 ? -3.58 20.344 -0.121 1 95.31 250 ALA B O 1
ATOM 5894 N N . THR B 1 251 ? -2.943 22.391 0.578 1 89.44 251 THR B N 1
ATOM 5895 C CA . THR B 1 251 ? -4.289 22.859 0.898 1 89.44 251 THR B CA 1
ATOM 5896 C C . THR B 1 251 ? -4.902 23.594 -0.289 1 89.44 251 THR B C 1
ATOM 5898 O O . THR B 1 251 ? -4.195 23.984 -1.214 1 89.44 251 THR B O 1
ATOM 5901 N N . PRO B 1 252 ? -6.188 23.75 -0.289 1 84.94 252 PRO B N 1
ATOM 5902 C CA . PRO B 1 252 ? -6.812 24.562 -1.334 1 84.94 252 PRO B CA 1
ATOM 5903 C C . PRO B 1 252 ? -6.215 25.953 -1.427 1 84.94 252 PRO B C 1
ATOM 5905 O O . PRO B 1 252 ? -6.059 26.5 -2.525 1 84.94 252 PRO B O 1
ATOM 5908 N N . THR B 1 253 ? -5.797 26.5 -0.282 1 84.94 253 THR B N 1
ATOM 5909 C CA . THR B 1 253 ? -5.18 27.812 -0.252 1 84.94 253 THR B CA 1
ATOM 5910 C C . THR B 1 253 ? -3.842 27.797 -0.982 1 84.94 253 THR B C 1
ATOM 5912 O O . THR B 1 253 ? -3.543 28.719 -1.759 1 84.94 253 THR B O 1
ATOM 5915 N N . HIS B 1 254 ? -3.051 26.797 -0.726 1 91.69 254 HIS B N 1
ATOM 5916 C CA . HIS B 1 254 ? -1.792 26.625 -1.441 1 91.69 254 HIS B CA 1
ATOM 5917 C C . HIS B 1 254 ? -2.02 26.562 -2.949 1 91.69 254 HIS B C 1
ATOM 5919 O O . HIS B 1 254 ? -1.325 27.234 -3.713 1 91.69 254 HIS B O 1
ATOM 5925 N N . LEU B 1 255 ? -2.959 25.797 -3.314 1 93.31 255 LEU B N 1
ATOM 5926 C CA . LEU B 1 255 ? -3.193 25.531 -4.73 1 93.31 255 LEU B CA 1
ATOM 5927 C C . LEU B 1 255 ? -3.742 26.766 -5.434 1 93.31 255 LEU B C 1
ATOM 5929 O O . LEU B 1 255 ? -3.395 27.031 -6.586 1 93.31 255 LEU B O 1
ATOM 5933 N N . ASP B 1 256 ? -4.645 27.484 -4.734 1 87.88 256 ASP B N 1
ATOM 5934 C CA . ASP B 1 256 ? -5.172 28.719 -5.301 1 87.88 256 ASP B CA 1
ATOM 5935 C C . ASP B 1 256 ? -4.047 29.703 -5.598 1 87.88 256 ASP B C 1
ATOM 5937 O O . ASP B 1 256 ? -3.961 30.25 -6.703 1 87.88 256 ASP B O 1
ATOM 5941 N N . ALA B 1 257 ? -3.176 29.922 -4.621 1 91.06 257 ALA B N 1
ATOM 5942 C CA . ALA B 1 257 ? -2.055 30.844 -4.762 1 91.06 257 ALA B CA 1
ATOM 5943 C C . ALA B 1 257 ? -1.085 30.375 -5.84 1 91.06 257 ALA B C 1
ATOM 5945 O O . ALA B 1 257 ? -0.622 31.172 -6.66 1 91.06 257 ALA B O 1
ATOM 5946 N N . LEU B 1 258 ? -0.789 29.109 -5.855 1 96 258 LEU B N 1
ATOM 5947 C CA . LEU B 1 258 ? 0.134 28.547 -6.84 1 96 258 LEU B CA 1
ATOM 5948 C C . LEU B 1 258 ? -0.438 28.672 -8.25 1 96 258 LEU B C 1
ATOM 5950 O O . LEU B 1 258 ? 0.288 28.984 -9.195 1 96 258 LEU B O 1
ATOM 5954 N N . THR B 1 259 ? -1.704 28.375 -8.398 1 95.25 259 THR B N 1
ATOM 5955 C CA . THR B 1 259 ? -2.365 28.469 -9.695 1 95.25 259 THR B CA 1
ATOM 5956 C C . THR B 1 259 ? -2.254 29.875 -10.258 1 95.25 259 THR B C 1
ATOM 5958 O O . THR B 1 259 ? -1.97 30.062 -11.438 1 95.25 259 THR B O 1
ATOM 5961 N N . THR B 1 260 ? -2.455 30.844 -9.391 1 92.06 260 THR B N 1
ATOM 5962 C CA . THR B 1 260 ? -2.322 32.25 -9.797 1 92.06 260 THR B CA 1
ATOM 5963 C C . THR B 1 260 ? -0.903 32.531 -10.273 1 92.06 260 THR B C 1
ATOM 5965 O O . THR B 1 260 ? -0.708 33.156 -11.305 1 92.06 260 THR B O 1
ATOM 5968 N N . ALA B 1 261 ? 0.033 32.094 -9.523 1 95.94 261 ALA B N 1
ATOM 5969 C CA . ALA B 1 261 ? 1.432 32.312 -9.891 1 95.94 261 ALA B CA 1
ATOM 5970 C C . ALA B 1 261 ? 1.749 31.641 -11.227 1 95.94 261 ALA B C 1
ATOM 5972 O O . ALA B 1 261 ? 2.461 32.219 -12.055 1 95.94 261 ALA B O 1
ATOM 5973 N N . VAL B 1 262 ? 1.295 30.469 -11.438 1 97.44 262 VAL B N 1
ATOM 5974 C CA . VAL B 1 262 ? 1.528 29.688 -12.656 1 97.44 262 VAL B CA 1
ATOM 5975 C C . VAL B 1 262 ? 0.919 30.422 -13.852 1 97.44 262 VAL B C 1
ATOM 5977 O O . VAL B 1 262 ? 1.556 30.547 -14.898 1 97.44 262 VAL B O 1
ATOM 5980 N N . GLU B 1 263 ? -0.294 30.875 -13.648 1 94.5 263 GLU B N 1
ATOM 5981 C CA . GLU B 1 263 ? -0.987 31.625 -14.695 1 94.5 263 GLU B CA 1
ATOM 5982 C C . GLU B 1 263 ? -0.208 32.875 -15.086 1 94.5 263 GLU B C 1
ATOM 5984 O O . GLU B 1 263 ? -0.028 33.156 -16.281 1 94.5 263 GLU B O 1
ATOM 5989 N N . GLN B 1 264 ? 0.195 33.562 -14.141 1 95.81 264 GLN B N 1
ATOM 5990 C CA . GLN B 1 264 ? 0.913 34.812 -14.367 1 95.81 264 GLN B CA 1
ATOM 5991 C C . GLN B 1 264 ? 2.256 34.562 -15.047 1 95.81 264 GLN B C 1
ATOM 5993 O O . GLN B 1 264 ? 2.672 35.312 -15.914 1 95.81 264 GLN B O 1
ATOM 5998 N N . ALA B 1 265 ? 2.918 33.469 -14.734 1 96.62 265 ALA B N 1
ATOM 5999 C CA . ALA B 1 265 ? 4.25 33.156 -15.242 1 96.62 265 ALA B CA 1
ATOM 6000 C C . ALA B 1 265 ? 4.164 32.406 -16.578 1 96.62 265 ALA B C 1
ATOM 6002 O O . ALA B 1 265 ? 5.156 32.312 -17.297 1 96.62 265 ALA B O 1
ATOM 6003 N N . GLY B 1 266 ? 3.061 31.875 -16.875 1 96.31 266 GLY B N 1
ATOM 6004 C CA . GLY B 1 266 ? 2.938 31 -18.016 1 96.31 266 GLY B CA 1
ATOM 6005 C C . GLY B 1 266 ? 3.717 29.703 -17.875 1 96.31 266 GLY B C 1
ATOM 6006 O O . GLY B 1 266 ? 4.285 29.203 -18.844 1 96.31 266 GLY B O 1
ATOM 6007 N N . ALA B 1 267 ? 3.85 29.266 -16.656 1 95.38 267 ALA B N 1
ATOM 6008 C CA . ALA B 1 267 ? 4.617 28.047 -16.375 1 95.38 267 ALA B CA 1
ATOM 6009 C C . ALA B 1 267 ? 3.809 26.797 -16.688 1 95.38 267 ALA B C 1
ATOM 6011 O O . ALA B 1 267 ? 2.576 26.844 -16.719 1 95.38 267 ALA B O 1
ATOM 6012 N N . ARG B 1 268 ? 4.469 25.625 -16.984 1 93.19 268 ARG B N 1
ATOM 6013 C CA . ARG B 1 268 ? 3.762 24.422 -17.391 1 93.19 268 ARG B CA 1
ATOM 6014 C C . ARG B 1 268 ? 3.887 23.328 -16.328 1 93.19 268 ARG B C 1
ATOM 6016 O O . ARG B 1 268 ? 3.08 22.406 -16.281 1 93.19 268 ARG B O 1
ATOM 6023 N N . LEU B 1 269 ? 4.871 23.406 -15.438 1 97.06 269 LEU B N 1
ATOM 6024 C CA . LEU B 1 269 ? 5.129 22.484 -14.344 1 97.06 269 LEU B CA 1
ATOM 6025 C C . LEU B 1 269 ? 5.02 21.047 -14.82 1 97.06 269 LEU B C 1
ATOM 6027 O O . LEU B 1 269 ? 4.328 20.234 -14.203 1 97.06 269 LEU B O 1
ATOM 6031 N N . GLU B 1 270 ? 5.703 20.609 -15.852 1 95.06 270 GLU B N 1
ATOM 6032 C CA . GLU B 1 270 ? 5.531 19.359 -16.578 1 95.06 270 GLU B CA 1
ATOM 6033 C C . GLU B 1 270 ? 5.961 18.156 -15.742 1 95.06 270 GLU B C 1
ATOM 6035 O O . GLU B 1 270 ? 5.559 17.016 -16.016 1 95.06 270 GLU B O 1
ATOM 6040 N N . SER B 1 271 ? 6.75 18.438 -14.734 1 97.5 271 SER B N 1
ATOM 6041 C CA . SER B 1 271 ? 7.258 17.328 -13.922 1 97.5 271 SER B CA 1
ATOM 6042 C C . SER B 1 271 ? 6.191 16.812 -12.961 1 97.5 271 SER B C 1
ATOM 6044 O O . SER B 1 271 ? 6.316 15.711 -12.414 1 97.5 271 SER B O 1
ATOM 6046 N N . LEU B 1 272 ? 5.176 17.641 -12.664 1 97.56 272 LEU B N 1
ATOM 6047 C CA . LEU B 1 272 ? 4.172 17.281 -11.672 1 97.56 272 LEU B CA 1
ATOM 6048 C C . LEU B 1 272 ? 3.262 16.172 -12.188 1 97.56 272 LEU B C 1
ATOM 6050 O O . LEU B 1 272 ? 2.643 16.312 -13.25 1 97.56 272 LEU B O 1
ATOM 6054 N N . GLU B 1 273 ? 3.158 15.117 -11.43 1 96.5 273 GLU B N 1
ATOM 6055 C CA . GLU B 1 273 ? 2.336 13.969 -11.797 1 96.5 273 GLU B CA 1
ATOM 6056 C C . GLU B 1 273 ? 1.2 13.75 -10.805 1 96.5 273 GLU B C 1
ATOM 6058 O O . GLU B 1 273 ? 0.126 13.273 -11.172 1 96.5 273 GLU B O 1
ATOM 6063 N N . HIS B 1 274 ? 1.398 14.031 -9.547 1 96.75 274 HIS B N 1
ATOM 6064 C CA . HIS B 1 274 ? 0.438 13.773 -8.484 1 96.75 274 HIS B CA 1
ATOM 6065 C C . HIS B 1 274 ? 0.197 15.023 -7.641 1 96.75 274 HIS B C 1
ATOM 6067 O O . HIS B 1 274 ? 1.122 15.539 -7.012 1 96.75 274 HIS B O 1
ATOM 6073 N N . VAL B 1 275 ? -1.002 15.492 -7.59 1 96.5 275 VAL B N 1
ATOM 6074 C CA . VAL B 1 275 ? -1.402 16.641 -6.785 1 96.5 275 VAL B CA 1
ATOM 6075 C C . VAL B 1 275 ? -2.518 16.234 -5.824 1 96.5 275 VAL B C 1
ATOM 6077 O O . VAL B 1 275 ? -3.666 16.062 -6.238 1 96.5 275 VAL B O 1
ATOM 6080 N N . THR B 1 276 ? -2.148 16.125 -4.613 1 95.81 276 THR B N 1
ATOM 6081 C CA . THR B 1 276 ? -3.102 15.773 -3.566 1 95.81 276 THR B CA 1
ATOM 6082 C C . THR B 1 276 ? -3.434 17 -2.711 1 95.81 276 THR B C 1
ATOM 6084 O O . THR B 1 276 ? -2.576 17.844 -2.479 1 95.81 276 THR B O 1
ATOM 6087 N N . PHE B 1 277 ? -4.68 17.078 -2.256 1 91.62 277 PHE B N 1
ATOM 6088 C CA . PHE B 1 277 ? -5.02 18.219 -1.405 1 91.62 277 PHE B CA 1
ATOM 6089 C C . PHE B 1 277 ? -6.02 17.797 -0.332 1 91.62 277 PHE B C 1
ATOM 6091 O O . PHE B 1 277 ? -6.766 16.828 -0.507 1 91.62 277 PHE B O 1
ATOM 6098 N N . ALA B 1 278 ? -5.934 18.453 0.757 1 88.5 278 ALA B N 1
ATOM 6099 C CA . ALA B 1 278 ? -6.777 18.266 1.934 1 88.5 278 ALA B CA 1
ATOM 6100 C C . ALA B 1 278 ? -6.711 19.484 2.854 1 88.5 278 ALA B C 1
ATOM 6102 O O . ALA B 1 278 ? -6.156 20.516 2.484 1 88.5 278 ALA B O 1
ATOM 6103 N N . GLY B 1 279 ? -7.301 19.328 4.031 1 80.38 279 GLY B N 1
ATOM 6104 C CA . GLY B 1 279 ? -7.172 20.328 5.078 1 80.38 279 GLY B CA 1
ATOM 6105 C C . GLY B 1 279 ? -8.289 21.359 5.055 1 80.38 279 GLY B C 1
ATOM 6106 O O . GLY B 1 279 ? -8.461 22.125 6.012 1 80.38 279 GLY B O 1
ATOM 6107 N N . ALA B 1 280 ? -8.953 21.5 3.965 1 75.69 280 ALA B N 1
ATOM 6108 C CA . ALA B 1 280 ? -10.125 22.359 3.832 1 75.69 280 ALA B CA 1
ATOM 6109 C C . ALA B 1 280 ? -10.984 21.938 2.645 1 75.69 280 ALA B C 1
ATOM 6111 O O . ALA B 1 280 ? -10.539 21.172 1.788 1 75.69 280 ALA B O 1
ATOM 6112 N N . THR B 1 281 ? -12.203 22.406 2.689 1 73.31 281 THR B N 1
ATOM 6113 C CA . THR B 1 281 ? -13.062 22.156 1.538 1 73.31 281 THR B CA 1
ATOM 6114 C C . THR B 1 281 ? -12.523 22.859 0.298 1 73.31 281 THR B C 1
ATOM 6116 O O . THR B 1 281 ? -12.141 24.031 0.362 1 73.31 281 THR B O 1
ATOM 6119 N N . MET B 1 282 ? -12.453 22.141 -0.734 1 78.81 282 MET B N 1
ATOM 6120 C CA . MET B 1 282 ? -12.016 22.688 -2.01 1 78.81 282 MET B CA 1
ATOM 6121 C C . MET B 1 282 ? -13.172 23.375 -2.734 1 78.81 282 MET B C 1
ATOM 6123 O O . MET B 1 282 ? -14.141 22.719 -3.121 1 78.81 282 MET B O 1
ATOM 6127 N N . PRO B 1 283 ? -13.016 24.734 -2.85 1 73.25 283 PRO B N 1
ATOM 6128 C CA . PRO B 1 283 ? -14.055 25.375 -3.662 1 73.25 283 PRO B CA 1
ATOM 6129 C C . PRO B 1 283 ? -14.031 24.922 -5.117 1 73.25 283 PRO B C 1
ATOM 6131 O O . PRO B 1 283 ? -12.953 24.734 -5.691 1 73.25 283 PRO B O 1
ATOM 6134 N N . ASP B 1 284 ? -15.203 24.797 -5.695 1 74.25 284 ASP B N 1
ATOM 6135 C CA . ASP B 1 284 ? -15.312 24.328 -7.074 1 74.25 284 ASP B CA 1
ATOM 6136 C C . ASP B 1 284 ? -14.578 25.25 -8.031 1 74.25 284 ASP B C 1
ATOM 6138 O O . ASP B 1 284 ? -13.938 24.797 -8.984 1 74.25 284 ASP B O 1
ATOM 6142 N N . THR B 1 285 ? -14.703 26.531 -7.816 1 77.94 285 THR B N 1
ATOM 6143 C CA . THR B 1 285 ? -14.07 27.5 -8.695 1 77.94 285 THR B CA 1
ATOM 6144 C C . THR B 1 285 ? -12.547 27.359 -8.656 1 77.94 285 THR B C 1
ATOM 6146 O O . THR B 1 285 ? -11.883 27.469 -9.688 1 77.94 285 THR B O 1
ATOM 6149 N N . VAL B 1 286 ? -12.023 27.156 -7.477 1 82.5 286 VAL B N 1
ATOM 6150 C CA . VAL B 1 286 ? -10.586 26.953 -7.332 1 82.5 286 VAL B CA 1
ATOM 6151 C C . VAL B 1 286 ? -10.164 25.656 -8.008 1 82.5 286 VAL B C 1
ATOM 6153 O O . VAL B 1 286 ? -9.156 25.609 -8.711 1 82.5 286 VAL B O 1
ATOM 6156 N N . LEU B 1 287 ? -10.938 24.641 -7.855 1 85.81 287 LEU B N 1
ATOM 6157 C CA . LEU B 1 287 ? -10.633 23.344 -8.438 1 85.81 287 LEU B CA 1
ATOM 6158 C C . LEU B 1 287 ? -10.602 23.422 -9.961 1 85.81 287 LEU B C 1
ATOM 6160 O O . LEU B 1 287 ? -9.742 22.812 -10.602 1 85.81 287 LEU B O 1
ATOM 6164 N N . GLU B 1 288 ? -11.531 24.109 -10.523 1 84.56 288 GLU B N 1
ATOM 6165 C CA . GLU B 1 288 ? -11.57 24.281 -11.969 1 84.56 288 GLU B CA 1
ATOM 6166 C C . GLU B 1 288 ? -10.281 24.922 -12.477 1 84.56 288 GLU B C 1
ATOM 6168 O O . GLU B 1 288 ? -9.727 24.484 -13.492 1 84.56 288 GLU B O 1
ATOM 6173 N N . ARG B 1 289 ? -9.852 26 -11.789 1 89.06 289 ARG B N 1
ATOM 6174 C CA . ARG B 1 289 ? -8.609 26.656 -12.172 1 89.06 289 ARG B CA 1
ATOM 6175 C C . ARG B 1 289 ? -7.414 25.734 -11.984 1 89.06 289 ARG B C 1
ATOM 6177 O O . ARG B 1 289 ? -6.512 25.703 -12.82 1 89.06 289 ARG B O 1
ATOM 6184 N N . VAL B 1 290 ? -7.391 25.031 -10.914 1 92.56 290 VAL B N 1
ATOM 6185 C CA . VAL B 1 290 ? -6.312 24.078 -10.625 1 92.56 290 VAL B CA 1
ATOM 6186 C C . VAL B 1 290 ? -6.227 23.047 -11.742 1 92.56 290 VAL B C 1
ATOM 6188 O O . VAL B 1 290 ? -5.137 22.734 -12.227 1 92.56 290 VAL B O 1
ATOM 6191 N N . ASN B 1 291 ? -7.344 22.5 -12.148 1 91.94 291 ASN B N 1
ATOM 6192 C CA . ASN B 1 291 ? -7.387 21.5 -13.203 1 91.94 291 ASN B CA 1
ATOM 6193 C C . ASN B 1 291 ? -6.879 22.062 -14.531 1 91.94 291 ASN B C 1
ATOM 6195 O O . ASN B 1 291 ? -6.27 21.344 -15.32 1 91.94 291 ASN B O 1
ATOM 6199 N N . ARG B 1 292 ? -7.121 23.25 -14.727 1 92.19 292 ARG B N 1
ATOM 6200 C CA . ARG B 1 292 ? -6.766 23.891 -15.992 1 92.19 292 ARG B CA 1
ATOM 6201 C C . ARG B 1 292 ? -5.273 24.203 -16.062 1 92.19 292 ARG B C 1
ATOM 6203 O O . ARG B 1 292 ? -4.645 24.031 -17.109 1 92.19 292 ARG B O 1
ATOM 6210 N N . PHE B 1 293 ? -4.688 24.609 -14.93 1 94.88 293 PHE B N 1
ATOM 6211 C CA . PHE B 1 293 ? -3.371 25.234 -15.023 1 94.88 293 PHE B CA 1
ATOM 6212 C C . PHE B 1 293 ? -2.305 24.344 -14.398 1 94.88 293 PHE B C 1
ATOM 6214 O O . PHE B 1 293 ? -1.115 24.484 -14.688 1 94.88 293 PHE B O 1
ATOM 6221 N N . ILE B 1 294 ? -2.637 23.531 -13.469 1 96.06 294 ILE B N 1
ATOM 6222 C CA . ILE B 1 294 ? -1.684 22.656 -12.797 1 96.06 294 ILE B CA 1
ATOM 6223 C C . ILE B 1 294 ? -1.81 21.234 -13.352 1 96.06 294 ILE B C 1
ATOM 6225 O O . ILE B 1 294 ? -2.879 20.625 -13.273 1 96.06 294 ILE B O 1
ATOM 6229 N N . PRO B 1 295 ? -0.755 20.719 -13.906 1 96.75 295 PRO B N 1
ATOM 6230 C CA . PRO B 1 295 ? -0.831 19.359 -14.438 1 96.75 295 PRO B CA 1
ATOM 6231 C C . PRO B 1 295 ? -0.863 18.297 -13.328 1 96.75 295 PRO B C 1
ATOM 6233 O O . PRO B 1 295 ? -0.746 18.641 -12.148 1 96.75 295 PRO B O 1
ATOM 6236 N N . GLY B 1 296 ? -1.039 16.953 -13.797 1 94.44 296 GLY B N 1
ATOM 6237 C CA . GLY B 1 296 ? -1.018 15.836 -12.867 1 94.44 296 GLY B CA 1
ATOM 6238 C C . GLY B 1 296 ? -2.402 15.414 -12.414 1 94.44 296 GLY B C 1
ATOM 6239 O O . GLY B 1 296 ? -3.369 16.156 -12.578 1 94.44 296 GLY B O 1
ATOM 6240 N N . GLU B 1 297 ? -2.48 14.297 -11.875 1 93.94 297 GLU B N 1
ATOM 6241 C CA . GLU B 1 297 ? -3.732 13.789 -11.32 1 93.94 297 GLU B CA 1
ATOM 6242 C C . GLU B 1 297 ? -4.055 14.453 -9.984 1 93.94 297 GLU B C 1
ATOM 6244 O O . GLU B 1 297 ? -3.182 14.586 -9.117 1 93.94 297 GLU B O 1
ATOM 6249 N N . LYS B 1 298 ? -5.312 14.945 -9.844 1 94.31 298 LYS B N 1
ATOM 6250 C CA . LYS B 1 298 ? -5.758 15.578 -8.602 1 94.31 298 LYS B CA 1
ATOM 6251 C C . LYS B 1 298 ? -6.48 14.578 -7.707 1 94.31 298 LYS B C 1
ATOM 6253 O O . LYS B 1 298 ? -7.395 13.875 -8.156 1 94.31 298 LYS B O 1
ATOM 6258 N N . VAL B 1 299 ? -6.098 14.484 -6.484 1 93.88 299 VAL B N 1
ATOM 6259 C CA . VAL B 1 299 ? -6.777 13.625 -5.523 1 93.88 299 VAL B CA 1
ATOM 6260 C C . VAL B 1 299 ? -7.148 14.43 -4.277 1 93.88 299 VAL B C 1
ATOM 6262 O O . VAL B 1 299 ? -6.285 15.055 -3.658 1 93.88 299 VAL B O 1
ATOM 6265 N N . ASN B 1 300 ? -8.422 14.461 -3.957 1 91.38 300 ASN B N 1
ATOM 6266 C CA . ASN B 1 300 ? -8.938 15.055 -2.727 1 91.38 300 ASN B CA 1
ATOM 6267 C C . ASN B 1 300 ? -8.961 14.039 -1.584 1 91.38 300 ASN B C 1
ATOM 6269 O O . ASN B 1 300 ? -9.375 12.898 -1.77 1 91.38 300 ASN B O 1
ATOM 6273 N N . ILE B 1 301 ? -8.461 14.453 -0.448 1 91.31 301 ILE B N 1
ATOM 6274 C CA . ILE B 1 301 ? -8.406 13.547 0.698 1 91.31 301 ILE B CA 1
ATOM 6275 C C . ILE B 1 301 ? -9.078 14.203 1.904 1 91.31 301 ILE B C 1
ATOM 6277 O O . ILE B 1 301 ? -8.969 15.422 2.096 1 91.31 301 ILE B O 1
ATOM 6281 N N . TYR B 1 302 ? -9.797 13.453 2.617 1 86.31 302 TYR B N 1
ATOM 6282 C CA . TYR B 1 302 ? -10.367 13.844 3.902 1 86.31 302 TYR B CA 1
ATOM 6283 C C . TYR B 1 302 ? -9.914 12.898 5.008 1 86.31 302 TYR B C 1
ATOM 6285 O O . TYR B 1 302 ? -9.898 11.68 4.82 1 86.31 302 TYR B O 1
ATOM 6293 N N . GLY B 1 303 ? -9.469 13.484 6.043 1 83.12 303 GLY B N 1
ATOM 6294 C CA . GLY B 1 303 ? -9.039 12.703 7.191 1 83.12 303 GLY B CA 1
ATOM 6295 C C . GLY B 1 303 ? -8.875 13.539 8.453 1 83.12 303 GLY B C 1
ATOM 6296 O O . GLY B 1 303 ? -9.133 14.742 8.438 1 83.12 303 GLY B O 1
ATOM 6297 N N . THR B 1 304 ? -8.609 12.828 9.523 1 81.19 304 THR B N 1
ATOM 6298 C CA . THR B 1 304 ? -8.32 13.453 10.812 1 81.19 304 THR B CA 1
ATOM 6299 C C . THR B 1 304 ? -6.965 12.984 11.344 1 81.19 304 THR B C 1
ATOM 6301 O O . THR B 1 304 ? -6.395 12.016 10.844 1 81.19 304 THR B O 1
ATOM 6304 N N . THR B 1 305 ? -6.434 13.734 12.234 1 84.44 305 THR B N 1
ATOM 6305 C CA . THR B 1 305 ? -5.164 13.367 12.859 1 84.44 305 THR B CA 1
ATOM 6306 C C . THR B 1 305 ? -5.234 11.969 13.453 1 84.44 305 THR B C 1
ATOM 6308 O O . THR B 1 305 ? -4.297 11.18 13.32 1 84.44 305 THR B O 1
ATOM 6311 N N . GLU B 1 306 ? -6.355 11.648 14.031 1 78 306 GLU B N 1
ATOM 6312 C CA . GLU B 1 306 ? -6.535 10.391 14.742 1 78 306 GLU B CA 1
ATOM 6313 C C . GLU B 1 306 ? -6.738 9.234 13.766 1 78 306 GLU B C 1
ATOM 6315 O O . GLU B 1 306 ? -6.16 8.156 13.945 1 78 306 GLU B O 1
ATOM 6320 N N . ALA B 1 307 ? -7.57 9.445 12.719 1 73.25 307 ALA B N 1
ATOM 6321 C CA . ALA B 1 307 ? -7.961 8.367 11.82 1 73.25 307 ALA B CA 1
ATOM 6322 C C . ALA B 1 307 ? -7.188 8.43 10.508 1 73.25 307 ALA B C 1
ATOM 6324 O O . ALA B 1 307 ? -7.414 7.629 9.602 1 73.25 307 ALA B O 1
ATOM 6325 N N . MET B 1 308 ? -6.367 9.242 10.445 1 74.06 308 MET B N 1
ATOM 6326 C CA . MET B 1 308 ? -5.559 9.383 9.242 1 74.06 308 MET B CA 1
ATOM 6327 C C . MET B 1 308 ? -6.43 9.758 8.039 1 74.06 308 MET B C 1
ATOM 6329 O O . MET B 1 308 ? -7.52 10.305 8.211 1 74.06 308 MET B O 1
ATOM 6333 N N . ASN B 1 309 ? -5.812 9.594 6.809 1 75.19 309 ASN B N 1
ATOM 6334 C CA . ASN B 1 309 ? -6.543 9.734 5.555 1 75.19 309 ASN B CA 1
ATOM 6335 C C . ASN B 1 309 ? -7.551 8.609 5.363 1 75.19 309 ASN B C 1
ATOM 6337 O O . ASN B 1 309 ? -7.168 7.441 5.246 1 75.19 309 ASN B O 1
ATOM 6341 N N . SER B 1 310 ? -8.844 8.977 5.43 1 76.62 310 SER B N 1
ATOM 6342 C CA . SER B 1 310 ? -9.891 7.957 5.457 1 76.62 310 SER B CA 1
ATOM 6343 C C . SER B 1 310 ? -10.688 7.953 4.16 1 76.62 310 SER B C 1
ATOM 6345 O O . SER B 1 310 ? -11.086 6.891 3.67 1 76.62 310 SER B O 1
ATOM 6347 N N . LEU B 1 311 ? -10.945 9.164 3.678 1 85.69 311 LEU B N 1
ATOM 6348 C CA . LEU B 1 311 ? -11.727 9.312 2.453 1 85.69 311 LEU B CA 1
ATOM 6349 C C . LEU B 1 311 ? -10.891 9.945 1.348 1 85.69 311 LEU B C 1
ATOM 6351 O O . LEU B 1 311 ? -9.93 10.672 1.627 1 85.69 311 LEU B O 1
ATOM 6355 N N . TYR B 1 312 ? -11.305 9.672 0.132 1 88.75 312 TYR B N 1
ATOM 6356 C CA . TYR B 1 312 ? -10.602 10.25 -1.006 1 88.75 312 TYR B CA 1
ATOM 6357 C C . TYR B 1 312 ? -11.523 10.375 -2.213 1 88.75 312 TYR B C 1
ATOM 6359 O O . TYR B 1 312 ? -12.586 9.758 -2.254 1 88.75 312 TYR B O 1
ATOM 6367 N N . MET B 1 313 ? -11.133 11.242 -3.047 1 87.69 313 MET B N 1
ATOM 6368 C CA . MET B 1 313 ? -11.75 11.312 -4.367 1 87.69 313 MET B CA 1
ATOM 6369 C C . MET B 1 313 ? -10.734 11.711 -5.43 1 87.69 313 MET B C 1
ATOM 6371 O O . MET B 1 313 ? -10.016 12.703 -5.262 1 87.69 313 MET B O 1
ATOM 6375 N N . ARG B 1 314 ? -10.547 10.812 -6.352 1 85.94 314 ARG B N 1
ATOM 6376 C CA . ARG B 1 314 ? -9.727 11.172 -7.5 1 85.94 314 ARG B CA 1
ATOM 6377 C C . ARG B 1 314 ? -10.484 12.094 -8.453 1 85.94 314 ARG B C 1
ATOM 6379 O O . ARG B 1 314 ? -11.594 11.781 -8.875 1 85.94 314 ARG B O 1
ATOM 6386 N N . ALA B 1 315 ? -10.258 13.445 -8.188 1 62.66 315 ALA B N 1
ATOM 6387 C CA . ALA B 1 315 ? -10.984 14.648 -8.602 1 62.66 315 ALA B CA 1
ATOM 6388 C C . ALA B 1 315 ? -11.109 14.719 -10.117 1 62.66 315 ALA B C 1
ATOM 6390 O O . ALA B 1 315 ? -10.289 15.359 -10.781 1 62.66 315 ALA B O 1
ATOM 6391 N N . VAL B 1 316 ? -11.805 13.695 -10.633 1 58.97 316 VAL B N 1
ATOM 6392 C CA . VAL B 1 316 ? -12.266 14.141 -11.938 1 58.97 316 VAL B CA 1
ATOM 6393 C C . VAL B 1 316 ? -13.32 15.234 -11.773 1 58.97 316 VAL B C 1
ATOM 6395 O O . VAL B 1 316 ? -13.711 15.562 -10.648 1 58.97 316 VAL B O 1
ATOM 6398 N N . ARG B 1 317 ? -14.109 15.703 -12.672 1 56.94 317 ARG B N 1
ATOM 6399 C CA . ARG B 1 317 ? -15.094 16.75 -12.922 1 56.94 317 ARG B CA 1
ATOM 6400 C C . ARG B 1 317 ? -16.094 16.859 -11.773 1 56.94 317 ARG B C 1
ATOM 6402 O O . ARG B 1 317 ? -17.109 17.547 -11.891 1 56.94 317 ARG B O 1
ATOM 6409 N N . ILE B 1 318 ? -15.75 16.156 -10.547 1 56.34 318 ILE B N 1
ATOM 6410 C CA . ILE B 1 318 ? -16.828 16.047 -9.578 1 56.34 318 ILE B CA 1
ATOM 6411 C C . ILE B 1 318 ? -16.641 17.078 -8.469 1 56.34 318 ILE B C 1
ATOM 6413 O O . ILE B 1 318 ? -15.508 17.469 -8.172 1 56.34 318 ILE B O 1
ATOM 6417 N N . ALA B 1 319 ? -17.766 17.438 -7.809 1 59.31 319 ALA B N 1
ATOM 6418 C CA . ALA B 1 319 ? -17.906 18.391 -6.711 1 59.31 319 ALA B CA 1
ATOM 6419 C C . ALA B 1 319 ? -16.922 18.078 -5.59 1 59.31 319 ALA B C 1
ATOM 6421 O O . ALA B 1 319 ? -16.625 16.906 -5.312 1 59.31 319 ALA B O 1
ATOM 6422 N N . GLY B 1 320 ? -16.281 18.969 -5.008 1 63.94 320 GLY B N 1
ATOM 6423 C CA . GLY B 1 320 ? -15.25 18.953 -3.977 1 63.94 320 GLY B CA 1
ATOM 6424 C C . GLY B 1 320 ? -15.711 18.281 -2.699 1 63.94 320 GLY B C 1
ATOM 6425 O O . GLY B 1 320 ? -14.906 18.047 -1.792 1 63.94 320 GLY B O 1
ATOM 6426 N N . THR B 1 321 ? -16.969 17.688 -2.643 1 71.44 321 THR B N 1
ATOM 6427 C CA . THR B 1 321 ? -17.453 17.156 -1.367 1 71.44 321 THR B CA 1
ATOM 6428 C C . THR B 1 321 ? -17.719 15.664 -1.465 1 71.44 321 THR B C 1
ATOM 6430 O O . THR B 1 321 ? -17.938 15 -0.449 1 71.44 321 THR B O 1
ATOM 6433 N N . VAL B 1 322 ? -17.781 15.117 -2.609 1 78.5 322 VAL B N 1
ATOM 6434 C CA . VAL B 1 322 ? -18.062 13.695 -2.795 1 78.5 322 VAL B CA 1
ATOM 6435 C C . VAL B 1 322 ? -16.781 12.883 -2.619 1 78.5 322 VAL B C 1
ATOM 6437 O O . VAL B 1 322 ? -15.766 13.188 -3.242 1 78.5 322 VAL B O 1
ATOM 6440 N N . MET B 1 323 ? -16.891 11.93 -1.776 1 87.19 323 MET B N 1
ATOM 6441 C CA . MET B 1 323 ? -15.703 11.141 -1.447 1 87.19 323 MET B CA 1
ATOM 6442 C C . MET B 1 323 ? -16.031 9.656 -1.369 1 87.19 323 MET B C 1
ATOM 6444 O O . MET B 1 323 ? -17.203 9.281 -1.397 1 87.19 323 MET B O 1
ATOM 6448 N N . ARG B 1 324 ? -15 8.852 -1.344 1 88.25 324 ARG B N 1
ATOM 6449 C CA . ARG B 1 324 ? -15.086 7.41 -1.15 1 88.25 324 ARG B CA 1
ATOM 6450 C C . ARG B 1 324 ? -14.148 6.945 -0.047 1 88.25 324 ARG B C 1
ATOM 6452 O O . ARG B 1 324 ? -13.086 7.535 0.158 1 88.25 324 ARG B O 1
ATOM 6459 N N . PRO B 1 325 ? -14.57 5.84 0.703 1 87.62 325 PRO B N 1
ATOM 6460 C CA . PRO B 1 325 ? -13.633 5.289 1.686 1 87.62 325 PRO B CA 1
ATOM 6461 C C . PRO B 1 325 ? -12.375 4.707 1.042 1 87.62 325 PRO B C 1
ATOM 6463 O O . PRO B 1 325 ? -12.453 4.098 -0.028 1 87.62 325 PRO B O 1
ATOM 6466 N N . GLY B 1 326 ? -11.234 4.902 1.676 1 90.12 326 GLY B N 1
ATOM 6467 C CA . GLY B 1 326 ? -9.977 4.371 1.182 1 90.12 326 GLY B CA 1
ATOM 6468 C C . GLY B 1 326 ? -9.766 2.91 1.533 1 90.12 326 GLY B C 1
ATOM 6469 O O . GLY B 1 326 ? -10.602 2.299 2.193 1 90.12 326 GLY B O 1
ATOM 6470 N N . PHE B 1 327 ? -8.617 2.312 1.179 1 91.19 327 PHE B N 1
ATOM 6471 C CA . PHE B 1 327 ? -8.258 0.907 1.322 1 91.19 327 PHE B CA 1
ATOM 6472 C C . PHE B 1 327 ? -8.258 0.496 2.789 1 91.19 327 PHE B C 1
ATOM 6474 O O . PHE B 1 327 ? -8.664 -0.618 3.127 1 91.19 327 PHE B O 1
ATOM 6481 N N . PHE B 1 328 ? -7.793 1.375 3.629 1 87.81 328 PHE B N 1
ATOM 6482 C CA . PHE B 1 328 ? -7.645 1.049 5.043 1 87.81 328 PHE B CA 1
ATOM 6483 C C . PHE B 1 328 ? -8.836 1.557 5.844 1 87.81 328 PHE B C 1
ATOM 6485 O O . PHE B 1 328 ? -8.852 1.465 7.074 1 87.81 328 PHE B O 1
ATOM 6492 N N . SER B 1 329 ? -9.898 2.041 5.18 1 83.12 329 SER B N 1
ATOM 6493 C CA . SER B 1 329 ? -10.938 2.752 5.91 1 83.12 329 SER B CA 1
ATOM 6494 C C . SER B 1 329 ? -12.25 1.977 5.895 1 83.12 329 SER B C 1
ATOM 6496 O O . SER B 1 329 ? -12.586 1.332 4.898 1 83.12 329 SER B O 1
ATOM 6498 N N . GLU B 1 330 ? -12.867 2.01 6.984 1 76.88 330 GLU B N 1
ATOM 6499 C CA . GLU B 1 330 ? -14.273 1.651 7.125 1 76.88 330 GLU B CA 1
ATOM 6500 C C . GLU B 1 330 ? -15.086 2.816 7.68 1 76.88 330 GLU B C 1
ATOM 6502 O O . GLU B 1 330 ? -14.688 3.441 8.672 1 76.88 330 GLU B O 1
ATOM 6507 N N . VAL B 1 331 ? -16.156 3.115 6.98 1 76.75 331 VAL B N 1
ATOM 6508 C CA . VAL B 1 331 ? -16.938 4.293 7.34 1 76.75 331 VAL B CA 1
ATOM 6509 C C . VAL B 1 331 ? -18.312 3.859 7.859 1 76.75 331 VAL B C 1
ATOM 6511 O O . VAL B 1 331 ? -18.984 3.035 7.238 1 76.75 331 VAL B O 1
ATOM 6514 N N . ARG B 1 332 ? -18.594 4.305 9.008 1 72.94 332 ARG B N 1
ATOM 6515 C CA . ARG B 1 332 ? -19.938 4.164 9.562 1 72.94 332 ARG B CA 1
ATOM 6516 C C . ARG B 1 332 ? -20.594 5.527 9.758 1 72.94 332 ARG B C 1
ATOM 6518 O O . ARG B 1 332 ? -20 6.426 10.359 1 72.94 332 ARG B O 1
ATOM 6525 N N . ILE B 1 333 ? -21.75 5.723 9.203 1 71.25 333 ILE B N 1
ATOM 6526 C CA . ILE B 1 333 ? -22.531 6.945 9.375 1 71.25 333 ILE B CA 1
ATOM 6527 C C . ILE B 1 333 ? -23.547 6.758 10.492 1 71.25 333 ILE B C 1
ATOM 6529 O O . ILE B 1 333 ? -24.359 5.828 10.453 1 71.25 333 ILE B O 1
ATOM 6533 N N . VAL B 1 334 ? -23.422 7.633 11.602 1 67.75 334 VAL B N 1
ATOM 6534 C CA . VAL B 1 334 ? -24.312 7.531 12.758 1 67.75 334 VAL B CA 1
ATOM 6535 C C . VAL B 1 334 ? -25.156 8.789 12.867 1 67.75 334 VAL B C 1
ATOM 6537 O O . VAL B 1 334 ? -24.703 9.891 12.562 1 67.75 334 VAL B O 1
ATOM 6540 N N . ARG B 1 335 ? -26.578 8.695 13.172 1 56.12 335 ARG B N 1
ATOM 6541 C CA . ARG B 1 335 ? -27.484 9.82 13.352 1 56.12 335 ARG B CA 1
ATOM 6542 C C . ARG B 1 335 ? -27.203 10.555 14.656 1 56.12 335 ARG B C 1
ATOM 6544 O O . ARG B 1 335 ? -26.953 9.922 15.688 1 56.12 335 ARG B O 1
ATOM 6551 N N . VAL B 1 336 ? -27 12 14.602 1 50.75 336 VAL B N 1
ATOM 6552 C CA . VAL B 1 336 ? -26.75 12.797 15.805 1 50.75 336 VAL B CA 1
ATOM 6553 C C . VAL B 1 336 ? -28.078 13.289 16.375 1 50.75 336 VAL B C 1
ATOM 6555 O O . VAL B 1 336 ? -28.984 13.664 15.625 1 50.75 336 VAL B O 1
ATOM 6558 N N . GLY B 1 337 ? -28.781 13.367 17.797 1 44.91 337 GLY B N 1
ATOM 6559 C CA . GLY B 1 337 ? -29.922 13.805 18.594 1 44.91 337 GLY B CA 1
ATOM 6560 C C . GLY B 1 337 ? -31.109 12.852 18.5 1 44.91 337 GLY B C 1
ATOM 6561 O O . GLY B 1 337 ? -31.766 12.586 19.5 1 44.91 337 GLY B O 1
ATOM 6562 N N . GLY B 1 338 ? -32.438 13.156 17.344 1 36.38 338 GLY B N 1
ATOM 6563 C CA . GLY B 1 338 ? -33.781 12.578 17.344 1 36.38 338 GLY B CA 1
ATOM 6564 C C . GLY B 1 338 ? -33.75 11.062 17.297 1 36.38 338 GLY B C 1
ATOM 6565 O O . GLY B 1 338 ? -32.719 10.445 17.125 1 36.38 338 GLY B O 1
ATOM 6566 N N . ASP B 1 339 ? -35.25 10.531 17.641 1 30.84 339 ASP B N 1
ATOM 6567 C CA . ASP B 1 339 ? -35.75 9.211 17.266 1 30.84 339 ASP B CA 1
ATOM 6568 C C . ASP B 1 339 ? -35.406 8.859 15.828 1 30.84 339 ASP B C 1
ATOM 6570 O O . ASP B 1 339 ? -35.312 9.742 14.977 1 30.84 339 ASP B O 1
ATOM 6574 N N . VAL B 1 340 ? -34.75 7.832 15.602 1 33.16 340 VAL B N 1
ATOM 6575 C CA . VAL B 1 340 ? -34.594 7.277 14.258 1 33.16 340 VAL B CA 1
ATOM 6576 C C . VAL B 1 340 ? -35.906 7.438 13.477 1 33.16 340 VAL B C 1
ATOM 6578 O O . VAL B 1 340 ? -36.906 6.816 13.805 1 33.16 340 VAL B O 1
ATOM 6581 N N . ASP B 1 341 ? -36.562 8.711 13.391 1 29.56 341 ASP B N 1
ATOM 6582 C CA . ASP B 1 341 ? -37.75 8.602 12.555 1 29.56 341 ASP B CA 1
ATOM 6583 C C . ASP B 1 341 ? -37.469 7.863 11.25 1 29.56 341 ASP B C 1
ATOM 6585 O O . ASP B 1 341 ? -36.375 8.023 10.68 1 29.56 341 ASP B O 1
ATOM 6589 N N . ASP B 1 342 ? -38.188 6.812 10.969 1 30.33 342 ASP B N 1
ATOM 6590 C CA . ASP B 1 342 ? -38.281 5.828 9.898 1 30.33 342 ASP B CA 1
ATOM 6591 C C . ASP B 1 342 ? -38.188 6.5 8.531 1 30.33 342 ASP B C 1
ATOM 6593 O O . ASP B 1 342 ? -38.031 5.828 7.512 1 30.33 342 ASP B O 1
ATOM 6597 N N . GLY B 1 343 ? -39.031 7.535 8.18 1 29.36 343 GLY B N 1
ATOM 6598 C CA . GLY B 1 343 ? -39.531 7.82 6.852 1 29.36 343 GLY B CA 1
ATOM 6599 C C . GLY B 1 343 ? -38.5 8.469 5.945 1 29.36 343 GLY B C 1
ATOM 6600 O O . GLY B 1 343 ? -38.719 8.586 4.738 1 29.36 343 GLY B O 1
ATOM 6601 N N . CYS B 1 344 ? -38.281 9.828 6.25 1 28.11 344 CYS B N 1
ATOM 6602 C CA . CYS B 1 344 ? -37.531 10.422 5.16 1 28.11 344 CYS B CA 1
ATOM 6603 C C . CYS B 1 344 ? -36.188 9.734 5.008 1 28.11 344 CYS B C 1
ATOM 6605 O O . CYS B 1 344 ? -35.5 9.453 6 1 28.11 344 CYS B O 1
ATOM 6607 N N . PRO B 1 345 ? -35.844 9.391 3.754 1 27.52 345 PRO B N 1
ATOM 6608 C CA . PRO B 1 345 ? -34.625 8.625 3.461 1 27.52 345 PRO B CA 1
ATOM 6609 C C . PRO B 1 345 ? -33.438 9.047 4.324 1 27.52 345 PRO B C 1
ATOM 6611 O O . PRO B 1 345 ? -33.469 10.109 4.938 1 27.52 345 PRO B O 1
ATOM 6614 N N . THR B 1 346 ? -32.25 8.328 4.094 1 26.52 346 THR B N 1
ATOM 6615 C CA . THR B 1 346 ? -31 7.844 4.621 1 26.52 346 THR B CA 1
ATOM 6616 C C . THR B 1 346 ? -30.047 9.008 4.891 1 26.52 346 THR B C 1
ATOM 6618 O O . THR B 1 346 ? -29.359 9.484 3.979 1 26.52 346 THR B O 1
ATOM 6621 N N . VAL B 1 347 ? -30.531 10.195 5.238 1 29.72 347 VAL B N 1
ATOM 6622 C CA . VAL B 1 347 ? -29.25 10.836 5.551 1 29.72 347 VAL B CA 1
ATOM 6623 C C . VAL B 1 347 ? -28.594 10.125 6.727 1 29.72 347 VAL B C 1
ATOM 6625 O O . VAL B 1 347 ? -29.047 10.242 7.867 1 29.72 347 VAL B O 1
ATOM 6628 N N . LYS B 1 348 ? -28.344 8.906 6.633 1 30.8 348 LYS B N 1
ATOM 6629 C CA . LYS B 1 348 ? -27.531 8.227 7.629 1 30.8 348 LYS B CA 1
ATOM 6630 C C . LYS B 1 348 ? -26.281 9.039 7.957 1 30.8 348 LYS B C 1
ATOM 6632 O O . LYS B 1 348 ? -25.469 9.344 7.07 1 30.8 348 LYS B O 1
ATOM 6637 N N . ARG B 1 349 ? -26.562 10.023 8.781 1 30.53 349 ARG B N 1
ATOM 6638 C CA . ARG B 1 349 ? -25.375 10.656 9.344 1 30.53 349 ARG B CA 1
ATOM 6639 C C . ARG B 1 349 ? -24.328 9.617 9.734 1 30.53 349 ARG B C 1
ATOM 6641 O O . ARG B 1 349 ? -24.625 8.672 10.461 1 30.53 349 ARG B O 1
ATOM 6648 N N . ALA B 1 350 ? -23.562 9.305 8.867 1 31.58 350 ALA B N 1
ATOM 6649 C CA . ALA B 1 350 ? -22.484 8.359 9.156 1 31.58 350 ALA B CA 1
ATOM 6650 C C . ALA B 1 350 ? -21.453 8.969 10.117 1 31.58 350 ALA B C 1
ATOM 6652 O O . ALA B 1 350 ? -21 10.094 9.906 1 31.58 350 ALA B O 1
ATOM 6653 N N . SER B 1 351 ? -21.812 8.867 11.406 1 30.97 351 SER B N 1
ATOM 6654 C CA . SER B 1 351 ? -20.625 9 12.227 1 30.97 351 SER B CA 1
ATOM 6655 C C . SER B 1 351 ? -19.547 8 11.805 1 30.97 351 SER B C 1
ATOM 6657 O O . SER B 1 351 ? -19.859 6.844 11.516 1 30.97 351 SER B O 1
ATOM 6659 N N . TRP B 1 352 ? -18.672 8.516 11.18 1 33.31 352 TRP B N 1
ATOM 6660 C CA . TRP B 1 352 ? -17.516 7.688 10.844 1 33.31 352 TRP B CA 1
ATOM 6661 C C . TRP B 1 352 ? -16.938 7.031 12.086 1 33.31 352 TRP B C 1
ATOM 6663 O O . TRP B 1 352 ? -16.516 7.723 13.023 1 33.31 352 TRP B O 1
ATOM 6673 N N . ARG B 1 353 ? -17.672 6.086 12.625 1 29.94 353 ARG B N 1
ATOM 6674 C CA . ARG B 1 353 ? -16.906 5.285 13.57 1 29.94 353 ARG B CA 1
ATOM 6675 C C . ARG B 1 353 ? -15.828 4.473 12.859 1 29.94 353 ARG B C 1
ATOM 6677 O O . ARG B 1 353 ? -16.141 3.65 11.992 1 29.94 353 ARG B O 1
ATOM 6684 N N . TRP B 1 354 ? -14.844 5.023 12.719 1 30.53 354 TRP B N 1
ATOM 6685 C CA . TRP B 1 354 ? -13.734 4.121 12.398 1 30.53 354 TRP B CA 1
ATOM 6686 C C . TRP B 1 354 ? -13.758 2.895 13.305 1 30.53 354 TRP B C 1
ATOM 6688 O O . TRP B 1 354 ? -13.711 3.02 14.531 1 30.53 354 TRP B O 1
ATOM 6698 N N . ARG B 1 355 ? -14.586 2.02 13.125 1 28.72 355 ARG B N 1
ATOM 6699 C CA . ARG B 1 355 ? -14.328 0.817 13.914 1 28.72 355 ARG B CA 1
ATOM 6700 C C . ARG B 1 355 ? -12.875 0.387 13.797 1 28.72 355 ARG B C 1
ATOM 6702 O O . ARG B 1 355 ? -12.445 -0.119 12.758 1 28.72 355 ARG B O 1
ATOM 6709 N N . ARG B 1 356 ? -12.039 1.123 14.242 1 29.39 356 ARG B N 1
ATOM 6710 C CA . ARG B 1 356 ? -10.711 0.607 14.578 1 29.39 356 ARG B CA 1
ATOM 6711 C C . ARG B 1 356 ? -10.812 -0.7 15.359 1 29.39 356 ARG B C 1
ATOM 6713 O O . ARG B 1 356 ? -11.32 -0.721 16.484 1 29.39 356 ARG B O 1
ATOM 6720 N N . ARG B 1 357 ? -11.109 -1.754 14.906 1 30.09 357 ARG B N 1
ATOM 6721 C CA . ARG B 1 357 ? -10.562 -2.811 15.75 1 30.09 357 ARG B CA 1
ATOM 6722 C C . ARG B 1 357 ? -9.234 -2.389 16.359 1 30.09 357 ARG B C 1
ATOM 6724 O O . ARG B 1 357 ? -8.211 -3.051 16.156 1 30.09 357 ARG B O 1
ATOM 6731 N N . MET B 1 358 ? -8.836 -1.25 16.172 1 27.59 358 MET B N 1
ATOM 6732 C CA . MET B 1 358 ? -7.852 -0.898 17.188 1 27.59 358 MET B CA 1
ATOM 6733 C C . MET B 1 358 ? -8.469 -0.947 18.578 1 27.59 358 MET B C 1
ATOM 6735 O O . MET B 1 358 ? -9.461 -0.26 18.859 1 27.59 358 MET B O 1
ATOM 6739 N N . ARG B 1 359 ? -8.68 -2.119 19.141 1 25.47 359 ARG B N 1
ATOM 6740 C CA . ARG B 1 359 ? -8.859 -2.033 20.578 1 25.47 359 ARG B CA 1
ATOM 6741 C C . ARG B 1 359 ? -8.367 -0.695 21.125 1 25.47 359 ARG B C 1
ATOM 6743 O O . ARG B 1 359 ? -7.332 -0.188 20.672 1 25.47 359 ARG B O 1
ATOM 6750 N N . PRO B 1 360 ? -9.336 0.058 21.5 1 26.31 360 PRO B N 1
ATOM 6751 C CA . PRO B 1 360 ? -8.711 1.121 22.297 1 26.31 360 PRO B CA 1
ATOM 6752 C C . PRO B 1 360 ? -7.406 0.677 22.953 1 26.31 360 PRO B C 1
ATOM 6754 O O . PRO B 1 360 ? -7.328 -0.435 23.484 1 26.31 360 PRO B O 1
ATOM 6757 N N . PHE B 1 361 ? -6.469 0.923 22.344 1 25.78 361 PHE B N 1
ATOM 6758 C CA . PHE B 1 361 ? -5.207 0.825 23.062 1 25.78 361 PHE B CA 1
ATOM 6759 C C . PHE B 1 361 ? -5.371 1.321 24.5 1 25.78 361 PHE B C 1
ATOM 6761 O O . PHE B 1 361 ? -5.516 2.523 24.734 1 25.78 361 PHE B O 1
ATOM 6768 N N . GLN B 1 362 ? -6.223 0.58 25.25 1 25.12 362 GLN B N 1
ATOM 6769 C CA . GLN B 1 362 ? -5.816 0.785 26.641 1 25.12 362 GLN B CA 1
ATOM 6770 C C . GLN B 1 362 ? -4.344 0.428 26.844 1 25.12 362 GLN B C 1
ATOM 6772 O O . GLN B 1 362 ? -3.998 -0.748 26.969 1 25.12 362 GLN B O 1
ATOM 6777 N N . ALA B 1 363 ? -3.59 0.889 25.984 1 24.83 363 ALA B N 1
ATOM 6778 C CA . ALA B 1 363 ? -2.275 0.787 26.609 1 24.83 363 ALA B CA 1
ATOM 6779 C C . ALA B 1 363 ? -2.363 1.029 28.109 1 24.83 363 ALA B C 1
ATOM 6781 O O . ALA B 1 363 ? -3.049 1.952 28.562 1 24.83 363 ALA B O 1
ATOM 6782 N N . THR B 1 364 ? -2.328 0.042 28.797 1 25.02 364 THR B N 1
ATOM 6783 C CA . THR B 1 364 ? -1.763 0.18 30.141 1 25.02 364 THR B CA 1
ATOM 6784 C C . THR B 1 364 ? -0.571 1.133 30.125 1 25.02 364 THR B C 1
ATOM 6786 O O . THR B 1 364 ? 0.543 0.738 29.781 1 25.02 364 THR B O 1
ATOM 6789 N N . LEU B 1 365 ? -0.509 2.123 29.312 1 27.7 365 LEU B N 1
ATOM 6790 C CA . LEU B 1 365 ? 0.367 3.111 29.938 1 27.7 365 LEU B CA 1
ATOM 6791 C C . LEU B 1 365 ? 0.044 3.275 31.422 1 27.7 365 LEU B C 1
ATOM 6793 O O . LEU B 1 365 ? -0.964 3.889 31.781 1 27.7 365 LEU B O 1
ATOM 6797 N N . THR B 1 366 ? 0.217 2.43 32.219 1 29.25 366 THR B N 1
ATOM 6798 C CA . THR B 1 366 ? 0.387 2.67 33.656 1 29.25 366 THR B CA 1
ATOM 6799 C C . THR B 1 366 ? 0.885 4.09 33.906 1 29.25 366 THR B C 1
ATOM 6801 O O . THR B 1 366 ? 0.389 4.777 34.812 1 29.25 366 THR B O 1
ATOM 6804 N N . ASN B 1 367 ? 2.131 4.512 33.531 1 27.8 367 ASN B N 1
ATOM 6805 C CA . ASN B 1 367 ? 2.59 5.844 33.938 1 27.8 367 ASN B CA 1
ATOM 6806 C C . ASN B 1 367 ? 2.018 6.922 33 1 27.8 367 ASN B C 1
ATOM 6808 O O . ASN B 1 367 ? 2.291 8.109 33.188 1 27.8 367 ASN B O 1
ATOM 6812 N N . LEU B 1 368 ? 1.742 6.668 31.75 1 30.22 368 LEU B N 1
ATOM 6813 C CA . LEU B 1 368 ? 1.181 7.867 31.141 1 30.22 368 LEU B CA 1
ATOM 6814 C C . LEU B 1 368 ? -0.309 7.984 31.453 1 30.22 368 LEU B C 1
ATOM 6816 O O . LEU B 1 368 ? -1.146 7.582 30.641 1 30.22 368 LEU B O 1
ATOM 6820 N N . ARG B 1 369 ? -0.993 7.742 32.375 1 31.11 369 ARG B N 1
ATOM 6821 C CA . ARG B 1 369 ? -2.238 8.18 33 1 31.11 369 ARG B CA 1
ATOM 6822 C C . ARG B 1 369 ? -2.639 9.57 32.5 1 31.11 369 ARG B C 1
ATOM 6824 O O . ARG B 1 369 ? -3.828 9.859 32.344 1 31.11 369 ARG B O 1
ATOM 6831 N N . LEU B 1 370 ? -1.718 10.461 32.406 1 30.61 370 LEU B N 1
ATOM 6832 C CA . LEU B 1 370 ? -1.987 11.859 32.094 1 30.61 370 LEU B CA 1
ATOM 6833 C C . LEU B 1 370 ? -2.479 12 30.656 1 30.61 370 LEU B C 1
ATOM 6835 O O . LEU B 1 370 ? -3.225 12.93 30.344 1 30.61 370 LEU B O 1
ATOM 6839 N N . LEU B 1 371 ? -1.981 11.227 29.828 1 33.06 371 LEU B N 1
ATOM 6840 C CA . LEU B 1 371 ? -2.398 11.398 28.438 1 33.06 371 LEU B CA 1
ATOM 6841 C C . LEU B 1 371 ? -3.805 10.852 28.219 1 33.06 371 LEU B C 1
ATOM 6843 O O . LEU B 1 371 ? -4.434 11.125 27.188 1 33.06 371 LEU B O 1
ATOM 6847 N N . GLN B 1 372 ? -4.324 9.938 28.969 1 33.38 372 GLN B N 1
ATOM 6848 C CA . GLN B 1 372 ? -5.688 9.445 28.844 1 33.38 372 GLN B CA 1
ATOM 6849 C C . GLN B 1 372 ? -6.703 10.57 28.969 1 33.38 372 GLN B C 1
ATOM 6851 O O . GLN B 1 372 ? -7.738 10.57 28.312 1 33.38 372 GLN B O 1
ATOM 6856 N N . LYS B 1 373 ? -6.578 11.453 29.984 1 33.09 373 LYS B N 1
ATOM 6857 C CA . LYS B 1 373 ? -7.602 12.469 30.203 1 33.09 373 LYS B CA 1
ATOM 6858 C C . LYS B 1 373 ? -7.695 13.422 29.016 1 33.09 373 LYS B C 1
ATOM 6860 O O . LYS B 1 373 ? -8.766 13.961 28.734 1 33.09 373 LYS B O 1
ATOM 6865 N N . SER B 1 374 ? -6.57 13.898 28.641 1 33.5 374 SER B N 1
ATOM 6866 C CA . SER B 1 374 ? -6.57 14.93 27.609 1 33.5 374 SER B CA 1
ATOM 6867 C C . SER B 1 374 ? -6.703 14.312 26.219 1 33.5 374 SER B C 1
ATOM 6869 O O . SER B 1 374 ? -6.797 15.039 25.219 1 33.5 374 SER B O 1
ATOM 6871 N N . PHE B 1 375 ? -6.355 13.078 26.141 1 34.81 375 PHE B N 1
ATOM 6872 C CA . PHE B 1 375 ? -6.254 12.539 24.797 1 34.81 375 PHE B CA 1
ATOM 6873 C C . PHE B 1 375 ? -7.586 11.953 24.344 1 34.81 375 PHE B C 1
ATOM 6875 O O . PHE B 1 375 ? -8.148 11.086 25.016 1 34.81 375 PHE B O 1
ATOM 6882 N N . ARG B 1 376 ? -8.477 12.688 23.781 1 36.91 376 ARG B N 1
ATOM 6883 C CA . ARG B 1 376 ? -9.766 12.352 23.188 1 36.91 376 ARG B CA 1
ATOM 6884 C C . ARG B 1 376 ? -9.703 11.008 22.469 1 36.91 376 ARG B C 1
ATOM 6886 O O . ARG B 1 376 ? -8.719 10.703 21.797 1 36.91 376 ARG B O 1
ATOM 6893 N N . LYS B 1 377 ? -10.617 10.172 22.844 1 36.41 377 LYS B N 1
ATOM 6894 C CA . LYS B 1 377 ? -10.906 8.922 22.141 1 36.41 377 LYS B CA 1
ATOM 6895 C C . LYS B 1 377 ? -10.844 9.109 20.625 1 36.41 377 LYS B C 1
ATOM 6897 O O . LYS B 1 377 ? -11.492 9.992 20.078 1 36.41 377 LYS B O 1
ATOM 6902 N N . ALA B 1 378 ? -9.992 8.633 19.875 1 34.66 378 ALA B N 1
ATOM 6903 C CA . ALA B 1 378 ? -9.562 8.484 18.5 1 34.66 378 ALA B CA 1
ATOM 6904 C C . ALA B 1 378 ? -10.695 7.938 17.625 1 34.66 378 ALA B C 1
ATOM 6906 O O . ALA B 1 378 ? -11.344 6.953 17.984 1 34.66 378 ALA B O 1
ATOM 6907 N N . GLY B 1 379 ? -11.477 8.797 16.844 1 42.78 379 GLY B N 1
ATOM 6908 C CA . GLY B 1 379 ? -12.18 8.266 15.688 1 42.78 379 GLY B CA 1
ATOM 6909 C C . GLY B 1 379 ? -13.523 8.93 15.445 1 42.78 379 GLY B C 1
ATOM 6910 O O . GLY B 1 379 ? -14.25 8.562 14.523 1 42.78 379 GLY B O 1
ATOM 6911 N N . THR B 1 380 ? -14.039 9.57 16.438 1 43.78 380 THR B N 1
ATOM 6912 C CA . THR B 1 380 ? -15.352 10.039 15.992 1 43.78 380 THR B CA 1
ATOM 6913 C C . THR B 1 380 ? -15.211 11.344 15.203 1 43.78 380 THR B C 1
ATOM 6915 O O . THR B 1 380 ? -14.797 12.367 15.758 1 43.78 380 THR B O 1
ATOM 6918 N N . GLY B 1 381 ? -14.953 11.195 13.953 1 55.03 381 GLY B N 1
ATOM 6919 C CA . GLY B 1 381 ? -15.023 12.352 13.078 1 55.03 381 GLY B CA 1
ATOM 6920 C C . GLY B 1 381 ? -16.266 13.195 13.297 1 55.03 381 GLY B C 1
ATOM 6921 O O . GLY B 1 381 ? -17.297 12.68 13.727 1 55.03 381 GLY B O 1
ATOM 6922 N N . ARG B 1 382 ? -16.094 14.422 13.461 1 63.56 382 ARG B N 1
ATOM 6923 C CA . ARG B 1 382 ? -17.188 15.367 13.672 1 63.56 382 ARG B CA 1
ATOM 6924 C C . ARG B 1 382 ? -17.688 15.938 12.344 1 63.56 382 ARG B C 1
ATOM 6926 O O . ARG B 1 382 ? -18.172 17.062 12.297 1 63.56 382 ARG B O 1
ATOM 6933 N N . ALA B 1 383 ? -17.516 14.992 11.312 1 66.62 383 ALA B N 1
ATOM 6934 C CA . ALA B 1 383 ? -18 15.43 10.008 1 66.62 383 ALA B CA 1
ATOM 6935 C C . ALA B 1 383 ? -19.453 15.016 9.805 1 66.62 383 ALA B C 1
ATOM 6937 O O . ALA B 1 383 ? -19.875 13.953 10.273 1 66.62 383 ALA B O 1
ATOM 6938 N N . ILE B 1 384 ? -20.188 15.93 9.219 1 68.75 384 ILE B N 1
ATOM 6939 C CA . ILE B 1 384 ? -21.516 15.594 8.758 1 68.75 384 ILE B CA 1
ATOM 6940 C C . ILE B 1 384 ? -21.453 15.039 7.332 1 68.75 384 ILE B C 1
ATOM 6942 O O . ILE B 1 384 ? -20.938 15.703 6.43 1 68.75 384 ILE B O 1
ATOM 6946 N N . CYS B 1 385 ? -21.812 13.766 7.223 1 74.81 385 CYS B N 1
ATOM 6947 C CA . CYS B 1 385 ? -21.734 13.094 5.926 1 74.81 385 CYS B CA 1
ATOM 6948 C C . CYS B 1 385 ? -23.016 12.352 5.605 1 74.81 385 CYS B C 1
ATOM 6950 O O . CYS B 1 385 ? -23.781 12.008 6.504 1 74.81 385 CYS B O 1
ATOM 6952 N N . VAL B 1 386 ? -23.359 12.32 4.375 1 71.5 386 VAL B N 1
ATOM 6953 C CA . VAL B 1 386 ? -24.422 11.469 3.885 1 71.5 386 VAL B CA 1
ATOM 6954 C C . VAL B 1 386 ? -23.891 10.531 2.805 1 71.5 386 VAL B C 1
ATOM 6956 O O . VAL B 1 386 ? -22.891 10.836 2.154 1 71.5 386 VAL B O 1
ATOM 6959 N N . ARG B 1 387 ? -24.406 9.398 2.787 1 76.5 387 ARG B N 1
ATOM 6960 C CA . ARG B 1 387 ? -24.109 8.477 1.696 1 76.5 387 ARG B CA 1
ATOM 6961 C C . ARG B 1 387 ? -25.062 8.68 0.528 1 76.5 387 ARG B C 1
ATOM 6963 O O . ARG B 1 387 ? -26.281 8.703 0.715 1 76.5 387 ARG B O 1
ATOM 6970 N N . ASP B 1 388 ? -24.547 8.82 -0.61 1 73 388 ASP B N 1
ATOM 6971 C CA . ASP B 1 388 ? -25.422 9.008 -1.763 1 73 388 ASP B CA 1
ATOM 6972 C C . ASP B 1 388 ? -25.844 7.672 -2.363 1 73 388 ASP B C 1
ATOM 6974 O O . ASP B 1 388 ? -25.5 6.613 -1.831 1 73 388 ASP B O 1
ATOM 6978 N N . GLY B 1 389 ? -26.688 7.695 -3.4 1 65.56 389 GLY B N 1
ATOM 6979 C CA . GLY B 1 389 ? -27.234 6.5 -4.012 1 65.56 389 GLY B CA 1
ATOM 6980 C C . GLY B 1 389 ? -26.188 5.586 -4.609 1 65.56 389 GLY B C 1
ATOM 6981 O O . GLY B 1 389 ? -26.406 4.383 -4.746 1 65.56 389 GLY B O 1
ATOM 6982 N N . SER B 1 390 ? -25.062 6.148 -4.91 1 67.75 390 SER B N 1
ATOM 6983 C CA . SER B 1 390 ? -23.984 5.375 -5.52 1 67.75 390 SER B CA 1
ATOM 6984 C C . SER B 1 390 ? -23.016 4.836 -4.465 1 67.75 390 SER B C 1
ATOM 6986 O O . SER B 1 390 ? -22.047 4.156 -4.793 1 67.75 390 SER B O 1
ATOM 6988 N N . GLY B 1 391 ? -23.297 5.168 -3.215 1 71.38 391 GLY B N 1
ATOM 6989 C CA . GLY B 1 391 ? -22.469 4.664 -2.129 1 71.38 391 GLY B CA 1
ATOM 6990 C C . GLY B 1 391 ? -21.328 5.605 -1.754 1 71.38 391 GLY B C 1
ATOM 6991 O O . GLY B 1 391 ? -20.562 5.32 -0.835 1 71.38 391 GLY B O 1
ATOM 6992 N N . ASN B 1 392 ? -21.344 6.758 -2.428 1 77.5 392 ASN B N 1
ATOM 6993 C CA . ASN B 1 392 ? -20.344 7.754 -2.082 1 77.5 392 ASN B CA 1
ATOM 6994 C C . ASN B 1 392 ? -20.703 8.492 -0.795 1 77.5 392 ASN B C 1
ATOM 6996 O O . ASN B 1 392 ? -21.875 8.562 -0.422 1 77.5 392 ASN B O 1
ATOM 7000 N N . ILE B 1 393 ? -19.641 8.945 -0.208 1 81.19 393 ILE B N 1
ATOM 7001 C CA . ILE B 1 393 ? -19.797 9.75 0.999 1 81.19 393 ILE B CA 1
ATOM 7002 C C . ILE B 1 393 ? -19.719 11.234 0.646 1 81.19 393 ILE B C 1
ATOM 7004 O O . ILE B 1 393 ? -18.734 11.688 0.077 1 81.19 393 ILE B O 1
ATOM 7008 N N . VAL B 1 394 ? -20.797 11.922 0.89 1 77.56 394 VAL B N 1
ATOM 7009 C CA . VAL B 1 394 ? -20.812 13.359 0.666 1 77.56 394 VAL B CA 1
ATOM 7010 C C . VAL B 1 394 ? -20.562 14.094 1.985 1 77.56 394 VAL B C 1
ATOM 7012 O O . VAL B 1 394 ? -21.359 13.977 2.922 1 77.56 394 VAL B O 1
ATOM 7015 N N . VAL B 1 395 ? -19.469 14.789 2.039 1 75.25 395 VAL B N 1
ATOM 7016 C CA . VAL B 1 395 ? -19.141 15.547 3.24 1 75.25 395 VAL B CA 1
ATOM 7017 C C . VAL B 1 395 ? -19.828 16.906 3.193 1 75.25 395 VAL B C 1
ATOM 7019 O O . VAL B 1 395 ? -19.562 17.719 2.309 1 75.25 395 VAL B O 1
ATOM 7022 N N . LEU B 1 396 ? -20.656 17.156 4.078 1 66.94 396 LEU B N 1
ATOM 7023 C CA . LEU B 1 396 ? -21.5 18.344 4.059 1 66.94 396 LEU B CA 1
ATOM 7024 C C . LEU B 1 396 ? -20.938 19.406 5 1 66.94 396 LEU B C 1
ATOM 7026 O O . LEU B 1 396 ? -21.25 20.594 4.855 1 66.94 396 LEU B O 1
ATOM 7030 N N . GLY B 1 397 ? -20.234 19.031 5.902 1 66.75 397 GLY B N 1
ATOM 7031 C CA . GLY B 1 397 ? -19.688 19.953 6.895 1 66.75 397 GLY B CA 1
ATOM 7032 C C . GLY B 1 397 ? -19.312 19.281 8.195 1 66.75 397 GLY B C 1
ATOM 7033 O O . GLY B 1 397 ? -18.906 18.109 8.195 1 66.75 397 GLY B O 1
ATOM 7034 N N . ARG B 1 398 ? -19.234 20.125 9.281 1 64.94 398 ARG B N 1
ATOM 7035 C CA . ARG B 1 398 ? -18.875 19.594 10.594 1 64.94 398 ARG B CA 1
ATOM 7036 C C . ARG B 1 398 ? -20.031 19.734 11.578 1 64.94 398 ARG B C 1
ATOM 7038 O O . ARG B 1 398 ? -20.859 20.641 11.445 1 64.94 398 ARG B O 1
ATOM 7045 N N . VAL B 1 399 ? -20.031 18.75 12.477 1 62.72 399 VAL B N 1
ATOM 7046 C CA . VAL B 1 399 ? -21.047 18.781 13.523 1 62.72 399 VAL B CA 1
ATOM 7047 C C . VAL B 1 399 ? -20.766 19.938 14.477 1 62.72 399 VAL B C 1
ATOM 7049 O O . VAL B 1 399 ? -21.688 20.547 15.016 1 62.72 399 VAL B O 1
ATOM 7052 N N . ASP B 1 400 ? -19.438 20.188 14.625 1 64.88 400 ASP B N 1
ATOM 7053 C CA . ASP B 1 400 ? -19.078 21.281 15.516 1 64.88 400 ASP B CA 1
ATOM 7054 C C . ASP B 1 400 ? -18.781 22.562 14.734 1 64.88 400 ASP B C 1
ATOM 7056 O O . ASP B 1 400 ? -18.906 22.578 13.508 1 64.88 400 ASP B O 1
ATOM 7060 N N . ASP B 1 401 ? -18.703 23.672 15.438 1 66.88 401 ASP B N 1
ATOM 7061 C CA . ASP B 1 401 ? -18.547 24.984 14.812 1 66.88 401 ASP B CA 1
ATOM 7062 C C . ASP B 1 401 ? -17.094 25.281 14.492 1 66.88 401 ASP B C 1
ATOM 7064 O O . ASP B 1 401 ? -16.703 26.438 14.312 1 66.88 401 ASP B O 1
ATOM 7068 N N . MET B 1 402 ? -16.375 24.156 14.445 1 78.31 402 MET B N 1
ATOM 7069 C CA . MET B 1 402 ? -14.953 24.375 14.18 1 78.31 402 MET B CA 1
ATOM 7070 C C . MET B 1 402 ? -14.742 25 12.805 1 78.31 402 MET B C 1
ATOM 7072 O O . MET B 1 402 ? -15.383 24.594 11.836 1 78.31 402 MET B O 1
ATOM 7076 N N . ILE B 1 403 ? -13.938 26.016 12.805 1 82 403 ILE B N 1
ATOM 7077 C CA . ILE B 1 403 ? -13.617 26.734 11.57 1 82 403 ILE B CA 1
ATOM 7078 C C . ILE B 1 403 ? -12.305 26.219 11 1 82 403 ILE B C 1
ATOM 7080 O O . ILE B 1 403 ? -11.312 26.078 11.719 1 82 403 ILE B O 1
ATOM 7084 N N . ILE B 1 404 ? -12.297 25.844 9.773 1 81.5 404 ILE B N 1
ATOM 7085 C CA . ILE B 1 404 ? -11.07 25.469 9.094 1 81.5 404 ILE B CA 1
ATOM 7086 C C . ILE B 1 404 ? -10.633 26.578 8.148 1 81.5 404 ILE B C 1
ATOM 7088 O O . ILE B 1 404 ? -11.281 26.828 7.129 1 81.5 404 ILE B O 1
ATOM 7092 N N . SER B 1 405 ? -9.555 27.312 8.461 1 84.31 405 SER B N 1
ATOM 7093 C CA . SER B 1 405 ? -9.055 28.438 7.676 1 84.31 405 SER B CA 1
ATOM 7094 C C . SER B 1 405 ? -7.598 28.203 7.27 1 84.31 405 SER B C 1
ATOM 7096 O O . SER B 1 405 ? -6.719 28.094 8.125 1 84.31 405 SER B O 1
ATOM 7098 N N . GLY B 1 406 ? -7.34 28.125 5.953 1 79.81 406 GLY B N 1
ATOM 7099 C CA . GLY B 1 406 ? -5.988 27.922 5.449 1 79.81 406 GLY B CA 1
ATOM 7100 C C . GLY B 1 406 ? -5.355 26.625 5.922 1 79.81 406 GLY B C 1
ATOM 7101 O O . GLY B 1 406 ? -4.152 26.578 6.18 1 79.81 406 GLY B O 1
ATOM 7102 N N . GLY B 1 407 ? -6.203 25.703 6.258 1 76.19 407 GLY B N 1
ATOM 7103 C CA . GLY B 1 407 ? -5.707 24.406 6.691 1 76.19 407 GLY B CA 1
ATOM 7104 C C . GLY B 1 407 ? -5.504 24.328 8.188 1 76.19 407 GLY B C 1
ATOM 7105 O O . GLY B 1 407 ? -5.023 23.312 8.695 1 76.19 407 GLY B O 1
ATOM 7106 N N . GLU B 1 408 ? -5.762 25.422 8.844 1 82.62 408 GLU B N 1
ATOM 7107 C CA . GLU B 1 408 ? -5.656 25.438 10.305 1 82.62 408 GLU B CA 1
ATOM 7108 C C . GLU B 1 408 ? -7.027 25.312 10.953 1 82.62 408 GLU B C 1
ATOM 7110 O O . GLU B 1 408 ? -8.008 25.875 10.469 1 82.62 408 GLU B O 1
ATOM 7115 N N . ASN B 1 409 ? -7.051 24.594 12.031 1 79.5 409 ASN B N 1
ATOM 7116 C CA . ASN B 1 409 ? -8.281 24.438 12.805 1 79.5 409 ASN B CA 1
ATOM 7117 C C . ASN B 1 409 ? -8.406 25.5 13.883 1 79.5 409 ASN B C 1
ATOM 7119 O O . ASN B 1 409 ? -7.469 25.734 14.648 1 79.5 409 ASN B O 1
ATOM 7123 N N . ILE B 1 410 ? -9.617 26.172 13.898 1 84.19 410 ILE B N 1
ATOM 7124 C CA . ILE B 1 410 ? -9.867 27.25 14.859 1 84.19 410 ILE B CA 1
ATOM 7125 C C . ILE B 1 410 ? -11.188 27.016 15.57 1 84.19 410 ILE B C 1
ATOM 7127 O O . ILE B 1 410 ? -12.234 26.89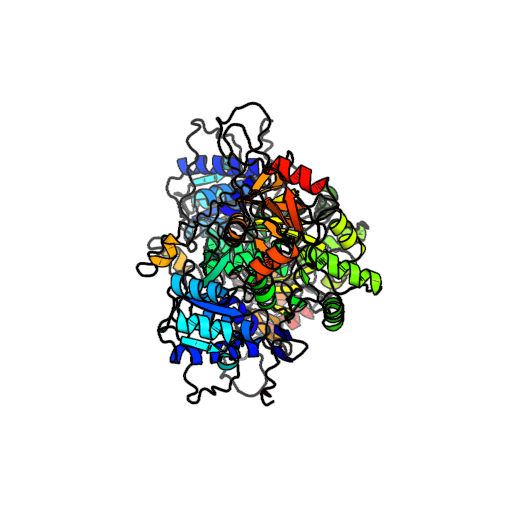1 14.93 1 84.19 410 ILE B O 1
ATOM 7131 N N . HIS B 1 411 ? -11.188 26.922 16.812 1 81.88 411 HIS B N 1
ATOM 7132 C CA . HIS B 1 411 ? -12.43 26.812 17.578 1 81.88 411 HIS B CA 1
ATOM 7133 C C . HIS B 1 411 ? -12.992 28.203 17.891 1 81.88 411 HIS B C 1
ATOM 7135 O O . HIS B 1 411 ? -12.359 28.984 18.594 1 81.88 411 HIS B O 1
ATOM 7141 N N . PRO B 1 412 ? -14.211 28.422 17.469 1 85.81 412 PRO B N 1
ATOM 7142 C CA . PRO B 1 412 ? -14.797 29.75 17.672 1 85.81 412 PRO B CA 1
ATOM 7143 C C . PRO B 1 412 ? -14.836 30.141 19.141 1 85.81 412 PRO B C 1
ATOM 7145 O O . PRO B 1 412 ? -14.664 31.328 19.484 1 85.81 412 PRO B O 1
ATOM 7148 N N . SER B 1 413 ? -15 29.156 20.062 1 79.56 413 SER B N 1
ATOM 7149 C CA . SER B 1 413 ? -15.141 29.453 21.484 1 79.56 413 SER B CA 1
ATOM 7150 C C . SER B 1 413 ? -13.875 30.094 22.047 1 79.56 413 SER B C 1
ATOM 7152 O O . SER B 1 413 ? -13.945 30.922 22.953 1 79.56 413 SER B O 1
ATOM 7154 N N . GLU B 1 414 ? -12.82 29.656 21.484 1 83 414 GLU B N 1
ATOM 7155 C CA . GLU B 1 414 ? -11.555 30.219 21.938 1 83 414 GLU B CA 1
ATOM 7156 C C . GLU B 1 414 ? -11.461 31.703 21.578 1 83 414 GLU B C 1
ATOM 7158 O O . GLU B 1 414 ? -11.094 32.531 22.406 1 83 414 GLU B O 1
ATOM 7163 N N . VAL B 1 415 ? -11.773 32.031 20.422 1 90 415 VAL B N 1
ATOM 7164 C CA . VAL B 1 415 ? -11.742 33.406 19.938 1 90 415 VAL B CA 1
ATOM 7165 C C . VAL B 1 415 ? -12.789 34.25 20.672 1 90 415 VAL B C 1
ATOM 7167 O O . VAL B 1 415 ? -12.523 35.375 21.062 1 90 415 VAL B O 1
ATOM 7170 N N . GLU B 1 416 ? -13.93 33.688 20.922 1 88.81 416 GLU B N 1
ATOM 7171 C CA . GLU B 1 416 ? -15.016 34.344 21.641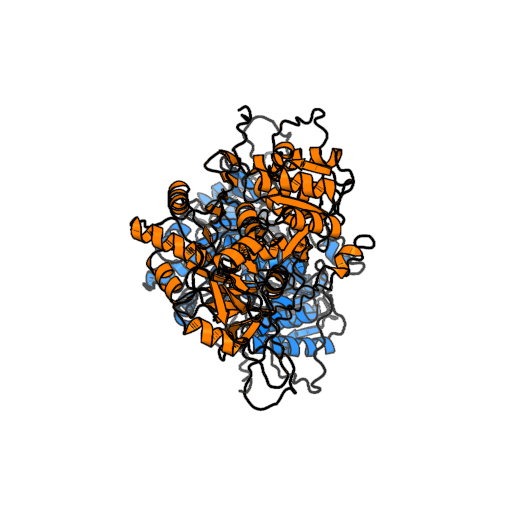 1 88.81 416 GLU B CA 1
ATOM 7172 C C . GLU B 1 416 ? -14.594 34.688 23.062 1 88.81 416 GLU B C 1
ATOM 7174 O O . GLU B 1 416 ? -14.875 35.781 23.547 1 88.81 416 GLU B O 1
ATOM 7179 N N . ARG B 1 417 ? -13.945 33.719 23.656 1 84.56 417 ARG B N 1
ATOM 7180 C CA . ARG B 1 417 ? -13.492 33.938 25.031 1 84.56 417 ARG B CA 1
ATOM 7181 C C . ARG B 1 417 ? -12.547 35.125 25.109 1 84.56 417 ARG B C 1
ATOM 7183 O O . ARG B 1 417 ? -12.648 35.969 26.016 1 84.56 417 ARG B O 1
ATOM 7190 N N . ILE B 1 418 ? -11.688 35.219 24.203 1 88.81 418 ILE B N 1
ATOM 7191 C CA . ILE B 1 418 ? -10.703 36.312 24.188 1 88.81 418 ILE B CA 1
ATOM 7192 C C . ILE B 1 418 ? -11.414 37.656 23.922 1 88.81 418 ILE B C 1
ATOM 7194 O O . ILE B 1 418 ? -11.219 38.625 24.656 1 88.81 418 ILE B O 1
ATOM 7198 N N . LEU B 1 419 ? -12.266 37.688 22.969 1 92.94 419 LEU B N 1
ATOM 7199 C CA . LEU B 1 419 ? -12.914 38.906 22.547 1 92.94 419 LEU B CA 1
ATOM 7200 C C . LEU B 1 419 ? -13.938 39.375 23.578 1 92.94 419 LEU B C 1
ATOM 7202 O O . LEU B 1 419 ? -14.195 40.562 23.734 1 92.94 419 LEU B O 1
ATOM 7206 N N . ALA B 1 420 ? -14.516 38.438 24.281 1 89.62 420 ALA B N 1
ATOM 7207 C CA . ALA B 1 420 ? -15.484 38.781 25.328 1 89.62 420 ALA B CA 1
ATOM 7208 C C . ALA B 1 420 ? -14.836 39.562 26.438 1 89.62 420 ALA B C 1
ATOM 7210 O O . ALA B 1 420 ? -15.516 40.344 27.141 1 89.62 420 ALA B O 1
ATOM 7211 N N . ALA B 1 421 ? -13.555 39.406 26.531 1 89.81 421 ALA B N 1
ATOM 7212 C CA . ALA B 1 421 ? -12.828 40.094 27.578 1 89.81 421 ALA B CA 1
ATOM 7213 C C . ALA B 1 421 ? -12.391 41.5 27.125 1 89.81 421 ALA B C 1
ATOM 7215 O O . ALA B 1 421 ? -11.891 42.281 27.922 1 89.81 421 ALA B O 1
ATOM 7216 N N . ALA B 1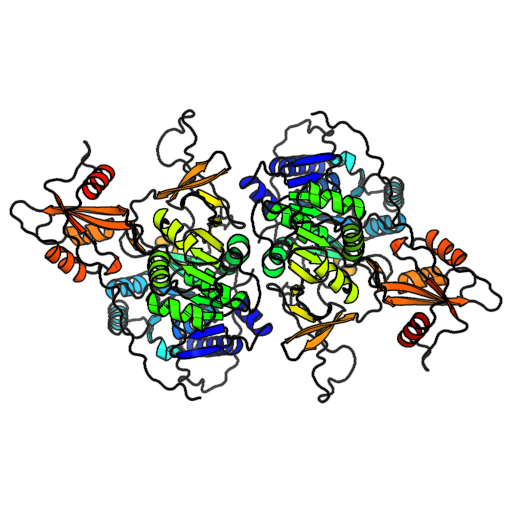 422 ? -12.594 41.812 25.906 1 92.5 422 ALA B N 1
ATOM 7217 C CA . ALA B 1 422 ? -12.188 43.125 25.375 1 92.5 422 ALA B CA 1
ATOM 7218 C C . ALA B 1 422 ? -13.062 44.219 25.922 1 92.5 422 ALA B C 1
ATOM 7220 O O . ALA B 1 422 ? -14.273 44.062 26.078 1 92.5 422 ALA B O 1
ATOM 7221 N N . PRO B 1 423 ? -12.438 45.375 26.125 1 91.38 423 PRO B N 1
ATOM 7222 C CA . PRO B 1 423 ? -13.227 46.5 26.656 1 91.38 423 PRO B CA 1
ATOM 7223 C C . PRO B 1 423 ? -14.359 46.906 25.719 1 91.38 423 PRO B C 1
ATOM 7225 O O . PRO B 1 423 ? -14.133 47.094 24.516 1 91.38 423 PRO B O 1
ATOM 7228 N N . GLY B 1 424 ? -15.516 46.969 26.312 1 89.88 424 GLY B N 1
ATOM 7229 C CA . GLY B 1 424 ? -16.656 47.5 25.578 1 89.88 424 GLY B CA 1
ATOM 7230 C C . GLY B 1 424 ? -17.469 46.438 24.875 1 89.88 424 GLY B C 1
ATOM 7231 O O . GLY B 1 424 ? -18.516 46.719 24.312 1 89.88 424 GLY B O 1
ATOM 7232 N N . VAL B 1 425 ? -17.031 45.188 24.875 1 93.81 425 VAL B N 1
ATOM 7233 C CA . VAL B 1 425 ? -17.75 44.125 24.203 1 93.81 425 VAL B CA 1
ATOM 7234 C C . VAL B 1 425 ? -18.797 43.5 25.141 1 93.81 425 VAL B C 1
ATOM 7236 O O . VAL B 1 425 ? -18.469 43.125 26.266 1 93.81 425 VAL B O 1
ATOM 7239 N N . ALA B 1 426 ? -20 43.5 24.703 1 89.5 426 ALA B N 1
ATOM 7240 C CA . ALA B 1 426 ? -21.078 42.906 25.469 1 89.5 426 ALA B CA 1
ATOM 7241 C C . ALA B 1 426 ? -21.25 41.438 25.125 1 89.5 426 ALA B C 1
ATOM 7243 O O . ALA B 1 426 ? -21.328 40.594 26.016 1 89.5 426 ALA B O 1
ATOM 7244 N N . GLU B 1 427 ? -21.328 41.188 23.797 1 90 427 GLU B N 1
ATOM 7245 C CA . GLU B 1 427 ? -21.469 39.812 23.281 1 90 427 GLU B CA 1
ATOM 7246 C C . GLU B 1 427 ? -20.641 39.625 22 1 90 427 GLU B C 1
ATOM 7248 O O . GLU B 1 427 ? -20.406 40.594 21.266 1 90 427 GLU B O 1
ATOM 7253 N N . VAL B 1 428 ? -20.172 38.406 21.844 1 93 428 VAL B N 1
ATOM 7254 C CA . VAL B 1 428 ? -19.422 38.125 20.625 1 93 428 VAL B CA 1
ATOM 7255 C C . VAL B 1 428 ? -19.672 36.656 20.203 1 93 428 VAL B C 1
ATOM 7257 O O . VAL B 1 428 ? -19.781 35.781 21.047 1 93 428 VAL B O 1
ATOM 7260 N N . VAL B 1 429 ? -19.906 36.5 18.922 1 89.31 429 VAL B N 1
ATOM 7261 C CA . VAL B 1 429 ? -20.016 35.188 18.297 1 89.31 429 VAL B CA 1
ATOM 7262 C C . VAL B 1 429 ? -19.094 35.094 17.094 1 89.31 429 VAL B C 1
ATOM 7264 O O . VAL B 1 429 ? -19.016 36.031 16.297 1 89.31 429 VAL B O 1
ATOM 7267 N N . VAL B 1 430 ? -18.344 34 17.109 1 90.44 430 VAL B N 1
ATOM 7268 C CA . VAL B 1 430 ? -17.391 33.812 16.016 1 90.44 430 VAL B CA 1
ATOM 7269 C C . VAL B 1 430 ? -17.891 32.719 15.086 1 90.44 430 VAL B C 1
ATOM 7271 O O . VAL B 1 430 ? -18.312 31.656 15.547 1 90.44 430 VAL B O 1
ATOM 7274 N N . ILE B 1 431 ? -17.875 33.031 13.789 1 86.81 431 ILE B N 1
ATOM 7275 C CA . ILE B 1 431 ? -18.375 32.094 12.797 1 86.81 431 ILE B CA 1
ATOM 7276 C C . ILE B 1 431 ? -17.359 31.953 11.664 1 86.81 431 ILE B C 1
ATOM 7278 O O . ILE B 1 431 ? -16.531 32.844 11.453 1 86.81 431 ILE B O 1
ATOM 7282 N N . GLY B 1 432 ? -17.438 30.812 11.078 1 88 432 GLY B N 1
ATOM 7283 C CA . GLY B 1 432 ? -16.688 30.609 9.836 1 88 432 GLY B CA 1
ATOM 7284 C C . GLY B 1 432 ? -17.531 30.875 8.594 1 88 432 GLY B C 1
ATOM 7285 O O . GLY B 1 432 ? -18.594 30.281 8.422 1 88 432 GLY B O 1
ATOM 7286 N N . VAL B 1 433 ? -17.062 31.797 7.789 1 85.5 433 VAL B N 1
ATOM 7287 C CA . VAL B 1 433 ? -17.766 32.094 6.551 1 85.5 433 VAL B CA 1
ATOM 7288 C C . VAL B 1 433 ? -16.969 31.594 5.355 1 85.5 433 VAL B C 1
ATOM 7290 O O . VAL B 1 433 ? -15.734 31.625 5.371 1 85.5 433 VAL B O 1
ATOM 7293 N N . LYS B 1 434 ? -17.703 31.109 4.363 1 82.19 434 LYS B N 1
ATOM 7294 C CA . LYS B 1 434 ? -17.062 30.609 3.158 1 82.19 434 LYS B CA 1
ATOM 7295 C C . LYS B 1 434 ? -16.141 31.656 2.551 1 82.19 434 LYS B C 1
ATOM 7297 O O . LYS B 1 434 ? -16.484 32.844 2.479 1 82.19 434 LYS B O 1
ATOM 7302 N N . ASP B 1 435 ? -14.914 31.219 2.297 1 80.62 435 ASP B N 1
ATOM 7303 C CA . ASP B 1 435 ? -13.891 32.062 1.702 1 80.62 435 ASP B CA 1
ATOM 7304 C C . ASP B 1 435 ? -13.164 31.328 0.57 1 80.62 435 ASP B C 1
ATOM 7306 O O . ASP B 1 435 ? -12.773 30.172 0.721 1 80.62 435 ASP B O 1
ATOM 7310 N N . GLU B 1 436 ? -13.031 31.922 -0.517 1 75.31 436 GLU B N 1
ATOM 7311 C CA . GLU B 1 436 ? -12.445 31.297 -1.699 1 75.31 436 GLU B CA 1
ATOM 7312 C C . GLU B 1 436 ? -10.977 30.953 -1.477 1 75.31 436 GLU B C 1
ATOM 7314 O O . GLU B 1 436 ? -10.5 29.922 -1.949 1 75.31 436 GLU B O 1
ATOM 7319 N N . ARG B 1 437 ? -10.312 31.812 -0.729 1 71.25 437 ARG B N 1
ATOM 7320 C CA . ARG B 1 437 ? -8.875 31.641 -0.553 1 71.25 437 ARG B CA 1
ATOM 7321 C C . ARG B 1 437 ? -8.57 30.703 0.613 1 71.25 437 ARG B C 1
ATOM 7323 O O . ARG B 1 437 ? -7.66 29.875 0.53 1 71.25 437 ARG B O 1
ATOM 7330 N N . TRP B 1 438 ? -9.32 30.891 1.636 1 77.31 438 TRP B N 1
ATOM 7331 C CA . TRP B 1 438 ? -8.93 30.25 2.896 1 77.31 438 TRP B CA 1
ATOM 7332 C C . TRP B 1 438 ? -9.844 29.078 3.223 1 77.31 438 TRP B C 1
ATOM 7334 O O . TRP B 1 438 ? -9.664 28.422 4.246 1 77.31 438 TRP B O 1
ATOM 7344 N N . GLY B 1 439 ? -10.805 28.828 2.34 1 80.56 439 GLY B N 1
ATOM 7345 C CA . GLY B 1 439 ? -11.867 27.906 2.691 1 80.56 439 GLY B CA 1
ATOM 7346 C C . GLY B 1 439 ? -12.953 28.531 3.551 1 80.56 439 GLY B C 1
ATOM 7347 O O . GLY B 1 439 ? -14.047 28.828 3.062 1 80.56 439 GLY B O 1
ATOM 7348 N N . GLN B 1 440 ? -12.484 28.828 4.793 1 84.25 440 GLN B N 1
ATOM 7349 C CA . GLN B 1 440 ? -13.305 29.656 5.68 1 84.25 440 GLN B CA 1
ATOM 7350 C C . GLN B 1 440 ? -12.492 30.812 6.258 1 84.25 440 GLN B C 1
ATOM 7352 O O . GLN B 1 440 ? -11.273 30.688 6.422 1 84.25 440 GLN B O 1
ATOM 7357 N N . SER B 1 441 ? -13.172 31.859 6.453 1 90.56 441 SER B N 1
ATOM 7358 C CA . SER B 1 441 ? -12.586 33 7.172 1 90.56 441 SER B CA 1
ATOM 7359 C C . SER B 1 441 ? -13.242 33.188 8.531 1 90.56 441 SER B C 1
ATOM 7361 O O . SER B 1 441 ? -14.453 33 8.672 1 90.56 441 SER B O 1
ATOM 7363 N N . VAL B 1 442 ? -12.438 33.562 9.477 1 91.94 442 VAL B N 1
ATOM 7364 C CA . VAL B 1 442 ? -12.93 33.781 10.828 1 91.94 442 VAL B CA 1
ATOM 7365 C C . VAL B 1 442 ? -13.578 35.188 10.906 1 91.94 442 VAL B C 1
ATOM 7367 O O . VAL B 1 442 ? -12.93 36.188 10.609 1 91.94 442 VAL B O 1
ATOM 7370 N N . VAL B 1 443 ? -14.867 35.188 11.266 1 92.38 443 VAL B N 1
ATOM 7371 C CA . VAL B 1 443 ? -15.586 36.469 11.391 1 92.38 443 VAL B CA 1
ATOM 7372 C C . VAL B 1 443 ? -16.156 36.594 12.805 1 92.38 443 VAL B C 1
ATOM 7374 O O . VAL B 1 443 ? -16.797 35.656 13.32 1 92.38 443 VAL B O 1
ATOM 7377 N N . ALA B 1 444 ? -15.836 37.656 13.43 1 94.19 444 ALA B N 1
ATOM 7378 C CA . ALA B 1 444 ? -16.391 37.938 14.75 1 94.19 444 ALA B CA 1
ATOM 7379 C C . ALA B 1 444 ? -17.594 38.875 14.656 1 94.19 444 ALA B C 1
ATOM 7381 O O . ALA B 1 444 ? -17.484 40 14.133 1 94.19 444 ALA B O 1
ATOM 7382 N N . CYS B 1 445 ? -18.703 38.406 15.062 1 91.69 445 CYS B N 1
ATOM 7383 C CA . CYS B 1 445 ? -19.891 39.219 15.219 1 91.69 445 CYS B CA 1
ATOM 7384 C C . CYS B 1 445 ? -19.969 39.812 16.641 1 91.69 445 CYS B C 1
ATOM 7386 O O . CYS B 1 445 ? -20.172 39.062 17.594 1 91.69 445 CYS B O 1
ATOM 7388 N N . VAL B 1 446 ? -19.906 41.156 16.719 1 93.69 446 VAL B N 1
ATOM 7389 C CA . VAL B 1 446 ? -19.672 41.781 18.016 1 93.69 446 VAL B CA 1
ATOM 7390 C C . VAL B 1 446 ? -20.844 42.688 18.344 1 93.69 446 VAL B C 1
ATOM 7392 O O . VAL B 1 446 ? -21.312 43.438 17.5 1 93.69 446 VAL B O 1
ATOM 7395 N N . VAL B 1 447 ? -21.359 42.562 19.531 1 89.94 447 VAL B N 1
ATOM 7396 C CA . VAL B 1 447 ? -22.281 43.531 20.109 1 89.94 447 VAL B CA 1
ATOM 7397 C C . VAL B 1 447 ? -21.594 44.312 21.219 1 89.94 447 VAL B C 1
ATOM 7399 O O . VAL B 1 447 ? -21 43.75 22.141 1 89.94 447 VAL B O 1
ATOM 7402 N N . LEU B 1 448 ? -21.641 45.594 21.125 1 91.12 448 LEU B N 1
ATOM 7403 C CA . LEU B 1 448 ? -20.953 46.438 22.094 1 91.12 448 LEU B CA 1
ATOM 7404 C C . LEU B 1 448 ? -21.859 46.75 23.281 1 91.12 448 LEU B C 1
ATOM 7406 O O . LEU B 1 448 ? -23.078 46.719 23.156 1 91.12 448 LEU B O 1
ATOM 7410 N N . GLN B 1 449 ? -21.203 47.062 24.422 1 88.44 449 GLN B N 1
ATOM 7411 C CA . GLN B 1 449 ? -21.938 47.562 25.562 1 88.44 449 GLN B CA 1
ATOM 7412 C C . GLN B 1 449 ? -22.562 48.906 25.266 1 88.44 449 GLN B C 1
ATOM 7414 O O . GLN B 1 449 ? -22.031 49.688 24.453 1 88.44 449 GLN B O 1
ATOM 7419 N N . PRO B 1 450 ? -23.688 49.156 25.938 1 84.94 450 PRO B N 1
ATOM 7420 C CA . PRO B 1 450 ? -24.297 50.469 25.719 1 84.94 450 PRO B CA 1
ATOM 7421 C C . PRO B 1 450 ? -23.328 51.625 26 1 84.94 450 PRO B C 1
ATOM 7423 O O . PRO B 1 450 ? -22.734 51.719 27.078 1 84.94 450 PRO B O 1
ATOM 7426 N N . GLY B 1 451 ? -23.125 52.406 25.031 1 86.62 451 GLY B N 1
ATOM 7427 C CA . GLY B 1 451 ? -22.266 53.562 25.188 1 86.62 451 GLY B CA 1
ATOM 7428 C C . GLY B 1 451 ? -20.812 53.312 24.859 1 86.62 451 GLY B C 1
ATOM 7429 O O . GLY B 1 451 ? -20.016 54.25 24.766 1 86.62 451 GLY B O 1
ATOM 7430 N N . ALA B 1 452 ? -20.516 52.062 24.703 1 87.56 452 ALA B N 1
ATOM 7431 C CA . ALA B 1 452 ? -19.141 51.719 24.422 1 87.56 452 ALA B CA 1
ATOM 7432 C C . ALA B 1 452 ? -18.844 51.844 22.922 1 87.56 452 ALA B C 1
ATOM 7434 O O . ALA B 1 452 ? -19.75 51.812 22.094 1 87.56 452 ALA B O 1
ATOM 7435 N N . SER B 1 453 ? -17.609 52.219 22.594 1 87.19 453 SER B N 1
ATOM 7436 C CA . SER B 1 453 ? -17.141 52.281 21.203 1 87.19 453 SER B CA 1
ATOM 7437 C C . SER B 1 453 ? -15.93 51.375 21 1 87.19 453 SER B C 1
ATOM 7439 O O . SER B 1 453 ? -15.07 51.281 21.875 1 87.19 453 SER B O 1
ATOM 7441 N N . ALA B 1 454 ? -16.031 50.594 19.984 1 87.94 454 ALA B N 1
ATOM 7442 C CA . ALA B 1 454 ? -14.891 49.781 19.578 1 87.94 454 ALA B CA 1
ATOM 7443 C C . ALA B 1 454 ? -14.773 49.719 18.062 1 87.94 454 ALA B C 1
ATOM 7445 O O . ALA B 1 454 ? -15.773 49.812 17.344 1 87.94 454 ALA B O 1
ATOM 7446 N N . SER B 1 455 ? -13.531 49.688 17.578 1 91.12 455 SER B N 1
ATOM 7447 C CA . SER B 1 455 ? -13.281 49.531 16.156 1 91.12 455 SER B CA 1
ATOM 7448 C C . SER B 1 455 ? -12.695 48.156 15.859 1 91.12 455 SER B C 1
ATOM 7450 O O . SER B 1 455 ? -12.195 47.469 16.766 1 91.12 455 SER B O 1
ATOM 7452 N N . ALA B 1 456 ? -12.844 47.812 14.641 1 92.69 456 ALA B N 1
ATOM 7453 C CA . ALA B 1 456 ? -12.242 46.531 14.195 1 92.69 456 ALA B CA 1
ATOM 7454 C C . ALA B 1 456 ? -10.75 46.5 14.5 1 92.69 456 ALA B C 1
ATOM 7456 O O . ALA B 1 456 ? -10.219 45.5 14.922 1 92.69 456 ALA B O 1
ATOM 7457 N N . GLU B 1 457 ? -10.148 47.594 14.352 1 91.56 457 GLU B N 1
ATOM 7458 C CA . GLU B 1 457 ? -8.711 47.719 14.586 1 91.56 457 GLU B CA 1
ATOM 7459 C C . GLU B 1 457 ? -8.375 47.5 16.062 1 91.56 457 GLU B C 1
ATOM 7461 O O . GLU B 1 457 ? -7.406 46.812 16.375 1 91.56 457 GLU B O 1
ATOM 7466 N N . ARG B 1 458 ? -9.164 48.094 16.891 1 91.69 458 ARG B N 1
ATOM 7467 C CA . ARG B 1 458 ? -8.922 47.969 18.328 1 91.69 458 ARG B CA 1
ATOM 7468 C C . ARG B 1 458 ? -9.141 46.531 18.797 1 91.69 458 ARG B C 1
ATOM 7470 O O . ARG B 1 458 ? -8.375 46 19.609 1 91.69 458 ARG B O 1
ATOM 7477 N N . LEU B 1 459 ? -10.18 45.969 18.312 1 93.69 459 LEU B N 1
ATOM 7478 C CA . LEU B 1 459 ? -10.461 44.562 18.688 1 93.69 459 LEU B CA 1
ATOM 7479 C C . LEU B 1 459 ? -9.383 43.625 18.156 1 93.69 459 LEU B C 1
ATOM 7481 O O . LEU B 1 459 ? -8.992 42.688 18.828 1 93.69 459 LEU B O 1
ATOM 7485 N N . ASP B 1 460 ? -8.969 43.875 16.969 1 93.81 460 ASP B N 1
ATOM 7486 C CA . ASP B 1 460 ? -7.895 43.062 16.391 1 93.81 460 ASP B CA 1
ATOM 7487 C C . ASP B 1 460 ? -6.602 43.219 17.203 1 93.81 460 ASP B C 1
ATOM 7489 O O . ASP B 1 460 ? -5.875 42.25 17.406 1 93.81 460 ASP B O 1
ATOM 7493 N N . ALA B 1 461 ? -6.32 44.438 17.547 1 93.06 461 ALA B N 1
ATOM 7494 C CA . ALA B 1 461 ? -5.16 44.688 18.391 1 93.06 461 ALA B CA 1
ATOM 7495 C C . ALA B 1 461 ? -5.266 43.969 19.719 1 93.06 461 ALA B C 1
ATOM 7497 O O . ALA B 1 461 ? -4.262 43.5 20.266 1 93.06 461 ALA B O 1
ATOM 7498 N N . PHE B 1 462 ? -6.434 44 20.281 1 92.12 462 PHE B N 1
ATOM 7499 C CA . PHE B 1 462 ? -6.668 43.281 21.531 1 92.12 462 PHE B CA 1
ATOM 7500 C C . PHE B 1 462 ? -6.363 41.781 21.359 1 92.12 462 PHE B C 1
ATOM 7502 O O . PHE B 1 462 ? -5.73 41.188 22.219 1 92.12 462 PHE B O 1
ATOM 7509 N N . CYS B 1 463 ? -6.789 41.188 20.266 1 92.5 463 CYS B N 1
ATOM 7510 C CA . CYS B 1 463 ? -6.492 39.812 19.969 1 92.5 463 CYS B CA 1
ATOM 7511 C C . CYS B 1 463 ? -4.988 39.594 19.828 1 92.5 463 CYS B C 1
ATOM 7513 O O . CYS B 1 463 ? -4.449 38.594 20.344 1 92.5 463 CYS B O 1
ATOM 7515 N N . ARG B 1 464 ? -4.363 40.469 19.141 1 90.56 464 ARG B N 1
ATOM 7516 C CA . ARG B 1 464 ? -2.926 40.344 18.906 1 90.56 464 ARG B CA 1
ATOM 7517 C C . ARG B 1 464 ? -2.152 40.375 20.219 1 90.56 464 ARG B C 1
ATOM 7519 O O . ARG B 1 464 ? -1.12 39.719 20.359 1 90.56 464 ARG B O 1
ATOM 7526 N N . ALA B 1 465 ? -2.67 41.125 21.125 1 90.12 465 ALA B N 1
ATOM 7527 C CA . ALA B 1 465 ? -2.01 41.312 22.422 1 90.12 465 ALA B CA 1
ATOM 7528 C C . ALA B 1 465 ? -2.342 40.156 23.375 1 90.12 465 ALA B C 1
ATOM 7530 O O . ALA B 1 465 ? -1.72 40.031 24.422 1 90.12 465 ALA B O 1
ATOM 7531 N N . SER B 1 466 ? -3.238 39.344 23.047 1 87.88 466 SER B N 1
ATOM 7532 C CA . SER B 1 466 ? -3.672 38.219 23.891 1 87.88 466 SER B CA 1
ATOM 7533 C C . SER B 1 466 ? -2.859 36.969 23.625 1 87.88 466 SER B C 1
ATOM 7535 O O . SER B 1 466 ? -1.819 37.031 22.953 1 87.88 466 SER B O 1
ATOM 7537 N N . ALA B 1 467 ? -3.332 35.844 24.188 1 78.19 467 ALA B N 1
ATOM 7538 C CA . ALA B 1 467 ? -2.686 34.531 24 1 78.19 467 ALA B CA 1
ATOM 7539 C C . ALA B 1 467 ? -3.156 33.875 22.719 1 78.19 467 ALA B C 1
ATOM 7541 O O . ALA B 1 467 ? -2.691 32.781 22.375 1 78.19 467 ALA B O 1
ATOM 7542 N N . LEU B 1 468 ? -3.945 34.562 22.031 1 84.56 468 LEU B N 1
ATOM 7543 C CA . LEU B 1 468 ? -4.512 34 20.812 1 84.56 468 LEU B CA 1
ATOM 7544 C C . LEU B 1 468 ? -3.502 34.031 19.672 1 84.56 468 LEU B C 1
ATOM 7546 O O . LEU B 1 468 ? -3.023 35.094 19.297 1 84.56 468 LEU B O 1
ATOM 7550 N N . ALA B 1 469 ? -3.193 32.875 19.172 1 85.69 469 ALA B N 1
ATOM 7551 C CA . ALA B 1 469 ? -2.301 32.844 18.016 1 85.69 469 ALA B CA 1
ATOM 7552 C C . ALA B 1 469 ? -2.844 33.688 16.875 1 85.69 469 ALA B C 1
ATOM 7554 O O . ALA B 1 469 ? -4.059 33.781 16.688 1 85.69 469 ALA B O 1
ATOM 7555 N N . ASP B 1 470 ? -1.957 34.219 16.078 1 87.88 470 ASP B N 1
ATOM 7556 C CA . ASP B 1 470 ? -2.326 35.188 15.047 1 87.88 470 ASP B CA 1
ATOM 7557 C C . ASP B 1 470 ? -3.244 34.562 14.008 1 87.88 470 ASP B C 1
ATOM 7559 O O . ASP B 1 470 ? -4.168 35.188 13.508 1 87.88 470 ASP B O 1
ATOM 7563 N N . PHE B 1 471 ? -3.018 33.281 13.68 1 85.19 471 PHE B N 1
ATOM 7564 C CA . PHE B 1 471 ? -3.789 32.656 12.609 1 85.19 471 PHE B CA 1
ATOM 7565 C C . PHE B 1 471 ? -5.227 32.406 13.055 1 85.19 471 PHE B C 1
ATOM 7567 O O . PHE B 1 471 ? -6.094 32.125 12.234 1 85.19 471 PHE B O 1
ATOM 7574 N N . LYS B 1 472 ? -5.461 32.562 14.328 1 88.81 472 LYS B N 1
ATOM 7575 C CA . LYS B 1 472 ? -6.797 32.312 14.875 1 88.81 472 LYS B CA 1
ATOM 7576 C C . LYS B 1 472 ? -7.621 33.594 14.867 1 88.81 472 LYS B C 1
ATOM 7578 O O . LYS B 1 472 ? -8.844 33.562 15.055 1 88.81 472 LYS B O 1
ATOM 7583 N N . ARG B 1 473 ? -7.027 34.719 14.633 1 92.5 473 ARG B N 1
ATOM 7584 C CA . ARG B 1 473 ? -7.703 36 14.758 1 92.5 473 ARG B CA 1
ATOM 7585 C C . ARG B 1 473 ? -8.758 36.156 13.664 1 92.5 473 ARG B C 1
ATOM 7587 O O . ARG B 1 473 ? -8.562 35.719 12.531 1 92.5 473 ARG B O 1
ATOM 7594 N N . PRO B 1 474 ? -9.852 36.844 13.969 1 93.38 474 PRO B N 1
ATOM 7595 C CA . PRO B 1 474 ? -10.844 37.156 12.938 1 93.38 474 PRO B CA 1
ATOM 7596 C C . PRO B 1 474 ? -10.289 38.031 11.82 1 93.38 474 PRO B C 1
ATOM 7598 O O . PRO B 1 474 ? -9.508 38.969 12.086 1 93.38 474 PRO B O 1
ATOM 7601 N N . ARG B 1 475 ? -10.672 37.75 10.703 1 90.31 475 ARG B N 1
ATOM 7602 C CA . ARG B 1 475 ? -10.32 38.594 9.555 1 90.31 475 ARG B CA 1
ATOM 7603 C C . ARG B 1 475 ? -11.297 39.75 9.414 1 90.31 475 ARG B C 1
ATOM 7605 O O . ARG B 1 475 ? -10.969 40.75 8.789 1 90.31 475 ARG B O 1
ATOM 7612 N N . ARG B 1 476 ? -12.477 39.562 9.906 1 91.75 476 ARG B N 1
ATOM 7613 C CA . ARG B 1 476 ? -13.539 40.562 9.852 1 91.75 476 ARG B CA 1
ATOM 7614 C C . ARG B 1 476 ? -14.258 40.688 11.188 1 91.75 476 ARG B C 1
ATOM 7616 O O . ARG B 1 476 ? -14.5 39.688 11.859 1 91.75 476 ARG B O 1
ATOM 7623 N N . TYR B 1 477 ? -14.5 41.906 11.539 1 93.5 477 TYR B N 1
ATOM 7624 C CA . TYR B 1 477 ? -15.289 42.219 12.727 1 93.5 477 TYR B CA 1
ATOM 7625 C C . TYR B 1 477 ? -16.594 42.938 12.344 1 93.5 477 TYR B C 1
ATOM 7627 O O . TYR B 1 477 ? -16.578 44.031 11.789 1 93.5 477 TYR B O 1
ATOM 7635 N N . VAL B 1 478 ? -17.672 42.25 12.562 1 91.31 478 VAL B N 1
ATOM 7636 C CA . VAL B 1 478 ? -18.984 42.781 12.219 1 91.31 478 VAL B CA 1
ATOM 7637 C C . VAL B 1 478 ? -19.703 43.25 13.492 1 91.31 478 VAL B C 1
ATOM 7639 O O . VAL B 1 478 ? -19.938 42.438 14.398 1 91.31 478 VAL B O 1
ATOM 7642 N N . PHE B 1 479 ? -20 44.531 13.508 1 91.12 479 PHE B N 1
ATOM 7643 C CA . PHE B 1 479 ? -20.703 45.062 14.68 1 91.12 479 PHE B CA 1
ATOM 7644 C C . PHE B 1 479 ? -22.203 45 14.484 1 91.12 479 PHE B C 1
ATOM 7646 O O . PHE B 1 479 ? -22.734 45.469 13.469 1 91.12 479 PHE B O 1
ATOM 7653 N N . LEU B 1 480 ? -22.828 44.406 15.438 1 88.19 480 LEU B N 1
ATOM 7654 C CA . LEU B 1 480 ? -24.281 44.25 15.414 1 88.19 480 LEU B CA 1
ATOM 7655 C C . LEU B 1 480 ? -24.906 44.906 16.641 1 88.19 480 LEU B C 1
ATOM 7657 O O . LEU B 1 480 ? -24.266 45.031 17.688 1 88.19 480 LEU B O 1
ATOM 7661 N N . ASP B 1 481 ? -26.188 45.281 16.406 1 85.88 481 ASP B N 1
ATOM 7662 C CA . ASP B 1 481 ? -26.906 45.844 17.547 1 85.88 481 ASP B CA 1
ATOM 7663 C C . ASP B 1 481 ? -27.281 44.719 18.531 1 85.88 481 ASP B C 1
ATOM 7665 O O . ASP B 1 481 ? -27.25 44.938 19.75 1 85.88 481 ASP B O 1
ATOM 7669 N N . GLU B 1 482 ? -27.688 43.656 17.984 1 83.06 482 GLU B N 1
ATOM 7670 C CA . GLU B 1 482 ? -28.031 42.469 18.766 1 83.06 482 GLU B CA 1
ATOM 7671 C C . GLU B 1 482 ? -27.75 41.188 17.984 1 83.06 482 GLU B C 1
ATOM 7673 O O . GLU B 1 482 ? -27.734 41.219 16.75 1 83.06 482 GLU B O 1
ATOM 7678 N N . LEU B 1 483 ? -27.453 40.125 18.703 1 86.75 483 LEU B N 1
ATOM 7679 C CA . LEU B 1 483 ? -27.266 38.844 18.062 1 86.75 483 LEU B CA 1
ATOM 7680 C C . LEU B 1 483 ? -28.594 38.125 17.875 1 86.75 483 LEU B C 1
ATOM 7682 O O . LEU B 1 483 ? -29.469 38.188 18.766 1 86.75 483 LEU B O 1
ATOM 7686 N N . PRO B 1 484 ? -28.797 37.562 16.688 1 80.69 484 PRO B N 1
ATOM 7687 C CA . PRO B 1 484 ? -30.016 36.781 16.531 1 80.69 484 PRO B CA 1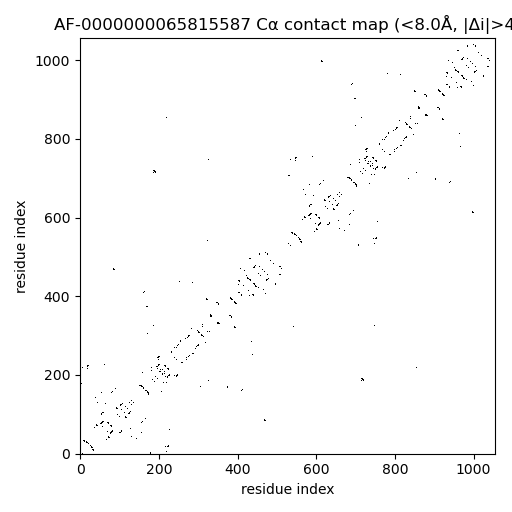
ATOM 7688 C C . PRO B 1 484 ? -30.062 35.562 17.469 1 80.69 484 PRO B C 1
ATOM 7690 O O . PRO B 1 484 ? -29.141 34.75 17.484 1 80.69 484 PRO B O 1
ATOM 7693 N N . LYS B 1 485 ? -31.031 35.562 18.344 1 77.38 485 LYS B N 1
ATOM 7694 C CA . LYS B 1 485 ? -31.188 34.469 19.312 1 77.38 485 LYS B CA 1
ATOM 7695 C C . LYS B 1 485 ? -32.562 33.812 19.172 1 77.38 485 LYS B C 1
ATOM 7697 O O . LYS B 1 485 ? -33.531 34.438 18.719 1 77.38 485 LYS B O 1
ATOM 7702 N N . SER B 1 486 ? -32.5 32.531 19.438 1 65.75 486 SER B N 1
ATOM 7703 C CA . SER B 1 486 ? -33.781 31.828 19.484 1 65.75 486 SER B CA 1
ATOM 7704 C C . SER B 1 486 ? -34.594 32.25 20.703 1 65.75 486 SER B C 1
ATOM 7706 O O . SER B 1 486 ? -34.125 33.031 21.531 1 65.75 486 SER B O 1
ATOM 7708 N N . ALA B 1 487 ? -35.781 31.656 20.812 1 64.25 487 ALA B N 1
ATOM 7709 C CA . ALA B 1 487 ? -36.656 31.906 21.969 1 64.25 487 ALA B CA 1
ATOM 7710 C C . ALA B 1 487 ? -35.969 31.469 23.266 1 64.25 487 ALA B C 1
ATOM 7712 O O . ALA B 1 487 ? -36.281 32.031 24.328 1 64.25 487 ALA B O 1
ATOM 7713 N N . MET B 1 488 ? -35.125 30.516 23.203 1 61.5 488 MET B N 1
ATOM 7714 C CA . MET B 1 488 ? -34.406 30.016 24.359 1 61.5 488 MET B CA 1
ATOM 7715 C C . MET B 1 488 ? -33.062 30.75 24.547 1 61.5 488 MET B C 1
ATOM 7717 O O . MET B 1 488 ? -32.188 30.281 25.266 1 61.5 488 MET B O 1
ATOM 7721 N N . ASN B 1 489 ? -32.781 31.781 23.875 1 59.66 489 ASN B N 1
ATOM 7722 C CA . ASN B 1 489 ? -31.625 32.688 24 1 59.66 489 ASN B CA 1
ATOM 7723 C C . ASN B 1 489 ? -30.359 32.062 23.438 1 59.66 489 ASN B C 1
ATOM 7725 O O . ASN B 1 489 ? -29.25 32.375 23.859 1 59.66 489 ASN B O 1
ATOM 7729 N N . LYS B 1 490 ? -30.625 30.969 22.609 1 69.75 490 LYS B N 1
ATOM 7730 C CA . LYS B 1 490 ? -29.469 30.391 21.922 1 69.75 490 LYS B CA 1
ATOM 7731 C C . LYS B 1 490 ? -29.156 31.156 20.641 1 69.75 490 LYS B C 1
ATOM 7733 O O . LYS B 1 490 ? -30.047 31.531 19.891 1 69.75 490 LYS B O 1
ATOM 7738 N N . VAL B 1 491 ? -27.891 31.484 20.469 1 73.62 491 VAL B N 1
ATOM 7739 C CA . VAL B 1 491 ? -27.453 32.219 19.281 1 73.62 491 VAL B CA 1
ATOM 7740 C C . VAL B 1 491 ? -27.734 31.406 18.031 1 73.62 491 VAL B C 1
ATOM 7742 O O . VAL B 1 491 ? -27.438 30.203 17.984 1 73.62 491 VAL B O 1
ATOM 7745 N N . LEU B 1 492 ? -28.406 32 17.031 1 70.19 492 LEU B N 1
ATOM 7746 C CA . LEU B 1 492 ? -28.688 31.391 15.742 1 70.19 492 LEU B CA 1
ATOM 7747 C C . LEU B 1 492 ? -27.547 31.625 14.758 1 70.19 492 LEU B C 1
ATOM 7749 O O . LEU B 1 492 ? -27.578 32.562 13.969 1 70.19 492 LEU B O 1
ATOM 7753 N N . ARG B 1 493 ? -26.625 30.75 14.781 1 75.75 493 ARG B N 1
ATOM 7754 C CA . ARG B 1 493 ? -25.391 30.906 14.008 1 75.75 493 ARG B CA 1
ATOM 7755 C C . ARG B 1 493 ? -25.688 30.906 12.516 1 75.75 493 ARG B C 1
ATOM 7757 O O . ARG B 1 493 ? -25.047 31.641 11.75 1 75.75 493 ARG B O 1
ATOM 7764 N N . ARG B 1 494 ? -26.641 30.125 12.141 1 70.56 494 ARG B N 1
ATOM 7765 C CA . ARG B 1 494 ? -27 30.062 10.719 1 70.56 494 ARG B CA 1
ATOM 7766 C C . ARG B 1 494 ? -27.484 31.422 10.219 1 70.56 494 ARG B C 1
ATOM 7768 O O . ARG B 1 494 ? -27.141 31.828 9.109 1 70.56 494 ARG B O 1
ATOM 7775 N N . GLN B 1 495 ? -28.312 32.031 11.008 1 72.25 495 GLN B N 1
ATOM 7776 C CA . GLN B 1 495 ? -28.828 33.344 10.648 1 72.25 495 GLN B CA 1
ATOM 7777 C C . GLN B 1 495 ? -27.703 34.375 10.594 1 72.25 495 GLN B C 1
ATOM 7779 O O . GLN B 1 495 ? -27.703 35.25 9.734 1 72.25 495 GLN B O 1
ATOM 7784 N N . LEU B 1 496 ? -26.75 34.188 11.469 1 80.62 496 LEU B N 1
ATOM 7785 C CA . LEU B 1 496 ? -25.609 35.094 11.5 1 80.62 496 LEU B CA 1
ATOM 7786 C C . LEU B 1 496 ? -24.75 34.906 10.242 1 80.62 496 LEU B C 1
ATOM 7788 O O . LEU B 1 496 ? -24.281 35.906 9.672 1 80.62 496 LEU B O 1
ATOM 7792 N N . MET B 1 497 ? -24.609 33.688 9.852 1 78.56 497 MET B N 1
ATOM 7793 C CA . MET B 1 497 ? -23.828 33.406 8.656 1 78.56 497 MET B CA 1
ATOM 7794 C C . MET B 1 497 ? -24.469 34.031 7.422 1 78.56 497 MET B C 1
ATOM 7796 O O . MET B 1 497 ? -23.766 34.594 6.574 1 78.56 497 MET B O 1
ATOM 7800 N N . GLN B 1 498 ? -25.75 33.969 7.383 1 74.56 498 GLN B N 1
ATOM 7801 C CA . GLN B 1 498 ? -26.484 34.562 6.266 1 74.56 498 GLN B CA 1
ATOM 7802 C C . GLN B 1 498 ? -26.375 36.062 6.27 1 74.56 498 GLN B C 1
ATOM 7804 O O . GLN B 1 498 ? -26.203 36.688 5.215 1 74.56 498 GLN B O 1
ATOM 7809 N N . HIS B 1 499 ? -26.453 36.594 7.438 1 76.62 499 HIS B N 1
ATOM 7810 C CA . HIS B 1 499 ? -26.375 38.062 7.586 1 76.62 499 HIS B CA 1
ATOM 7811 C C . HIS B 1 499 ? -25 38.562 7.168 1 76.62 499 HIS B C 1
ATOM 7813 O O . HIS B 1 499 ? -24.891 39.594 6.469 1 76.62 499 HIS B O 1
ATOM 7819 N N . VAL B 1 500 ? -24 37.875 7.605 1 79.88 500 VAL B N 1
ATOM 7820 C CA . VAL B 1 500 ? -22.625 38.344 7.352 1 79.88 500 VAL B CA 1
ATOM 7821 C C . VAL B 1 500 ? -22.281 38.125 5.879 1 79.88 500 VAL B C 1
ATOM 7823 O O . VAL B 1 500 ? -21.578 38.938 5.277 1 79.88 500 VAL B O 1
ATOM 7826 N N . SER B 1 501 ? -22.75 37.031 5.344 1 74.12 501 SER B N 1
ATOM 7827 C CA . SER B 1 501 ? -22.484 36.75 3.936 1 74.12 501 SER B CA 1
ATOM 7828 C C . SER B 1 501 ? -23.156 37.781 3.031 1 74.12 501 SER B C 1
ATOM 7830 O O . SER B 1 501 ? -22.625 38.125 1.971 1 74.12 501 SER B O 1
ATOM 7832 N N . ALA B 1 502 ? -24.344 38.344 3.352 1 63.44 502 ALA B N 1
ATOM 7833 C CA . ALA B 1 502 ? -25.109 39.312 2.576 1 63.44 502 ALA B CA 1
ATOM 7834 C C . ALA B 1 502 ? -24.531 40.719 2.723 1 63.44 502 ALA B C 1
ATOM 7836 O O . ALA B 1 502 ? -24.719 41.562 1.851 1 63.44 502 ALA B O 1
ATOM 7837 N N . THR B 1 503 ? -23.891 41 3.838 1 57.5 503 THR B N 1
ATOM 7838 C CA . THR B 1 503 ? -23.422 42.344 4.098 1 57.5 503 THR B CA 1
ATOM 7839 C C . THR B 1 503 ? -21.938 42.5 3.721 1 57.5 503 THR B C 1
ATOM 7841 O O . THR B 1 503 ? -21.078 41.844 4.309 1 57.5 503 THR B O 1
ATOM 7844 N N . SER B 1 504 ? -21.609 42.688 2.492 1 52.44 504 SER B N 1
ATOM 7845 C CA . SER B 1 504 ? -20.266 42.906 1.967 1 52.44 504 SER B CA 1
ATOM 7846 C C . SER B 1 504 ? -19.516 43.938 2.775 1 52.44 504 SER B C 1
ATOM 7848 O O . SER B 1 504 ? -18.297 44.062 2.676 1 52.44 504 SER B O 1
ATOM 7850 N N . SER B 1 505 ? -20.094 44.969 3.492 1 45.97 505 SER B N 1
ATOM 7851 C CA . SER B 1 505 ? -19.516 46.219 3.926 1 45.97 505 SER B CA 1
ATOM 7852 C C . SER B 1 505 ? -18.766 46.062 5.246 1 45.97 505 SER B C 1
ATOM 7854 O O . SER B 1 505 ? -18.438 47.062 5.902 1 45.97 505 SER B O 1
ATOM 7856 N N . ALA B 1 506 ? -18.516 45 5.609 1 52.06 506 ALA B N 1
ATOM 7857 C CA . ALA B 1 506 ? -17.859 44.875 6.906 1 52.06 506 ALA B CA 1
ATOM 7858 C C . ALA B 1 506 ? -16.359 45.156 6.793 1 52.06 506 ALA B C 1
ATOM 7860 O O . ALA B 1 506 ? -15.766 44.969 5.73 1 52.06 506 ALA B O 1
ATOM 7861 N N . ALA B 1 507 ? -15.773 45.844 7.77 1 47.16 507 ALA B N 1
ATOM 7862 C CA . ALA B 1 507 ? -14.359 46.219 7.848 1 47.16 507 ALA B CA 1
ATOM 7863 C C . ALA B 1 507 ? -13.461 44.969 7.855 1 47.16 507 ALA B C 1
ATOM 7865 O O . ALA B 1 507 ? -13.625 44.094 8.695 1 47.16 507 ALA B O 1
ATOM 7866 N N . VAL B 1 508 ? -12.852 44.719 6.707 1 47.25 508 VAL B N 1
ATOM 7867 C CA . VAL B 1 508 ? -11.922 43.594 6.52 1 47.25 508 VAL B CA 1
ATOM 7868 C C . VAL B 1 508 ? -10.539 44 7.039 1 47.25 508 VAL B C 1
ATOM 7870 O O . VAL B 1 508 ? -10.023 45.062 6.699 1 47.25 508 VAL B O 1
ATOM 7873 N N . VAL B 1 509 ? -10.047 43.562 8.133 1 46.31 509 VAL B N 1
ATOM 7874 C CA . VAL B 1 509 ? -8.664 43.75 8.547 1 46.31 509 VAL B CA 1
ATOM 7875 C C . VAL B 1 509 ? -7.742 42.844 7.746 1 46.31 509 VAL B C 1
ATOM 7877 O O . VAL B 1 509 ? -8.133 41.719 7.383 1 46.31 509 VAL B O 1
ATOM 7880 N N . PRO B 1 510 ? -6.672 43.438 7.293 1 41.78 510 PRO B N 1
ATOM 7881 C CA . PRO B 1 510 ? -5.742 42.594 6.527 1 41.78 510 PRO B CA 1
ATOM 7882 C C . PRO B 1 510 ? -5.391 41.281 7.242 1 41.78 510 PRO B C 1
ATOM 7884 O O . PRO B 1 510 ? -5.324 41.25 8.477 1 41.78 510 PRO B O 1
ATOM 7887 N N . ALA B 1 511 ? -5.668 40.312 6.645 1 46.22 511 ALA B N 1
ATOM 7888 C CA . ALA B 1 511 ? -5.277 39 7.148 1 46.22 511 ALA B CA 1
ATOM 7889 C C . ALA B 1 511 ? -3.9 39.062 7.801 1 46.22 511 ALA B C 1
ATOM 7891 O O . ALA B 1 511 ? -3.029 39.812 7.367 1 46.22 511 ALA B O 1
ATOM 7892 N N . PRO B 1 512 ? -3.781 38.719 9.016 1 41.47 512 PRO B N 1
ATOM 7893 C CA . PRO B 1 512 ? -2.43 38.719 9.578 1 41.47 512 PRO B CA 1
ATOM 7894 C C . PRO B 1 512 ? -1.386 38.188 8.594 1 41.47 512 PRO B C 1
ATOM 7896 O O . PRO B 1 512 ? -1.69 37.312 7.766 1 41.47 512 PRO B O 1
ATOM 7899 N N . ALA B 1 513 ? -0.478 39.062 8.336 1 35.72 513 ALA B N 1
ATOM 7900 C CA . ALA B 1 513 ? 0.636 38.625 7.492 1 35.72 513 ALA B CA 1
ATOM 7901 C C . ALA B 1 513 ? 1.16 37.25 7.938 1 35.72 513 ALA B C 1
ATOM 7903 O O . ALA B 1 513 ? 1.245 36.969 9.133 1 35.72 513 ALA B O 1
ATOM 7904 N N . VAL B 1 514 ? 0.85 36.344 7.258 1 36.56 514 VAL B N 1
ATOM 7905 C CA . VAL B 1 514 ? 1.646 35.156 7.539 1 36.56 514 VAL B CA 1
ATOM 7906 C C . VAL B 1 514 ? 3.076 35.562 7.891 1 36.56 514 VAL B C 1
ATOM 7908 O O . VAL B 1 514 ? 3.803 36.094 7.047 1 36.56 514 VAL B O 1
ATOM 7911 N N . LYS B 1 515 ? 3.352 36.156 8.992 1 35.25 515 LYS B N 1
ATOM 7912 C CA . LYS B 1 515 ? 4.695 36.562 9.375 1 35.25 515 LYS B CA 1
ATOM 7913 C C . LYS B 1 515 ? 5.734 35.531 8.984 1 35.25 515 LYS B C 1
ATOM 7915 O O . LYS B 1 515 ? 5.578 34.344 9.289 1 35.25 515 LYS B O 1
ATOM 7920 N N . GLN B 1 516 ? 6.512 36.031 8.125 1 29.81 516 GLN B N 1
ATOM 7921 C CA . GLN B 1 516 ? 7.82 35.469 7.785 1 29.81 516 GLN B CA 1
ATOM 7922 C C . GLN B 1 516 ? 8.734 35.438 9.008 1 29.81 516 GLN B C 1
ATOM 7924 O O . GLN B 1 516 ? 9.328 36.438 9.383 1 29.81 516 GLN B O 1
ATOM 7929 N N . ARG B 1 517 ? 8.367 34.906 10.086 1 29.88 517 ARG B N 1
ATOM 7930 C CA . ARG B 1 517 ? 9.492 34.906 11.008 1 29.88 517 ARG B CA 1
ATOM 7931 C C . ARG B 1 517 ? 10.781 34.5 10.312 1 29.88 517 ARG B C 1
ATOM 7933 O O . ARG B 1 517 ? 10.852 33.406 9.742 1 29.88 517 ARG B O 1
ATOM 7940 N N . THR B 1 518 ? 11.523 35.438 9.914 1 28.38 518 THR B N 1
ATOM 7941 C CA . THR B 1 518 ? 12.891 35.219 9.438 1 28.38 518 THR B CA 1
ATOM 7942 C C . THR B 1 518 ? 13.703 34.438 10.445 1 28.38 518 THR B C 1
ATOM 7944 O O . THR B 1 518 ? 13.945 34.875 11.562 1 28.38 518 THR B O 1
ATOM 7947 N N . TYR B 1 519 ? 13.406 33.219 10.562 1 30.14 519 TYR B N 1
ATOM 7948 C CA . TYR B 1 519 ? 14.43 32.469 11.289 1 30.14 519 TYR B CA 1
ATOM 7949 C C . TYR B 1 519 ? 15.828 32.812 10.773 1 30.14 519 TYR B C 1
ATOM 7951 O O . TYR B 1 519 ? 16.078 32.75 9.57 1 30.14 519 TYR B O 1
ATOM 7959 N N . ALA B 1 520 ? 16.531 33.75 11.344 1 28.81 520 ALA B N 1
ATOM 7960 C CA . ALA B 1 520 ? 17.922 34.062 11 1 28.81 520 ALA B CA 1
ATOM 7961 C C . ALA B 1 520 ? 18.719 32.75 10.781 1 28.81 520 ALA B C 1
ATOM 7963 O O . ALA B 1 520 ? 18.656 31.844 11.602 1 28.81 520 ALA B O 1
ATOM 7964 N N . PRO B 1 521 ? 19.125 32.531 9.523 1 30.64 521 PRO B N 1
ATOM 7965 C CA . PRO B 1 521 ? 20.016 31.406 9.188 1 30.64 521 PRO B CA 1
ATOM 7966 C C . PRO B 1 521 ? 21.203 31.297 10.141 1 30.64 521 PRO B C 1
ATOM 7968 O O . PRO B 1 521 ? 21.906 32.281 10.375 1 30.64 521 PRO B O 1
ATOM 7971 N N . SER B 1 522 ? 21.125 30.797 11.266 1 28.92 522 SER B N 1
ATOM 7972 C CA . SER B 1 522 ? 22.406 30.625 11.93 1 28.92 522 SER B CA 1
ATOM 7973 C C . SER B 1 522 ? 23.453 30.047 10.984 1 28.92 522 SER B C 1
ATOM 7975 O O . SER B 1 522 ? 23.188 29.078 10.273 1 28.92 522 SER B O 1
ATOM 7977 N N . GLY B 1 523 ? 24.266 30.844 10.297 1 26.38 523 GLY B N 1
ATOM 7978 C CA . GLY B 1 523 ? 25.453 30.672 9.484 1 26.38 523 GLY B CA 1
ATOM 7979 C C . GLY B 1 523 ? 26.391 29.609 10.023 1 26.38 523 GLY B C 1
ATOM 7980 O O . GLY B 1 523 ? 27.578 29.594 9.703 1 26.38 523 GLY B O 1
ATOM 7981 N N . ARG B 1 524 ? 26.062 28.703 11.031 1 29.19 524 ARG B N 1
ATOM 7982 C CA . ARG B 1 524 ? 27.281 27.938 11.305 1 29.19 524 ARG B CA 1
ATOM 7983 C C . ARG B 1 524 ? 27.625 27.031 10.141 1 29.19 524 ARG B C 1
ATOM 7985 O O . ARG B 1 524 ? 26.766 26.312 9.625 1 29.19 524 ARG B O 1
ATOM 7992 N N . ALA B 1 525 ? 28.703 27.281 9.453 1 25.14 525 ALA B N 1
ATOM 7993 C CA . ALA B 1 525 ? 29.516 26.562 8.469 1 25.14 525 ALA B CA 1
ATOM 7994 C C . ALA B 1 525 ? 29.672 25.094 8.852 1 25.14 525 ALA B C 1
ATOM 7996 O O . ALA B 1 525 ? 30.203 24.781 9.922 1 25.14 525 ALA B O 1
ATOM 7997 N N . ILE B 1 526 ? 28.672 24.328 8.758 1 25.66 526 ILE B N 1
ATOM 7998 C CA . ILE B 1 526 ? 29.078 22.938 8.875 1 25.66 526 ILE B CA 1
ATOM 7999 C C . ILE B 1 526 ? 30.266 22.672 7.938 1 25.66 526 ILE B C 1
ATOM 8001 O O . ILE B 1 526 ? 30.188 22.969 6.742 1 25.66 526 ILE B O 1
ATOM 8005 N N . ALA B 1 527 ? 31.484 22.641 8.508 1 23.45 527 ALA B N 1
ATOM 8006 C CA . ALA B 1 527 ? 32.688 22.266 7.777 1 23.45 527 ALA B CA 1
ATOM 8007 C C . ALA B 1 527 ? 32.406 21.109 6.82 1 23.45 527 ALA B C 1
ATOM 8009 O O . ALA B 1 527 ? 31.672 20.172 7.152 1 23.45 527 ALA B O 1
ATOM 8010 N N . ARG B 1 528 ? 32.719 21.25 5.453 1 22.92 528 ARG B N 1
ATOM 8011 C CA . ARG B 1 528 ? 32.844 20.266 4.395 1 22.92 528 ARG B CA 1
ATOM 8012 C C . ARG B 1 528 ? 33.531 19.016 4.91 1 22.92 528 ARG B C 1
ATOM 8014 O O . ARG B 1 528 ? 34.5 19.094 5.68 1 22.92 528 ARG B O 1
#

GO terms:
  GO:0018861 4-chlorobenzoate-CoA ligase activity (F, EXP)
  GO:0018861 4-chlorobenzoate-CoA ligase activity (F, IDA)

pLDDT: mean 78.18, std 20.99, range [22.06, 98.56]

Secondary structure (DSSP, 8-state):
---HHHHHHHHHHH-TTSEEEE-TTS-EEEHHHHHHHHHHHHHHHHHH----SSEEEEE--S-HHHHHHHHHHHHTT-EEEEE-TTS-HHHHHHHHHHTT-SEEEESS-HHHHHHHHHH-TT-EEEEHHHHHSS-S--SS----PPPPP--TTSEEEEEEE--TTSS-EEEEEETTHHHHHHHHHHHTT---SSTT-EEEE-S-TTSHIIIIIIIIHHHHTT-EEEE-SS--HHHHHHHHHHHT--EEEE-HHHHHHHHHHHHHHT---TT--EEEE-SS---HHHHHHHHHHS-SEEEEEEEETTTEEEEEEE-SSS-TTEEEE-TT--------SS---SSS--------B------------SS--HHHHHS--TTB--EEEEE-TTS-EEEEEESS--EEETTEEE-HHHHHHHHHTSTTEEEEEEEEEEETTTEEEEEEEEEEPTT----HHHHHHHHHHSSS-GGGS-SEEEEESS--B-TTS-B-HHHHHHHHHH---SEE--------------------/---HHHHHHHHHHH-TTSEEEE-TTS-EEEHHHHHHHHHHHHHHHHHH----SSEEEEE--S-HHHHHHHHHHHHTT-EEEEE-TTS-HHHHHHHHHHTT-SEEEESS-HHHHHHHHHH-TT-EEEEHHHHHSS-S--SS----PPPPP--TTSEEEEEEE--TTSS-EEEEEETTHHHHHHHHHHHTT---SSTT-EEEE-S-TTSHIIIIIIIIHHHHTT-EEEE-SS--HHHHHHHHHHHT--EEEE-HHHHHHHHHHHHHHT---TT--EEEE-SS---HHHHHHHHHHS-SEEEEEEEETTTEEEEEEE-SSS-TTEEEE-TT--------SS---SSS--------B----S-------SS--HHHHHS--TTB--EEEEE-TTS-EEEEEESS--EEETTEEE-HHHHHHHHHTSTTEEEEEEEEEEETTTEEEEEEEEEEPTT----HHHHHHHHHHSSS-GGGS-SEEEEESS--B-TTS-B-HHHHHHHHHH---SEE--------------------

Sequence (1056 aa):
MQTVHEMLRRAVSRVPHRWAIVDAARSTFDICRTGETSRNEGSATARLWPQPARPLAVVSGNSVEAVIAVLALHRLQAVPALMNPRLKPAEISELVARGEMARAVVANDAGVMEAIRTRVPSVCVLALDDLVSGSRVPEVAGKSLPPPPCEPEQAGFVFYTSGTTGLPKGAVIPQRAAESRVLFMATQAGLRHGSHNVVLGLMPLYHTIGFFAVLVAAMAFDGTYVVVEEFDAGNVLKLIERERVTAMFATPTHLDALTTAVEQAGARLESLEHVTFAGATMPDTVLERVNRFIPGEKVNIYGTTEAMNSLYMRAVRIAGTVMRPGFFSEVRIVRVGGDVDDGCPTVKRASWRWRRRMRPFQATLTNLRLLQKSFRKAGTGRAICVRDGSGNIVVLGRVDDMIISGGENIHPSEVERILAAAPGVAEVVVIGVKDERWGQSVVACVVLQPGASASAERLDAFCRASALADFKRPRRYVFLDELPKSAMNKVLRRQLMQHVSATSSAAVVPAPAVKQRTYAPSGRAIARMQTVHEMLRRAVSRVPHRWAIVDAARSTFDICRTGETSRNEGSATARLWPQPARPLAVVSGNSVEAVIAVLALHRLQAVPALMNPRLKPAEISELVARGEMARAVVANDAGVMEAIRTRVPSVCVLALDDLVSGSRVPEVAGKSLPPPPCEPEQAGFVFYTSGTTGLPKGAVIPQRAAESRVLFMATQAGLRHGSHNVVLGLMPLYHTIGFFAVLVAAMAFDGTYVVVEEFDAGNVLKLIERERVTAMFATPTHLDALTTAVEQAGARLESLEHVTFAGATMPDTVLERVNRFIPGEKVNIYGTTEAMNSLYMRAVRIAGTVMRPGFFSEVRIVRVGGDVDDGCPTVKRASWRWRRRMRPFQATLTNLRLLQKSFRKAGTGRAICVRDGSGNIVVLGRVDDMIISGGENIHPSEVERILAAAPGVAEVVVIGVKDERWGQSVVACVVLQPGASASAERLDAFCRASALADFKRPRRYVFLDELPKSAMNKVLRRQLMQHVSATSSAAVVPAPAVKQRTYAPSGRAIAR